Protein AF-A0A373LK43-F1 (afdb_monomer_lite)

Sequence (981 aa):
MGNIITKKIAKSIICLVLSLALVITAIPADYMAAAKSPLSETTSKESNGFQISSQILSLENEYTSVQMSGENGGFYISNVEGDKTIKSDNNKELLYHSDDYDTSFTSFKITRNGKTAVYIFGEDYSYEGIETSKVTVLKDKTGLSAKWTLGDLEFTQRLELANSGSNEHGMVCITYNVKNNGTDNVSIEARMLLDSAIGNQDFAYYELPDTSYSSNTIEKECVIKGEEIPATFYAYDDLKNPQATASTVISSKGMLKQIAFAHWNSIAATDFDFAPNESLDFTNEGNDQYGTADSAMAMYYDLGTVNAGKQGIVNTYYGVFSNEKVKPEINTVAFNITAPATLSLSINGKNYVSNCNKDTNGKYKEDGIFNIQTSLKNISDKENYDEVVVAAYASEGLTPLDEHQQKLSYETSYAKPYRCSYVDFKKGTNINIPFYFKADVDTSATYRKITFRVYKITSKTDSNLLYENMLYEGSTYVLCPGGNGKLPEITFNSASPKILYNDLSRHLYITGKNFSMLEDKSRYTLYAKGEDTEYKIPSSNITVYGEENKIDVLFNEKMKPGTYKLVFDWIEPPAGVDKKTTGDALSIVMSDDIKYRNDYYGLLAVVQEKNTKGDSAKYNIESFSDETEYEKNKSKYEEVLLLFKGDFIKDDTYDKGEDGENVKYVAKSLDGDKDKIVINGCIDALDGIITLTKKDGEINTDFDDVTLNASVENTRIYKGNAGFTSIVNGEEYSLVPYNTNGEELEDFEDQVITLVYPTALNGLMTIAGMAFNLSFARLGMMYDTDEENAADVKEDEAKGFVMSFSASLDLSFLIPVSKRNAVTNDDKAAGSDVFSDTGAKASDLRSEWNKTYSKKTGTSGAIAKNKKDKEKTKGTVQVKNVLYGMNQGFIGVNFDAEIEVPGYTDSMPNIVGKLEVNTINNWSFSVEGNASFLKSITLEVKLGFKSHNNVPIVDNLYFYIQGIKPGINLDSVGVSCFIPN

Secondary structure (DSSP, 8-state):
--HHHHHHHHHHHHHHHH-SS--------------------------------SS-EEEE-SSEEEEE-TTT--EEEEESS--TT-GGGSS-EEE--BTTB---EEEEEEEETTEEEEEETT---GGGT--BPPPEEEE-SSEEEEEEEETTEEEEEEEEEPPTTSTTTTEEEEEEEEEE-SSS-EEEEEEEEEEEEEETBS--EEEEEEETTEEEEE-B-EEEETTTS-SEEEEES-SSS-S-EEEEE-TTGGGEEEEEEE-HHHHHTSSS-----TT-BTT-TT-TTTSS--EEEEEEEEEEEE-TT-EEEEEEEEE----TT--TTT-SEEEEEE--SBPEEPTTSSSEEPSS-B-TTSPBPSS-EEEEEEEEEE--SS--EEEEEEEEEE-TTEEEE-TTSPBPSS---SSS-EEEEEEEE-TT-EEEEEEEEEEPPPSS-EEEEEEEEEEEE--TT-----GGGEEEEEEEEEEE--TTSPPP--EEEEEE-SEEESSS-EEEEEEEE-GGGGS-TTSEEEEEE-SS-EEEEPGGGEEEETTTTEEEEEE-S---SEEEEEEEEESSPPTTS-SEE--GGGEEEEE--GGG----EEEEEEEEETT--GGG--EEEEEESSHHHHHHHGGGEEEEEEEEEEEEEE-TTS---TTS--EEEEEEE-SGGGSPEEETTTEEEESEEEEEEEETTEEEEEEEEEEEEETTTTEEEEEEEEEEEEEETTS-EEPEEEETTSPBPBT--SEEPEEE--GGGPPPEEETTEEEEEEEEEEEEEE-----BGGG--GGGEEEEEEEEEEEEE-GGGS-GGGGGGS------TTTTTT--SS--HHHHHHHHHHHS-S---S-S-----S-------SEEEEEEEEEETTTEEEEEEEEEEEEEPPSSTTSPPEEEEEEEE-SSS-EEEEEEEEEEGGGEEEEEEEEEEEETTEEEEEEEEEEEE-PPTT---TTS----PPP-

Radius of gyration: 33.76 Å; chains: 1; bounding box: 105×74×97 Å

pLDDT: mean 76.13, std 18.29, range [22.08, 97.94]

Structure (mmCIF, N/CA/C/O backbone):
data_AF-A0A373LK43-F1
#
_entry.id   AF-A0A373LK43-F1
#
loop_
_atom_site.group_PDB
_atom_site.id
_atom_site.type_symbol
_atom_site.label_atom_id
_atom_site.label_alt_id
_atom_site.label_comp_id
_atom_site.label_asym_id
_atom_site.label_entity_id
_atom_site.label_seq_id
_atom_site.pdbx_PDB_ins_code
_atom_site.Cartn_x
_atom_site.Cartn_y
_atom_site.Cartn_z
_atom_site.occupancy
_atom_site.B_iso_or_equiv
_atom_site.auth_seq_id
_atom_site.auth_comp_id
_atom_site.auth_asym_id
_atom_site.auth_atom_id
_atom_site.pdbx_PDB_model_num
ATOM 1 N N . MET A 1 1 ? 38.730 -10.563 -11.281 1.00 30.64 1 MET A N 1
ATOM 2 C CA . MET A 1 1 ? 39.793 -9.758 -10.624 1.00 30.64 1 MET A CA 1
ATOM 3 C C . MET A 1 1 ? 40.286 -8.563 -11.454 1.00 30.64 1 MET A C 1
ATOM 5 O O . MET A 1 1 ? 40.860 -7.667 -10.853 1.00 30.64 1 MET A O 1
ATOM 9 N N . GLY A 1 2 ? 40.005 -8.471 -12.767 1.00 26.67 2 GLY A N 1
ATOM 10 C CA . GLY A 1 2 ? 40.291 -7.272 -13.583 1.00 26.67 2 GLY A CA 1
ATOM 11 C C . GLY A 1 2 ? 39.405 -6.053 -13.266 1.00 26.67 2 GLY A C 1
ATOM 12 O O . GLY A 1 2 ? 39.934 -4.972 -13.045 1.00 26.67 2 GLY A O 1
ATOM 13 N N . ASN A 1 3 ? 38.089 -6.238 -13.082 1.00 34.12 3 ASN A N 1
ATOM 14 C CA . ASN A 1 3 ? 37.125 -5.138 -12.850 1.00 34.12 3 ASN A CA 1
ATOM 15 C C . ASN A 1 3 ? 37.269 -4.374 -11.516 1.00 34.12 3 ASN A C 1
ATOM 17 O O . ASN A 1 3 ? 36.707 -3.293 -11.353 1.00 34.12 3 ASN A O 1
ATOM 21 N N . ILE A 1 4 ? 38.033 -4.898 -10.552 1.00 32.69 4 ILE A N 1
ATOM 22 C CA . ILE A 1 4 ? 38.292 -4.221 -9.265 1.00 32.69 4 ILE A CA 1
ATOM 23 C C . ILE A 1 4 ? 39.512 -3.285 -9.369 1.00 32.69 4 ILE A C 1
ATOM 25 O O . ILE A 1 4 ? 39.604 -2.296 -8.641 1.00 32.69 4 ILE A O 1
ATOM 29 N N . ILE A 1 5 ? 40.428 -3.558 -10.306 1.00 34.72 5 ILE A N 1
ATOM 30 C CA . ILE A 1 5 ? 41.621 -2.740 -10.560 1.00 34.72 5 ILE A CA 1
ATOM 31 C C . ILE A 1 5 ? 41.242 -1.526 -11.427 1.00 34.72 5 ILE A C 1
ATOM 33 O O . ILE A 1 5 ? 41.683 -0.417 -11.134 1.00 34.72 5 ILE A O 1
ATOM 37 N N . THR A 1 6 ? 40.318 -1.681 -12.383 1.00 37.56 6 THR A N 1
ATOM 38 C CA . THR A 1 6 ? 39.803 -0.591 -13.238 1.00 37.56 6 THR A CA 1
ATOM 39 C C . THR A 1 6 ? 39.033 0.473 -12.443 1.00 37.56 6 THR A C 1
ATOM 41 O O . THR A 1 6 ? 39.280 1.666 -12.615 1.00 37.56 6 THR A O 1
ATOM 44 N N . LYS A 1 7 ? 38.197 0.070 -11.466 1.00 36.78 7 LYS A N 1
ATOM 45 C CA . LYS A 1 7 ? 37.514 1.004 -10.541 1.00 36.78 7 LYS A CA 1
ATOM 46 C C . LYS A 1 7 ? 38.479 1.761 -9.618 1.00 36.78 7 LYS A C 1
ATOM 48 O O . LYS A 1 7 ? 38.183 2.887 -9.228 1.00 36.78 7 LYS A O 1
ATOM 53 N N . LYS A 1 8 ? 39.631 1.172 -9.266 1.00 34.84 8 LYS A N 1
ATOM 54 C CA . LYS A 1 8 ? 40.661 1.828 -8.439 1.00 34.84 8 LYS A CA 1
ATOM 55 C C . LYS A 1 8 ? 41.540 2.789 -9.238 1.00 34.84 8 LYS A C 1
ATOM 57 O O . LYS A 1 8 ? 41.879 3.833 -8.702 1.00 34.84 8 LYS A O 1
ATOM 62 N N . ILE A 1 9 ? 41.869 2.484 -10.494 1.00 37.03 9 ILE A N 1
ATOM 63 C CA . ILE A 1 9 ? 42.719 3.342 -11.338 1.00 37.03 9 ILE A CA 1
ATOM 64 C C . ILE A 1 9 ? 41.948 4.574 -11.841 1.00 37.03 9 ILE A C 1
ATOM 66 O O . ILE A 1 9 ? 42.489 5.674 -11.782 1.00 37.03 9 ILE A O 1
ATOM 70 N N . ALA A 1 10 ? 40.670 4.433 -12.217 1.00 36.41 10 ALA A N 1
ATOM 71 C CA . ALA A 1 10 ? 39.817 5.569 -12.593 1.00 36.41 10 ALA A CA 1
ATOM 72 C C . ALA A 1 10 ? 39.525 6.501 -11.399 1.00 36.41 10 ALA A C 1
ATOM 74 O O . ALA A 1 10 ? 39.671 7.718 -11.518 1.00 36.41 10 ALA A O 1
ATOM 75 N N . LYS A 1 11 ? 39.245 5.934 -10.208 1.00 35.31 11 LYS A N 1
ATOM 76 C CA . LYS A 1 11 ? 39.233 6.703 -8.950 1.00 35.31 11 LYS A CA 1
ATOM 77 C C . LYS A 1 11 ? 40.587 7.352 -8.680 1.00 35.31 11 LYS A C 1
ATOM 79 O O . LYS A 1 11 ? 40.616 8.511 -8.308 1.00 35.31 11 LYS A O 1
ATOM 84 N N . SER A 1 12 ? 41.704 6.655 -8.887 1.00 36.41 12 SER A N 1
ATOM 85 C CA . SER A 1 12 ? 43.036 7.208 -8.624 1.00 36.41 12 SER A CA 1
ATOM 86 C C . SER A 1 12 ? 43.441 8.331 -9.569 1.00 36.41 12 SER A C 1
ATOM 88 O O . SER A 1 12 ? 44.150 9.199 -9.094 1.00 36.41 12 SER A O 1
ATOM 90 N N . ILE A 1 13 ? 43.018 8.359 -10.838 1.00 39.03 13 ILE A N 1
ATOM 91 C CA . ILE A 1 13 ? 43.388 9.420 -11.799 1.00 39.03 13 ILE A CA 1
ATOM 92 C C . ILE A 1 13 ? 42.505 10.666 -11.626 1.00 39.03 13 ILE A C 1
ATOM 94 O O . ILE A 1 13 ? 43.030 11.777 -11.584 1.00 39.03 13 ILE A O 1
ATOM 98 N N . ILE A 1 14 ? 41.192 10.492 -11.424 1.00 38.25 14 ILE A N 1
ATOM 99 C CA . ILE A 1 14 ? 40.262 11.601 -11.136 1.00 38.25 14 ILE A CA 1
ATOM 100 C C . ILE A 1 14 ? 40.503 12.159 -9.724 1.00 38.25 14 ILE A C 1
ATOM 102 O O . ILE A 1 14 ? 40.485 13.374 -9.528 1.00 38.25 14 ILE A O 1
ATOM 106 N N . CYS A 1 15 ? 40.844 11.306 -8.750 1.00 33.16 15 CYS A N 1
ATOM 107 C CA . CYS A 1 15 ? 41.352 11.779 -7.466 1.00 33.16 15 CYS A CA 1
ATOM 108 C C . CYS A 1 15 ? 42.752 12.396 -7.590 1.00 33.16 15 CYS A C 1
ATOM 110 O O . CYS A 1 15 ? 42.956 13.414 -6.952 1.00 33.16 15 CYS A O 1
ATOM 112 N N . LEU A 1 16 ? 43.688 11.902 -8.421 1.00 33.38 16 LEU A N 1
ATOM 113 C CA . LEU A 1 16 ? 45.051 12.473 -8.524 1.00 33.38 16 LEU A CA 1
ATOM 114 C C . LEU A 1 16 ? 45.056 13.956 -8.916 1.00 33.38 16 LEU A C 1
ATOM 116 O O . LEU A 1 16 ? 45.936 14.699 -8.488 1.00 33.38 16 LEU A O 1
ATOM 120 N N . VAL A 1 17 ? 44.090 14.375 -9.736 1.00 37.91 17 VAL A N 1
ATOM 121 C CA . VAL A 1 17 ? 43.964 15.762 -10.206 1.00 37.91 17 VAL A CA 1
ATOM 122 C C . VAL A 1 17 ? 43.266 16.654 -9.167 1.00 37.91 17 VAL A C 1
ATOM 124 O O . VAL A 1 17 ? 43.547 17.847 -9.100 1.00 37.91 17 VAL A O 1
ATOM 127 N N . LEU A 1 18 ? 42.438 16.084 -8.286 1.00 32.12 18 LEU A N 1
ATOM 128 C CA . LEU A 1 18 ? 41.762 16.795 -7.188 1.00 32.12 18 LEU A CA 1
ATOM 129 C C . LEU A 1 18 ? 42.444 16.634 -5.815 1.00 32.12 18 LEU A C 1
ATOM 131 O O . LEU A 1 18 ? 42.070 17.311 -4.862 1.00 32.12 18 LEU A O 1
ATOM 135 N N . SER A 1 19 ? 43.476 15.795 -5.702 1.00 29.98 19 SER A N 1
ATOM 136 C CA . SER A 1 19 ? 44.163 15.471 -4.446 1.00 29.98 19 SER A CA 1
ATOM 137 C C . SER A 1 19 ? 45.669 15.756 -4.475 1.00 29.98 19 SER A C 1
ATOM 139 O O . SER A 1 19 ? 46.441 15.102 -3.773 1.00 29.98 19 SER A O 1
ATOM 141 N N . LEU A 1 20 ? 46.101 16.780 -5.221 1.00 29.14 20 LEU A N 1
ATOM 142 C CA . LEU A 1 20 ? 47.389 17.447 -4.970 1.00 29.14 20 LEU A CA 1
ATOM 143 C C . LEU A 1 20 ? 47.339 18.373 -3.729 1.00 29.14 20 LEU A C 1
ATOM 145 O O . LEU A 1 20 ? 48.300 19.081 -3.436 1.00 29.14 20 LEU A O 1
ATOM 149 N N . ALA A 1 21 ? 46.243 18.337 -2.964 1.00 28.39 21 ALA A N 1
ATOM 150 C CA . ALA A 1 21 ? 46.136 18.883 -1.619 1.00 28.39 21 ALA A CA 1
ATOM 151 C C . ALA A 1 21 ? 45.834 17.744 -0.619 1.00 28.39 21 ALA A C 1
ATOM 153 O O . ALA A 1 21 ? 44.747 17.178 -0.642 1.00 28.39 21 ALA A O 1
ATOM 154 N N . LEU A 1 22 ? 46.804 17.463 0.269 1.00 25.72 22 LEU A N 1
ATOM 155 C CA . LEU A 1 22 ? 46.718 16.670 1.521 1.00 25.72 22 LEU A CA 1
ATOM 156 C C . LEU A 1 22 ? 46.825 15.118 1.474 1.00 25.72 22 LEU A C 1
ATOM 158 O O . LEU A 1 22 ? 45.879 14.382 1.712 1.00 25.72 22 LEU A O 1
ATOM 162 N N . VAL A 1 23 ? 48.039 14.615 1.219 1.00 25.42 23 VAL A N 1
ATOM 163 C CA . VAL A 1 23 ? 48.964 13.917 2.163 1.00 25.42 23 VAL A CA 1
ATOM 164 C C . VAL A 1 23 ? 48.399 13.053 3.347 1.00 25.42 23 VAL A C 1
ATOM 166 O O . VAL A 1 23 ? 48.026 13.600 4.376 1.00 25.42 23 VAL A O 1
ATOM 169 N N . ILE A 1 24 ? 48.572 11.709 3.224 1.00 24.88 24 ILE A N 1
ATOM 170 C CA . ILE A 1 24 ? 49.184 10.688 4.157 1.00 24.88 24 ILE A CA 1
ATOM 171 C C . ILE A 1 24 ? 48.376 9.915 5.265 1.00 24.88 24 ILE A C 1
ATOM 173 O O . ILE A 1 24 ? 48.042 10.474 6.299 1.00 24.88 24 ILE A O 1
ATOM 177 N N . THR A 1 25 ? 48.253 8.577 5.024 1.00 25.70 25 THR A N 1
ATOM 178 C CA . THR A 1 25 ? 48.383 7.309 5.851 1.00 25.70 25 THR A CA 1
ATOM 179 C C . THR A 1 25 ? 47.530 7.072 7.133 1.00 25.70 25 THR A C 1
ATOM 181 O O . THR A 1 25 ? 47.154 8.018 7.797 1.00 25.70 25 THR A O 1
ATOM 184 N N . ALA A 1 26 ? 47.140 5.861 7.602 1.00 22.92 26 ALA A N 1
ATOM 185 C CA . ALA A 1 26 ? 47.587 4.456 7.469 1.00 22.92 26 ALA A CA 1
ATOM 186 C C . ALA A 1 26 ? 46.466 3.428 7.861 1.00 22.92 26 ALA A C 1
ATOM 188 O O . ALA A 1 26 ? 45.516 3.791 8.548 1.00 22.92 26 ALA A O 1
ATOM 189 N N . ILE A 1 27 ? 46.612 2.143 7.480 1.00 26.09 27 ILE A N 1
ATOM 190 C CA . ILE A 1 27 ? 45.810 0.950 7.899 1.00 26.09 27 ILE A CA 1
ATOM 191 C C . ILE A 1 27 ? 46.580 0.185 9.011 1.00 26.09 27 ILE A C 1
ATOM 193 O O . ILE A 1 27 ? 47.808 0.316 9.049 1.00 26.09 27 ILE A O 1
ATOM 197 N N . PRO A 1 28 ? 45.938 -0.625 9.887 1.00 25.64 28 PRO A N 1
ATOM 198 C CA . PRO A 1 28 ? 46.067 -2.096 9.753 1.00 25.64 28 PRO A CA 1
ATOM 199 C C . PRO A 1 28 ? 44.818 -2.938 10.144 1.00 25.64 28 PRO A C 1
ATOM 201 O O . PRO A 1 28 ? 43.922 -2.474 10.842 1.00 25.64 28 PRO A O 1
ATOM 204 N N . ALA A 1 29 ? 44.804 -4.193 9.667 1.00 24.25 29 ALA A N 1
ATOM 205 C CA . ALA A 1 29 ? 43.876 -5.305 9.961 1.00 24.25 29 ALA A CA 1
ATOM 206 C C . ALA A 1 29 ? 44.157 -5.952 11.353 1.00 24.25 29 ALA A C 1
ATOM 208 O O . ALA A 1 29 ? 45.211 -5.680 11.920 1.00 24.25 29 ALA A O 1
ATOM 209 N N . ASP A 1 30 ? 43.270 -6.721 12.017 1.00 23.75 30 ASP A N 1
ATOM 210 C CA . ASP A 1 30 ? 43.005 -8.158 11.773 1.00 23.75 30 ASP A CA 1
ATOM 211 C C . ASP A 1 30 ? 41.976 -8.790 12.775 1.00 23.75 30 ASP A C 1
ATOM 213 O O . ASP A 1 30 ? 41.969 -8.457 13.955 1.00 23.75 30 ASP A O 1
ATOM 217 N N . TYR A 1 31 ? 41.187 -9.755 12.260 1.00 24.03 31 TYR A N 1
ATOM 218 C CA . TYR A 1 31 ? 40.711 -11.079 12.768 1.00 24.03 31 TYR A CA 1
ATOM 219 C C . TYR A 1 31 ? 39.919 -11.393 14.085 1.00 24.03 31 TYR A C 1
ATOM 221 O O . TYR A 1 31 ? 40.359 -11.123 15.194 1.00 24.03 31 TYR A O 1
ATOM 229 N N . MET A 1 32 ? 38.889 -12.259 13.871 1.00 22.08 32 MET A N 1
ATOM 230 C CA . MET A 1 32 ? 38.241 -13.331 14.701 1.00 22.08 32 MET A CA 1
ATOM 231 C C . MET A 1 32 ? 37.382 -12.925 15.929 1.00 22.08 32 MET A C 1
ATOM 233 O O . MET A 1 32 ? 37.693 -11.963 16.603 1.00 22.08 32 MET A O 1
ATOM 237 N N . ALA A 1 33 ? 36.271 -13.579 16.320 1.00 23.69 33 ALA A N 1
ATOM 238 C CA . ALA A 1 33 ? 35.811 -14.968 16.194 1.00 23.69 33 ALA A CA 1
ATOM 239 C C . ALA A 1 33 ? 34.264 -15.088 16.303 1.00 23.69 33 ALA A C 1
ATOM 241 O O . ALA A 1 33 ? 33.602 -14.214 16.857 1.00 23.69 33 ALA A O 1
ATOM 242 N N . ALA A 1 34 ? 33.705 -16.207 15.825 1.00 26.39 34 ALA A N 1
ATOM 243 C CA . ALA A 1 34 ? 32.293 -16.588 15.943 1.00 26.39 34 ALA A CA 1
ATOM 244 C C . ALA A 1 34 ? 32.066 -17.615 17.073 1.00 26.39 34 ALA A C 1
ATOM 246 O O . ALA A 1 34 ? 32.897 -18.503 17.271 1.00 26.39 34 ALA A O 1
ATOM 247 N N . ALA A 1 35 ? 30.908 -17.556 17.742 1.00 22.78 35 ALA A N 1
ATOM 248 C CA . ALA A 1 35 ? 30.403 -18.603 18.636 1.00 22.78 35 ALA A CA 1
ATOM 249 C C . ALA A 1 35 ? 28.900 -18.855 18.397 1.00 22.78 35 ALA A C 1
ATOM 251 O O . ALA A 1 35 ? 28.135 -17.931 18.138 1.00 22.78 35 ALA A O 1
ATOM 252 N N . LYS A 1 36 ? 28.522 -20.139 18.433 1.00 23.33 36 LYS A N 1
ATOM 253 C CA . LYS A 1 36 ? 27.219 -20.736 18.080 1.00 23.33 36 LYS A CA 1
ATOM 254 C C . LYS A 1 36 ? 26.235 -20.802 19.259 1.00 23.33 36 LYS A C 1
ATOM 256 O O . LYS A 1 36 ? 26.673 -20.979 20.392 1.00 23.33 36 LYS A O 1
ATOM 261 N N . SER A 1 37 ? 24.942 -20.920 18.923 1.00 23.84 37 SER A N 1
ATOM 262 C CA . SER A 1 37 ? 23.964 -21.976 19.325 1.00 23.84 37 SER A CA 1
ATOM 263 C C . SER A 1 37 ? 22.562 -21.402 19.660 1.00 23.84 37 SER A C 1
ATOM 265 O O . SER A 1 37 ? 22.421 -20.186 19.685 1.00 23.84 37 SER A O 1
ATOM 267 N N . PRO A 1 38 ? 21.508 -22.227 19.828 1.00 27.56 38 PRO A N 1
ATOM 268 C CA . PRO A 1 38 ? 20.626 -22.736 18.769 1.00 27.56 38 PRO A CA 1
ATOM 269 C C . PRO A 1 38 ? 19.146 -22.319 18.971 1.00 27.56 38 PRO A C 1
ATOM 271 O O . PRO A 1 38 ? 18.746 -21.979 20.078 1.00 27.56 38 PRO A O 1
ATOM 274 N N . LEU A 1 39 ? 18.311 -22.401 17.927 1.00 23.02 39 LEU A N 1
ATOM 275 C CA . LEU A 1 39 ? 16.849 -22.254 18.034 1.00 23.02 39 LEU A CA 1
ATOM 276 C C . LEU A 1 39 ? 16.144 -23.554 17.625 1.00 23.02 39 LEU A C 1
ATOM 278 O O . LEU A 1 39 ? 16.518 -24.186 16.639 1.00 23.02 39 LEU A O 1
ATOM 282 N N . SER A 1 40 ? 15.158 -23.941 18.433 1.00 24.59 40 SER A N 1
ATOM 283 C CA . SER A 1 40 ? 14.261 -25.082 18.261 1.00 24.59 40 SER A CA 1
ATOM 284 C C . SER A 1 40 ? 13.007 -24.682 17.483 1.00 24.59 40 SER A C 1
ATOM 286 O O . SER A 1 40 ? 12.375 -23.684 17.820 1.00 24.59 40 SER A O 1
ATOM 288 N N . GLU A 1 41 ? 12.624 -25.496 16.503 1.00 25.94 41 GLU A N 1
ATOM 289 C CA . GLU A 1 41 ? 11.334 -25.435 15.809 1.00 25.94 41 GLU A CA 1
ATOM 290 C C . GLU A 1 41 ? 10.275 -26.263 16.546 1.00 25.94 41 GLU A C 1
ATOM 292 O O . GLU A 1 41 ? 10.552 -27.385 16.977 1.00 25.94 41 GLU A O 1
ATOM 297 N N . THR A 1 42 ? 9.036 -25.769 16.568 1.00 24.67 42 THR A N 1
ATOM 298 C CA . THR A 1 42 ? 7.851 -26.632 16.657 1.00 24.67 42 THR A CA 1
ATOM 299 C C . THR A 1 42 ? 6.694 -26.025 15.868 1.00 24.67 42 THR A C 1
ATOM 301 O O . THR A 1 42 ? 6.230 -24.931 16.158 1.00 24.67 42 THR A O 1
ATOM 304 N N . THR A 1 43 ? 6.245 -26.775 14.865 1.00 26.36 43 THR A N 1
ATOM 305 C CA . THR A 1 43 ? 5.032 -26.611 14.049 1.00 26.36 43 THR A CA 1
ATOM 306 C C . THR A 1 43 ? 3.745 -26.895 14.825 1.00 26.36 43 THR A C 1
ATOM 308 O O . THR A 1 43 ? 3.706 -27.873 15.574 1.00 26.36 43 THR A O 1
ATOM 311 N N . SER A 1 44 ? 2.641 -26.220 14.484 1.00 23.80 44 SER A N 1
ATOM 312 C CA . SER A 1 44 ? 1.305 -26.826 14.576 1.00 23.80 44 SER A CA 1
ATOM 313 C C . SER A 1 44 ? 0.364 -26.319 13.471 1.00 23.80 44 SER A C 1
ATOM 315 O O . SER A 1 44 ? 0.536 -25.226 12.948 1.00 23.80 44 SER A O 1
ATOM 317 N N . LYS A 1 45 ? -0.543 -27.202 13.035 1.00 25.80 45 LYS A N 1
ATOM 318 C CA . LYS A 1 45 ? -1.480 -27.053 11.911 1.00 25.80 45 LYS A CA 1
ATOM 319 C C . LYS A 1 45 ? -2.880 -26.759 12.446 1.00 25.80 45 LYS A C 1
ATOM 321 O O . LYS A 1 45 ? -3.341 -27.492 13.319 1.00 25.80 45 LYS A O 1
ATOM 326 N N . GLU A 1 46 ? -3.580 -25.809 11.838 1.00 24.17 46 GLU A N 1
ATOM 327 C CA . GLU A 1 46 ? -5.005 -25.557 12.069 1.00 24.17 46 GLU A CA 1
ATOM 328 C C . GLU A 1 46 ? -5.927 -26.432 11.198 1.00 24.17 46 GLU A C 1
ATOM 330 O O . GLU A 1 46 ? -5.599 -26.804 10.066 1.00 24.17 46 GLU A O 1
ATOM 335 N N . SER A 1 47 ? -7.130 -26.715 11.712 1.00 26.73 47 SER A N 1
ATOM 336 C CA . SER A 1 47 ? -8.258 -27.277 10.960 1.00 26.73 47 SER A CA 1
ATOM 337 C C . SER A 1 47 ? -9.558 -26.529 11.281 1.00 26.73 47 SER A C 1
ATOM 339 O O . SER A 1 47 ? -9.917 -26.384 12.447 1.00 26.73 47 SER A O 1
ATOM 341 N N . ASN A 1 48 ? -10.268 -26.108 10.230 1.00 28.70 48 ASN A N 1
ATOM 342 C CA . ASN A 1 48 ? -11.513 -25.333 10.240 1.00 28.70 48 ASN A CA 1
ATOM 343 C C . ASN A 1 48 ? -12.768 -26.150 10.616 1.00 28.70 48 ASN A C 1
ATOM 345 O O . ASN A 1 48 ? -13.016 -27.206 10.033 1.00 28.70 48 ASN A O 1
ATOM 349 N N . GLY A 1 49 ? -13.633 -25.584 11.466 1.00 30.48 49 GLY A N 1
ATOM 350 C CA . GLY A 1 49 ? -15.011 -26.041 11.691 1.00 30.48 49 GLY A CA 1
ATOM 351 C C . GLY A 1 49 ? -15.803 -25.087 12.598 1.00 30.48 49 GLY A C 1
ATOM 352 O O . GLY A 1 49 ? -15.458 -24.914 13.760 1.00 30.48 49 GLY A O 1
ATOM 353 N N . PHE A 1 50 ? -16.850 -24.458 12.057 1.00 33.31 50 PHE A N 1
ATOM 354 C CA . PHE A 1 50 ? -17.758 -23.524 12.745 1.00 33.31 50 PHE A CA 1
ATOM 355 C C . PHE A 1 50 ? -18.540 -24.259 13.853 1.00 33.31 50 PHE A C 1
ATOM 357 O O . PHE A 1 50 ? -19.257 -25.217 13.556 1.00 33.31 50 PHE A O 1
ATOM 364 N N . GLN A 1 51 ? -18.428 -23.817 15.109 1.00 32.75 51 GLN A N 1
ATOM 365 C CA . GLN A 1 51 ? -19.225 -24.303 16.244 1.00 32.75 51 GLN A CA 1
ATOM 366 C C . GLN A 1 51 ? -20.073 -23.172 16.836 1.00 32.75 51 GLN A C 1
ATOM 368 O O . GLN A 1 51 ? -19.662 -22.016 16.847 1.00 32.75 51 GLN A O 1
ATOM 373 N N . ILE A 1 52 ? -21.270 -23.522 17.309 1.00 37.56 52 ILE A N 1
ATOM 374 C CA . ILE A 1 52 ? -22.151 -22.657 18.100 1.00 37.56 52 ILE A CA 1
ATOM 375 C C . ILE A 1 52 ? -22.203 -23.284 19.494 1.00 37.56 52 ILE A C 1
ATOM 377 O O . ILE A 1 52 ? -22.609 -24.441 19.619 1.00 37.56 52 ILE A O 1
ATOM 381 N N . SER A 1 53 ? -21.789 -22.554 20.527 1.00 36.88 53 SER A N 1
ATOM 382 C CA . SER A 1 53 ? -21.691 -23.082 21.891 1.00 36.88 53 SER A CA 1
ATOM 383 C C . SER A 1 53 ? -21.813 -21.982 22.943 1.00 36.88 53 SER A C 1
ATOM 385 O O . SER A 1 53 ? -21.373 -20.861 22.721 1.00 36.88 53 SER A O 1
ATOM 387 N N . SER A 1 54 ? -22.318 -22.338 24.128 1.00 50.56 54 SER A N 1
ATOM 388 C CA . SER A 1 54 ? -22.174 -21.585 25.388 1.00 50.56 54 SER A CA 1
ATOM 389 C C . SER A 1 54 ? -20.732 -21.648 25.933 1.00 50.56 54 SER A C 1
ATOM 391 O O . SER A 1 54 ? -20.523 -21.834 27.125 1.00 50.56 54 SER A O 1
ATOM 393 N N . GLN A 1 55 ? -19.744 -21.648 25.039 1.00 70.75 55 GLN A N 1
ATOM 394 C CA . GLN A 1 55 ? -18.315 -21.785 25.323 1.00 70.75 55 GLN A CA 1
ATOM 395 C C . GLN A 1 55 ? -17.605 -20.562 24.749 1.00 70.75 55 GLN A C 1
ATOM 397 O O . GLN A 1 55 ? -18.099 -19.967 23.789 1.00 70.75 55 GLN A O 1
ATOM 402 N N . ILE A 1 56 ? -16.445 -20.228 25.310 1.00 78.81 56 ILE A N 1
ATOM 403 C CA . ILE A 1 56 ? -15.542 -19.219 24.756 1.00 78.81 56 ILE A CA 1
ATOM 404 C C . ILE A 1 56 ? -15.166 -19.635 23.328 1.00 78.81 56 ILE A C 1
ATOM 406 O O . ILE A 1 56 ? -14.678 -20.743 23.094 1.00 78.81 56 ILE A O 1
ATOM 410 N N . LEU A 1 57 ? -15.429 -18.755 22.363 1.00 87.75 57 LEU A N 1
ATOM 411 C CA . LEU A 1 57 ? -15.040 -18.931 20.967 1.00 87.75 57 LEU A CA 1
ATOM 412 C C . LEU A 1 57 ? -13.757 -18.145 20.719 1.00 87.75 57 LEU A C 1
ATOM 414 O O . LEU A 1 57 ? -13.698 -16.963 21.036 1.00 87.75 57 LEU A O 1
ATOM 418 N N . SER A 1 58 ? -12.755 -18.779 20.118 1.00 87.88 58 SER A N 1
ATOM 419 C CA . SER A 1 58 ? -11.489 -18.135 19.759 1.00 87.88 58 SER A CA 1
ATOM 420 C C . SER A 1 58 ? -11.297 -18.059 18.248 1.00 87.88 58 SER A C 1
ATOM 422 O O . SER A 1 58 ? -11.762 -18.928 17.502 1.00 87.88 58 SER A O 1
ATOM 424 N N . LEU A 1 59 ? -10.603 -17.030 17.781 1.00 88.19 59 LEU A N 1
ATOM 425 C CA . LEU A 1 59 ? -10.114 -16.882 16.417 1.00 88.19 59 LEU A CA 1
ATOM 426 C C . LEU A 1 59 ? -8.671 -16.385 16.484 1.00 88.19 59 LEU A C 1
ATOM 428 O O . LEU A 1 59 ? -8.389 -15.417 17.178 1.00 88.19 59 LEU A O 1
ATOM 432 N N . GLU A 1 60 ? -7.778 -17.039 15.754 1.00 89.06 60 GLU A N 1
ATOM 433 C CA . GLU A 1 60 ? -6.345 -16.764 15.790 1.00 89.06 60 GLU A CA 1
ATOM 434 C C . GLU A 1 60 ? -5.774 -16.799 14.370 1.00 89.06 60 GLU A C 1
ATOM 436 O O . GLU A 1 60 ? -6.313 -17.472 13.489 1.00 89.06 60 GLU A O 1
ATOM 441 N N . ASN A 1 61 ? -4.710 -16.035 14.139 1.00 83.75 61 ASN A N 1
ATOM 442 C CA . ASN A 1 61 ? -3.812 -16.189 13.000 1.00 83.75 61 ASN A CA 1
ATOM 443 C C . ASN A 1 61 ? -2.354 -16.165 13.498 1.00 83.75 61 ASN A C 1
ATOM 445 O O . ASN A 1 61 ? -2.101 -16.175 14.698 1.00 83.75 61 ASN A O 1
ATOM 449 N N . GLU A 1 62 ? -1.381 -16.099 12.587 1.00 85.75 62 GLU A N 1
ATOM 450 C CA . GLU A 1 62 ? 0.047 -16.084 12.947 1.00 85.75 62 GLU A CA 1
ATOM 451 C C . GLU A 1 62 ? 0.454 -14.905 13.863 1.00 85.75 62 GLU A C 1
ATOM 453 O O . GLU A 1 62 ? 1.473 -14.996 14.539 1.00 85.75 62 GLU A O 1
ATOM 458 N N . TYR A 1 63 ? -0.340 -13.829 13.941 1.00 87.06 63 TYR A N 1
ATOM 459 C CA . TYR A 1 63 ? 0.004 -12.578 14.631 1.00 87.06 63 TYR A CA 1
ATOM 460 C C . TYR A 1 63 ? -0.903 -12.233 15.818 1.00 87.06 63 TYR A C 1
ATOM 462 O O . TYR A 1 63 ? -0.448 -11.668 16.809 1.00 87.06 63 TYR A O 1
ATOM 470 N N . THR A 1 64 ? -2.193 -12.546 15.746 1.00 90.44 64 THR A N 1
ATOM 471 C CA . THR A 1 64 ? -3.207 -12.025 16.672 1.00 90.44 64 THR A CA 1
ATOM 472 C C . THR A 1 64 ? -4.198 -13.109 17.048 1.00 90.44 64 THR A C 1
ATOM 474 O O . THR A 1 64 ? -4.638 -13.880 16.195 1.00 90.44 64 THR A O 1
ATOM 477 N N . SER A 1 65 ? -4.601 -13.112 18.316 1.00 90.50 65 SER A N 1
ATOM 478 C CA . SER A 1 65 ? -5.621 -14.000 18.858 1.00 90.50 65 SER A CA 1
ATOM 479 C C . SER A 1 65 ? -6.725 -13.177 19.516 1.00 90.50 65 SER A C 1
ATOM 481 O O . SER A 1 65 ? -6.475 -12.177 20.190 1.00 90.50 65 SER A O 1
ATOM 483 N N . VAL A 1 66 ? -7.972 -13.579 19.293 1.00 92.19 66 VAL A N 1
ATOM 484 C CA . VAL A 1 66 ? -9.147 -12.967 19.911 1.00 92.19 66 VAL A CA 1
ATOM 485 C C . VAL A 1 66 ? -10.079 -14.042 20.436 1.00 92.19 66 VAL A C 1
ATOM 487 O O . VAL A 1 66 ? -10.332 -15.051 19.775 1.00 92.19 66 VAL A O 1
ATOM 490 N N . GLN A 1 67 ? -10.613 -13.816 21.629 1.00 90.12 67 GLN A N 1
ATOM 491 C CA . GLN A 1 67 ? -11.583 -14.689 22.273 1.00 90.12 67 GLN A CA 1
ATOM 492 C C . GLN A 1 67 ? -12.853 -13.906 22.592 1.00 90.12 67 GLN A C 1
ATOM 494 O O . GLN A 1 67 ? -12.786 -12.719 22.898 1.00 90.12 67 GLN A O 1
ATOM 499 N N . MET A 1 68 ? -14.008 -14.562 22.500 1.00 89.38 68 MET A N 1
ATOM 500 C CA . MET A 1 68 ? -15.312 -13.981 22.809 1.00 89.38 68 MET A CA 1
ATOM 501 C C . MET A 1 68 ? -16.133 -14.943 23.666 1.00 89.38 68 MET A C 1
ATOM 503 O O . MET A 1 68 ? -16.307 -16.116 23.317 1.00 89.38 68 MET A O 1
ATOM 507 N N . SER A 1 69 ? -16.671 -14.423 24.762 1.00 85.50 69 SER A N 1
ATOM 508 C CA . SER A 1 69 ? -17.550 -15.131 25.680 1.00 85.50 69 SER A CA 1
ATOM 509 C C . SER A 1 69 ? -18.925 -15.363 25.064 1.00 85.50 69 SER A C 1
ATOM 511 O O . SER A 1 69 ? -19.600 -14.444 24.594 1.00 85.50 69 SER A O 1
ATOM 513 N N . GLY A 1 70 ? -19.360 -16.623 25.091 1.00 79.12 70 GLY A N 1
ATOM 514 C CA . GLY A 1 70 ? -20.693 -17.031 24.654 1.00 79.12 70 GLY A CA 1
ATOM 515 C C . GLY A 1 70 ? -21.828 -16.564 25.572 1.00 79.12 70 GLY A C 1
ATOM 516 O O . GLY A 1 70 ? -22.988 -16.674 25.176 1.00 79.12 70 GLY A O 1
ATOM 517 N N . GLU A 1 71 ? -21.519 -16.087 26.784 1.00 79.56 71 GLU A N 1
ATOM 518 C CA . GLU A 1 71 ? -22.524 -15.729 27.793 1.00 79.56 71 GLU A CA 1
ATOM 519 C C . GLU A 1 71 ? -23.027 -14.291 27.640 1.00 79.56 71 GLU A C 1
ATOM 521 O O . GLU A 1 71 ? -24.236 -14.061 27.622 1.00 79.56 71 GLU A O 1
ATOM 526 N N . ASN A 1 72 ? -22.108 -13.340 27.478 1.00 79.88 72 ASN A N 1
ATOM 527 C CA . ASN A 1 72 ? -22.383 -11.899 27.497 1.00 79.88 72 ASN A CA 1
ATOM 528 C C . ASN A 1 72 ? -21.760 -11.146 26.294 1.00 79.88 72 ASN A C 1
ATOM 530 O O . ASN A 1 72 ? -22.061 -9.973 26.090 1.00 79.88 72 ASN A O 1
ATOM 534 N N . GLY A 1 73 ? -20.939 -11.802 25.459 1.00 82.06 73 GLY A N 1
ATOM 535 C CA . GLY A 1 73 ? -20.204 -11.151 24.366 1.00 82.06 73 GLY A CA 1
ATOM 536 C C . GLY A 1 73 ? -18.999 -10.316 24.819 1.00 82.06 73 GLY A C 1
ATOM 537 O O . GLY A 1 73 ? -18.506 -9.488 24.055 1.00 82.06 73 GLY A O 1
ATOM 538 N N . GLY A 1 74 ? -18.519 -10.499 26.048 1.00 87.25 74 GLY A N 1
ATOM 539 C CA . GLY A 1 74 ? -17.221 -9.997 26.479 1.00 87.25 74 GLY A CA 1
ATOM 540 C C . GLY A 1 74 ? -16.088 -10.636 25.676 1.00 87.25 74 GLY A C 1
ATOM 541 O O . GLY A 1 74 ? -16.280 -11.665 25.018 1.00 87.25 74 GLY A O 1
ATOM 542 N N . PHE A 1 75 ? -14.932 -9.980 25.630 1.00 90.50 75 PHE A N 1
ATOM 543 C CA . PHE A 1 75 ? -13.846 -10.406 24.755 1.00 90.50 75 PHE A CA 1
ATOM 544 C C . PHE A 1 75 ? -12.464 -10.085 25.304 1.00 90.50 75 PHE A C 1
ATOM 546 O O . PHE A 1 75 ? -12.283 -9.173 26.107 1.00 90.50 75 PHE A O 1
ATOM 553 N N . TYR A 1 76 ? -11.494 -10.832 24.791 1.00 89.88 76 TYR A N 1
ATOM 554 C CA . TYR A 1 76 ? -10.083 -10.758 25.138 1.00 89.88 76 TYR A CA 1
ATOM 555 C C . TYR A 1 76 ? -9.241 -10.743 23.862 1.00 89.88 76 TYR A C 1
ATOM 557 O O . TYR A 1 76 ? -9.563 -11.439 22.894 1.00 89.88 76 TYR A O 1
ATOM 565 N N . ILE A 1 77 ? -8.178 -9.939 23.856 1.00 93.25 77 ILE A N 1
ATOM 566 C CA . ILE A 1 77 ? -7.264 -9.787 22.720 1.00 93.25 77 ILE A CA 1
ATOM 567 C C . ILE A 1 77 ? -5.830 -9.994 23.211 1.00 93.25 77 ILE A C 1
ATOM 569 O O . ILE A 1 77 ? -5.399 -9.377 24.186 1.00 93.25 77 ILE A O 1
ATOM 573 N N . SER A 1 78 ? -5.084 -10.819 22.483 1.00 92.19 78 SER A N 1
ATOM 574 C CA . SER A 1 78 ? -3.650 -11.044 22.667 1.00 92.19 78 SER A CA 1
ATOM 575 C C . SER A 1 78 ? -2.942 -11.153 21.317 1.00 92.19 78 SER A C 1
ATOM 577 O O . SER A 1 78 ? -3.579 -11.214 20.259 1.00 92.19 78 SER A O 1
ATOM 579 N N . ASN A 1 79 ? -1.611 -11.155 21.328 1.00 90.12 79 ASN A N 1
ATOM 580 C CA . ASN A 1 79 ? -0.814 -11.410 20.131 1.00 90.12 79 ASN A CA 1
ATOM 581 C C . ASN A 1 79 ? -0.102 -12.775 20.184 1.00 90.12 79 ASN A C 1
ATOM 583 O O . ASN A 1 79 ? 0.084 -13.369 21.246 1.00 90.12 79 ASN A O 1
ATOM 587 N N . VAL A 1 80 ? 0.278 -13.271 19.006 1.00 87.38 80 VAL A N 1
ATOM 588 C CA . VAL A 1 80 ? 1.040 -14.510 18.797 1.00 87.38 80 VAL A CA 1
ATOM 589 C C . VAL A 1 80 ? 2.450 -14.117 18.353 1.00 87.38 80 VAL A C 1
ATOM 591 O O . VAL A 1 80 ? 3.370 -14.063 19.175 1.00 87.38 80 VAL A O 1
ATOM 594 N N . GLU A 1 81 ? 2.614 -13.729 17.086 1.00 85.75 81 GLU A N 1
ATOM 595 C CA . GLU A 1 81 ? 3.732 -12.903 16.628 1.00 85.75 81 GLU A CA 1
ATOM 596 C C . GLU A 1 81 ? 3.334 -11.420 16.723 1.00 85.75 81 GLU A C 1
ATOM 598 O O . GLU A 1 81 ? 2.430 -10.969 16.026 1.00 85.75 81 GLU A O 1
ATOM 603 N N . GLY A 1 82 ? 3.969 -10.663 17.623 1.00 83.31 82 GLY A N 1
ATOM 604 C CA . GLY A 1 82 ? 3.696 -9.236 17.821 1.00 83.31 82 GLY A CA 1
ATOM 605 C C . GLY A 1 82 ? 4.304 -8.371 16.713 1.00 83.31 82 GLY A C 1
ATOM 606 O O . GLY A 1 82 ? 4.320 -8.737 15.535 1.00 83.31 82 GLY A O 1
ATOM 607 N N . ASP A 1 83 ? 4.855 -7.213 17.072 1.00 86.75 83 ASP A N 1
ATOM 608 C CA . ASP A 1 83 ? 5.659 -6.423 16.138 1.00 86.75 83 ASP A CA 1
ATOM 609 C C . ASP A 1 83 ? 6.892 -7.244 15.718 1.00 86.75 83 ASP A C 1
ATOM 611 O O . ASP A 1 83 ? 7.798 -7.499 16.512 1.00 86.75 83 ASP A O 1
ATOM 615 N N . LYS A 1 84 ? 6.989 -7.613 14.435 1.00 86.19 84 LYS A N 1
ATOM 616 C CA . LYS A 1 84 ? 8.115 -8.386 13.877 1.00 86.19 84 LYS A CA 1
ATOM 617 C C . LYS A 1 84 ? 9.484 -7.724 14.090 1.00 86.19 84 LYS A C 1
ATOM 619 O O . LYS A 1 84 ? 10.526 -8.377 13.993 1.00 86.19 84 LYS A O 1
ATOM 624 N N . THR A 1 85 ? 9.502 -6.423 14.378 1.00 80.25 85 THR A N 1
ATOM 625 C CA . THR A 1 85 ? 10.704 -5.645 14.698 1.00 80.25 85 THR A CA 1
ATOM 626 C C . THR A 1 85 ? 11.083 -5.702 16.187 1.00 80.25 85 THR A C 1
ATOM 628 O O . THR A 1 85 ? 12.190 -5.299 16.543 1.00 80.25 85 THR A O 1
ATOM 631 N N . ILE A 1 86 ? 10.215 -6.240 17.054 1.00 79.06 86 ILE A N 1
ATOM 632 C CA . ILE A 1 86 ? 10.394 -6.385 18.506 1.00 79.06 86 ILE A CA 1
ATOM 633 C C . ILE A 1 86 ? 10.068 -7.827 18.927 1.00 79.06 86 ILE A C 1
ATOM 635 O O . ILE A 1 86 ? 8.950 -8.164 19.285 1.00 79.06 86 ILE A O 1
ATOM 639 N N . LYS A 1 87 ? 11.074 -8.708 18.977 1.00 78.19 87 LYS A N 1
ATOM 640 C CA . LYS A 1 87 ? 10.849 -10.122 19.352 1.00 78.19 87 LYS A CA 1
ATOM 641 C C . LYS A 1 87 ? 10.261 -10.329 20.751 1.00 78.19 87 LYS A C 1
ATOM 643 O O . LYS A 1 87 ? 9.659 -11.371 20.999 1.00 78.19 87 LYS A O 1
ATOM 648 N N . SER A 1 88 ? 10.510 -9.406 21.680 1.00 81.31 88 SER A N 1
ATOM 649 C CA . SER A 1 88 ? 9.968 -9.483 23.039 1.00 81.31 88 SER A CA 1
ATOM 650 C C . SER A 1 88 ? 8.463 -9.260 23.094 1.00 81.31 88 SER A C 1
ATOM 652 O O . SER A 1 88 ? 7.868 -9.662 24.087 1.00 81.31 88 SER A O 1
ATOM 654 N N . ASP A 1 89 ? 7.866 -8.718 22.033 1.00 83.75 89 ASP A N 1
ATOM 655 C CA . ASP A 1 89 ? 6.443 -8.415 21.935 1.00 83.75 89 ASP A CA 1
ATOM 656 C C . ASP A 1 89 ? 5.600 -9.643 21.554 1.00 83.75 89 ASP A C 1
ATOM 658 O O . ASP A 1 89 ? 4.388 -9.556 21.491 1.00 83.75 89 ASP A O 1
ATOM 662 N N . ASN A 1 90 ? 6.205 -10.813 21.324 1.00 87.00 90 ASN A N 1
ATOM 663 C CA . ASN A 1 90 ? 5.465 -12.038 21.008 1.00 87.00 90 ASN A CA 1
ATOM 664 C C . ASN A 1 90 ? 4.789 -12.648 22.248 1.00 87.00 90 ASN A C 1
ATOM 666 O O . ASN A 1 90 ? 5.390 -12.693 23.329 1.00 87.00 90 ASN A O 1
ATOM 670 N N . ASN A 1 91 ? 3.619 -13.262 22.045 1.00 88.50 91 ASN A N 1
ATOM 671 C CA . ASN A 1 91 ? 2.830 -13.964 23.066 1.00 88.50 91 ASN A CA 1
ATOM 672 C C . ASN A 1 91 ? 2.524 -13.082 24.288 1.00 88.50 91 ASN A C 1
ATOM 674 O O . ASN A 1 91 ? 2.843 -13.437 25.427 1.00 88.50 91 ASN A O 1
ATOM 678 N N . LYS A 1 92 ? 1.971 -11.899 24.031 1.00 90.25 92 LYS A N 1
ATOM 679 C CA . LYS A 1 92 ? 1.608 -10.883 25.015 1.00 90.25 92 LYS A CA 1
ATOM 680 C C . LYS A 1 92 ? 0.105 -10.707 25.077 1.00 90.25 92 LYS A C 1
ATOM 682 O O . LYS A 1 92 ? -0.580 -10.633 24.056 1.00 90.25 92 LYS A O 1
ATOM 687 N N . GLU A 1 93 ? -0.384 -10.617 26.305 1.00 91.12 93 GLU A N 1
ATOM 688 C CA . GLU A 1 93 ? -1.726 -10.129 26.586 1.00 91.12 93 GLU A CA 1
ATOM 689 C C . GLU A 1 93 ? -1.776 -8.641 26.226 1.00 91.12 93 GLU A C 1
ATOM 691 O O . GLU A 1 93 ? -0.778 -7.933 26.409 1.00 91.12 93 GLU A O 1
ATOM 696 N N . LEU A 1 94 ? -2.899 -8.208 25.644 1.00 93.81 94 LEU A N 1
ATOM 697 C CA . LEU A 1 94 ? -3.158 -6.801 25.313 1.00 93.81 94 LEU A CA 1
ATOM 698 C C . LEU A 1 94 ? -4.378 -6.268 26.081 1.00 93.81 94 LEU A C 1
ATOM 700 O O . LEU A 1 94 ? -4.423 -5.101 26.458 1.00 93.81 94 LEU A O 1
ATOM 704 N N . LEU A 1 95 ? -5.366 -7.126 26.338 1.00 93.88 95 LEU A N 1
ATOM 705 C CA . LEU A 1 95 ? -6.452 -6.861 27.280 1.00 93.88 95 LEU A CA 1
ATOM 706 C C . LEU A 1 95 ? -6.372 -7.845 28.437 1.00 93.88 95 LEU A C 1
ATOM 708 O O . LEU A 1 95 ? -5.934 -8.974 28.235 1.00 93.88 95 LEU A O 1
ATOM 712 N N . TYR A 1 96 ? -6.818 -7.441 29.621 1.00 90.19 96 TYR A N 1
ATOM 713 C CA . TYR A 1 96 ? -6.908 -8.354 30.752 1.00 90.19 96 TYR A CA 1
ATOM 714 C C . TYR A 1 96 ? -8.037 -9.370 30.543 1.00 90.19 96 TYR A C 1
ATOM 716 O O . TYR A 1 96 ? -9.035 -9.103 29.864 1.00 90.19 96 TYR A O 1
ATOM 724 N N . HIS A 1 97 ? -7.883 -10.555 31.129 1.00 81.94 97 HIS A N 1
ATOM 725 C CA . HIS A 1 97 ? -8.935 -11.559 31.196 1.00 81.94 97 HIS A CA 1
ATOM 726 C C . HIS A 1 97 ? -8.832 -12.357 32.491 1.00 81.94 97 HIS A C 1
ATOM 728 O O . HIS A 1 97 ? -7.749 -12.790 32.881 1.00 81.94 97 HIS A O 1
ATOM 734 N N . SER A 1 98 ? -9.977 -12.593 33.133 1.00 68.62 98 SER A N 1
ATOM 735 C CA . SER A 1 98 ? -10.087 -13.524 34.253 1.00 68.62 98 SER A CA 1
ATOM 736 C C . SER A 1 98 ? -10.855 -14.764 33.807 1.00 68.62 98 SER A C 1
ATOM 738 O O . SER A 1 98 ? -11.880 -14.633 33.139 1.00 68.62 98 SER A O 1
ATOM 740 N N . ASP A 1 99 ? -10.399 -15.953 34.215 1.00 59.19 99 ASP A N 1
ATOM 741 C CA . ASP A 1 99 ? -11.013 -17.242 33.845 1.00 59.19 99 ASP A CA 1
ATOM 742 C C . ASP A 1 99 ? -12.532 -17.312 34.134 1.00 59.19 99 ASP A C 1
ATOM 744 O O . ASP A 1 99 ? -13.242 -18.114 33.525 1.00 59.19 99 ASP A O 1
ATOM 748 N N . ASP A 1 100 ? -13.029 -16.482 35.060 1.00 53.91 100 ASP A N 1
ATOM 749 C CA . ASP A 1 100 ? -14.416 -16.481 35.527 1.00 53.91 100 ASP A CA 1
ATOM 750 C C . ASP A 1 100 ? -15.277 -15.329 34.960 1.00 53.91 100 ASP A C 1
ATOM 752 O O . ASP A 1 100 ? -16.505 -15.430 35.008 1.00 53.91 100 ASP A O 1
ATOM 756 N N . TYR A 1 101 ? -14.684 -14.237 34.447 1.00 61.66 101 TYR A N 1
ATOM 757 C CA . TYR A 1 101 ? -15.423 -13.036 34.016 1.00 61.66 101 TYR A CA 1
ATOM 758 C C . TYR A 1 101 ? -14.715 -12.238 32.917 1.00 61.66 101 TYR A C 1
ATOM 760 O O . TYR A 1 101 ? -13.505 -11.997 32.966 1.00 61.66 101 TYR A O 1
ATOM 768 N N . ASP A 1 102 ? -15.512 -11.720 31.983 1.00 71.19 102 ASP A N 1
ATOM 769 C CA . ASP A 1 102 ? -15.071 -10.717 31.018 1.00 71.19 102 ASP A CA 1
ATOM 770 C C . ASP A 1 102 ? -14.995 -9.333 31.672 1.00 71.19 102 ASP A C 1
ATOM 772 O O . ASP A 1 102 ? -15.978 -8.839 32.227 1.00 71.19 102 ASP A O 1
ATOM 776 N N . THR A 1 103 ? -13.838 -8.683 31.579 1.00 85.75 103 THR A N 1
ATOM 777 C CA . THR A 1 103 ? -13.599 -7.371 32.199 1.00 85.75 103 THR A CA 1
ATOM 778 C C . THR A 1 103 ? -13.671 -6.207 31.205 1.00 85.75 103 THR A C 1
ATOM 780 O O . THR A 1 103 ? -13.831 -5.051 31.606 1.00 85.75 103 THR A O 1
ATOM 783 N N . SER A 1 104 ? -13.653 -6.514 29.903 1.00 91.00 104 SER A N 1
ATOM 784 C CA . SER A 1 104 ? -13.954 -5.585 28.808 1.00 91.00 104 SER A CA 1
ATOM 785 C C . SER A 1 104 ? -15.406 -5.745 28.346 1.00 91.00 104 SER A C 1
ATOM 787 O O . SER A 1 104 ? -15.839 -6.840 27.982 1.00 91.00 104 SER A O 1
ATOM 789 N N . PHE A 1 105 ? -16.167 -4.649 28.318 1.00 89.19 105 PHE A N 1
ATOM 790 C CA . PHE A 1 105 ? -17.584 -4.656 27.936 1.00 89.19 105 PHE A CA 1
ATOM 791 C C . PHE A 1 105 ? -18.013 -3.343 27.272 1.00 89.19 105 PHE A C 1
ATOM 793 O O . PHE A 1 105 ? -17.238 -2.400 27.105 1.00 89.19 105 PHE A O 1
ATOM 800 N N . THR A 1 106 ? -19.261 -3.266 26.809 1.00 93.56 106 THR A N 1
ATOM 801 C CA . THR A 1 106 ? -19.790 -2.057 26.166 1.00 93.56 106 THR A CA 1
ATOM 802 C C . THR A 1 106 ? -21.182 -1.721 26.660 1.00 93.56 106 THR A C 1
ATOM 804 O O . THR A 1 106 ? -22.045 -2.589 26.765 1.00 93.56 106 THR A O 1
ATOM 807 N N . SER A 1 107 ? -21.399 -0.434 26.914 1.00 95.50 107 SER A N 1
ATOM 808 C CA . SER A 1 107 ? -22.679 0.114 27.352 1.00 95.50 107 SER A CA 1
ATOM 809 C C . SER A 1 107 ? -23.253 1.056 26.303 1.00 95.50 107 SER A C 1
ATOM 811 O O . SER A 1 107 ? -22.521 1.748 25.594 1.00 95.50 107 SER A O 1
ATOM 813 N N . PHE A 1 108 ? -24.577 1.140 26.239 1.00 97.12 108 PHE A N 1
ATOM 814 C CA . PHE A 1 108 ? -25.319 2.001 25.331 1.00 97.12 108 PHE A CA 1
ATOM 815 C C . PHE A 1 108 ? -26.217 2.953 26.111 1.00 97.12 108 PHE A C 1
ATOM 817 O O . PHE A 1 108 ? -27.090 2.528 26.865 1.00 97.12 108 PHE A O 1
ATOM 824 N N . LYS A 1 109 ? -26.044 4.256 25.886 1.00 97.69 109 LYS A N 1
ATOM 825 C CA . LYS A 1 109 ? -26.965 5.291 26.356 1.00 97.69 109 LYS A CA 1
ATOM 826 C C . LYS A 1 109 ? -27.978 5.566 25.252 1.00 97.69 109 LYS A C 1
ATOM 828 O O . LYS A 1 109 ? -27.637 6.057 24.178 1.00 97.69 109 LYS A O 1
ATOM 833 N N . ILE A 1 110 ? -29.234 5.240 25.522 1.00 96.44 110 ILE A N 1
ATOM 834 C CA . ILE A 1 110 ? -30.316 5.243 24.541 1.00 96.44 110 ILE A CA 1
ATOM 835 C C . ILE A 1 110 ? -31.324 6.315 24.921 1.00 96.44 110 ILE A C 1
ATOM 837 O O . ILE A 1 110 ? -31.866 6.305 26.025 1.00 96.44 110 ILE A O 1
ATOM 841 N N . THR A 1 111 ? -31.609 7.226 23.990 1.00 94.50 111 THR A N 1
ATOM 842 C CA . THR A 1 111 ? -32.645 8.250 24.150 1.00 94.50 111 THR A CA 1
ATOM 843 C C . THR A 1 111 ? -33.786 8.016 23.167 1.00 94.50 111 THR A C 1
ATOM 845 O O . THR A 1 111 ? -33.608 8.123 21.952 1.00 94.50 111 THR A O 1
ATOM 848 N N . ARG A 1 112 ? -34.982 7.731 23.693 1.00 91.00 112 ARG A N 1
ATOM 849 C CA . ARG A 1 112 ? -36.217 7.509 22.925 1.00 91.00 112 ARG A CA 1
ATOM 850 C C . ARG A 1 112 ? -37.320 8.412 23.470 1.00 91.00 112 ARG A C 1
ATOM 852 O O . ARG A 1 112 ? -37.590 8.415 24.669 1.00 91.00 112 ARG A O 1
ATOM 859 N N . ASN A 1 113 ? -37.956 9.196 22.597 1.00 87.31 113 ASN A N 1
ATOM 860 C CA . ASN A 1 113 ? -39.065 10.097 22.951 1.00 87.31 113 ASN A CA 1
ATOM 861 C C . ASN A 1 113 ? -38.765 11.017 24.160 1.00 87.31 113 ASN A C 1
ATOM 863 O O . ASN A 1 113 ? -39.625 11.258 25.006 1.00 87.31 113 ASN A O 1
ATOM 867 N N . GLY A 1 114 ? -37.523 11.507 24.261 1.00 85.44 114 GLY A N 1
ATOM 868 C CA . GLY A 1 114 ? -37.065 12.392 25.340 1.00 85.44 114 GLY A CA 1
ATOM 869 C C . GLY A 1 114 ? -36.728 11.705 26.671 1.00 85.44 114 GLY A C 1
ATOM 870 O O . GLY A 1 114 ? -36.383 12.400 27.622 1.00 85.44 114 GLY A O 1
ATOM 871 N N . LYS A 1 115 ? -36.809 10.371 26.760 1.00 92.44 115 LYS A N 1
ATOM 872 C CA . LYS A 1 115 ? -36.333 9.589 27.911 1.00 92.44 115 LYS A CA 1
ATOM 873 C C . LYS A 1 115 ? -34.996 8.939 27.584 1.00 92.44 115 LYS A C 1
ATOM 875 O O . LYS A 1 115 ? -34.874 8.338 26.520 1.00 92.44 115 LYS A O 1
ATOM 880 N N . THR A 1 116 ? -34.047 9.027 28.509 1.00 95.25 116 THR A N 1
ATOM 881 C CA . THR A 1 116 ? -32.703 8.453 28.379 1.00 95.25 116 THR A CA 1
ATOM 882 C C . THR A 1 116 ? -32.500 7.357 29.418 1.00 95.25 116 THR A C 1
ATOM 884 O O . THR A 1 116 ? -32.829 7.562 30.585 1.00 95.25 116 THR A O 1
ATOM 887 N N . ALA A 1 117 ? -31.960 6.218 28.995 1.00 95.44 117 ALA A N 1
ATOM 888 C CA . ALA A 1 117 ? -31.573 5.100 29.852 1.00 95.44 117 ALA A CA 1
ATOM 889 C C . ALA A 1 117 ? -30.252 4.491 29.359 1.00 95.44 117 ALA A C 1
ATOM 891 O O . ALA A 1 117 ? -29.856 4.714 28.212 1.00 95.44 117 ALA A O 1
ATOM 892 N N . VAL A 1 118 ? -29.562 3.768 30.236 1.00 96.81 118 VAL A N 1
ATOM 893 C CA . VAL A 1 118 ? -28.279 3.117 29.950 1.00 96.81 118 VAL A CA 1
ATOM 894 C C . VAL A 1 118 ? -28.463 1.613 30.059 1.00 96.81 118 VAL A C 1
ATOM 896 O O . VAL A 1 118 ? -29.113 1.146 30.988 1.00 96.81 118 VAL A O 1
ATOM 899 N N . TYR A 1 119 ? -27.881 0.882 29.115 1.00 95.62 119 TYR A N 1
ATOM 900 C CA . TYR A 1 119 ? -27.946 -0.571 29.060 1.00 95.62 119 TYR A CA 1
ATOM 901 C C . TYR A 1 119 ? -26.567 -1.147 28.752 1.00 95.62 119 TYR A C 1
ATOM 903 O O . TYR A 1 119 ? -25.889 -0.665 27.847 1.00 95.62 119 TYR A O 1
ATOM 911 N N . ILE A 1 120 ? -26.162 -2.177 29.481 1.00 93.44 120 ILE A N 1
ATOM 912 C CA . ILE A 1 120 ? -24.940 -2.941 29.239 1.00 93.44 120 ILE A CA 1
ATOM 913 C C . ILE A 1 120 ? -25.272 -4.026 28.214 1.00 93.44 120 ILE A C 1
ATOM 915 O O . ILE A 1 120 ? -26.321 -4.670 28.279 1.00 93.44 120 ILE A O 1
ATOM 919 N N . PHE A 1 121 ? -24.408 -4.189 27.217 1.00 92.88 121 PHE A N 1
ATOM 920 C CA . PHE A 1 121 ? -24.590 -5.197 26.182 1.00 92.88 121 PHE A CA 1
ATOM 921 C C . PHE A 1 121 ? -24.626 -6.603 26.790 1.00 92.88 121 PHE A C 1
ATOM 923 O O . PHE A 1 121 ? -23.749 -6.966 27.567 1.00 92.88 121 PHE A O 1
ATOM 930 N N . GLY A 1 122 ? -25.622 -7.397 26.397 1.00 89.88 122 GLY A N 1
ATOM 931 C CA . GLY A 1 122 ? -25.751 -8.796 26.804 1.00 89.88 122 GLY A CA 1
ATOM 932 C C . GLY A 1 122 ? -26.524 -9.039 28.101 1.00 89.88 122 GLY A C 1
ATOM 933 O O . GLY A 1 122 ? -26.891 -10.183 28.362 1.00 89.88 122 GLY A O 1
ATOM 934 N N . GLU A 1 123 ? -26.851 -7.988 28.856 1.00 90.44 123 GLU A N 1
ATOM 935 C CA . GLU A 1 123 ? -27.623 -8.088 30.099 1.00 90.44 123 GLU A CA 1
ATOM 936 C C . GLU A 1 123 ? -29.128 -8.328 29.870 1.00 90.44 123 GLU A C 1
ATOM 938 O O . GLU A 1 123 ? -29.693 -8.036 28.805 1.00 90.44 123 GLU A O 1
ATOM 943 N N . ASP A 1 124 ? -29.796 -8.865 30.898 1.00 90.81 124 ASP A N 1
ATOM 944 C CA . ASP A 1 124 ? -31.240 -9.122 30.896 1.00 90.81 124 ASP A CA 1
ATOM 945 C C . ASP A 1 124 ? -32.025 -7.998 31.592 1.00 90.81 124 ASP A C 1
ATOM 947 O O . ASP A 1 124 ? -32.004 -7.873 32.813 1.00 90.81 124 ASP A O 1
ATOM 951 N N . TYR A 1 125 ? -32.801 -7.237 30.817 1.00 93.19 125 TYR A N 1
ATOM 952 C CA . TYR A 1 125 ? -33.651 -6.133 31.284 1.00 93.19 125 TYR A CA 1
ATOM 953 C C . TYR A 1 125 ? -35.145 -6.490 31.338 1.00 93.19 125 TYR A C 1
ATOM 955 O O . TYR A 1 125 ? -36.008 -5.609 31.431 1.00 93.19 125 TYR A O 1
ATOM 963 N N . SER A 1 126 ? -35.481 -7.784 31.330 1.00 88.94 126 SER A N 1
ATOM 964 C CA . SER A 1 126 ? -36.866 -8.261 31.437 1.00 88.94 126 SER A CA 1
ATOM 965 C C . SER A 1 126 ? -37.568 -7.797 32.722 1.00 88.94 126 SER A C 1
ATOM 967 O O . SER A 1 126 ? -38.782 -7.572 32.723 1.00 88.94 126 SER A O 1
ATOM 969 N N . TYR A 1 127 ? -36.810 -7.554 33.798 1.00 88.31 127 TYR A N 1
ATOM 970 C CA . TYR A 1 127 ? -37.314 -6.998 35.058 1.00 88.31 127 TYR A CA 1
ATOM 971 C C . TYR A 1 127 ? -37.818 -5.546 34.931 1.00 88.31 127 TYR A C 1
ATOM 973 O O . TYR A 1 127 ? -38.649 -5.118 35.735 1.00 88.31 127 TYR A O 1
ATOM 981 N N . GLU A 1 128 ? -37.378 -4.803 33.909 1.00 87.94 128 GLU A N 1
ATOM 982 C CA . GLU A 1 128 ? -37.871 -3.457 33.565 1.00 87.94 128 GLU A CA 1
ATOM 983 C C . GLU A 1 128 ? -39.055 -3.495 32.584 1.00 87.94 128 GLU A C 1
ATOM 985 O O . GLU A 1 128 ? -39.584 -2.453 32.192 1.00 87.94 128 GLU A O 1
ATOM 990 N N . GLY A 1 129 ? -39.495 -4.695 32.186 1.00 88.44 129 GLY A N 1
ATOM 991 C CA . GLY A 1 129 ? -40.549 -4.898 31.193 1.00 88.44 129 GLY A CA 1
ATOM 992 C C . GLY A 1 129 ? -40.087 -4.704 29.746 1.00 88.44 129 GLY A C 1
ATOM 993 O O . GLY A 1 129 ? -40.931 -4.507 28.871 1.00 88.44 129 GLY A O 1
ATOM 994 N N . ILE A 1 130 ? -38.775 -4.742 29.490 1.00 90.62 130 ILE A N 1
ATOM 995 C CA . ILE A 1 130 ? -38.185 -4.666 28.149 1.00 90.62 130 ILE A CA 1
ATOM 996 C C . ILE A 1 130 ? -37.861 -6.087 27.682 1.00 90.62 130 ILE A C 1
ATOM 998 O O . ILE A 1 130 ? -37.243 -6.854 28.410 1.00 90.62 130 ILE A O 1
ATOM 1002 N N . GLU A 1 131 ? -38.283 -6.452 26.473 1.00 92.44 131 GLU A N 1
ATOM 1003 C CA . GLU A 1 131 ? -37.954 -7.761 25.904 1.00 92.44 131 GLU A CA 1
ATOM 1004 C C . GLU A 1 131 ? -36.468 -7.821 25.522 1.00 92.44 131 GLU A C 1
ATOM 1006 O O . GLU A 1 131 ? -35.987 -6.996 24.747 1.00 92.44 131 GLU A O 1
ATOM 1011 N N . THR A 1 132 ? -35.742 -8.794 26.062 1.00 92.50 132 THR A N 1
ATOM 1012 C CA . THR A 1 132 ? -34.301 -8.995 25.857 1.00 92.50 132 THR A CA 1
ATOM 1013 C C . THR A 1 132 ? -34.024 -10.401 25.342 1.00 92.50 132 THR A C 1
ATOM 1015 O O . THR A 1 132 ? -34.641 -11.373 25.785 1.00 92.50 132 THR A O 1
ATOM 1018 N N . SER A 1 133 ? -33.088 -10.540 24.399 1.00 91.31 133 SER A N 1
ATOM 1019 C CA . SER A 1 133 ? -32.594 -11.864 23.998 1.00 91.31 133 SER A CA 1
ATOM 1020 C C . SER A 1 133 ? -31.378 -12.258 24.825 1.00 91.31 133 SER A C 1
ATOM 1022 O O . SER A 1 133 ? -30.610 -11.408 25.264 1.00 91.31 133 SER A O 1
ATOM 1024 N N . LYS A 1 134 ? -31.119 -13.564 24.935 1.00 88.81 134 LYS A N 1
ATOM 1025 C CA . LYS A 1 134 ? -29.771 -14.031 25.283 1.00 88.81 134 LYS A CA 1
ATOM 1026 C C . LYS A 1 134 ? -28.785 -13.653 24.181 1.00 88.81 134 LYS A C 1
ATOM 1028 O O . LYS A 1 134 ? -29.173 -13.582 23.008 1.00 88.81 134 LYS A O 1
ATOM 1033 N N . VAL A 1 135 ? -27.521 -13.461 24.548 1.00 90.06 135 VAL A N 1
ATOM 1034 C CA . VAL A 1 135 ? -26.451 -13.277 23.568 1.00 90.06 135 VAL A CA 1
ATOM 1035 C C . VAL A 1 135 ? -26.294 -14.552 22.744 1.00 90.06 135 VAL A C 1
ATOM 1037 O O . VAL A 1 135 ? -26.319 -15.664 23.267 1.00 90.06 135 VAL A O 1
ATOM 1040 N N . THR A 1 136 ? -26.178 -14.397 21.428 1.00 89.94 136 THR A N 1
ATOM 1041 C CA . THR A 1 136 ? -25.820 -15.494 20.522 1.00 89.94 136 THR A CA 1
ATOM 1042 C C . THR A 1 136 ? -24.491 -15.180 19.865 1.00 89.94 136 THR A C 1
ATOM 1044 O O . THR A 1 136 ? -24.395 -14.177 19.154 1.00 89.94 136 THR A O 1
ATOM 1047 N N . VAL A 1 137 ? -23.499 -16.050 20.068 1.00 87.62 137 VAL A N 1
ATOM 1048 C CA . VAL A 1 137 ? -22.172 -15.905 19.464 1.00 87.62 137 VAL A CA 1
ATOM 1049 C C . VAL A 1 137 ? -21.982 -16.856 18.284 1.00 87.62 137 VAL A C 1
ATOM 1051 O O . VAL A 1 137 ? -22.416 -18.009 18.302 1.00 87.62 137 VAL A O 1
ATOM 1054 N N . LEU A 1 138 ? -21.357 -16.348 17.226 1.00 86.19 138 LEU A N 1
ATOM 1055 C CA . LEU A 1 138 ? -21.100 -17.034 15.965 1.00 86.19 138 LEU A CA 1
ATOM 1056 C C . LEU A 1 138 ? -19.637 -16.812 15.555 1.00 86.19 138 LEU A C 1
ATOM 1058 O O . LEU A 1 138 ? -19.172 -15.677 15.576 1.00 86.19 138 LEU A O 1
ATOM 1062 N N . LYS A 1 139 ? -18.931 -17.868 15.137 1.00 85.38 139 LYS A N 1
ATOM 1063 C CA . LYS A 1 139 ? -17.557 -17.791 14.605 1.00 85.38 139 LYS A CA 1
ATOM 1064 C C . LYS A 1 139 ? -17.537 -18.151 13.133 1.00 85.38 139 LYS A C 1
ATOM 1066 O O . LYS A 1 139 ? -17.648 -19.331 12.837 1.00 85.38 139 LYS A O 1
ATOM 1071 N N . ASP A 1 140 ? -17.318 -17.200 12.231 1.00 79.38 140 ASP A N 1
ATOM 1072 C CA . ASP A 1 140 ? -17.056 -17.505 10.817 1.00 79.38 140 ASP A CA 1
ATOM 1073 C C . ASP A 1 140 ? -15.552 -17.527 10.490 1.00 79.38 140 ASP A C 1
ATOM 1075 O O . ASP A 1 140 ? -14.709 -17.517 11.384 1.00 79.38 140 ASP A O 1
ATOM 1079 N N . LYS A 1 141 ? -15.205 -17.634 9.199 1.00 67.94 141 LYS A N 1
ATOM 1080 C CA . LYS A 1 141 ? -13.804 -17.674 8.748 1.00 67.94 141 LYS A CA 1
ATOM 1081 C C . LYS A 1 141 ? -13.038 -16.376 9.030 1.00 67.94 141 LYS A C 1
ATOM 1083 O O . LYS A 1 141 ? -11.815 -16.415 9.004 1.00 67.94 141 LYS A O 1
ATOM 1088 N N . THR A 1 142 ? -13.724 -15.245 9.195 1.00 67.06 142 THR A N 1
ATOM 1089 C CA . THR A 1 142 ? -13.097 -13.915 9.261 1.00 67.06 142 THR A CA 1
ATOM 1090 C C . THR A 1 142 ? -13.261 -13.235 10.616 1.00 67.06 142 THR A C 1
ATOM 1092 O O . THR A 1 142 ? -12.553 -12.269 10.882 1.00 67.06 142 THR A O 1
ATOM 1095 N N . GLY A 1 143 ? -14.155 -13.719 11.484 1.00 83.25 143 GLY A N 1
ATOM 1096 C CA . GLY A 1 143 ? -14.416 -13.072 12.766 1.00 83.25 143 GLY A CA 1
ATOM 1097 C C . GLY A 1 143 ? -15.374 -13.802 13.701 1.00 83.25 143 GLY A C 1
ATOM 1098 O O . GLY A 1 143 ? -15.996 -14.814 13.362 1.00 83.25 143 GLY A O 1
ATOM 1099 N N . LEU A 1 144 ? -15.515 -13.214 14.887 1.00 89.94 144 LEU A N 1
ATOM 1100 C CA . LEU A 1 144 ? -16.456 -13.590 15.938 1.00 89.94 144 LEU A CA 1
ATOM 1101 C C . LEU A 1 144 ? -17.573 -12.543 16.023 1.00 89.94 144 LEU A C 1
ATOM 1103 O O . LEU A 1 144 ? -17.319 -11.345 15.910 1.00 89.94 144 LEU A O 1
ATOM 1107 N N . SER A 1 145 ? -18.821 -12.968 16.206 1.00 91.06 145 SER A N 1
ATOM 1108 C CA . SER A 1 145 ? -19.977 -12.071 16.302 1.00 91.06 145 SER A CA 1
ATOM 1109 C C . SER A 1 145 ? -20.885 -12.415 17.459 1.00 91.06 145 SER A C 1
ATOM 1111 O O . SER A 1 145 ? -21.426 -13.516 17.462 1.00 91.06 145 SER A O 1
ATOM 1113 N N . ALA A 1 146 ? -21.157 -11.448 18.331 1.00 92.44 146 ALA A N 1
ATOM 1114 C CA . ALA A 1 146 ? -22.192 -11.532 19.353 1.00 92.44 146 ALA A CA 1
ATOM 1115 C C . ALA A 1 146 ? -23.418 -10.707 18.942 1.00 92.44 146 ALA A C 1
ATOM 1117 O O . ALA A 1 146 ? -23.299 -9.557 18.517 1.00 92.44 146 ALA A O 1
ATOM 1118 N N . LYS A 1 147 ? -24.611 -11.292 19.072 1.00 94.56 147 LYS A N 1
ATOM 1119 C CA . LYS A 1 147 ? -25.894 -10.626 18.810 1.00 94.56 147 LYS A CA 1
ATOM 1120 C C . LYS A 1 147 ? -26.758 -10.574 20.059 1.00 94.56 147 LYS A C 1
ATOM 1122 O O . LYS A 1 147 ? -26.918 -11.597 20.720 1.00 94.56 147 LYS A O 1
ATOM 1127 N N . TRP A 1 148 ? -27.354 -9.415 20.315 1.00 95.38 148 TRP A N 1
ATOM 1128 C CA . TRP A 1 148 ? -28.225 -9.147 21.459 1.00 95.38 148 TRP A CA 1
ATOM 1129 C C . TRP A 1 148 ? -29.364 -8.208 21.051 1.00 95.38 148 TRP A C 1
ATOM 1131 O O . TRP A 1 148 ? -29.143 -7.270 20.284 1.00 95.38 148 TRP A O 1
ATOM 1141 N N . THR A 1 149 ? -30.584 -8.442 21.535 1.00 95.94 149 THR A N 1
ATOM 1142 C CA . THR A 1 149 ? -31.731 -7.557 21.281 1.00 95.94 149 THR A CA 1
ATOM 1143 C C . THR A 1 149 ? -32.239 -6.919 22.564 1.00 95.94 149 THR A C 1
ATOM 1145 O O . THR A 1 149 ? -32.350 -7.596 23.583 1.00 95.94 149 THR A O 1
ATOM 1148 N N . LEU A 1 150 ? -32.625 -5.645 22.474 1.00 95.44 150 LEU A N 1
ATOM 1149 C CA . LEU A 1 150 ? -33.261 -4.867 23.537 1.00 95.44 150 LEU A CA 1
ATOM 1150 C C . LEU A 1 150 ? -34.498 -4.164 22.960 1.00 95.44 150 LEU A C 1
ATOM 1152 O O . LEU A 1 150 ? -34.397 -3.148 22.262 1.00 95.44 150 LEU A O 1
ATOM 1156 N N . GLY A 1 151 ? -35.675 -4.727 23.220 1.00 94.00 151 GLY A N 1
ATOM 1157 C CA . GLY A 1 151 ? -36.923 -4.357 22.560 1.00 94.00 151 GLY A CA 1
ATOM 1158 C C . GLY A 1 151 ? -36.785 -4.457 21.040 1.00 94.00 151 GLY A C 1
ATOM 1159 O O . GLY A 1 151 ? -36.385 -5.486 20.504 1.00 94.00 151 GLY A O 1
ATOM 1160 N N . ASP A 1 152 ? -37.062 -3.356 20.338 1.00 94.38 152 ASP A N 1
ATOM 1161 C CA . ASP A 1 152 ? -36.972 -3.301 18.871 1.00 94.38 152 ASP A CA 1
ATOM 1162 C C . ASP A 1 152 ? -35.550 -3.043 18.334 1.00 94.38 152 ASP A C 1
ATOM 1164 O O . ASP A 1 152 ? -35.368 -2.862 17.127 1.00 94.38 152 ASP A O 1
ATOM 1168 N N . LEU A 1 153 ? -34.542 -2.939 19.204 1.00 96.12 153 LEU A N 1
ATOM 1169 C CA . LEU A 1 153 ? -33.158 -2.700 18.800 1.00 96.12 153 LEU A CA 1
ATOM 1170 C C . LEU A 1 153 ? -32.388 -4.020 18.742 1.00 96.12 153 LEU A C 1
ATOM 1172 O O . LEU A 1 153 ? -32.438 -4.816 19.676 1.00 96.12 153 LEU A O 1
ATOM 1176 N N . GLU A 1 154 ? -31.648 -4.229 17.658 1.00 96.25 154 GLU A N 1
ATOM 1177 C CA . GLU A 1 154 ? -30.726 -5.354 17.490 1.00 96.25 154 GLU A CA 1
ATOM 1178 C C . GLU A 1 154 ? -29.290 -4.827 17.484 1.00 96.25 154 GLU A C 1
ATOM 1180 O O . GLU A 1 154 ? -28.922 -4.010 16.638 1.00 96.25 154 GLU A O 1
ATOM 1185 N N . PHE A 1 155 ? -28.482 -5.308 18.421 1.00 95.31 155 PHE A N 1
ATOM 1186 C CA . PHE A 1 155 ? -27.072 -4.984 18.564 1.00 95.31 155 PHE A CA 1
ATOM 1187 C C . PHE A 1 155 ? -26.237 -6.159 18.064 1.00 95.31 155 PHE A C 1
ATOM 1189 O O . PHE A 1 155 ? -26.476 -7.312 18.426 1.00 95.31 155 PHE A O 1
ATOM 1196 N N . THR A 1 156 ? -25.242 -5.869 17.233 1.00 92.81 156 THR A N 1
ATOM 1197 C CA . THR A 1 156 ? -24.243 -6.839 16.781 1.00 92.81 156 THR A CA 1
ATOM 1198 C C . THR A 1 156 ? -22.855 -6.308 17.101 1.00 92.81 156 THR A C 1
ATOM 1200 O O . THR A 1 156 ? -22.444 -5.297 16.533 1.00 92.81 156 THR A O 1
ATOM 1203 N N . GLN A 1 157 ? -22.136 -7.005 17.974 1.00 93.88 157 GLN A N 1
ATOM 1204 C CA . GLN A 1 157 ? -20.702 -6.839 18.173 1.00 93.88 157 GLN A CA 1
ATOM 1205 C C . GLN A 1 157 ? -19.967 -7.778 17.212 1.00 93.88 157 GLN A C 1
ATOM 1207 O O . GLN A 1 157 ? -20.361 -8.933 17.032 1.00 93.88 157 GLN A O 1
ATOM 1212 N N . ARG A 1 158 ? -18.906 -7.288 16.580 1.00 91.81 158 ARG A N 1
ATOM 1213 C CA . ARG A 1 158 ? -18.093 -8.038 15.625 1.00 91.81 158 ARG A CA 1
ATOM 1214 C C . ARG A 1 158 ? -16.614 -7.790 15.900 1.00 91.81 158 ARG A C 1
ATOM 1216 O O . ARG A 1 158 ? -16.198 -6.637 15.942 1.00 91.81 158 ARG A O 1
ATOM 1223 N N . LEU A 1 159 ? -15.853 -8.872 16.044 1.00 92.25 159 LEU A N 1
ATOM 1224 C CA . LEU A 1 159 ? -14.396 -8.872 16.163 1.00 92.25 159 LEU A CA 1
ATOM 1225 C C . LEU A 1 159 ? -13.813 -9.543 14.918 1.00 92.25 159 LEU A C 1
ATOM 1227 O O . LEU A 1 159 ? -14.087 -10.720 14.676 1.00 92.25 159 LEU A O 1
ATOM 1231 N N . GLU A 1 160 ? -13.052 -8.804 14.114 1.00 90.19 160 GLU A N 1
ATOM 1232 C CA . GLU A 1 160 ? -12.419 -9.310 12.885 1.00 90.19 160 GLU A CA 1
ATOM 1233 C C . GLU A 1 160 ? -10.914 -9.063 12.909 1.00 90.19 160 GLU A C 1
ATOM 1235 O O . GLU A 1 160 ? -10.469 -7.966 13.241 1.00 90.19 160 GLU A O 1
ATOM 1240 N N . LEU A 1 161 ? -10.129 -10.078 12.542 1.00 88.06 161 LEU A N 1
ATOM 1241 C CA . LEU A 1 161 ? -8.683 -9.923 12.386 1.00 88.06 161 LEU A CA 1
ATOM 1242 C C . LEU A 1 161 ? -8.403 -9.122 11.109 1.00 88.06 161 LEU A C 1
ATOM 1244 O O . LEU A 1 161 ? -8.992 -9.400 10.061 1.00 88.06 161 LEU A O 1
ATOM 1248 N N . ALA A 1 162 ? -7.507 -8.139 11.181 1.00 84.75 162 ALA A N 1
ATOM 1249 C CA . ALA A 1 162 ? -7.113 -7.365 10.009 1.00 84.75 162 ALA A CA 1
ATOM 1250 C C . ALA A 1 162 ? -6.487 -8.262 8.920 1.00 84.75 162 ALA A C 1
ATOM 1252 O O . ALA A 1 162 ? -5.713 -9.176 9.209 1.00 84.75 162 ALA A O 1
ATOM 1253 N N . ASN A 1 163 ? -6.811 -7.996 7.650 1.00 75.25 163 ASN A N 1
ATOM 1254 C CA . ASN A 1 163 ? -6.318 -8.788 6.520 1.00 75.25 163 ASN A CA 1
ATOM 1255 C C . ASN A 1 163 ? -4.809 -8.612 6.303 1.00 75.25 163 ASN A C 1
ATOM 1257 O O . ASN A 1 163 ? -4.285 -7.501 6.410 1.00 75.25 163 ASN A O 1
ATOM 1261 N N . SER A 1 164 ? -4.138 -9.688 5.875 1.00 72.19 164 SER A N 1
ATOM 1262 C CA . SER A 1 164 ? -2.767 -9.609 5.350 1.00 72.19 164 SER A CA 1
ATOM 1263 C C . SER A 1 164 ? -2.687 -8.548 4.255 1.00 72.19 164 SER A C 1
ATOM 1265 O O . SER A 1 164 ? -3.561 -8.430 3.387 1.00 72.19 164 SER A O 1
ATOM 1267 N N . GLY A 1 165 ? -1.643 -7.730 4.335 1.00 68.69 165 GLY A N 1
ATOM 1268 C CA . GLY A 1 165 ? -1.450 -6.593 3.450 1.00 68.69 165 GLY A CA 1
ATOM 1269 C C . GLY A 1 165 ? -2.107 -5.273 3.872 1.00 68.69 165 GLY A C 1
ATOM 1270 O O . GLY A 1 165 ? -1.701 -4.260 3.292 1.00 68.69 165 GLY A O 1
ATOM 1271 N N . SER A 1 166 ? -3.036 -5.266 4.841 1.00 74.00 166 SER A N 1
ATOM 1272 C CA . SER A 1 166 ? -3.613 -4.044 5.439 1.00 74.00 166 SER A CA 1
ATOM 1273 C C . SER A 1 166 ? -2.575 -3.273 6.255 1.00 74.00 166 SER A C 1
ATOM 1275 O O . SER A 1 166 ? -1.606 -3.862 6.737 1.00 74.00 166 SER A O 1
ATOM 1277 N N . ASN A 1 167 ? -2.786 -1.972 6.459 1.00 79.19 167 ASN A N 1
ATOM 1278 C CA . ASN A 1 167 ? -1.907 -1.177 7.320 1.00 79.19 167 ASN A CA 1
ATOM 1279 C C . ASN A 1 167 ? -2.057 -1.558 8.800 1.00 79.19 167 ASN A C 1
ATOM 1281 O O . ASN A 1 167 ? -1.073 -1.593 9.524 1.00 79.19 167 ASN A O 1
ATOM 1285 N N . GLU A 1 168 ? -3.265 -1.920 9.225 1.00 85.56 168 GLU A N 1
ATOM 1286 C CA . GLU A 1 168 ? -3.623 -2.360 10.580 1.00 85.56 168 GLU A CA 1
ATOM 1287 C C . GLU A 1 168 ? -3.393 -3.870 10.789 1.00 85.56 168 GLU A C 1
ATOM 1289 O O . GLU A 1 168 ? -3.958 -4.475 11.699 1.00 85.56 168 GLU A O 1
ATOM 1294 N N . HIS A 1 169 ? -2.604 -4.527 9.929 1.00 88.62 169 HIS A N 1
ATOM 1295 C CA . HIS A 1 169 ? -2.337 -5.960 10.060 1.00 88.62 169 HIS A CA 1
ATOM 1296 C C . HIS A 1 169 ? -1.660 -6.283 11.403 1.00 88.62 169 HIS A C 1
ATOM 1298 O O . HIS A 1 169 ? -0.655 -5.663 11.757 1.00 88.62 169 HIS A O 1
ATOM 1304 N N . GLY A 1 170 ? -2.177 -7.288 12.115 1.00 88.12 170 GLY A N 1
ATOM 1305 C CA . GLY A 1 170 ? -1.812 -7.603 13.506 1.00 88.12 170 GLY A CA 1
ATOM 1306 C C . GLY A 1 170 ? -2.772 -7.015 14.559 1.00 88.12 170 GLY A C 1
ATOM 1307 O O . GLY A 1 170 ? -2.581 -7.207 15.763 1.00 88.12 170 GLY A O 1
ATOM 1308 N N . MET A 1 171 ? -3.825 -6.315 14.119 1.00 92.62 171 MET A N 1
ATOM 1309 C CA . MET A 1 171 ? -4.852 -5.736 14.987 1.00 92.62 171 MET A CA 1
ATOM 1310 C C . MET A 1 171 ? -6.218 -6.412 14.810 1.00 92.62 171 MET A C 1
ATOM 1312 O O . MET A 1 171 ? -6.513 -7.024 13.778 1.00 92.62 171 MET A O 1
ATOM 1316 N N . VAL A 1 172 ? -7.082 -6.245 15.813 1.00 92.94 172 VAL A N 1
ATOM 1317 C CA . VAL A 1 172 ? -8.491 -6.652 15.785 1.00 92.94 172 VAL A CA 1
ATOM 1318 C C . VAL A 1 172 ? -9.363 -5.426 15.534 1.00 92.94 172 VAL A C 1
ATOM 1320 O O . VAL A 1 172 ? -9.279 -4.434 16.258 1.00 92.94 172 VAL A O 1
ATOM 1323 N N . CYS A 1 173 ? -10.234 -5.494 14.529 1.00 91.25 173 CYS A N 1
ATOM 1324 C CA . CYS A 1 173 ? -11.302 -4.524 14.329 1.00 91.25 173 CYS A CA 1
ATOM 1325 C C . CYS A 1 173 ? -12.476 -4.855 15.257 1.00 91.25 173 CYS A C 1
ATOM 1327 O O . CYS A 1 173 ? -13.115 -5.898 15.105 1.00 91.25 173 CYS A O 1
ATOM 1329 N N . ILE A 1 174 ? -12.771 -3.957 16.196 1.00 93.31 174 ILE A N 1
ATOM 1330 C CA . ILE A 1 174 ? -13.904 -4.037 17.119 1.00 93.31 174 ILE A CA 1
ATOM 1331 C C . ILE A 1 174 ? -15.024 -3.169 16.552 1.00 93.31 174 ILE A C 1
ATOM 1333 O O . ILE A 1 174 ? -14.907 -1.945 16.501 1.00 93.31 174 ILE A O 1
ATOM 1337 N N . THR A 1 175 ? -16.116 -3.797 16.121 1.00 89.88 175 THR A N 1
ATOM 1338 C CA . THR A 1 175 ? -17.263 -3.118 15.507 1.00 89.88 175 THR A CA 1
ATOM 1339 C C . THR A 1 175 ? -18.536 -3.351 16.308 1.00 89.88 175 THR A C 1
ATOM 1341 O O . THR A 1 175 ? -18.844 -4.481 16.681 1.00 89.88 175 THR A O 1
ATOM 1344 N N . TYR A 1 176 ? -19.329 -2.295 16.486 1.00 90.12 176 TYR A N 1
ATOM 1345 C CA . TYR A 1 176 ? -20.709 -2.381 16.954 1.00 90.12 176 TYR A CA 1
ATOM 1346 C C . TYR A 1 176 ? -21.661 -1.828 15.901 1.00 90.12 176 TYR A C 1
ATOM 1348 O O . TYR A 1 176 ? -21.507 -0.701 15.434 1.00 90.12 176 TYR A O 1
ATOM 1356 N N . ASN A 1 177 ? -22.672 -2.620 15.554 1.00 86.25 177 ASN A N 1
ATOM 1357 C CA . ASN A 1 177 ? -23.783 -2.227 14.697 1.00 86.25 177 ASN A CA 1
ATOM 1358 C C . ASN A 1 177 ? -25.085 -2.269 15.501 1.00 86.25 177 ASN A C 1
ATOM 1360 O O . ASN A 1 177 ? -25.396 -3.289 16.115 1.00 86.25 177 ASN A O 1
ATOM 1364 N N . VAL A 1 178 ? -25.851 -1.181 15.470 1.00 90.06 178 VAL A N 1
ATOM 1365 C CA . VAL A 1 178 ? -27.161 -1.079 16.111 1.00 90.06 178 VAL A CA 1
ATOM 1366 C C . VAL A 1 178 ? -28.228 -0.841 15.062 1.00 90.06 178 VAL A C 1
ATOM 1368 O O . VAL A 1 178 ? -28.287 0.225 14.447 1.00 90.06 178 VAL A O 1
ATOM 1371 N N . LYS A 1 179 ? -29.105 -1.821 14.878 1.00 88.31 179 LYS A N 1
ATOM 1372 C CA . LYS A 1 179 ? -30.227 -1.759 13.948 1.00 88.31 179 LYS A CA 1
ATOM 1373 C C . LYS A 1 179 ? -31.515 -1.439 14.694 1.00 88.31 179 LYS A C 1
ATOM 1375 O O . LYS A 1 179 ? -31.875 -2.117 15.653 1.00 88.31 179 LYS A O 1
ATOM 1380 N N . ASN A 1 180 ? -32.237 -0.429 14.219 1.00 92.12 180 ASN A N 1
ATOM 1381 C CA . ASN A 1 180 ? -33.540 -0.060 14.755 1.00 92.12 180 ASN A CA 1
ATOM 1382 C C . ASN A 1 180 ? -34.654 -0.736 13.946 1.00 92.12 180 ASN A C 1
ATOM 1384 O O . ASN A 1 180 ? -34.994 -0.280 12.853 1.00 92.12 180 ASN A O 1
ATOM 1388 N N . ASN A 1 181 ? -35.222 -1.821 14.475 1.00 92.69 181 ASN A N 1
ATOM 1389 C CA . ASN A 1 181 ? -36.359 -2.518 13.866 1.00 92.69 181 ASN A CA 1
ATOM 1390 C C . ASN A 1 181 ? -37.717 -1.912 14.277 1.00 92.69 181 ASN A C 1
ATOM 1392 O O . ASN A 1 181 ? -38.756 -2.369 13.803 1.00 92.69 181 ASN A O 1
ATOM 1396 N N . GLY A 1 182 ? -37.713 -0.892 15.140 1.00 90.81 182 GLY A N 1
ATOM 1397 C CA . GLY A 1 182 ? -38.909 -0.204 15.611 1.00 90.81 182 GLY A CA 1
ATOM 1398 C C . GLY A 1 182 ? -39.402 0.882 14.654 1.00 90.81 182 GLY A C 1
ATOM 1399 O O . GLY A 1 182 ? -38.869 1.091 13.563 1.00 90.81 182 GLY A O 1
ATOM 1400 N N . THR A 1 183 ? -40.441 1.600 15.086 1.00 90.25 183 THR A N 1
ATOM 1401 C CA . THR A 1 183 ? -41.061 2.700 14.324 1.00 90.25 183 THR A CA 1
ATOM 1402 C C . THR A 1 183 ? -40.574 4.088 14.731 1.00 90.25 183 THR A C 1
ATOM 1404 O O . THR A 1 183 ? -40.701 5.026 13.946 1.00 90.25 183 THR A O 1
ATOM 1407 N N . ASP A 1 184 ? -40.030 4.226 15.940 1.00 90.69 184 ASP A N 1
ATOM 1408 C CA . ASP A 1 184 ? -39.580 5.504 16.493 1.00 90.69 184 ASP A CA 1
ATOM 1409 C C . ASP A 1 184 ? -38.092 5.730 16.216 1.00 90.69 184 ASP A C 1
ATOM 1411 O O . ASP A 1 184 ? -37.293 4.793 16.212 1.00 90.69 184 ASP A O 1
ATOM 1415 N N . ASN A 1 185 ? -37.699 6.991 16.041 1.00 88.56 185 ASN A N 1
ATOM 1416 C CA . ASN A 1 185 ? -36.292 7.372 15.956 1.00 88.56 185 ASN A CA 1
ATOM 1417 C C . ASN A 1 185 ? -35.633 7.285 17.339 1.00 88.56 185 ASN A C 1
ATOM 1419 O O . ASN A 1 185 ? -36.218 7.705 18.341 1.00 88.56 185 ASN A O 1
ATOM 1423 N N . VAL A 1 186 ? -34.402 6.779 17.391 1.00 91.75 186 VAL A N 1
ATOM 1424 C CA . VAL A 1 186 ? -33.682 6.554 18.650 1.00 91.75 186 VAL A CA 1
ATOM 1425 C C . VAL A 1 186 ? -32.290 7.162 18.567 1.00 91.75 186 VAL A C 1
ATOM 1427 O O . VAL A 1 186 ? -31.566 6.886 17.617 1.00 91.75 186 VAL A O 1
ATOM 1430 N N . SER A 1 187 ? -31.908 7.981 19.547 1.00 92.12 187 SER A N 1
ATOM 1431 C CA . SER A 1 187 ? -30.530 8.474 19.661 1.00 92.12 187 SER A CA 1
ATOM 1432 C C . SER A 1 187 ? -29.705 7.506 20.493 1.00 92.12 187 SER A C 1
ATOM 1434 O O . SER A 1 187 ? -30.179 7.071 21.545 1.00 92.12 187 SER A O 1
ATOM 1436 N N . ILE A 1 188 ? -28.500 7.174 20.038 1.00 93.75 188 ILE A N 1
ATOM 1437 C CA . ILE A 1 188 ? -27.666 6.147 20.670 1.00 93.75 188 ILE A CA 1
ATOM 1438 C C . ILE A 1 188 ? -26.246 6.677 20.849 1.00 93.75 188 ILE A C 1
ATOM 1440 O O . ILE A 1 188 ? -25.626 7.135 19.895 1.00 93.75 188 ILE A O 1
ATOM 1444 N N . GLU A 1 189 ? -25.722 6.568 22.064 1.00 95.56 189 GLU A N 1
ATOM 1445 C CA . GLU A 1 189 ? -24.297 6.716 22.354 1.00 95.56 189 GLU A CA 1
ATOM 1446 C C . GLU A 1 189 ? -23.754 5.379 22.867 1.00 95.56 189 GLU A C 1
ATOM 1448 O O . GLU A 1 189 ? -24.457 4.655 23.574 1.00 95.56 189 GLU A O 1
ATOM 1453 N N . ALA A 1 190 ? -22.512 5.051 22.524 1.00 95.81 190 ALA A N 1
ATOM 1454 C CA . ALA A 1 190 ? -21.838 3.829 22.952 1.00 95.81 190 ALA A CA 1
ATOM 1455 C C . ALA A 1 190 ? -20.610 4.167 23.802 1.00 95.81 190 ALA A C 1
ATOM 1457 O O . ALA A 1 190 ? -19.880 5.104 23.487 1.00 95.81 190 ALA A O 1
ATOM 1458 N N . ARG A 1 191 ? -20.362 3.385 24.850 1.00 96.75 191 ARG A N 1
ATOM 1459 C CA . ARG A 1 191 ? -19.137 3.414 25.650 1.00 96.75 191 ARG A CA 1
ATOM 1460 C C . ARG A 1 191 ? -18.471 2.050 25.547 1.00 96.75 191 ARG A C 1
ATOM 1462 O O . ARG A 1 191 ? -18.989 1.091 26.109 1.00 96.75 191 ARG A O 1
ATOM 1469 N N . MET A 1 192 ? -17.337 1.978 24.860 1.00 95.50 192 MET A N 1
ATOM 1470 C CA . MET A 1 192 ? -16.513 0.770 24.768 1.00 95.50 192 MET A CA 1
ATOM 1471 C C . MET A 1 192 ? -15.451 0.808 25.863 1.00 95.50 192 MET A C 1
ATOM 1473 O O . MET A 1 192 ? -14.567 1.660 25.793 1.00 95.50 192 MET A O 1
ATOM 1477 N N . LEU A 1 193 ? -15.557 -0.059 26.871 1.00 95.38 193 LEU A N 1
ATOM 1478 C CA . LEU A 1 193 ? -14.581 -0.192 27.951 1.00 95.38 193 LEU A CA 1
ATOM 1479 C C . LEU A 1 193 ? -13.615 -1.337 27.635 1.00 95.38 193 LEU A C 1
ATOM 1481 O O . LEU A 1 193 ? -14.052 -2.468 27.430 1.00 95.38 193 LEU A O 1
ATOM 1485 N N . LEU A 1 194 ? -12.324 -1.019 27.613 1.00 95.69 194 LEU A N 1
ATOM 1486 C CA . LEU A 1 194 ? -11.230 -1.957 27.407 1.00 95.69 194 LEU A CA 1
ATOM 1487 C C . LEU A 1 194 ? -10.380 -2.012 28.672 1.00 95.69 194 LEU A C 1
ATOM 1489 O O . LEU A 1 194 ? -9.787 -1.004 29.069 1.00 95.69 194 LEU A O 1
ATOM 1493 N N . ASP A 1 195 ? -10.345 -3.186 29.283 1.00 94.50 195 ASP A N 1
ATOM 1494 C CA . ASP A 1 195 ? -9.509 -3.483 30.436 1.00 94.50 195 ASP A CA 1
ATOM 1495 C C . ASP A 1 195 ? -8.097 -3.838 29.971 1.00 94.50 195 ASP A C 1
ATOM 1497 O O . ASP A 1 195 ? -7.923 -4.774 29.190 1.00 94.50 195 ASP A O 1
ATOM 1501 N N . SER A 1 196 ? -7.109 -3.025 30.329 1.00 94.06 196 SER A N 1
ATOM 1502 C CA . SER A 1 196 ? -5.817 -3.039 29.643 1.00 94.06 196 SER A CA 1
ATOM 1503 C C . SER A 1 196 ? -4.803 -3.887 30.385 1.00 94.06 196 SER A C 1
ATOM 1505 O O . SER A 1 196 ? -4.423 -3.546 31.496 1.00 94.06 196 SER A O 1
ATOM 1507 N N . ALA A 1 197 ? -4.261 -4.897 29.706 1.00 89.19 197 ALA A N 1
ATOM 1508 C CA . ALA A 1 197 ? -3.120 -5.659 30.196 1.00 89.19 197 ALA A CA 1
ATOM 1509 C C . ALA A 1 197 ? -2.024 -5.640 29.140 1.00 89.19 197 ALA A C 1
ATOM 1511 O O . ALA A 1 197 ? -2.247 -6.117 28.039 1.00 89.19 197 ALA A O 1
ATOM 1512 N N . ILE A 1 198 ? -0.845 -5.093 29.434 1.00 89.81 198 ILE A N 1
ATOM 1513 C CA . ILE A 1 198 ? 0.257 -5.063 28.463 1.00 89.81 198 ILE A CA 1
ATOM 1514 C C . ILE A 1 198 ? 1.333 -6.052 28.908 1.00 89.81 198 ILE A C 1
ATOM 1516 O O . ILE A 1 198 ? 2.131 -5.810 29.819 1.00 89.81 198 ILE A O 1
ATOM 1520 N N . GLY A 1 199 ? 1.349 -7.212 28.253 1.00 85.81 199 GLY A N 1
ATOM 1521 C CA . GLY A 1 199 ? 2.245 -8.312 28.579 1.00 85.81 199 GLY A CA 1
ATOM 1522 C C . GLY A 1 199 ? 1.828 -9.048 29.848 1.00 85.81 199 GLY A C 1
ATOM 1523 O O . GLY A 1 199 ? 0.887 -9.821 29.808 1.00 85.81 199 GLY A O 1
ATOM 1524 N N . ASN A 1 200 ? 2.570 -8.864 30.943 1.00 82.81 200 ASN A N 1
ATOM 1525 C CA . ASN A 1 200 ? 2.269 -9.500 32.239 1.00 82.81 200 ASN A CA 1
ATOM 1526 C C . ASN A 1 200 ? 1.752 -8.484 33.276 1.00 82.81 200 ASN A C 1
ATOM 1528 O O . ASN A 1 200 ? 1.708 -8.798 34.466 1.00 82.81 200 ASN A O 1
ATOM 1532 N N . GLN A 1 201 ? 1.498 -7.244 32.853 1.00 88.19 201 GLN A N 1
ATOM 1533 C CA . GLN A 1 201 ? 1.071 -6.146 33.715 1.00 88.19 201 GLN A CA 1
ATOM 1534 C C . GLN A 1 201 ? -0.405 -5.863 33.461 1.00 88.19 201 GLN A C 1
ATOM 1536 O O . GLN A 1 201 ? -0.811 -5.800 32.306 1.00 88.19 201 GLN A O 1
ATOM 1541 N N . ASP A 1 202 ? -1.165 -5.647 34.532 1.00 90.12 202 ASP A N 1
ATOM 1542 C CA . ASP A 1 202 ? -2.607 -5.341 34.509 1.00 90.12 202 ASP A CA 1
ATOM 1543 C C . ASP A 1 202 ? -2.892 -3.839 34.302 1.00 90.12 202 ASP A C 1
ATOM 1545 O O . ASP A 1 202 ? -3.952 -3.303 34.598 1.00 90.12 202 ASP A O 1
ATOM 1549 N N . PHE A 1 203 ? -1.878 -3.097 33.865 1.00 92.81 203 PHE A N 1
ATOM 1550 C CA . PHE A 1 203 ? -1.986 -1.679 33.580 1.00 92.81 203 PHE A CA 1
ATOM 1551 C C . PHE A 1 203 ? -1.113 -1.308 32.385 1.00 92.81 203 PHE A C 1
ATOM 1553 O O . PHE A 1 203 ? -0.248 -2.073 31.949 1.00 92.81 203 PHE A O 1
ATOM 1560 N N . ALA A 1 204 ? -1.327 -0.100 31.872 1.00 94.00 204 ALA A N 1
ATOM 1561 C CA . ALA A 1 204 ? -0.562 0.452 30.771 1.00 94.00 204 ALA A CA 1
ATOM 1562 C C . ALA A 1 204 ? -0.169 1.908 31.016 1.00 94.00 204 ALA A C 1
ATOM 1564 O O . ALA A 1 204 ? -0.916 2.689 31.608 1.00 94.00 204 ALA A O 1
ATOM 1565 N N . TYR A 1 205 ? 0.968 2.297 30.447 1.00 93.06 205 TYR A N 1
ATOM 1566 C CA . TYR A 1 205 ? 1.288 3.696 30.204 1.00 93.06 205 TYR A CA 1
ATOM 1567 C C . TYR A 1 205 ? 0.726 4.108 28.846 1.00 93.06 205 TYR A C 1
ATOM 1569 O O . TYR A 1 205 ? 1.219 3.653 27.811 1.00 93.06 205 TYR A O 1
ATOM 1577 N N . TYR A 1 206 ? -0.289 4.973 28.826 1.00 94.44 206 TYR A N 1
ATOM 1578 C CA . TYR A 1 206 ? -0.846 5.463 27.564 1.00 94.44 206 TYR A CA 1
ATOM 1579 C C . TYR A 1 206 ? -0.041 6.653 27.056 1.00 94.44 206 TYR A C 1
ATOM 1581 O O . TYR A 1 206 ? 0.192 7.615 27.784 1.00 94.44 206 TYR A O 1
ATOM 1589 N N . GLU A 1 207 ? 0.347 6.613 25.789 1.00 89.81 207 GLU A N 1
ATOM 1590 C CA . GLU A 1 207 ? 1.078 7.678 25.120 1.00 89.81 207 GLU A CA 1
ATOM 1591 C C . GLU A 1 207 ? 0.253 8.232 23.961 1.00 89.81 207 GLU A C 1
ATOM 1593 O O . GLU A 1 207 ? -0.013 7.538 22.976 1.00 89.81 207 GLU A O 1
ATOM 1598 N N . LEU A 1 208 ? -0.123 9.506 24.068 1.00 87.75 208 LEU A N 1
ATOM 1599 C CA . LEU A 1 208 ? -0.844 10.246 23.040 1.00 87.75 208 LEU A CA 1
ATOM 1600 C C . LEU A 1 208 ? 0.142 11.160 22.299 1.00 87.75 208 LEU A C 1
ATOM 1602 O O . LEU A 1 208 ? 0.623 12.132 22.889 1.00 87.75 208 LEU A O 1
ATOM 1606 N N . PRO A 1 209 ? 0.445 10.891 21.016 1.00 76.75 209 PRO A N 1
ATOM 1607 C CA . PRO A 1 209 ? 1.277 11.780 20.212 1.00 76.75 209 PRO A CA 1
ATOM 1608 C C . PRO A 1 209 ? 0.655 13.176 20.065 1.00 76.75 209 PRO A C 1
ATOM 1610 O O . PRO A 1 209 ? -0.520 13.292 19.716 1.00 76.75 209 PRO A O 1
ATOM 1613 N N . ASP A 1 210 ? 1.457 14.218 20.290 1.00 67.06 210 ASP A N 1
ATOM 1614 C CA . ASP A 1 210 ? 1.075 15.630 20.127 1.00 67.06 210 ASP A CA 1
ATOM 1615 C C . ASP A 1 210 ? 1.761 16.234 18.887 1.00 67.06 210 ASP A C 1
ATOM 1617 O O . ASP A 1 210 ? 1.105 16.671 17.942 1.00 67.06 210 ASP A O 1
ATOM 1621 N N . THR A 1 211 ? 3.095 16.148 18.820 1.00 60.78 211 THR A N 1
ATOM 1622 C CA . THR A 1 211 ? 3.892 16.526 17.637 1.00 60.78 211 THR A CA 1
ATOM 1623 C C . THR A 1 211 ? 4.828 15.394 17.218 1.00 60.78 211 THR A C 1
ATOM 1625 O O . THR A 1 211 ? 4.888 14.350 17.865 1.00 60.78 211 THR A O 1
ATOM 1628 N N . SER A 1 212 ? 5.629 15.597 16.164 1.00 55.72 212 SER A N 1
ATOM 1629 C CA . SER A 1 212 ? 6.604 14.589 15.726 1.00 55.72 212 SER A CA 1
ATOM 1630 C C . SER A 1 212 ? 7.635 14.169 16.764 1.00 55.72 212 SER A C 1
ATOM 1632 O O . SER A 1 212 ? 8.156 13.062 16.666 1.00 55.72 212 SER A O 1
ATOM 1634 N N . TYR A 1 213 ? 7.899 15.007 17.766 1.00 56.84 213 TYR A N 1
ATOM 1635 C CA . TYR A 1 213 ? 8.877 14.716 18.816 1.00 56.84 213 TYR A CA 1
ATOM 1636 C C . TYR A 1 213 ? 8.317 14.872 20.235 1.00 56.84 213 TYR A C 1
ATOM 1638 O O . TYR A 1 213 ? 9.086 14.809 21.193 1.00 56.84 213 TYR A O 1
ATOM 1646 N N . SER A 1 214 ? 7.010 15.104 20.388 1.00 67.50 214 SER A N 1
ATOM 1647 C CA . SER A 1 214 ? 6.372 15.229 21.700 1.00 67.50 214 SER A CA 1
ATOM 1648 C C . SER A 1 214 ? 5.140 14.346 21.803 1.00 67.50 214 SER A C 1
ATOM 1650 O O . SER A 1 214 ? 4.315 14.276 20.892 1.00 67.50 214 SER A O 1
ATOM 1652 N N . SER A 1 215 ? 5.008 13.708 22.956 1.00 77.44 215 SER A N 1
ATOM 1653 C CA . SER A 1 215 ? 3.850 12.922 23.340 1.00 77.44 215 SER A CA 1
ATOM 1654 C C . SER A 1 215 ? 3.470 13.235 24.783 1.00 77.44 215 SER A C 1
ATOM 1656 O O . SER A 1 215 ? 4.307 13.638 25.595 1.00 77.44 215 SER A O 1
ATOM 1658 N N . ASN A 1 216 ? 2.183 13.089 25.082 1.00 85.94 216 ASN A N 1
ATOM 1659 C CA . ASN A 1 216 ? 1.653 13.177 26.431 1.00 85.94 216 ASN A CA 1
ATOM 1660 C C . ASN A 1 216 ? 1.480 11.766 26.981 1.00 85.94 216 ASN A C 1
ATOM 1662 O O . ASN A 1 216 ? 0.782 10.945 26.383 1.00 85.94 216 ASN A O 1
ATOM 1666 N N . THR A 1 217 ? 2.089 11.506 28.130 1.00 92.38 217 THR A N 1
ATOM 1667 C CA . THR A 1 217 ? 1.905 10.258 28.867 1.00 92.38 217 THR A CA 1
ATOM 1668 C C . THR A 1 217 ? 0.770 10.403 29.874 1.00 92.38 217 THR A C 1
ATOM 1670 O O . THR A 1 217 ? 0.704 11.400 30.596 1.00 92.38 217 THR A O 1
ATOM 1673 N N . ILE A 1 218 ? -0.117 9.411 29.927 1.00 95.31 218 ILE A N 1
ATOM 1674 C CA . ILE A 1 218 ? -1.249 9.356 30.851 1.00 95.31 218 ILE A CA 1
ATOM 1675 C C . ILE A 1 218 ? -1.052 8.191 31.821 1.00 95.31 218 ILE A C 1
ATOM 1677 O O . ILE A 1 218 ? -1.076 7.028 31.428 1.00 95.31 218 ILE A O 1
ATOM 1681 N N . GLU A 1 219 ? -0.886 8.544 33.093 1.00 94.88 219 GLU A N 1
ATOM 1682 C CA . GLU A 1 219 ? -0.733 7.626 34.238 1.00 94.88 219 GLU A CA 1
ATOM 1683 C C . GLU A 1 219 ? -1.848 7.822 35.281 1.00 94.88 219 GLU A C 1
ATOM 1685 O O . GLU A 1 219 ? -2.024 7.026 36.200 1.00 94.88 219 GLU A O 1
ATOM 1690 N N . LYS A 1 220 ? -2.603 8.919 35.159 1.00 95.62 220 LYS A N 1
ATOM 1691 C CA . LYS A 1 220 ? -3.622 9.344 36.120 1.00 95.62 220 LYS A CA 1
ATOM 1692 C C . LYS A 1 220 ? -4.985 9.404 35.488 1.00 95.62 220 LYS A C 1
ATOM 1694 O O . LYS A 1 220 ? -5.096 9.662 34.288 1.00 95.62 220 LYS A O 1
ATOM 1699 N N . GLU A 1 221 ? -6.013 9.235 36.315 1.00 97.31 221 GLU A N 1
ATOM 1700 C CA . GLU A 1 221 ? -7.375 9.277 35.807 1.00 97.31 221 GLU A CA 1
ATOM 1701 C C . GLU A 1 221 ? -7.669 10.616 35.139 1.00 97.31 221 GLU A C 1
ATOM 1703 O O . GLU A 1 221 ? -7.476 11.686 35.719 1.00 97.31 221 GLU A O 1
ATOM 1708 N N . CYS A 1 222 ? -8.163 10.563 33.910 1.00 96.94 222 CYS A N 1
ATOM 1709 C CA . CYS A 1 222 ? -8.536 11.755 33.174 1.00 96.94 222 CYS A CA 1
ATOM 1710 C C . CYS A 1 222 ? -9.591 11.440 32.117 1.00 96.94 222 CYS A C 1
ATOM 1712 O O . CYS A 1 222 ? -9.830 10.289 31.743 1.00 96.94 222 CYS A O 1
ATOM 1714 N N . VAL A 1 223 ? -10.234 12.496 31.627 1.00 97.56 223 VAL A N 1
ATOM 1715 C CA . VAL A 1 223 ? -11.126 12.438 30.471 1.00 97.56 223 VAL A CA 1
ATOM 1716 C C . VAL A 1 223 ? -10.629 13.454 29.462 1.00 97.56 223 VAL A C 1
ATOM 1718 O O . VAL A 1 223 ? -10.596 14.650 29.746 1.00 97.56 223 VAL A O 1
ATOM 1721 N N . ILE A 1 224 ? -10.267 12.978 28.278 1.00 94.50 224 ILE A N 1
ATOM 1722 C CA . ILE A 1 224 ? -9.785 13.813 27.181 1.00 94.50 224 ILE A CA 1
ATOM 1723 C C . ILE A 1 224 ? -10.860 13.848 26.101 1.00 94.50 224 ILE A C 1
ATOM 1725 O O . ILE A 1 224 ? -11.445 12.823 25.734 1.00 94.50 224 ILE A O 1
ATOM 1729 N N . LYS A 1 225 ? -11.149 15.040 25.580 1.00 89.81 225 LYS A N 1
ATOM 1730 C CA . LYS A 1 225 ? -12.155 15.209 24.528 1.00 89.81 225 LYS A CA 1
ATOM 1731 C C . LYS A 1 225 ? -11.690 14.550 23.235 1.00 89.81 225 LYS A C 1
ATOM 1733 O O . LYS A 1 225 ? -10.519 14.604 22.883 1.00 89.81 225 LYS A O 1
ATOM 1738 N N . GLY A 1 226 ? -12.622 13.990 22.469 1.00 81.31 226 GLY A N 1
ATOM 1739 C CA . GLY A 1 226 ? -12.309 13.222 21.258 1.00 81.31 226 GLY A CA 1
ATOM 1740 C C . GLY A 1 226 ? -11.552 14.017 20.187 1.00 81.31 226 GLY A C 1
ATOM 1741 O O . GLY A 1 226 ? -10.819 13.428 19.397 1.00 81.31 226 GLY A O 1
ATOM 1742 N N . GLU A 1 227 ? -11.691 15.344 20.197 1.00 71.81 227 GLU A N 1
ATOM 1743 C CA . GLU A 1 227 ? -10.980 16.298 19.335 1.00 71.81 227 GLU A CA 1
ATOM 1744 C C . GLU A 1 227 ? -9.507 16.520 19.705 1.00 71.81 227 GLU A C 1
ATOM 1746 O O . GLU A 1 227 ? -8.726 16.904 18.842 1.00 71.81 227 GLU A O 1
ATOM 1751 N N . GLU A 1 228 ? -9.126 16.239 20.950 1.00 81.12 228 GLU A N 1
ATOM 1752 C CA . GLU A 1 228 ? -7.743 16.308 21.444 1.00 81.12 228 GLU A CA 1
ATOM 1753 C C . GLU A 1 228 ? -7.040 14.943 21.357 1.00 81.12 228 GLU A C 1
ATOM 1755 O O . GLU A 1 228 ? -5.816 14.860 21.396 1.00 81.12 228 GLU A O 1
ATOM 1760 N N . ILE A 1 229 ? -7.803 13.856 21.204 1.00 83.50 229 ILE A N 1
ATOM 1761 C CA . ILE A 1 229 ? -7.243 12.523 20.972 1.00 83.50 229 ILE A CA 1
ATOM 1762 C C . ILE A 1 229 ? -6.662 12.478 19.539 1.00 83.50 229 ILE A C 1
ATOM 1764 O O . ILE A 1 229 ? -7.342 12.896 18.598 1.00 83.50 229 ILE A O 1
ATOM 1768 N N . PRO A 1 230 ? -5.473 11.905 19.310 1.00 78.06 230 PRO A N 1
ATOM 1769 C CA . PRO A 1 230 ? -4.993 11.574 17.965 1.00 78.06 230 PRO A CA 1
ATOM 1770 C C . PRO A 1 230 ? -5.842 10.467 17.291 1.00 78.06 230 PRO A C 1
ATOM 1772 O O . PRO A 1 230 ? -6.768 9.906 17.882 1.00 78.06 230 PRO A O 1
ATOM 1775 N N . ALA A 1 231 ? -5.608 10.175 16.009 1.00 78.62 231 ALA A N 1
ATOM 1776 C CA . ALA A 1 231 ? -6.267 9.046 15.336 1.00 78.62 231 ALA A CA 1
ATOM 1777 C C . ALA A 1 231 ? -5.669 7.691 15.762 1.00 78.62 231 ALA A C 1
ATOM 1779 O O . ALA A 1 231 ? -6.357 6.682 15.711 1.00 78.62 231 ALA A O 1
ATOM 1780 N N . THR A 1 232 ? -4.414 7.684 16.202 1.00 85.62 232 THR A N 1
ATOM 1781 C CA . THR A 1 232 ? -3.649 6.545 16.702 1.00 85.62 232 THR A CA 1
ATOM 1782 C C . THR A 1 232 ? -2.921 6.958 17.973 1.00 85.62 232 THR A C 1
ATOM 1784 O O . THR A 1 232 ? -2.340 8.044 18.027 1.00 85.62 232 THR A O 1
ATOM 1787 N N . PHE A 1 233 ? -2.934 6.100 18.982 1.00 88.88 233 PHE A N 1
ATOM 1788 C CA . PHE A 1 233 ? -2.125 6.248 20.191 1.00 88.88 233 PHE A CA 1
ATOM 1789 C C . PHE A 1 233 ? -1.696 4.874 20.703 1.00 88.88 233 PHE A C 1
ATOM 1791 O O . PHE A 1 233 ? -2.192 3.846 20.230 1.00 88.88 233 PHE A O 1
ATOM 1798 N N . TYR A 1 234 ? -0.764 4.870 21.650 1.00 90.44 234 TYR A N 1
ATOM 1799 C CA . TYR A 1 234 ? -0.053 3.667 22.066 1.00 90.44 234 TYR A CA 1
ATOM 1800 C C . TYR A 1 234 ? -0.202 3.424 23.565 1.00 90.44 234 TYR A C 1
ATOM 1802 O O . TYR A 1 234 ? -0.460 4.348 24.335 1.00 90.44 234 TYR A O 1
ATOM 1810 N N . ALA A 1 235 ? -0.038 2.172 23.960 1.00 92.44 235 ALA A N 1
ATOM 1811 C CA . ALA A 1 235 ? -0.005 1.706 25.333 1.00 92.44 235 ALA A CA 1
ATOM 1812 C C . ALA A 1 235 ? 1.242 0.835 25.509 1.00 92.44 235 ALA A C 1
ATOM 1814 O O . ALA A 1 235 ? 1.474 -0.073 24.709 1.00 92.44 235 ALA A O 1
ATOM 1815 N N . TYR A 1 236 ? 2.040 1.125 26.533 1.00 89.44 236 TYR A N 1
ATOM 1816 C CA . TYR A 1 236 ? 3.315 0.457 26.795 1.00 89.44 236 TYR A CA 1
ATOM 1817 C C . TYR A 1 236 ? 3.339 -0.179 28.180 1.00 89.44 236 TYR A C 1
ATOM 1819 O O . TYR A 1 236 ? 2.721 0.332 29.115 1.00 89.44 236 TYR A O 1
ATOM 1827 N N . ASP A 1 237 ? 4.120 -1.249 28.312 1.00 88.94 237 ASP A N 1
ATOM 1828 C CA . ASP A 1 237 ? 4.451 -1.866 29.597 1.00 88.94 237 ASP A CA 1
ATOM 1829 C C . ASP A 1 237 ? 5.527 -1.078 30.371 1.00 88.94 237 ASP A C 1
ATOM 1831 O O . ASP A 1 237 ? 5.541 -1.085 31.599 1.00 88.94 237 ASP A O 1
ATOM 1835 N N . ASP A 1 238 ? 6.424 -0.381 29.666 1.00 85.00 238 ASP A N 1
ATOM 1836 C CA . ASP A 1 238 ? 7.437 0.513 30.238 1.00 85.00 238 ASP A CA 1
ATOM 1837 C C . ASP A 1 238 ? 7.738 1.674 29.273 1.00 85.00 238 ASP A C 1
ATOM 1839 O O . ASP A 1 238 ? 8.010 1.470 28.091 1.00 85.00 238 ASP A O 1
ATOM 1843 N N . LEU A 1 239 ? 7.733 2.912 29.777 1.00 78.94 239 LEU A N 1
ATOM 1844 C CA . LEU A 1 239 ? 7.951 4.123 28.968 1.00 78.94 239 LEU A CA 1
ATOM 1845 C C . LEU A 1 239 ? 9.374 4.280 28.413 1.00 78.94 239 LEU A C 1
ATOM 1847 O O . LEU A 1 239 ? 9.599 5.029 27.465 1.00 78.94 239 LEU A O 1
ATOM 1851 N N . LYS A 1 240 ? 10.370 3.662 29.049 1.00 77.25 240 LYS A N 1
ATOM 1852 C CA . LYS A 1 240 ? 11.792 3.831 28.713 1.00 77.25 240 LYS A CA 1
ATOM 1853 C C . LYS A 1 240 ? 12.339 2.654 27.926 1.00 77.25 240 LYS A C 1
ATOM 1855 O O . LYS A 1 240 ? 13.264 2.838 27.136 1.00 77.25 240 LYS A O 1
ATOM 1860 N N . ASN A 1 241 ? 11.828 1.457 28.181 1.00 76.88 241 ASN A N 1
ATOM 1861 C CA . ASN A 1 241 ? 12.283 0.228 27.552 1.00 76.88 241 ASN A CA 1
ATOM 1862 C C . ASN A 1 241 ? 11.113 -0.741 27.301 1.00 76.88 241 ASN A C 1
ATOM 1864 O O . ASN A 1 241 ? 11.108 -1.840 27.872 1.00 76.88 241 ASN A O 1
ATOM 1868 N N . PRO A 1 242 ? 10.153 -0.359 26.441 1.00 80.81 242 PRO A N 1
ATOM 1869 C CA . PRO A 1 242 ? 8.963 -1.161 26.197 1.00 80.81 242 PRO A CA 1
ATOM 1870 C C . PRO A 1 242 ? 9.340 -2.550 25.671 1.00 80.81 242 PRO A C 1
ATOM 1872 O O . PRO A 1 242 ? 10.147 -2.679 24.744 1.00 80.81 242 PRO A O 1
ATOM 1875 N N . GLN A 1 243 ? 8.792 -3.594 26.292 1.00 79.75 243 GLN A N 1
ATOM 1876 C CA . GLN A 1 243 ? 8.887 -4.980 25.822 1.00 79.75 243 GLN A CA 1
ATOM 1877 C C . GLN A 1 243 ? 7.588 -5.461 25.187 1.00 79.75 243 GLN A C 1
ATOM 1879 O O . GLN A 1 243 ? 7.629 -6.432 24.435 1.00 79.75 243 GLN A O 1
ATOM 1884 N N . ALA A 1 244 ? 6.474 -4.798 25.487 1.00 86.00 244 ALA A N 1
ATOM 1885 C CA . ALA A 1 244 ? 5.177 -5.062 24.895 1.00 86.00 244 ALA A CA 1
ATOM 1886 C C . ALA A 1 244 ? 4.482 -3.742 24.547 1.00 86.00 244 ALA A C 1
ATOM 1888 O O . ALA A 1 244 ? 4.664 -2.720 25.216 1.00 86.00 244 ALA A O 1
ATOM 1889 N N . THR A 1 245 ? 3.722 -3.724 23.457 1.00 88.50 245 THR A N 1
ATOM 1890 C CA . THR A 1 245 ? 3.013 -2.515 23.020 1.00 88.50 245 THR A CA 1
ATOM 1891 C C . THR A 1 245 ? 1.646 -2.871 22.470 1.00 88.50 245 THR A C 1
ATOM 1893 O O . THR A 1 245 ? 1.529 -3.763 21.643 1.00 88.50 245 THR A O 1
ATOM 1896 N N . ALA A 1 246 ? 0.621 -2.113 22.851 1.00 92.12 246 ALA A N 1
ATOM 1897 C CA . ALA A 1 246 ? -0.653 -2.096 22.144 1.00 92.12 246 ALA A CA 1
ATOM 1898 C C . ALA A 1 246 ? -0.851 -0.746 21.451 1.00 92.12 246 ALA A C 1
ATOM 1900 O O . ALA A 1 246 ? -0.404 0.303 21.911 1.00 92.12 246 ALA A O 1
ATOM 1901 N N . SER A 1 247 ? -1.532 -0.771 20.318 1.00 92.50 247 SER A N 1
ATOM 1902 C CA . SER A 1 247 ? -1.917 0.393 19.531 1.00 92.50 247 SER A CA 1
ATOM 1903 C C . SER A 1 247 ? -3.435 0.455 19.451 1.00 92.50 247 SER A C 1
ATOM 1905 O O . SER A 1 247 ? -4.105 -0.563 19.269 1.00 92.50 247 SER A O 1
ATOM 1907 N N . THR A 1 248 ? -3.981 1.663 19.546 1.00 93.75 248 THR A N 1
ATOM 1908 C CA . THR A 1 248 ? -5.399 1.931 19.293 1.00 93.75 248 THR A CA 1
ATOM 1909 C C . THR A 1 248 ? -5.516 2.833 18.079 1.00 93.75 248 THR A C 1
ATOM 1911 O O . THR A 1 248 ? -4.934 3.914 18.071 1.00 93.75 248 THR A O 1
ATOM 1914 N N . VAL A 1 249 ? -6.283 2.412 17.073 1.00 90.12 249 VAL A N 1
ATOM 1915 C CA . VAL A 1 249 ? -6.562 3.185 15.854 1.00 90.12 249 VAL A CA 1
ATOM 1916 C C . VAL A 1 249 ? -8.057 3.510 15.790 1.00 90.12 249 VAL A C 1
ATOM 1918 O O . VAL A 1 249 ? -8.907 2.633 15.627 1.00 90.12 249 VAL A O 1
ATOM 1921 N N . ILE A 1 250 ? -8.376 4.798 15.907 1.00 84.81 250 ILE A N 1
ATOM 1922 C CA . ILE A 1 250 ? -9.732 5.349 15.918 1.00 84.81 250 ILE A CA 1
ATOM 1923 C C . ILE A 1 250 ? -10.203 5.589 14.478 1.00 84.81 250 ILE A C 1
ATOM 1925 O O . ILE A 1 250 ? -10.091 6.691 13.933 1.00 84.81 250 ILE A O 1
ATOM 1929 N N . SER A 1 251 ? -10.784 4.562 13.864 1.00 73.50 251 SER A N 1
ATOM 1930 C CA . SER A 1 251 ? -11.367 4.641 12.518 1.00 73.50 251 SER A CA 1
ATOM 1931 C C . SER A 1 251 ? -12.632 5.511 12.470 1.00 73.50 251 SER A C 1
ATOM 1933 O O . SER A 1 251 ? -12.828 6.270 11.521 1.00 73.50 251 SER A O 1
ATOM 1935 N N . SER A 1 252 ? -13.455 5.496 13.525 1.00 69.31 252 SER A N 1
ATOM 1936 C CA . SER A 1 252 ? -14.692 6.295 13.633 1.00 69.31 252 SER A CA 1
ATOM 1937 C C . SER A 1 252 ? -14.481 7.672 14.288 1.00 69.31 252 SER A C 1
ATOM 1939 O O . SER A 1 252 ? -15.260 8.105 15.139 1.00 69.31 252 SER A O 1
ATOM 1941 N N . LYS A 1 253 ? -13.416 8.392 13.905 1.00 73.44 253 LYS A N 1
ATOM 1942 C CA . LYS A 1 253 ? -12.967 9.607 14.612 1.00 73.44 253 LYS A CA 1
ATOM 1943 C C . LYS A 1 253 ? -14.027 10.701 14.742 1.00 73.44 253 LYS A C 1
ATOM 1945 O O . LYS A 1 253 ? -14.147 11.306 15.802 1.00 73.44 253 LYS A O 1
ATOM 1950 N N . GLY A 1 254 ? -14.820 10.921 13.693 1.00 65.12 254 GLY A N 1
ATOM 1951 C CA . GLY A 1 254 ? -15.881 11.935 13.689 1.00 65.12 254 GLY A CA 1
ATOM 1952 C C . GLY A 1 254 ? -17.025 11.665 14.676 1.00 65.12 254 GLY A C 1
ATOM 1953 O O . GLY A 1 254 ? -17.803 12.572 14.957 1.00 65.12 254 GLY A O 1
ATOM 1954 N N . MET A 1 255 ? -17.124 10.442 15.204 1.00 78.31 255 MET A N 1
ATOM 1955 C CA . MET A 1 255 ? -18.138 10.026 16.178 1.00 78.31 255 MET A CA 1
ATOM 1956 C C . MET A 1 255 ? -17.600 10.022 17.615 1.00 78.31 255 MET A C 1
ATOM 1958 O O . MET A 1 255 ? -18.382 9.915 18.555 1.00 78.31 255 MET A O 1
ATOM 1962 N N . LEU A 1 256 ? -16.280 10.115 17.812 1.00 86.62 256 LEU A N 1
ATOM 1963 C CA . LEU A 1 256 ? -15.655 10.035 19.131 1.00 86.62 256 LEU A CA 1
ATOM 1964 C C . LEU A 1 256 ? -15.928 11.316 19.938 1.00 86.62 256 LEU A C 1
ATOM 1966 O O . LEU A 1 256 ? -15.468 12.403 19.585 1.00 86.62 256 LEU A O 1
ATOM 1970 N N . LYS A 1 257 ? -16.629 11.183 21.067 1.00 91.38 257 LYS A N 1
ATOM 1971 C CA . LYS A 1 257 ? -16.904 12.282 22.004 1.00 91.38 257 LYS A CA 1
ATOM 1972 C C . LYS A 1 257 ? -15.736 12.531 22.948 1.00 91.38 257 LYS A C 1
ATOM 1974 O O . LYS A 1 257 ? -15.338 13.678 23.137 1.00 91.38 257 LYS A O 1
ATOM 1979 N N . GLN A 1 258 ? -15.208 11.469 23.551 1.00 95.12 258 GLN A N 1
ATOM 1980 C CA . GLN A 1 258 ? -14.144 11.520 24.556 1.00 95.12 258 GLN A CA 1
ATOM 1981 C C . GLN A 1 258 ? -13.537 10.130 24.776 1.00 95.12 258 GLN A C 1
ATOM 1983 O O . GLN A 1 258 ? -14.155 9.121 24.426 1.00 95.12 258 GLN A O 1
ATOM 1988 N N . ILE A 1 259 ? -12.355 10.091 25.387 1.00 97.62 259 ILE A N 1
ATOM 1989 C CA . ILE A 1 259 ? -11.773 8.881 25.973 1.00 97.62 259 ILE A CA 1
ATOM 1990 C C . ILE A 1 259 ? -11.494 9.160 27.447 1.00 97.62 259 ILE A C 1
ATOM 1992 O O . ILE A 1 259 ? -10.964 10.216 27.792 1.00 97.62 259 ILE A O 1
ATOM 1996 N N . ALA A 1 260 ? -11.889 8.228 28.307 1.00 97.94 260 ALA A N 1
ATOM 1997 C CA . ALA A 1 260 ? -11.505 8.218 29.709 1.00 97.94 260 ALA A CA 1
ATOM 1998 C C . ALA A 1 260 ? -10.386 7.199 29.916 1.00 97.94 260 ALA A C 1
ATOM 2000 O O . ALA A 1 260 ? -10.514 6.073 29.442 1.00 97.94 260 ALA A O 1
ATOM 2001 N N . PHE A 1 261 ? -9.341 7.587 30.636 1.00 97.94 261 PHE A N 1
ATOM 2002 C CA . PHE A 1 261 ? -8.295 6.695 31.133 1.00 97.94 261 PHE A CA 1
ATOM 2003 C C . PHE A 1 261 ? -8.425 6.668 32.646 1.00 97.94 261 PHE A C 1
ATOM 2005 O O . PHE A 1 261 ? -8.558 7.733 33.252 1.00 97.94 261 PHE A O 1
ATOM 2012 N N . ALA A 1 262 ? -8.462 5.489 33.254 1.00 97.19 262 ALA A N 1
ATOM 2013 C CA . ALA A 1 262 ? -8.723 5.375 34.681 1.00 97.19 262 ALA A CA 1
ATOM 2014 C C . ALA A 1 262 ? -8.227 4.055 35.264 1.00 97.19 262 ALA A C 1
ATOM 2016 O O . ALA A 1 262 ? -7.860 3.149 34.521 1.00 97.19 262 ALA A O 1
ATOM 2017 N N . HIS A 1 263 ? -8.290 3.929 36.590 1.00 96.75 263 HIS A N 1
ATOM 2018 C CA . HIS A 1 263 ? -8.191 2.615 37.215 1.00 96.75 263 HIS A CA 1
ATOM 2019 C C . HIS A 1 263 ? -9.435 1.787 36.861 1.00 96.75 263 HIS A C 1
ATOM 2021 O O . HIS A 1 263 ? -10.547 2.328 36.923 1.00 96.75 263 HIS A O 1
ATOM 2027 N N . TRP A 1 264 ? -9.290 0.496 36.521 1.00 95.06 264 TRP A N 1
ATOM 2028 C CA . TRP A 1 264 ? -10.429 -0.330 36.085 1.00 95.06 264 TRP A CA 1
ATOM 2029 C C . TRP A 1 264 ? -11.587 -0.314 37.090 1.00 95.06 264 TRP A C 1
ATOM 2031 O O . TRP A 1 264 ? -12.705 0.041 36.719 1.00 95.06 264 TRP A O 1
ATOM 2041 N N . ASN A 1 265 ? -11.318 -0.537 38.382 1.00 93.44 265 ASN A N 1
ATOM 2042 C CA . ASN A 1 265 ? -12.330 -0.444 39.446 1.00 93.44 265 ASN A CA 1
ATOM 2043 C C . ASN A 1 265 ? -13.109 0.886 39.467 1.00 93.44 265 ASN A C 1
ATOM 2045 O O . ASN A 1 265 ? -14.313 0.881 39.729 1.00 93.44 265 ASN A O 1
ATOM 2049 N N . SER A 1 266 ? -12.465 2.027 39.193 1.00 94.69 266 SER A N 1
ATOM 2050 C CA . SER A 1 266 ? -13.157 3.324 39.155 1.00 94.69 266 SER A CA 1
ATOM 2051 C C . SER A 1 266 ? -14.137 3.409 37.996 1.00 94.69 266 SER A C 1
ATOM 2053 O O . SER A 1 266 ? -15.258 3.893 38.152 1.00 94.69 266 SER A O 1
ATOM 2055 N N . ILE A 1 267 ? -13.699 2.990 36.810 1.00 95.31 267 ILE A N 1
ATOM 2056 C CA . ILE A 1 267 ? -14.456 3.193 35.580 1.00 95.31 267 ILE A CA 1
ATOM 2057 C C . ILE A 1 267 ? -15.493 2.090 35.363 1.00 95.31 267 ILE A C 1
ATOM 2059 O O . ILE A 1 267 ? -16.603 2.384 34.923 1.00 95.31 267 ILE A O 1
ATOM 2063 N N . ALA A 1 268 ? -15.194 0.845 35.731 1.00 92.19 268 ALA A N 1
ATOM 2064 C CA . ALA A 1 268 ? -16.126 -0.280 35.678 1.00 92.19 268 ALA A CA 1
ATOM 2065 C C . ALA A 1 268 ? -17.295 -0.123 36.669 1.00 92.19 268 ALA A C 1
ATOM 2067 O O . ALA A 1 268 ? -18.374 -0.656 36.428 1.00 92.19 268 ALA A O 1
ATOM 2068 N N . ALA A 1 269 ? -17.129 0.668 37.738 1.00 92.00 269 ALA A N 1
ATOM 2069 C CA . ALA A 1 269 ? -18.187 0.962 38.707 1.00 92.00 269 ALA A CA 1
ATOM 2070 C C . ALA A 1 269 ? -19.295 1.904 38.189 1.00 92.00 269 ALA A C 1
ATOM 2072 O O . ALA A 1 269 ? -20.239 2.192 38.929 1.00 92.00 269 ALA A O 1
ATOM 2073 N N . THR A 1 270 ? -19.196 2.417 36.956 1.00 93.19 270 THR A N 1
ATOM 2074 C CA . THR A 1 270 ? -20.238 3.257 36.350 1.00 93.19 270 THR A CA 1
ATOM 2075 C C . THR A 1 270 ? -20.805 2.637 35.079 1.00 93.19 270 THR A C 1
ATOM 2077 O O . THR A 1 270 ? -20.063 2.152 34.226 1.00 93.19 270 THR A O 1
ATOM 2080 N N . ASP A 1 271 ? -22.123 2.743 34.899 1.00 87.31 271 ASP A N 1
ATOM 2081 C CA . ASP A 1 271 ? -22.807 2.159 33.737 1.00 87.31 271 ASP A CA 1
ATOM 2082 C C . ASP A 1 271 ? -22.497 2.915 32.430 1.00 87.31 271 ASP A C 1
ATOM 2084 O O . ASP A 1 271 ? -22.514 2.332 31.345 1.00 87.31 271 ASP A O 1
ATOM 2088 N N . PHE A 1 272 ? -22.237 4.232 32.511 1.00 94.88 272 PHE A N 1
ATOM 2089 C CA . PHE A 1 272 ? -21.872 5.059 31.354 1.00 94.88 272 PHE A CA 1
ATOM 2090 C C . PHE A 1 272 ? -20.992 6.253 31.729 1.00 94.88 272 PHE A C 1
ATOM 2092 O O . PHE A 1 272 ? -19.809 6.236 31.417 1.00 94.88 272 PHE A O 1
ATOM 2099 N N . ASP A 1 273 ? -21.539 7.285 32.381 1.00 92.94 273 ASP A N 1
ATOM 2100 C CA . ASP A 1 273 ? -20.804 8.525 32.655 1.00 92.94 273 ASP A CA 1
ATOM 2101 C C . ASP A 1 273 ? -19.694 8.299 33.694 1.00 92.94 273 ASP A C 1
ATOM 2103 O O . ASP A 1 273 ? -19.908 7.649 34.718 1.00 92.94 273 ASP A O 1
ATOM 2107 N N . PHE A 1 274 ? -18.509 8.847 33.433 1.00 95.94 274 PHE A N 1
ATOM 2108 C CA . PHE A 1 274 ? -17.340 8.715 34.299 1.00 95.94 274 PHE A CA 1
ATOM 2109 C C . PHE A 1 274 ? -16.815 10.089 34.718 1.00 95.94 274 PHE A C 1
ATOM 2111 O O . PHE A 1 274 ? -16.716 11.002 33.895 1.00 95.94 274 PHE A O 1
ATOM 2118 N N . ALA A 1 275 ? -16.475 10.221 35.999 1.00 95.25 275 ALA A N 1
ATOM 2119 C CA . ALA A 1 275 ? -15.859 11.409 36.571 1.00 95.25 275 ALA A CA 1
ATOM 2120 C C . ALA A 1 275 ? -14.492 11.015 37.161 1.00 95.25 275 ALA A C 1
ATOM 2122 O O . ALA A 1 275 ? -14.475 10.244 38.121 1.00 95.25 275 ALA A O 1
ATOM 2123 N N . PRO A 1 276 ? -13.371 11.510 36.606 1.00 95.19 276 PRO A N 1
ATOM 2124 C CA . PRO A 1 276 ? -12.038 11.081 37.015 1.00 95.19 276 PRO A CA 1
ATOM 2125 C C . PRO A 1 276 ? -11.634 11.666 38.371 1.00 95.19 276 PRO A C 1
ATOM 2127 O O . PRO A 1 276 ? -11.912 12.831 38.672 1.00 95.19 276 PRO A O 1
ATOM 2130 N N . ASN A 1 277 ? -10.895 10.888 39.159 1.00 94.44 277 ASN A N 1
ATOM 2131 C CA . ASN A 1 277 ? -10.077 11.390 40.251 1.00 94.44 277 ASN A CA 1
ATOM 2132 C C . ASN A 1 277 ? -8.671 11.708 39.722 1.00 94.44 277 ASN A C 1
ATOM 2134 O O . ASN A 1 277 ? -7.778 10.869 39.764 1.00 94.44 277 ASN A O 1
ATOM 2138 N N . GLU A 1 278 ? -8.446 12.947 39.278 1.00 93.06 278 GLU A N 1
ATOM 2139 C CA . GLU A 1 278 ? -7.178 13.389 38.658 1.00 93.06 278 GLU A CA 1
ATOM 2140 C C . GLU A 1 278 ? -5.929 13.252 39.558 1.00 93.06 278 GLU A C 1
ATOM 2142 O O . GLU A 1 278 ? -4.799 13.455 39.111 1.00 93.06 278 GLU A O 1
ATOM 2147 N N . SER A 1 279 ? -6.104 12.935 40.847 1.00 92.00 279 SER A N 1
ATOM 2148 C CA . SER A 1 279 ? -4.996 12.642 41.766 1.00 92.00 279 SER A CA 1
ATOM 2149 C C . SER A 1 279 ? -4.627 11.159 41.825 1.00 92.00 279 SER A C 1
ATOM 2151 O O . SER A 1 279 ? -3.529 10.848 42.286 1.00 92.00 279 SER A O 1
ATOM 2153 N N . LEU A 1 280 ? -5.514 10.263 41.384 1.00 95.12 280 LEU A N 1
ATOM 2154 C CA . LEU A 1 280 ? -5.286 8.825 41.386 1.00 95.12 280 LEU A CA 1
ATOM 2155 C C . LEU A 1 280 ? -4.403 8.434 40.199 1.00 95.12 280 LEU A C 1
ATOM 2157 O O . LEU A 1 280 ? -4.733 8.705 39.047 1.00 95.12 280 LEU A O 1
ATOM 2161 N N . ASP A 1 281 ? -3.287 7.787 40.517 1.00 94.38 281 ASP A N 1
ATOM 2162 C CA . ASP A 1 281 ? -2.357 7.182 39.569 1.00 94.38 281 ASP A CA 1
ATOM 2163 C C . ASP A 1 281 ? -2.677 5.690 39.454 1.00 94.38 281 ASP A C 1
ATOM 2165 O O . ASP A 1 281 ? -2.541 4.949 40.430 1.00 94.38 281 ASP A O 1
ATOM 2169 N N . PHE A 1 282 ? -3.153 5.275 38.282 1.00 95.06 282 PHE A N 1
ATOM 2170 C CA . PHE A 1 282 ? -3.582 3.901 38.026 1.00 95.06 282 PHE A CA 1
ATOM 2171 C C . PHE A 1 282 ? -2.409 2.967 37.692 1.00 95.06 282 PHE A C 1
ATOM 2173 O O . PHE A 1 282 ? -2.590 1.757 37.630 1.00 95.06 282 PHE A O 1
ATOM 2180 N N . THR A 1 283 ? -1.197 3.505 37.522 1.00 92.25 283 THR A N 1
ATOM 2181 C CA . THR A 1 283 ? 0.027 2.726 37.253 1.00 92.25 283 THR A CA 1
ATOM 2182 C C . THR A 1 283 ? 0.818 2.398 38.522 1.00 92.25 283 THR A C 1
ATOM 2184 O O . THR A 1 283 ? 1.855 1.737 38.476 1.00 92.25 283 THR A O 1
ATOM 2187 N N . ASN A 1 284 ? 0.347 2.861 39.683 1.00 89.31 284 ASN A N 1
ATOM 2188 C CA . ASN A 1 284 ? 1.061 2.757 40.949 1.00 89.31 284 ASN A CA 1
ATOM 2189 C C . ASN A 1 284 ? 0.307 1.885 41.961 1.00 89.31 284 ASN A C 1
ATOM 2191 O O . ASN A 1 284 ? -0.761 2.261 42.443 1.00 89.31 284 ASN A O 1
ATOM 2195 N N . GLU A 1 285 ? 0.917 0.771 42.373 1.00 84.69 285 GLU A N 1
ATOM 2196 C CA . GLU A 1 285 ? 0.377 -0.142 43.395 1.00 84.69 285 GLU A CA 1
ATOM 2197 C C . GLU A 1 285 ? 0.187 0.530 44.770 1.00 84.69 285 GLU A C 1
ATOM 2199 O O . GLU A 1 285 ? -0.581 0.061 45.604 1.00 84.69 285 GLU A O 1
ATOM 2204 N N . GLY A 1 286 ? 0.867 1.651 45.025 1.00 80.81 286 GLY A N 1
ATOM 2205 C CA . GLY A 1 286 ? 0.756 2.431 46.257 1.00 80.81 286 GLY A CA 1
ATOM 2206 C C . GLY A 1 286 ? -0.373 3.465 46.277 1.00 80.81 286 GLY A C 1
ATOM 2207 O O . GLY A 1 286 ? -0.335 4.347 47.134 1.00 80.81 286 GLY A O 1
ATOM 2208 N N . ASN A 1 287 ? -1.328 3.431 45.340 1.00 86.19 287 ASN A N 1
ATOM 2209 C CA . ASN A 1 287 ? -2.428 4.396 45.327 1.00 86.19 287 ASN A CA 1
ATOM 2210 C C . ASN A 1 287 ? -3.361 4.226 46.543 1.00 86.19 287 ASN A C 1
ATOM 2212 O O . ASN A 1 287 ? -3.727 3.115 46.923 1.00 86.19 287 ASN A O 1
ATOM 2216 N N . ASP A 1 288 ? -3.772 5.347 47.144 1.00 78.38 288 ASP A N 1
ATOM 2217 C CA . ASP A 1 288 ? -4.498 5.365 48.425 1.00 78.38 288 ASP A CA 1
ATOM 2218 C C . ASP A 1 288 ? -5.934 4.799 48.348 1.00 78.38 288 ASP A C 1
ATOM 2220 O O . ASP A 1 288 ? -6.564 4.588 49.387 1.00 78.38 288 ASP A O 1
ATOM 2224 N N . GLN A 1 289 ? -6.480 4.594 47.143 1.00 87.94 289 GLN A N 1
ATOM 2225 C CA . GLN A 1 289 ? -7.887 4.228 46.940 1.00 87.94 289 GLN A CA 1
ATOM 2226 C C . GLN A 1 289 ? -8.098 2.721 46.753 1.00 87.94 289 GLN A C 1
ATOM 2228 O O . GLN A 1 289 ? -9.012 2.168 47.364 1.00 87.94 289 GLN A O 1
ATOM 2233 N N . TYR A 1 290 ? -7.268 2.065 45.938 1.00 90.00 290 TYR A N 1
ATOM 2234 C CA . TYR A 1 290 ? -7.420 0.650 45.582 1.00 90.00 290 TYR A CA 1
ATOM 2235 C C . TYR A 1 290 ? -6.212 -0.204 45.980 1.00 90.00 290 TYR A C 1
ATOM 2237 O O . TYR A 1 290 ? -6.381 -1.389 46.256 1.00 90.00 290 TYR A O 1
ATOM 2245 N N . GLY A 1 291 ? -5.016 0.389 46.087 1.00 88.81 291 GLY A N 1
ATOM 2246 C CA . GLY A 1 291 ? -3.799 -0.331 46.477 1.00 88.81 291 GLY A CA 1
ATOM 2247 C C . GLY A 1 291 ? -3.318 -1.354 45.440 1.00 88.81 291 GLY A C 1
ATOM 2248 O O . GLY A 1 291 ? -2.685 -2.343 45.806 1.00 88.81 291 GLY A O 1
ATOM 2249 N N . THR A 1 292 ? -3.661 -1.140 44.168 1.00 91.19 292 THR A N 1
ATOM 2250 C CA . THR A 1 292 ? -3.327 -1.988 43.013 1.00 91.19 292 THR A CA 1
ATOM 2251 C C . THR A 1 292 ? -3.026 -1.114 41.800 1.00 91.19 292 THR A C 1
ATOM 2253 O O . THR A 1 292 ? -3.708 -0.113 41.601 1.00 91.19 292 THR A O 1
ATOM 2256 N N . ALA A 1 293 ? -2.017 -1.463 41.002 1.00 92.44 293 ALA A N 1
ATOM 2257 C CA . ALA A 1 293 ? -1.824 -0.857 39.688 1.00 92.44 293 ALA A CA 1
ATOM 2258 C C . ALA A 1 293 ? -2.669 -1.639 38.685 1.00 92.44 293 ALA A C 1
ATOM 2260 O O . ALA A 1 293 ? -2.449 -2.834 38.506 1.00 92.44 293 ALA A O 1
ATOM 2261 N N . ASP A 1 294 ? -3.656 -0.972 38.111 1.00 93.62 294 ASP A N 1
ATOM 2262 C CA . ASP A 1 294 ? -4.658 -1.574 37.244 1.00 93.62 294 ASP A CA 1
ATOM 2263 C C . ASP A 1 294 ? -5.278 -0.445 36.411 1.00 93.62 294 ASP A C 1
ATOM 2265 O O . ASP A 1 294 ? -5.645 0.595 36.967 1.00 93.62 294 ASP A O 1
ATOM 2269 N N . SER A 1 295 ? -5.348 -0.602 35.085 1.00 95.88 295 SER A N 1
ATOM 2270 C CA . SER A 1 295 ? -5.807 0.459 34.187 1.00 95.88 295 SER A CA 1
ATOM 2271 C C . SER A 1 295 ? -6.805 -0.005 33.137 1.00 95.88 295 SER A C 1
ATOM 2273 O O . SER A 1 295 ? -6.644 -1.043 32.507 1.00 95.88 295 SER A O 1
ATOM 2275 N N . ALA A 1 296 ? -7.736 0.879 32.801 1.00 96.50 296 ALA A N 1
ATOM 2276 C CA . ALA A 1 296 ? -8.651 0.689 31.692 1.00 96.50 296 ALA A CA 1
ATOM 2277 C C . ALA A 1 296 ? -8.877 1.989 30.921 1.00 96.50 296 ALA A C 1
ATOM 2279 O O . ALA A 1 296 ? -8.735 3.100 31.450 1.00 96.50 296 ALA A O 1
ATOM 2280 N N . MET A 1 297 ? -9.305 1.846 29.667 1.00 97.12 297 MET A N 1
ATOM 2281 C CA . MET A 1 297 ? -9.753 2.968 28.850 1.00 97.12 297 MET A CA 1
ATOM 2282 C C . MET A 1 297 ? -11.202 2.787 28.406 1.00 97.12 297 MET A C 1
ATOM 2284 O O . MET A 1 297 ? -11.615 1.698 28.013 1.00 97.12 297 MET A O 1
ATOM 2288 N N . ALA A 1 298 ? -11.980 3.869 28.406 1.00 97.44 298 ALA A N 1
ATOM 2289 C CA . ALA A 1 298 ? -13.326 3.877 27.845 1.00 97.44 298 ALA A CA 1
ATOM 2290 C C . ALA A 1 298 ? -13.454 4.889 26.707 1.00 97.44 298 ALA A C 1
ATOM 2292 O O . ALA A 1 298 ? -13.287 6.092 26.915 1.00 97.44 298 ALA A O 1
ATOM 2293 N N . MET A 1 299 ? -13.808 4.412 25.515 1.00 97.69 299 MET A N 1
ATOM 2294 C CA . MET A 1 299 ? -14.071 5.239 24.337 1.00 97.69 299 MET A CA 1
ATOM 2295 C C . MET A 1 299 ? -15.567 5.514 24.199 1.00 97.69 299 MET A C 1
ATOM 2297 O O . MET A 1 299 ? -16.372 4.584 24.138 1.00 97.69 299 MET A O 1
ATOM 2301 N N . TYR A 1 300 ? -15.939 6.790 24.116 1.00 97.06 300 TYR A N 1
ATOM 2302 C CA . TYR A 1 300 ? -17.331 7.231 24.039 1.00 97.06 300 TYR A CA 1
ATOM 2303 C C . TYR A 1 300 ? -17.650 7.720 22.631 1.00 97.06 300 TYR A C 1
ATOM 2305 O O . TYR A 1 300 ? -17.041 8.680 22.159 1.00 97.06 300 TYR A O 1
ATOM 2313 N N . TYR A 1 301 ? -18.637 7.110 21.987 1.00 92.56 301 TYR A N 1
ATOM 2314 C CA . TYR A 1 301 ? -19.047 7.412 20.621 1.00 92.56 301 TYR A CA 1
ATOM 2315 C C . TYR A 1 301 ? -20.498 7.885 20.553 1.00 92.56 301 TYR A C 1
ATOM 2317 O O . TYR A 1 301 ? -21.375 7.318 21.203 1.00 92.56 301 TYR A O 1
ATOM 2325 N N . ASP A 1 302 ? -20.757 8.893 19.724 1.00 89.31 302 ASP A N 1
ATOM 2326 C CA . ASP A 1 302 ? -22.099 9.334 19.344 1.00 89.31 302 ASP A CA 1
ATOM 2327 C C . ASP A 1 302 ? -22.499 8.682 18.015 1.00 89.31 302 ASP A C 1
ATOM 2329 O O . ASP A 1 302 ? -21.959 9.021 16.960 1.00 89.31 302 ASP A O 1
ATOM 2333 N N . LEU A 1 303 ? -23.445 7.739 18.052 1.00 83.38 303 LEU A N 1
ATOM 2334 C CA . LEU A 1 303 ? -24.002 7.125 16.841 1.00 83.38 303 LEU A CA 1
ATOM 2335 C C . LEU A 1 303 ? -25.106 7.996 16.217 1.00 83.38 303 LEU A C 1
ATOM 2337 O O . LEU A 1 303 ? -25.639 7.663 15.155 1.00 83.38 303 LEU A O 1
ATOM 2341 N N . GLY A 1 304 ? -25.448 9.118 16.852 1.00 80.94 304 GLY A N 1
ATOM 2342 C CA . GLY A 1 304 ? -26.503 10.017 16.432 1.00 80.94 304 GLY A CA 1
ATOM 2343 C C . GLY A 1 304 ? -27.884 9.373 16.520 1.00 80.94 304 GLY A C 1
ATOM 2344 O O . GLY A 1 304 ? -28.151 8.472 17.318 1.00 80.94 304 GLY A O 1
ATOM 2345 N N . THR A 1 305 ? -28.803 9.866 15.687 1.00 83.19 305 THR A N 1
ATOM 2346 C CA . THR A 1 305 ? -30.173 9.349 15.603 1.00 83.19 305 THR A CA 1
ATOM 2347 C C . THR A 1 305 ? -30.275 8.215 14.584 1.00 83.19 305 THR A C 1
ATOM 2349 O O . THR A 1 305 ? -30.192 8.437 13.375 1.00 83.19 305 THR A O 1
ATOM 2352 N N . VAL A 1 306 ? -30.545 7.004 15.069 1.00 81.44 306 VAL A N 1
ATOM 2353 C CA . VAL A 1 306 ? -30.856 5.828 14.256 1.00 81.44 306 VAL A CA 1
ATOM 2354 C C . VAL A 1 306 ? -32.356 5.811 13.953 1.00 81.44 306 VAL A C 1
ATOM 2356 O O . VAL A 1 306 ? -33.196 5.488 14.799 1.00 81.44 306 VAL A O 1
ATOM 2359 N N . ASN A 1 307 ? -32.703 6.192 12.724 1.00 79.69 307 ASN A N 1
ATOM 2360 C CA . ASN A 1 307 ? -34.088 6.210 12.250 1.00 79.69 307 ASN A CA 1
ATOM 2361 C C . ASN A 1 307 ? -34.675 4.792 12.124 1.00 79.69 307 ASN A C 1
ATOM 2363 O O . ASN A 1 307 ? -33.939 3.815 11.975 1.00 79.69 307 ASN A O 1
ATOM 2367 N N . ALA A 1 308 ? -36.004 4.690 12.117 1.00 83.38 308 ALA A N 1
ATOM 2368 C CA . ALA A 1 308 ? -36.716 3.431 11.896 1.00 83.38 308 ALA A CA 1
ATOM 2369 C C . ALA A 1 308 ? -36.229 2.687 10.634 1.00 83.38 308 ALA A C 1
ATOM 2371 O O . ALA A 1 308 ? -36.111 3.268 9.549 1.00 83.38 308 ALA A O 1
ATOM 2372 N N . GLY A 1 309 ? -35.923 1.396 10.779 1.00 78.44 309 GLY A N 1
ATOM 2373 C CA . GLY A 1 309 ? -35.393 0.535 9.719 1.00 78.44 309 GLY A CA 1
ATOM 2374 C C . GLY A 1 309 ? -33.958 0.852 9.279 1.00 78.44 309 GLY A C 1
ATOM 2375 O O . GLY A 1 309 ? -33.498 0.303 8.276 1.00 78.44 309 GLY A O 1
ATOM 2376 N N . LYS A 1 310 ? -33.253 1.754 9.973 1.00 78.69 310 LYS A N 1
ATOM 2377 C CA . LYS A 1 310 ? -31.847 2.100 9.716 1.00 78.69 310 LYS A CA 1
ATOM 2378 C C . LYS A 1 310 ? -30.931 1.497 10.776 1.00 78.69 310 LYS A C 1
ATOM 2380 O O . LYS A 1 310 ? -31.385 0.900 11.751 1.00 78.69 310 LYS A O 1
ATOM 2385 N N . GLN A 1 311 ? -29.633 1.646 10.547 1.00 76.75 311 GLN A N 1
ATOM 2386 C CA . GLN A 1 311 ? -28.593 1.140 11.427 1.00 76.75 311 GLN A CA 1
ATOM 2387 C C . GLN A 1 311 ? -27.516 2.204 11.668 1.00 76.75 311 GLN A C 1
ATOM 2389 O O . GLN A 1 311 ? -27.252 3.009 10.772 1.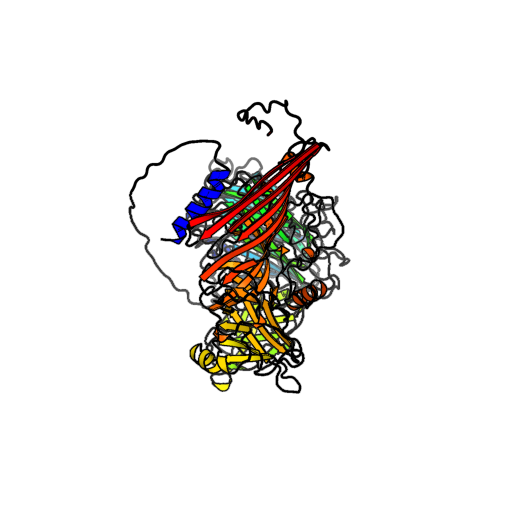00 76.75 311 GLN A O 1
ATOM 2394 N N . GLY A 1 312 ? -26.928 2.206 12.862 1.00 71.00 312 GLY A N 1
ATOM 2395 C CA . GLY A 1 312 ? -25.749 2.995 13.221 1.00 71.00 312 GLY A CA 1
ATOM 2396 C C . GLY A 1 312 ? -24.570 2.064 13.484 1.00 71.00 312 GLY A C 1
ATOM 2397 O O . GLY A 1 312 ? -24.743 1.044 14.144 1.00 71.00 312 GLY A O 1
ATOM 2398 N N . ILE A 1 313 ? -23.392 2.389 12.953 1.00 77.75 313 ILE A N 1
ATOM 2399 C CA . ILE A 1 313 ? -22.191 1.551 13.057 1.00 77.75 313 ILE A CA 1
ATOM 2400 C C . ILE A 1 313 ? -21.055 2.392 13.623 1.00 77.75 313 ILE A C 1
ATOM 2402 O O . ILE A 1 313 ? -20.899 3.547 13.237 1.00 77.75 313 ILE A O 1
ATOM 2406 N N . VAL A 1 314 ? -20.265 1.800 14.510 1.00 81.06 314 VAL A N 1
ATOM 2407 C CA . VAL A 1 314 ? -19.018 2.367 15.017 1.00 81.06 314 VAL A CA 1
ATOM 2408 C C . VAL A 1 314 ? -17.955 1.278 15.067 1.00 81.06 314 VAL A C 1
ATOM 2410 O O . VAL A 1 314 ? -18.260 0.126 15.383 1.00 81.06 314 VAL A O 1
ATOM 2413 N N . ASN A 1 315 ? -16.713 1.638 14.763 1.00 84.88 315 ASN A N 1
ATOM 2414 C CA . ASN A 1 315 ? -15.577 0.732 14.842 1.00 84.88 315 ASN A CA 1
ATOM 2415 C C . ASN A 1 315 ? -14.298 1.415 15.339 1.00 84.88 315 ASN A C 1
ATOM 2417 O O . ASN A 1 315 ? -14.139 2.636 15.242 1.00 84.88 315 ASN A O 1
ATOM 2421 N N . THR A 1 316 ? -13.398 0.593 15.868 1.00 89.94 316 THR A N 1
ATOM 2422 C CA . THR A 1 316 ? -12.034 0.951 16.262 1.00 89.94 316 THR A CA 1
ATOM 2423 C C . THR A 1 316 ? -11.139 -0.274 16.105 1.00 89.94 316 THR A C 1
ATOM 2425 O O . THR A 1 316 ? -11.613 -1.401 16.240 1.00 89.94 316 THR A O 1
ATOM 2428 N N . TYR A 1 317 ? -9.853 -0.077 15.841 1.00 92.38 317 TYR A N 1
ATOM 2429 C CA . TYR A 1 317 ? -8.876 -1.164 15.849 1.00 92.38 317 TYR A CA 1
ATOM 2430 C C . TYR A 1 317 ? -8.067 -1.130 17.141 1.00 92.38 317 TYR A C 1
ATOM 2432 O O . TYR A 1 317 ? -7.689 -0.054 17.613 1.00 92.38 317 TYR A O 1
ATOM 2440 N N . TYR A 1 318 ? -7.792 -2.309 17.687 1.00 95.50 318 TYR A N 1
ATOM 2441 C CA . TYR A 1 318 ? -6.960 -2.499 18.868 1.00 95.50 318 TYR A CA 1
ATOM 2442 C C . TYR A 1 318 ? -6.042 -3.706 18.660 1.00 95.50 318 TYR A C 1
ATOM 2444 O O . TYR A 1 318 ? -6.495 -4.754 18.197 1.00 95.50 318 TYR A O 1
ATOM 2452 N N . GLY A 1 319 ? -4.750 -3.562 18.947 1.00 94.19 319 GLY A N 1
ATOM 2453 C CA . GLY A 1 319 ? -3.775 -4.643 18.788 1.00 94.19 319 GLY A CA 1
ATOM 2454 C C . GLY A 1 319 ? -2.374 -4.130 18.480 1.00 94.19 319 GLY A C 1
ATOM 2455 O O . GLY A 1 319 ? -2.033 -3.014 18.858 1.00 94.19 319 GLY A O 1
ATOM 2456 N N . VAL A 1 320 ? -1.569 -4.913 17.765 1.00 91.44 320 VAL A N 1
ATOM 2457 C CA . VAL A 1 320 ? -0.185 -4.547 17.427 1.00 91.44 320 VAL A CA 1
ATOM 2458 C C . VAL A 1 320 ? -0.020 -4.399 15.920 1.00 91.44 320 VAL A C 1
ATOM 2460 O O . VAL A 1 320 ? -0.517 -5.215 15.152 1.00 91.44 320 VAL A O 1
ATOM 2463 N N . PHE A 1 321 ? 0.727 -3.391 15.470 1.00 89.25 321 PHE A N 1
ATOM 2464 C CA . PHE A 1 321 ? 1.205 -3.373 14.088 1.00 89.25 321 PHE A CA 1
ATOM 2465 C C . PHE A 1 321 ? 2.234 -4.492 13.886 1.00 89.25 321 PHE A C 1
ATOM 2467 O O . PHE A 1 321 ? 3.389 -4.370 14.287 1.00 89.25 321 PHE A O 1
ATOM 2474 N N . SER A 1 322 ? 1.826 -5.575 13.224 1.00 86.25 322 SER A N 1
ATOM 2475 C CA . SER A 1 322 ? 2.673 -6.755 12.976 1.00 86.25 322 SER A CA 1
ATOM 2476 C C . SER A 1 322 ? 3.957 -6.449 12.202 1.00 86.25 322 SER A C 1
ATOM 2478 O O . SER A 1 322 ? 4.935 -7.189 12.300 1.00 86.25 322 SER A O 1
ATOM 2480 N N . ASN A 1 323 ? 3.953 -5.397 11.373 1.00 86.44 323 ASN A N 1
ATOM 2481 C CA . ASN A 1 323 ? 5.007 -5.126 10.396 1.00 86.44 323 ASN A CA 1
ATOM 2482 C C . ASN A 1 323 ? 5.323 -6.355 9.508 1.00 86.44 323 ASN A C 1
ATOM 2484 O O . ASN A 1 323 ? 6.472 -6.559 9.121 1.00 86.44 323 ASN A O 1
ATOM 2488 N N . GLU A 1 324 ? 4.312 -7.163 9.152 1.00 84.19 324 GLU A N 1
ATOM 2489 C CA . GLU A 1 324 ? 4.427 -8.420 8.376 1.00 84.19 324 GLU A CA 1
ATOM 2490 C C . GLU A 1 324 ? 5.376 -8.304 7.163 1.00 84.19 324 GLU A C 1
ATOM 2492 O O . GLU A 1 324 ? 6.245 -9.158 6.943 1.00 84.19 324 GLU A O 1
ATOM 2497 N N . LYS A 1 325 ? 5.251 -7.202 6.408 1.00 79.00 325 LYS A N 1
ATOM 2498 C CA . LYS A 1 325 ? 6.023 -6.920 5.184 1.00 79.00 325 LYS A CA 1
ATOM 2499 C C . LYS A 1 325 ? 7.483 -6.538 5.440 1.00 79.00 325 LYS A C 1
ATOM 2501 O O . LYS A 1 325 ? 8.291 -6.591 4.513 1.00 79.00 325 LYS A O 1
ATOM 2506 N N . VAL A 1 326 ? 7.831 -6.146 6.664 1.00 82.12 326 VAL A N 1
ATOM 2507 C CA . VAL A 1 326 ? 9.199 -5.786 7.036 1.00 82.12 326 VAL A CA 1
ATOM 2508 C C . VAL A 1 326 ? 10.041 -7.058 7.138 1.00 82.12 326 VAL A C 1
ATOM 2510 O O . VAL A 1 326 ? 9.652 -8.065 7.734 1.00 82.12 326 VAL A O 1
ATOM 2513 N N . LYS A 1 327 ? 11.222 -7.011 6.532 1.00 81.25 327 LYS A N 1
ATOM 2514 C CA . LYS A 1 327 ? 12.271 -8.028 6.588 1.00 81.25 327 LYS A CA 1
ATOM 2515 C C . LYS A 1 327 ? 13.450 -7.435 7.361 1.00 81.25 327 LYS A C 1
ATOM 2517 O O . LYS A 1 327 ? 14.242 -6.723 6.745 1.00 81.25 327 LYS A O 1
ATOM 2522 N N . PRO A 1 328 ? 13.563 -7.647 8.687 1.00 73.56 328 PRO A N 1
ATOM 2523 C CA . PRO A 1 328 ? 14.577 -6.995 9.531 1.00 73.56 328 PRO A CA 1
ATOM 2524 C C . PRO A 1 328 ? 16.030 -7.191 9.063 1.00 73.56 328 PRO A C 1
ATOM 2526 O O . PRO A 1 328 ? 16.910 -6.400 9.382 1.00 73.56 328 PRO A O 1
ATOM 2529 N N . GLU A 1 329 ? 16.294 -8.243 8.290 1.00 75.25 329 GLU A N 1
ATOM 2530 C CA . GLU A 1 329 ? 17.586 -8.533 7.672 1.00 75.25 329 GLU A CA 1
ATOM 2531 C C . GLU A 1 329 ? 17.943 -7.630 6.475 1.00 75.25 329 GLU A C 1
ATOM 2533 O O . GLU A 1 329 ? 19.115 -7.550 6.103 1.00 75.25 329 GLU A O 1
ATOM 2538 N N . ILE A 1 330 ? 16.956 -6.965 5.867 1.00 77.00 330 ILE A N 1
ATOM 2539 C CA . ILE A 1 330 ? 17.105 -6.120 4.668 1.00 77.00 330 ILE A CA 1
ATOM 2540 C C . ILE A 1 330 ? 16.652 -4.682 4.945 1.00 77.00 330 ILE A C 1
ATOM 2542 O O . ILE A 1 330 ? 17.318 -3.731 4.538 1.00 77.00 330 ILE A O 1
ATOM 2546 N N . ASN A 1 331 ? 15.509 -4.511 5.607 1.00 85.31 331 ASN A N 1
ATOM 2547 C CA . ASN A 1 331 ? 14.920 -3.211 5.880 1.00 85.31 331 ASN A CA 1
ATOM 2548 C C . ASN A 1 331 ? 15.581 -2.550 7.087 1.00 85.31 331 ASN A C 1
ATOM 2550 O O . ASN A 1 331 ? 15.829 -3.178 8.111 1.00 85.31 331 ASN A O 1
ATOM 2554 N N . THR A 1 332 ? 15.809 -1.247 6.976 1.00 88.06 332 THR A N 1
ATOM 2555 C CA . THR A 1 332 ? 16.414 -0.441 8.041 1.00 88.06 332 THR A CA 1
ATOM 2556 C C . THR A 1 332 ? 15.427 0.509 8.712 1.00 88.06 332 THR A C 1
ATOM 2558 O O . THR A 1 332 ? 15.737 1.080 9.757 1.00 88.06 332 THR A O 1
ATOM 2561 N N . VAL A 1 333 ? 14.230 0.662 8.143 1.00 91.19 333 VAL A N 1
ATOM 2562 C CA . VAL A 1 333 ? 13.123 1.427 8.724 1.00 91.19 333 VAL A CA 1
ATOM 2563 C C . VAL A 1 333 ? 11.828 0.620 8.656 1.00 91.19 333 VAL A C 1
ATOM 2565 O O . VAL A 1 333 ? 11.646 -0.192 7.747 1.00 91.19 333 VAL A O 1
ATOM 2568 N N . ALA A 1 334 ? 10.931 0.870 9.604 1.00 90.00 334 ALA A N 1
ATOM 2569 C CA . ALA A 1 334 ? 9.528 0.478 9.535 1.00 90.00 334 ALA A CA 1
ATOM 2570 C C . ALA A 1 334 ? 8.670 1.746 9.463 1.00 90.00 334 ALA A C 1
ATOM 2572 O O . ALA A 1 334 ? 8.991 2.746 10.110 1.00 90.00 334 ALA A O 1
ATOM 2573 N N . PHE A 1 335 ? 7.612 1.717 8.654 1.00 89.94 335 PHE A N 1
ATOM 2574 C CA . PHE A 1 335 ? 6.718 2.853 8.466 1.00 89.94 335 PHE A CA 1
ATOM 2575 C C . PHE A 1 335 ? 5.265 2.381 8.465 1.00 89.94 335 PHE A C 1
ATOM 2577 O O . PHE A 1 335 ? 4.878 1.581 7.613 1.00 89.94 335 PHE A O 1
ATOM 2584 N N . ASN A 1 336 ? 4.484 2.877 9.422 1.00 87.81 336 ASN A N 1
ATOM 2585 C CA . ASN A 1 336 ? 3.070 2.551 9.600 1.00 87.81 336 ASN A CA 1
ATOM 2586 C C . ASN A 1 336 ? 2.209 3.737 9.174 1.00 87.81 336 ASN A C 1
ATOM 2588 O O . ASN A 1 336 ? 2.570 4.883 9.446 1.00 87.81 336 ASN A O 1
ATOM 2592 N N . ILE A 1 337 ? 1.087 3.471 8.503 1.00 87.00 337 ILE A N 1
ATOM 2593 C CA . ILE A 1 337 ? 0.198 4.493 7.940 1.00 87.00 337 ILE A CA 1
ATOM 2594 C C . ILE A 1 337 ? -1.227 4.237 8.420 1.00 87.00 337 ILE A C 1
ATOM 2596 O O . ILE A 1 337 ? -1.824 3.234 8.055 1.00 87.00 337 ILE A O 1
ATOM 2600 N N . THR A 1 338 ? -1.800 5.185 9.146 1.00 83.06 338 THR A N 1
ATOM 2601 C CA . THR A 1 338 ? -3.198 5.168 9.576 1.00 83.06 338 THR A CA 1
ATOM 2602 C C . THR A 1 338 ? -3.961 6.280 8.867 1.00 83.06 338 THR A C 1
ATOM 2604 O O . THR A 1 338 ? -3.699 7.468 9.083 1.00 83.06 338 THR A O 1
ATOM 2607 N N . ALA A 1 339 ? -4.935 5.911 8.039 1.00 80.75 339 ALA A N 1
ATOM 2608 C CA . ALA A 1 339 ? -5.767 6.848 7.288 1.00 80.75 339 ALA A CA 1
ATOM 2609 C C . ALA A 1 339 ? -7.263 6.585 7.529 1.00 80.75 339 ALA A C 1
ATOM 2611 O O . ALA A 1 339 ? -7.650 5.455 7.830 1.00 80.75 339 ALA A O 1
ATOM 2612 N N . PRO A 1 340 ? -8.139 7.596 7.377 1.00 74.00 340 PRO A N 1
ATOM 2613 C CA . PRO A 1 340 ? -9.577 7.364 7.410 1.00 74.00 340 PRO A CA 1
ATOM 2614 C C . PRO A 1 340 ? -10.000 6.477 6.232 1.00 74.00 340 PRO A C 1
ATOM 2616 O O . PRO A 1 340 ? -9.735 6.804 5.078 1.00 74.00 340 PRO A O 1
ATOM 2619 N N . ALA A 1 341 ? -10.727 5.393 6.510 1.00 69.19 341 ALA A N 1
ATOM 2620 C CA . ALA A 1 341 ? -11.206 4.482 5.468 1.00 69.19 341 ALA A CA 1
ATOM 2621 C C . ALA A 1 341 ? -12.192 5.157 4.492 1.00 69.19 341 ALA A C 1
ATOM 2623 O O . ALA A 1 341 ? -12.245 4.810 3.312 1.00 69.19 341 ALA A O 1
ATOM 2624 N N . THR A 1 342 ? -12.978 6.128 4.973 1.00 75.00 342 THR A N 1
ATOM 2625 C CA . THR A 1 342 ? -13.927 6.909 4.168 1.00 75.00 342 THR A CA 1
ATOM 2626 C C . THR A 1 342 ? -14.064 8.333 4.679 1.00 75.00 342 THR A C 1
ATOM 2628 O O . THR A 1 342 ? -14.093 8.579 5.885 1.00 75.00 342 THR A O 1
ATOM 2631 N N . LEU A 1 343 ? -14.220 9.278 3.755 1.00 81.62 343 LEU A N 1
ATOM 2632 C CA . LEU A 1 343 ? -14.639 10.637 4.075 1.00 81.62 343 LEU A CA 1
ATOM 2633 C C . LEU A 1 343 ? -16.161 10.712 4.212 1.00 81.62 343 LEU A C 1
ATOM 2635 O O . LEU A 1 343 ? -16.897 9.911 3.634 1.00 81.62 343 LEU A O 1
ATOM 2639 N N . SER A 1 344 ? -16.633 11.698 4.973 1.00 79.50 344 SER A N 1
ATOM 2640 C CA . SER A 1 344 ? -18.061 11.989 5.128 1.00 79.50 344 SER A CA 1
ATOM 2641 C C . SER A 1 344 ? -18.458 13.158 4.235 1.00 79.50 344 SER A C 1
ATOM 2643 O O . SER A 1 344 ? -17.791 14.187 4.233 1.00 79.50 344 SER A O 1
ATOM 2645 N N . LEU A 1 345 ? -19.543 13.022 3.478 1.00 80.44 345 LEU A N 1
ATOM 2646 C CA . LEU A 1 345 ? -20.056 14.085 2.613 1.00 80.44 345 LEU A CA 1
ATOM 2647 C C . LEU A 1 345 ? -20.915 15.069 3.424 1.00 80.44 345 LEU A C 1
ATOM 2649 O O . LEU A 1 345 ? -21.672 14.658 4.306 1.00 80.44 345 LEU A O 1
ATOM 2653 N N . SER A 1 346 ? -20.840 16.364 3.123 1.00 81.69 346 SER A N 1
ATOM 2654 C CA . SER A 1 346 ? -21.758 17.342 3.709 1.00 81.69 346 SER A CA 1
ATOM 2655 C C . SER A 1 346 ? -23.195 17.146 3.208 1.00 81.69 346 SER A C 1
ATOM 2657 O O . SER A 1 346 ? -23.439 16.555 2.156 1.00 81.69 346 SER A O 1
ATOM 2659 N N . ILE A 1 347 ? -24.174 17.717 3.922 1.00 77.94 347 ILE A N 1
ATOM 2660 C CA . ILE A 1 347 ? -25.607 17.619 3.569 1.00 77.94 347 ILE A CA 1
ATOM 2661 C C . ILE A 1 347 ? -25.886 18.162 2.155 1.00 77.94 347 ILE A C 1
ATOM 2663 O O . ILE A 1 347 ? -26.782 17.680 1.467 1.00 77.94 347 ILE A O 1
ATOM 2667 N N . ASN A 1 348 ? -25.132 19.175 1.716 1.00 79.56 348 ASN A N 1
ATOM 2668 C CA . ASN A 1 348 ? -25.286 19.780 0.390 1.00 79.56 348 ASN A CA 1
ATOM 2669 C C . ASN A 1 348 ? -24.552 19.014 -0.727 1.00 79.56 348 ASN A C 1
ATOM 2671 O O . ASN A 1 348 ? -24.727 19.361 -1.896 1.00 79.56 348 ASN A O 1
ATOM 2675 N N . GLY A 1 349 ? -23.737 18.018 -0.374 1.00 80.44 349 GLY A N 1
ATOM 2676 C CA . GLY A 1 349 ? -22.987 17.182 -1.303 1.00 80.44 349 GLY A CA 1
ATOM 2677 C C . GLY A 1 349 ? -21.853 17.875 -2.058 1.00 80.44 349 GLY A C 1
ATOM 2678 O O . GLY A 1 349 ? -21.391 17.336 -3.057 1.00 80.44 349 GLY A O 1
ATOM 2679 N N . LYS A 1 350 ? -21.423 19.072 -1.634 1.00 85.25 350 LYS A N 1
ATOM 2680 C CA . LYS A 1 350 ? -20.402 19.873 -2.336 1.00 85.25 350 LYS A CA 1
ATOM 2681 C C . LYS A 1 350 ? -19.017 19.820 -1.707 1.00 85.25 350 LYS A C 1
ATOM 2683 O O . LYS A 1 350 ? -18.050 20.116 -2.394 1.00 85.25 350 LYS A O 1
ATOM 2688 N N . ASN A 1 351 ? -18.932 19.490 -0.421 1.00 87.31 351 ASN A N 1
ATOM 2689 C CA . ASN A 1 351 ? -17.674 19.389 0.314 1.00 87.31 351 ASN A CA 1
ATOM 2690 C C . ASN A 1 351 ? -17.688 18.125 1.174 1.00 87.31 351 ASN A C 1
ATOM 2692 O O . ASN A 1 351 ? -18.756 17.654 1.576 1.00 87.31 351 ASN A O 1
ATOM 2696 N N . TYR A 1 352 ? -16.507 17.622 1.519 1.00 86.88 352 TYR A N 1
ATOM 2697 C CA . TYR A 1 352 ? -16.390 16.664 2.610 1.00 86.88 352 TYR A CA 1
ATOM 2698 C C . TYR A 1 352 ? -16.384 17.383 3.963 1.00 86.88 352 TYR A C 1
ATOM 2700 O O . TYR A 1 352 ? -15.964 18.535 4.093 1.00 86.88 352 TYR A O 1
ATOM 2708 N N . VAL A 1 353 ? -16.879 16.686 4.975 1.00 79.75 353 VAL A N 1
ATOM 2709 C CA . VAL A 1 353 ? -16.790 17.073 6.378 1.00 79.75 353 VAL A CA 1
ATOM 2710 C C . VAL A 1 353 ? -15.403 16.691 6.879 1.00 79.75 353 VAL A C 1
ATOM 2712 O O . VAL A 1 353 ? -14.948 15.568 6.663 1.00 79.75 353 VAL A O 1
ATOM 2715 N N . SER A 1 354 ? -14.733 17.632 7.533 1.00 79.38 354 SER A N 1
ATOM 2716 C CA . SER A 1 354 ? -13.413 17.417 8.110 1.00 79.38 354 SER A CA 1
ATOM 2717 C C . SER A 1 354 ? -13.435 16.349 9.199 1.00 79.38 354 SER A C 1
ATOM 2719 O O . SER A 1 354 ? -14.408 16.254 9.946 1.00 79.38 354 SER A O 1
ATOM 2721 N N . ASN A 1 355 ? -12.343 15.594 9.340 1.00 70.62 355 ASN A N 1
ATOM 2722 C CA . ASN A 1 355 ? -12.134 14.710 10.493 1.00 70.62 355 ASN A CA 1
ATOM 2723 C C . ASN A 1 355 ? -11.272 15.353 11.599 1.00 70.62 355 ASN A C 1
ATOM 2725 O O . ASN A 1 355 ? -11.197 14.811 12.701 1.00 70.62 355 ASN A O 1
ATOM 2729 N N . CYS A 1 356 ? -10.647 16.501 11.319 1.00 65.25 356 CYS A N 1
ATOM 2730 C CA . CYS A 1 356 ? -9.669 17.142 12.197 1.00 65.25 356 CYS A CA 1
ATOM 2731 C C . CYS A 1 356 ? -10.005 18.603 12.538 1.00 65.25 356 CYS A C 1
ATOM 2733 O O . CYS A 1 356 ? -9.438 19.143 13.482 1.00 65.25 356 CYS A O 1
ATOM 2735 N N . ASN A 1 357 ? -10.947 19.239 11.828 1.00 65.88 357 ASN A N 1
ATOM 2736 C CA . ASN A 1 357 ? -11.273 20.656 12.002 1.00 65.88 357 ASN A CA 1
ATOM 2737 C C . ASN A 1 357 ? -12.718 20.887 12.413 1.00 65.88 357 ASN A C 1
ATOM 2739 O O . ASN A 1 357 ? -13.643 20.433 11.742 1.00 65.88 357 ASN A O 1
ATOM 2743 N N . LYS A 1 358 ? -12.917 21.715 13.441 1.00 57.53 358 LYS A N 1
ATOM 2744 C CA . LYS A 1 358 ? -14.237 22.144 13.915 1.00 57.53 358 LYS A CA 1
ATOM 2745 C C . LYS A 1 358 ? -14.410 23.659 13.892 1.00 57.53 358 LYS A C 1
ATOM 2747 O O . LYS A 1 358 ? -13.442 24.416 13.961 1.00 57.53 358 LYS A O 1
ATOM 2752 N N . ASP A 1 359 ? -15.651 24.101 13.728 1.00 68.69 359 ASP A N 1
ATOM 2753 C CA . ASP A 1 359 ? -16.061 25.494 13.855 1.00 68.69 359 ASP A CA 1
ATOM 2754 C C . ASP A 1 359 ? -16.152 25.930 15.330 1.00 68.69 359 ASP A C 1
ATOM 2756 O O . ASP A 1 359 ? -15.948 25.143 16.255 1.00 68.69 359 ASP A O 1
ATOM 2760 N N . THR A 1 360 ? -16.467 27.205 15.569 1.00 65.00 360 THR A N 1
ATOM 2761 C CA . THR A 1 360 ? -16.585 27.769 16.926 1.00 65.00 360 THR A CA 1
ATOM 2762 C C . THR A 1 360 ? -17.705 27.148 17.764 1.00 65.00 360 THR A C 1
ATOM 2764 O O . THR A 1 360 ? -17.749 27.376 18.968 1.00 65.00 360 THR A O 1
ATOM 2767 N N . ASN A 1 361 ? -18.613 26.389 17.145 1.00 58.31 361 ASN A N 1
ATOM 2768 C CA . ASN A 1 361 ? -19.710 25.693 17.812 1.00 58.31 361 ASN A CA 1
ATOM 2769 C C . ASN A 1 361 ? -19.376 24.211 18.067 1.00 58.31 361 ASN A C 1
ATOM 2771 O O . ASN A 1 361 ? -20.248 23.459 18.497 1.00 58.31 361 ASN A O 1
ATOM 2775 N N . GLY A 1 362 ? -18.139 23.782 17.788 1.00 45.81 362 GLY A N 1
ATOM 2776 C CA . GLY A 1 362 ? -17.681 22.406 17.976 1.00 45.81 362 GLY A CA 1
ATOM 2777 C C . GLY A 1 362 ? -18.148 21.430 16.891 1.00 45.81 362 GLY A C 1
ATOM 2778 O O . GLY A 1 362 ? -17.937 20.224 17.034 1.00 45.81 362 GLY A O 1
ATOM 2779 N N . LYS A 1 363 ? -18.763 21.913 15.800 1.00 59.88 363 LYS A N 1
ATOM 2780 C CA . LYS A 1 363 ? -19.172 21.075 14.664 1.00 59.88 363 LYS A CA 1
ATOM 2781 C C . LYS A 1 363 ? -18.025 20.960 13.666 1.00 59.88 363 LYS A C 1
ATOM 2783 O O . LYS A 1 363 ? -17.366 21.953 13.374 1.00 59.88 363 LYS A O 1
ATOM 2788 N N . TYR A 1 364 ? -17.806 19.777 13.097 1.00 66.88 364 TYR A N 1
ATOM 2789 C CA . TYR A 1 364 ? -16.799 19.605 12.050 1.00 66.88 364 TYR A CA 1
ATOM 2790 C C . TYR A 1 364 ? -17.058 20.523 10.848 1.00 66.88 364 TYR A C 1
ATOM 2792 O O . TYR A 1 364 ? -18.194 20.654 10.378 1.00 66.88 364 TYR A O 1
ATOM 2800 N N . LYS A 1 365 ? -15.996 21.178 10.370 1.00 77.56 365 LYS A N 1
ATOM 2801 C CA . LYS A 1 365 ? -16.041 22.086 9.221 1.00 77.56 365 LYS A CA 1
ATOM 2802 C C . LYS A 1 365 ? -16.328 21.307 7.942 1.00 77.56 365 LYS A C 1
ATOM 2804 O O . LYS A 1 365 ? -15.891 20.175 7.776 1.00 77.56 365 LYS A O 1
ATOM 2809 N N . GLU A 1 366 ? -17.006 21.946 6.997 1.00 87.31 366 GLU A N 1
ATOM 2810 C CA . GLU A 1 366 ? -17.200 21.430 5.634 1.00 87.31 366 GLU A CA 1
ATOM 2811 C C . GLU A 1 366 ? -16.081 21.934 4.699 1.00 87.31 366 GLU A C 1
ATOM 2813 O O . GLU A 1 366 ? -16.357 22.490 3.637 1.00 87.31 366 GLU A O 1
ATOM 2818 N N . ASP A 1 367 ? -14.817 21.833 5.132 1.00 84.69 367 ASP A N 1
ATOM 2819 C CA . ASP A 1 367 ? -13.635 22.298 4.383 1.00 84.69 367 ASP A CA 1
ATOM 2820 C C . ASP A 1 367 ? -12.922 21.179 3.598 1.00 84.69 367 ASP A C 1
ATOM 2822 O O . ASP A 1 367 ? -12.035 21.466 2.790 1.00 84.69 367 ASP A O 1
ATOM 2826 N N . GLY A 1 368 ? -13.337 19.926 3.800 1.00 85.69 368 GLY A N 1
ATOM 2827 C CA . GLY A 1 368 ? -12.775 18.736 3.171 1.00 85.69 368 GLY A CA 1
ATOM 2828 C C . GLY A 1 368 ? -11.365 18.362 3.624 1.00 85.69 368 GLY A C 1
ATOM 2829 O O . GLY A 1 368 ? -10.713 17.578 2.935 1.00 85.69 368 GLY A O 1
ATOM 2830 N N . ILE A 1 369 ? -10.882 18.916 4.740 1.00 87.56 369 ILE A N 1
ATOM 2831 C CA . ILE A 1 369 ? -9.548 18.624 5.271 1.00 87.56 369 ILE A CA 1
ATOM 2832 C C . ILE A 1 369 ? -9.601 17.375 6.146 1.00 87.56 369 ILE A C 1
ATOM 2834 O O . ILE A 1 369 ? -10.422 17.285 7.060 1.00 87.56 369 ILE A O 1
ATOM 2838 N N . PHE A 1 370 ? -8.704 16.430 5.892 1.00 84.56 370 PHE A N 1
ATOM 2839 C CA . PHE A 1 370 ? -8.522 15.244 6.713 1.00 84.56 370 PHE A CA 1
ATOM 2840 C C . PHE A 1 370 ? -7.048 15.008 7.041 1.00 84.56 370 PHE A C 1
ATOM 2842 O O . PHE A 1 370 ? -6.157 15.463 6.319 1.00 84.56 370 PHE A O 1
ATOM 2849 N N . ASN A 1 371 ? -6.791 14.294 8.134 1.00 83.88 371 ASN A N 1
ATOM 2850 C CA . ASN A 1 371 ? -5.445 13.893 8.524 1.00 83.88 371 ASN A CA 1
ATOM 2851 C C . ASN A 1 371 ? -5.165 12.405 8.262 1.00 83.88 371 ASN A C 1
ATOM 2853 O O . ASN A 1 371 ? -6.058 11.560 8.304 1.00 83.88 371 ASN A O 1
ATOM 2857 N N . ILE A 1 372 ? -3.893 12.104 8.022 1.00 86.31 372 ILE A N 1
ATOM 2858 C CA . ILE A 1 372 ? -3.298 10.769 8.023 1.00 86.31 372 ILE A CA 1
ATOM 2859 C C . ILE A 1 372 ? -2.200 10.787 9.070 1.00 86.31 372 ILE A C 1
ATOM 2861 O O . ILE A 1 372 ? -1.373 11.698 9.091 1.00 86.31 372 ILE A O 1
ATOM 2865 N N . GLN A 1 373 ? -2.190 9.794 9.945 1.00 83.31 373 GLN A N 1
ATOM 2866 C CA . GLN A 1 373 ? -1.142 9.647 10.941 1.00 83.31 373 GLN A CA 1
ATOM 2867 C C . GLN A 1 373 ? -0.187 8.555 10.511 1.00 83.31 373 GLN A C 1
ATOM 2869 O O . GLN A 1 373 ? -0.607 7.510 10.030 1.00 83.31 373 GLN A O 1
ATOM 2874 N N . THR A 1 374 ? 1.105 8.803 10.664 1.00 87.56 374 THR A N 1
ATOM 2875 C CA . THR A 1 374 ? 2.130 7.825 10.316 1.00 87.56 374 THR A CA 1
ATOM 2876 C C . THR A 1 374 ? 3.124 7.674 11.456 1.00 87.56 374 THR A C 1
ATOM 2878 O O . THR A 1 374 ? 3.302 8.603 12.239 1.00 87.56 374 THR A O 1
ATOM 2881 N N . SER A 1 375 ? 3.766 6.515 11.561 1.00 86.44 375 SER A N 1
ATOM 2882 C CA . SER A 1 375 ? 4.868 6.266 12.495 1.00 86.44 375 SER A CA 1
ATOM 2883 C C . SER A 1 375 ? 6.077 5.787 11.705 1.00 86.44 375 SER A C 1
ATOM 2885 O O . SER A 1 375 ? 5.965 4.850 10.919 1.00 86.44 375 SER A O 1
ATOM 2887 N N . LEU A 1 376 ? 7.221 6.445 11.891 1.00 90.56 376 LEU A N 1
ATOM 2888 C CA . LEU A 1 376 ? 8.499 6.112 11.275 1.00 90.56 376 LEU A CA 1
ATOM 2889 C C . LEU A 1 376 ? 9.485 5.654 12.350 1.00 90.56 376 LEU A C 1
ATOM 2891 O O . LEU A 1 376 ? 9.911 6.451 13.185 1.00 90.56 376 LEU A O 1
ATOM 2895 N N . LYS A 1 377 ? 9.905 4.390 12.280 1.00 89.25 377 LYS A N 1
ATOM 2896 C CA . LYS A 1 377 ? 10.826 3.768 13.237 1.00 89.25 377 LYS A CA 1
ATOM 2897 C C . LYS A 1 377 ? 12.144 3.382 12.574 1.00 89.25 377 LYS A C 1
ATOM 2899 O O . LYS A 1 377 ? 12.148 2.703 11.546 1.00 89.25 377 LYS A O 1
ATOM 2904 N N . ASN A 1 378 ? 13.269 3.769 13.176 1.00 90.12 378 ASN A N 1
ATOM 2905 C CA . ASN A 1 378 ? 14.587 3.273 12.785 1.00 90.12 378 ASN A CA 1
ATOM 2906 C C . ASN A 1 378 ? 14.805 1.899 13.425 1.00 90.12 378 ASN A C 1
ATOM 2908 O O . ASN A 1 378 ? 15.108 1.798 14.616 1.00 90.12 378 ASN A O 1
ATOM 2912 N N . ILE A 1 379 ? 14.663 0.850 12.621 1.00 89.62 379 ILE A N 1
ATOM 2913 C CA . ILE A 1 379 ? 14.842 -0.542 13.051 1.00 89.62 379 ILE A CA 1
ATOM 2914 C C . ILE A 1 379 ? 16.253 -1.061 12.755 1.00 89.62 379 ILE A C 1
ATOM 2916 O O . ILE A 1 379 ? 16.544 -2.228 13.003 1.00 89.62 379 ILE A O 1
ATOM 2920 N N . SER A 1 380 ? 17.136 -0.218 12.213 1.00 84.62 380 SER A N 1
ATOM 2921 C CA . SER A 1 380 ? 18.504 -0.611 11.910 1.00 84.62 380 SER A CA 1
ATOM 2922 C C . SER A 1 380 ? 19.289 -0.897 13.179 1.00 84.62 380 SER A C 1
ATOM 2924 O O . SER A 1 380 ? 19.365 -0.082 14.099 1.00 84.62 380 SER A O 1
ATOM 2926 N N . ASP A 1 381 ? 19.981 -2.032 13.192 1.00 76.75 381 ASP A N 1
ATOM 2927 C CA . ASP A 1 381 ? 20.857 -2.372 14.303 1.00 76.75 381 ASP A CA 1
ATOM 2928 C C . ASP A 1 381 ? 22.189 -1.618 14.306 1.00 76.75 381 ASP A C 1
ATOM 2930 O O . ASP A 1 381 ? 22.878 -1.621 15.333 1.00 76.75 381 ASP A O 1
ATOM 2934 N N . LYS A 1 382 ? 22.551 -1.001 13.175 1.00 80.81 382 LYS A N 1
ATOM 2935 C CA . LYS A 1 382 ? 23.896 -0.467 12.906 1.00 80.81 382 LYS A CA 1
ATOM 2936 C C . LYS A 1 382 ? 23.901 0.974 12.405 1.00 80.81 382 LYS A C 1
ATOM 2938 O O . LYS A 1 382 ? 24.876 1.681 12.641 1.00 80.81 382 LYS A O 1
ATOM 2943 N N . GLU A 1 383 ? 22.847 1.395 11.716 1.00 84.25 383 GLU A N 1
ATOM 2944 C CA . GLU A 1 383 ? 22.821 2.657 10.977 1.00 84.25 383 GLU A CA 1
ATOM 2945 C C . GLU A 1 383 ? 22.094 3.747 11.768 1.00 84.25 383 GLU A C 1
ATOM 2947 O O . GLU A 1 383 ? 20.947 3.584 12.189 1.00 84.25 383 GLU A O 1
ATOM 2952 N N . ASN A 1 384 ? 22.759 4.890 11.916 1.00 88.06 384 ASN A N 1
ATOM 2953 C CA . ASN A 1 384 ? 22.118 6.149 12.274 1.00 88.06 384 ASN A CA 1
ATOM 2954 C C . ASN A 1 384 ? 22.053 7.007 11.012 1.00 88.06 384 ASN A C 1
ATOM 2956 O O . ASN A 1 384 ? 23.019 7.040 10.249 1.00 88.06 384 ASN A O 1
ATOM 2960 N N . TYR A 1 385 ? 20.944 7.709 10.810 1.00 88.81 385 TYR A N 1
ATOM 2961 C CA . TYR A 1 385 ? 20.776 8.589 9.661 1.00 88.81 385 TYR A CA 1
ATOM 2962 C C . TYR A 1 385 ? 20.897 10.045 10.094 1.00 88.81 385 TYR A C 1
ATOM 2964 O O . TYR A 1 385 ? 20.182 10.485 10.992 1.00 88.81 385 TYR A O 1
ATOM 2972 N N . ASP A 1 386 ? 21.780 10.797 9.439 1.00 85.25 386 ASP A N 1
ATOM 2973 C CA . ASP A 1 386 ? 21.925 12.235 9.688 1.00 85.25 386 ASP A CA 1
ATOM 2974 C C . ASP A 1 386 ? 20.642 12.992 9.322 1.00 85.25 386 ASP A C 1
ATOM 2976 O O . ASP A 1 386 ? 20.233 13.905 10.035 1.00 85.25 386 ASP A O 1
ATOM 2980 N N . GLU A 1 387 ? 19.999 12.593 8.223 1.00 87.81 387 GLU A N 1
ATOM 2981 C CA . GLU A 1 387 ? 18.699 13.094 7.795 1.00 87.81 387 GLU A CA 1
ATOM 2982 C C . GLU A 1 387 ? 17.928 12.003 7.038 1.00 87.81 387 GLU A C 1
ATOM 2984 O O . GLU A 1 387 ? 18.484 11.272 6.211 1.00 87.81 387 GLU A O 1
ATOM 2989 N N . VAL A 1 388 ? 16.629 11.910 7.317 1.00 91.25 388 VAL A N 1
ATOM 2990 C CA . VAL A 1 388 ? 15.659 11.147 6.534 1.00 91.25 388 VAL A CA 1
ATOM 2991 C C . VAL A 1 388 ? 14.542 12.060 6.051 1.00 91.25 388 VAL A C 1
ATOM 2993 O O . VAL A 1 388 ? 14.105 12.957 6.767 1.00 91.25 388 VAL A O 1
ATOM 2996 N N . VAL A 1 389 ? 14.060 11.821 4.836 1.00 89.62 389 VAL A N 1
ATOM 2997 C CA . VAL A 1 389 ? 12.941 12.560 4.247 1.00 89.62 389 VAL A CA 1
ATOM 2998 C C . VAL A 1 389 ? 11.783 11.613 4.006 1.00 89.62 389 VAL A C 1
ATOM 3000 O O . VAL A 1 389 ? 11.942 10.601 3.325 1.00 89.62 389 VAL A O 1
ATOM 3003 N N . VAL A 1 390 ? 10.609 11.968 4.518 1.00 92.19 390 VAL A N 1
ATOM 3004 C CA . VAL A 1 390 ? 9.343 11.327 4.164 1.00 92.19 390 VAL A CA 1
ATOM 3005 C C . VAL A 1 390 ? 8.684 12.156 3.070 1.00 92.19 390 VAL A C 1
ATOM 3007 O O . VAL A 1 390 ? 8.398 13.336 3.265 1.00 92.19 390 VAL A O 1
ATOM 3010 N N . ALA A 1 391 ? 8.468 11.546 1.909 1.00 86.62 391 ALA A N 1
ATOM 3011 C CA . ALA A 1 391 ? 7.811 12.155 0.765 1.00 86.62 391 ALA A CA 1
ATOM 3012 C C . ALA A 1 391 ? 6.415 11.553 0.568 1.00 86.62 391 ALA A C 1
ATOM 3014 O O . ALA A 1 391 ? 6.284 10.337 0.416 1.00 86.62 391 ALA A O 1
ATOM 3015 N N . ALA A 1 392 ? 5.392 12.406 0.548 1.00 87.00 392 ALA A N 1
ATOM 3016 C CA . ALA A 1 392 ? 4.004 12.044 0.301 1.00 87.00 392 ALA A CA 1
ATOM 3017 C C . ALA A 1 392 ? 3.592 12.420 -1.130 1.00 87.00 392 ALA A C 1
ATOM 3019 O O . ALA A 1 392 ? 3.737 13.570 -1.560 1.00 87.00 392 ALA A O 1
ATOM 3020 N N . TYR A 1 393 ? 3.053 11.439 -1.846 1.00 79.44 393 TYR A N 1
ATOM 3021 C CA . TYR A 1 393 ? 2.569 11.537 -3.216 1.00 79.44 393 TYR A CA 1
ATOM 3022 C C . TYR A 1 393 ? 1.066 11.266 -3.206 1.00 79.44 393 TYR A C 1
ATOM 3024 O O . TYR A 1 393 ? 0.642 10.176 -2.824 1.00 79.44 393 TYR A O 1
ATOM 3032 N N . ALA A 1 394 ? 0.262 12.254 -3.581 1.00 78.69 394 ALA A N 1
ATOM 3033 C CA . ALA A 1 394 ? -1.192 12.165 -3.526 1.00 78.69 394 ALA A CA 1
ATOM 3034 C C . ALA A 1 394 ? -1.781 12.077 -4.940 1.00 78.69 394 ALA A C 1
ATOM 3036 O O . ALA A 1 394 ? -1.326 12.790 -5.835 1.00 78.69 394 ALA A O 1
ATOM 3037 N N . SER A 1 395 ? -2.783 11.213 -5.132 1.00 69.88 395 SER A N 1
ATOM 3038 C CA . SER A 1 395 ? -3.564 11.146 -6.374 1.00 69.88 395 SER A CA 1
ATOM 3039 C C . SER A 1 395 ? -4.345 12.437 -6.645 1.00 69.88 395 SER A C 1
ATOM 3041 O O . SER A 1 395 ? -4.552 13.262 -5.751 1.00 69.88 395 SER A O 1
ATOM 3043 N N . GLU A 1 396 ? -4.831 12.588 -7.880 1.00 71.62 396 GLU A N 1
ATOM 3044 C CA . GLU A 1 396 ? -5.680 13.713 -8.276 1.00 71.62 396 GLU A CA 1
ATOM 3045 C C . GLU A 1 396 ? -6.881 13.902 -7.326 1.00 71.62 396 GLU A C 1
ATOM 3047 O O . GLU A 1 396 ? -7.446 12.951 -6.778 1.00 71.62 396 GLU A O 1
ATOM 3052 N N . GLY A 1 397 ? -7.247 15.163 -7.084 1.00 72.94 397 GLY A N 1
ATOM 3053 C CA . GLY A 1 397 ? -8.307 15.545 -6.150 1.00 72.94 397 GLY A CA 1
ATOM 3054 C C . GLY A 1 397 ? -7.894 15.525 -4.673 1.00 72.94 397 GLY A C 1
ATOM 3055 O O . GLY A 1 397 ? -8.726 15.823 -3.813 1.00 72.94 397 GLY A O 1
ATOM 3056 N N . LEU A 1 398 ? -6.639 15.193 -4.349 1.00 84.25 398 LEU A N 1
ATOM 3057 C CA . LEU A 1 398 ? -6.063 15.332 -3.011 1.00 84.25 398 LEU A CA 1
ATOM 3058 C C . LEU A 1 398 ? -4.953 16.388 -3.009 1.00 84.25 398 LEU A C 1
ATOM 3060 O O . LEU A 1 398 ? -3.921 16.234 -3.652 1.00 84.25 398 LEU A O 1
ATOM 3064 N N . THR A 1 399 ? -5.145 17.458 -2.240 1.00 89.56 399 THR A N 1
ATOM 3065 C CA . THR A 1 399 ? -4.155 18.532 -2.080 1.00 89.56 399 THR A CA 1
ATOM 3066 C C . THR A 1 399 ? -3.444 18.403 -0.730 1.00 89.56 399 THR A C 1
ATOM 3068 O O . THR A 1 399 ? -4.112 18.550 0.296 1.00 89.56 399 THR A O 1
ATOM 3071 N N . PRO A 1 400 ? -2.119 18.177 -0.684 1.00 90.19 400 PRO A N 1
ATOM 3072 C CA . PRO A 1 400 ? -1.348 18.189 0.557 1.00 90.19 400 PRO A CA 1
ATOM 3073 C C . PRO A 1 400 ? -1.322 19.584 1.193 1.00 90.19 400 PRO A C 1
ATOM 3075 O O . PRO A 1 400 ? -1.260 20.600 0.495 1.00 90.19 400 PRO A O 1
ATOM 3078 N N . LEU A 1 401 ? -1.339 19.628 2.520 1.00 87.75 401 LEU A N 1
ATOM 3079 C CA . LEU A 1 401 ? -1.253 20.842 3.329 1.00 87.75 401 LEU A CA 1
ATOM 3080 C C . LEU A 1 401 ? -0.064 20.744 4.292 1.00 87.75 401 LEU A C 1
ATOM 3082 O O . LEU A 1 401 ? 0.408 19.646 4.588 1.00 87.75 401 LEU A O 1
ATOM 3086 N N . ASP A 1 402 ? 0.420 21.888 4.777 1.00 82.25 402 ASP A N 1
ATOM 3087 C CA . ASP A 1 402 ? 1.458 21.909 5.813 1.00 82.25 402 ASP A CA 1
ATOM 3088 C C . ASP A 1 402 ? 0.925 21.485 7.198 1.00 82.25 402 ASP A C 1
ATOM 3090 O O . ASP A 1 402 ? -0.260 21.202 7.385 1.00 82.25 402 ASP A O 1
ATOM 3094 N N . GLU A 1 403 ? 1.812 21.454 8.194 1.00 76.31 403 GLU A N 1
ATOM 3095 C CA . GLU A 1 403 ? 1.487 21.106 9.586 1.00 76.31 403 GLU A CA 1
ATOM 3096 C C . GLU A 1 403 ? 0.474 22.060 10.247 1.00 76.31 403 GLU A C 1
ATOM 3098 O O . GLU A 1 403 ? -0.190 21.694 11.217 1.00 76.31 403 GLU A O 1
ATOM 3103 N N . HIS A 1 404 ? 0.311 23.268 9.702 1.00 76.56 404 HIS A N 1
ATOM 3104 C CA . HIS A 1 404 ? -0.683 24.260 10.111 1.00 76.56 404 HIS A CA 1
ATOM 3105 C C . HIS A 1 404 ? -1.933 24.241 9.215 1.00 76.56 404 HIS A C 1
ATOM 3107 O O . HIS A 1 404 ? -2.770 25.153 9.280 1.00 76.56 404 HIS A O 1
ATOM 3113 N N . GLN A 1 405 ? -2.063 23.203 8.382 1.00 79.25 405 GLN A N 1
ATOM 3114 C CA . GLN A 1 405 ? -3.153 22.973 7.440 1.00 79.25 405 GLN A CA 1
ATOM 3115 C C . GLN A 1 405 ? -3.337 24.106 6.422 1.00 79.25 405 GLN A C 1
ATOM 3117 O O . GLN A 1 405 ? -4.439 24.353 5.922 1.00 79.25 405 GLN A O 1
ATOM 3122 N N . GLN A 1 406 ? -2.264 24.829 6.119 1.00 83.69 406 GLN A N 1
ATOM 3123 C CA . GLN A 1 406 ? -2.246 25.846 5.083 1.00 83.69 406 GLN A CA 1
ATOM 3124 C C . GLN A 1 406 ? -1.775 25.247 3.761 1.00 83.69 406 GLN A C 1
ATOM 3126 O O . GLN A 1 406 ? -1.126 24.200 3.698 1.00 83.69 406 GLN A O 1
ATOM 3131 N N . LYS A 1 407 ? -2.126 25.928 2.666 1.00 86.44 407 LYS A N 1
ATOM 3132 C CA . LYS A 1 407 ? -1.603 25.571 1.349 1.00 86.44 407 LYS A CA 1
ATOM 3133 C C . LYS A 1 407 ? -0.088 25.724 1.352 1.00 86.44 407 LYS A C 1
ATOM 3135 O O . LYS A 1 407 ? 0.431 26.759 1.769 1.00 86.44 407 LYS A O 1
ATOM 3140 N N . LEU A 1 408 ? 0.589 24.722 0.806 1.00 84.75 408 LEU A N 1
ATOM 3141 C CA . LEU A 1 408 ? 2.025 24.768 0.583 1.00 84.75 408 LEU A CA 1
ATOM 3142 C C . LEU A 1 408 ? 2.395 25.968 -0.303 1.00 84.75 408 LEU A C 1
ATOM 3144 O O . LEU A 1 408 ? 1.630 26.396 -1.169 1.00 84.75 408 LEU A O 1
ATOM 3148 N N . SER A 1 409 ? 3.604 26.497 -0.111 1.00 79.38 409 SER A N 1
ATOM 3149 C CA . SER A 1 409 ? 4.144 27.608 -0.911 1.00 79.38 409 SER A CA 1
ATOM 3150 C C . SER A 1 409 ? 4.455 27.228 -2.366 1.00 79.38 409 SER A C 1
ATOM 3152 O O . SER A 1 409 ? 4.874 28.074 -3.156 1.00 79.38 409 SER A O 1
ATOM 3154 N N . TYR A 1 410 ? 4.267 25.958 -2.719 1.00 75.44 410 TYR A N 1
ATOM 3155 C CA . TYR A 1 410 ? 4.472 25.393 -4.041 1.00 75.44 410 TYR A CA 1
ATOM 3156 C C . TYR A 1 410 ? 3.373 24.378 -4.356 1.00 75.44 410 TYR A C 1
ATOM 3158 O O . TYR A 1 410 ? 2.827 23.746 -3.455 1.00 75.44 410 TYR A O 1
ATOM 3166 N N . GLU A 1 411 ? 3.083 24.196 -5.642 1.00 70.12 411 GLU A N 1
ATOM 3167 C CA . GLU A 1 411 ? 2.215 23.111 -6.095 1.00 70.12 411 GLU A CA 1
ATOM 3168 C C . GLU A 1 411 ? 2.963 21.782 -6.016 1.00 70.12 411 GLU A C 1
ATOM 3170 O O . GLU A 1 411 ? 4.108 21.663 -6.467 1.00 70.12 411 GLU A O 1
ATOM 3175 N N . THR A 1 412 ? 2.318 20.797 -5.401 1.00 68.69 412 THR A N 1
ATOM 3176 C CA . THR A 1 412 ? 2.836 19.437 -5.314 1.00 68.69 412 THR A CA 1
ATOM 3177 C C . THR A 1 412 ? 2.506 18.677 -6.581 1.00 68.69 412 THR A C 1
ATOM 3179 O O . THR A 1 412 ? 1.383 18.727 -7.074 1.00 68.69 412 THR A O 1
ATOM 3182 N N . SER A 1 413 ? 3.475 17.916 -7.056 1.00 55.19 413 SER A N 1
ATOM 3183 C CA . SER A 1 413 ? 3.306 16.923 -8.109 1.00 55.19 413 SER A CA 1
ATOM 3184 C C . SER A 1 413 ? 4.128 15.700 -7.737 1.00 55.19 413 SER A C 1
ATOM 3186 O O . SER A 1 413 ? 4.843 15.706 -6.735 1.00 55.19 413 SER A O 1
ATOM 3188 N N . TYR A 1 414 ? 4.103 14.652 -8.546 1.00 51.44 414 TYR A N 1
ATOM 3189 C CA . TYR A 1 414 ? 4.993 13.527 -8.289 1.00 51.44 414 TYR A CA 1
ATOM 3190 C C . TYR A 1 414 ? 6.475 13.860 -8.507 1.00 51.44 414 TYR A C 1
ATOM 3192 O O . TYR A 1 414 ? 7.320 13.323 -7.798 1.00 51.44 414 TYR A O 1
ATOM 3200 N N . ALA A 1 415 ? 6.801 14.808 -9.394 1.00 49.25 415 ALA A N 1
ATOM 3201 C CA . ALA A 1 415 ? 8.162 15.345 -9.514 1.00 49.25 415 ALA A CA 1
ATOM 3202 C C . ALA A 1 415 ? 8.580 16.142 -8.261 1.00 49.25 415 ALA A C 1
ATOM 3204 O O . ALA A 1 415 ? 9.756 16.217 -7.893 1.00 49.25 415 ALA A O 1
ATOM 3205 N N . LYS A 1 416 ? 7.601 16.764 -7.594 1.00 63.75 416 LYS A N 1
ATOM 3206 C CA . LYS A 1 416 ? 7.798 17.616 -6.422 1.00 63.75 416 LYS A CA 1
ATOM 3207 C C . LYS A 1 416 ? 6.803 17.241 -5.314 1.00 63.75 416 LYS A C 1
ATOM 3209 O O . LYS A 1 416 ? 5.855 17.995 -5.074 1.00 63.75 416 LYS A O 1
ATOM 3214 N N . PRO A 1 417 ? 6.998 16.082 -4.654 1.00 75.06 417 PRO A N 1
ATOM 3215 C CA . PRO A 1 417 ? 6.083 15.613 -3.618 1.00 75.06 417 PRO A CA 1
ATOM 3216 C C . PRO A 1 417 ? 6.120 16.537 -2.401 1.00 75.06 417 PRO A C 1
ATOM 3218 O O . PRO A 1 417 ? 7.069 17.310 -2.231 1.00 75.06 417 PRO A O 1
ATOM 3221 N N . TYR A 1 418 ? 5.125 16.418 -1.523 1.00 85.62 418 TYR A N 1
ATOM 3222 C CA . TYR A 1 418 ? 5.213 17.030 -0.199 1.00 85.62 418 TYR A CA 1
ATOM 3223 C C . TYR A 1 418 ? 6.282 16.295 0.618 1.00 85.62 418 TYR A C 1
ATOM 3225 O O . TYR A 1 418 ? 6.301 15.067 0.631 1.00 85.62 418 TYR A O 1
ATOM 3233 N N . ARG A 1 419 ? 7.202 17.027 1.253 1.00 86.75 419 ARG A N 1
ATOM 3234 C CA . ARG A 1 419 ? 8.370 16.461 1.945 1.00 86.75 419 ARG A CA 1
ATOM 3235 C C . ARG A 1 419 ? 8.438 16.950 3.385 1.00 86.75 419 ARG A C 1
ATOM 3237 O O . ARG A 1 419 ? 8.343 18.153 3.619 1.00 86.75 419 ARG A O 1
ATOM 3244 N N . CYS A 1 420 ? 8.720 16.028 4.297 1.00 85.62 420 CYS A N 1
ATOM 3245 C CA . CYS A 1 420 ? 9.061 16.311 5.687 1.00 85.62 420 CYS A CA 1
ATOM 3246 C C . CYS A 1 420 ? 10.447 15.729 5.994 1.00 85.62 420 CYS A C 1
ATOM 3248 O O . CYS A 1 420 ? 10.667 14.534 5.790 1.00 85.62 420 CYS A O 1
ATOM 3250 N N . SER A 1 421 ? 11.373 16.570 6.459 1.00 87.38 421 SER A N 1
ATOM 3251 C CA . SER A 1 421 ? 12.739 16.175 6.832 1.00 87.38 421 SER A CA 1
ATOM 3252 C C . SER A 1 421 ? 12.859 15.952 8.338 1.00 87.38 421 SER A C 1
ATOM 3254 O O . SER A 1 421 ? 12.393 16.771 9.130 1.00 87.38 421 SER A O 1
ATOM 3256 N N . TYR A 1 422 ? 13.568 14.896 8.727 1.00 87.31 422 TYR A N 1
ATOM 3257 C CA . TYR A 1 422 ? 13.882 14.557 10.113 1.00 87.31 422 TYR A CA 1
ATOM 3258 C C . TYR A 1 422 ? 15.383 14.333 10.237 1.00 87.31 422 TYR A C 1
ATOM 3260 O O . TYR A 1 422 ? 15.946 13.495 9.538 1.00 87.31 422 TYR A O 1
ATOM 3268 N N . VAL A 1 423 ? 16.033 15.095 11.113 1.00 85.31 423 VAL A N 1
ATOM 3269 C CA . VAL A 1 423 ? 17.485 15.039 11.330 1.00 85.31 423 VAL A CA 1
ATOM 3270 C C . VAL A 1 423 ? 17.827 14.212 12.565 1.00 85.31 423 VAL A C 1
ATOM 3272 O O . VAL A 1 423 ? 16.984 14.027 13.440 1.00 85.31 423 VAL A O 1
ATOM 3275 N N . ASP A 1 424 ? 19.067 13.733 12.647 1.00 82.56 424 ASP A N 1
ATOM 3276 C CA . ASP A 1 424 ? 19.581 12.932 13.766 1.00 82.56 424 ASP A CA 1
ATOM 3277 C C . ASP A 1 424 ? 18.707 11.696 14.073 1.00 82.56 424 ASP A C 1
ATOM 3279 O O . ASP A 1 424 ? 18.434 11.356 15.231 1.00 82.56 424 ASP A O 1
ATOM 3283 N N . PHE A 1 425 ? 18.272 10.994 13.023 1.00 88.56 425 PHE A N 1
ATOM 3284 C CA . PHE A 1 425 ? 17.403 9.824 13.110 1.00 88.56 425 PHE A CA 1
ATOM 3285 C C . PHE A 1 425 ? 18.192 8.569 13.516 1.00 88.56 425 PHE A C 1
ATOM 3287 O O . PHE A 1 425 ? 18.620 7.737 12.707 1.00 88.56 425 PHE A O 1
ATOM 3294 N N . LYS A 1 426 ? 18.430 8.474 14.824 1.00 88.56 426 LYS A N 1
ATOM 3295 C CA . LYS A 1 426 ? 19.219 7.423 15.479 1.00 88.56 426 LYS A CA 1
ATOM 3296 C C . LYS A 1 426 ? 18.496 6.077 15.536 1.00 88.56 426 LYS A C 1
ATOM 3298 O O . LYS A 1 426 ? 17.278 5.995 15.399 1.00 88.56 426 LYS A O 1
ATOM 3303 N N . LYS A 1 427 ? 19.268 5.014 15.767 1.00 85.44 427 LYS A N 1
ATOM 3304 C CA . LYS A 1 427 ? 18.767 3.665 16.047 1.00 85.44 427 LYS A CA 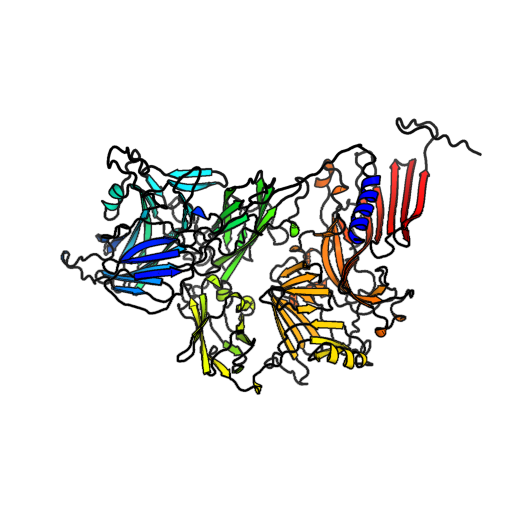1
ATOM 3305 C C . LYS A 1 427 ? 17.712 3.695 17.154 1.00 85.44 427 LYS A C 1
ATOM 3307 O O . LYS A 1 427 ? 17.945 4.279 18.211 1.00 85.44 427 LYS A O 1
ATOM 3312 N N . GLY A 1 428 ? 16.595 3.007 16.923 1.00 78.06 428 GLY A N 1
ATOM 3313 C CA . GLY A 1 428 ? 15.500 2.881 17.882 1.00 78.06 428 GLY A CA 1
ATOM 3314 C C . GLY A 1 428 ? 14.586 4.104 17.965 1.00 78.06 428 GLY A C 1
ATOM 3315 O O . GLY A 1 428 ? 13.558 4.024 18.629 1.00 78.06 428 GLY A O 1
ATOM 3316 N N . THR A 1 429 ? 14.906 5.213 17.285 1.00 83.94 429 THR A N 1
ATOM 3317 C CA . THR A 1 429 ? 14.020 6.379 17.236 1.00 83.94 429 THR A CA 1
ATOM 3318 C C . THR A 1 429 ? 12.710 6.014 16.539 1.00 83.94 429 THR A C 1
ATOM 3320 O O . THR A 1 429 ? 12.726 5.432 15.453 1.00 83.94 429 THR A O 1
ATOM 3323 N N . ASN A 1 430 ? 11.588 6.399 17.147 1.00 83.25 430 ASN A N 1
ATOM 3324 C CA . ASN A 1 430 ? 10.249 6.346 16.569 1.00 83.25 430 ASN A CA 1
ATOM 3325 C C . ASN A 1 430 ? 9.684 7.774 16.493 1.00 83.25 430 ASN A C 1
ATOM 3327 O O . ASN A 1 430 ? 9.772 8.514 17.470 1.00 83.25 430 ASN A O 1
ATOM 3331 N N . ILE A 1 431 ? 9.152 8.169 15.338 1.00 83.75 431 ILE A N 1
ATOM 3332 C CA . ILE A 1 431 ? 8.608 9.508 15.071 1.00 83.75 431 ILE A CA 1
ATOM 3333 C C . ILE A 1 431 ? 7.170 9.353 14.588 1.00 83.75 431 ILE A C 1
ATOM 3335 O O . ILE A 1 431 ? 6.925 8.633 13.624 1.00 83.75 431 ILE A O 1
ATOM 3339 N N . ASN A 1 432 ? 6.231 10.072 15.202 1.00 79.94 432 ASN A N 1
ATOM 3340 C CA . ASN A 1 432 ? 4.837 10.108 14.758 1.00 79.94 432 ASN A CA 1
ATOM 3341 C C . ASN A 1 432 ? 4.586 11.344 13.882 1.00 79.94 432 ASN A C 1
ATOM 3343 O O . ASN A 1 432 ? 4.742 12.475 14.325 1.00 79.94 432 ASN A O 1
ATOM 3347 N N . ILE A 1 433 ? 4.203 11.173 12.623 1.00 83.62 433 ILE A N 1
ATOM 3348 C CA . ILE A 1 433 ? 4.110 12.274 11.661 1.00 83.62 433 ILE A CA 1
ATOM 3349 C C . ILE A 1 433 ? 2.657 12.448 11.210 1.00 83.62 433 ILE A C 1
ATOM 3351 O O . ILE A 1 433 ? 2.121 11.552 10.544 1.00 83.62 433 ILE A O 1
ATOM 3355 N N . PRO A 1 434 ? 2.011 13.586 11.534 1.00 80.56 434 PRO A N 1
ATOM 3356 C CA . PRO A 1 434 ? 0.720 13.935 10.967 1.00 80.56 434 PRO A CA 1
ATOM 3357 C C . PRO A 1 434 ? 0.891 14.541 9.568 1.00 80.56 434 PRO A C 1
ATOM 3359 O O . PRO A 1 434 ? 1.649 15.486 9.367 1.00 80.56 434 PRO A O 1
ATOM 3362 N N . PHE A 1 435 ? 0.132 14.025 8.607 1.00 88.25 435 PHE A N 1
ATOM 3363 C CA . PHE A 1 435 ? -0.022 14.595 7.274 1.00 88.25 435 PHE A CA 1
ATOM 3364 C C . PHE A 1 435 ? -1.450 15.101 7.096 1.00 88.25 435 PHE A C 1
ATOM 3366 O O . PHE A 1 435 ? -2.400 14.412 7.463 1.00 88.25 435 PHE A O 1
ATOM 3373 N N . TYR A 1 436 ? -1.611 16.280 6.500 1.00 88.19 436 TYR A N 1
ATOM 3374 C CA . TYR A 1 436 ? -2.919 16.874 6.235 1.00 88.19 436 TYR A CA 1
ATOM 3375 C C . TYR A 1 436 ? -3.168 16.962 4.735 1.00 88.19 436 TYR A C 1
ATOM 3377 O O . TYR A 1 436 ? -2.300 17.380 3.969 1.00 88.19 436 TYR A O 1
ATOM 3385 N N . PHE A 1 437 ? -4.375 16.595 4.319 1.00 92.56 437 PHE A N 1
ATOM 3386 C CA . PHE A 1 437 ? -4.801 16.649 2.929 1.00 92.56 437 PHE A CA 1
ATOM 3387 C C . PHE A 1 437 ? -6.189 17.266 2.834 1.00 92.56 437 PHE A C 1
ATOM 3389 O O . PHE A 1 437 ? -7.040 17.060 3.696 1.00 92.56 437 PHE A O 1
ATOM 3396 N N . LYS A 1 438 ? -6.441 17.999 1.754 1.00 92.56 438 LYS A N 1
ATOM 3397 C CA . LYS A 1 438 ? -7.774 18.451 1.370 1.00 92.56 438 LYS A CA 1
ATOM 3398 C C . LYS A 1 438 ? -8.276 17.617 0.197 1.00 92.56 438 LYS A C 1
ATOM 3400 O O . LYS A 1 438 ? -7.584 17.532 -0.813 1.00 92.56 438 LYS A O 1
ATOM 3405 N N . ALA A 1 439 ? -9.473 17.051 0.316 1.00 90.06 439 ALA A N 1
ATOM 3406 C CA . ALA A 1 439 ? -10.120 16.309 -0.762 1.00 90.06 439 ALA A CA 1
ATOM 3407 C C . ALA A 1 439 ? -11.190 17.137 -1.486 1.00 90.06 439 ALA A C 1
ATOM 3409 O O . ALA A 1 439 ? -12.048 17.753 -0.848 1.00 90.06 439 ALA A O 1
ATOM 3410 N N . ASP A 1 440 ? -11.189 17.073 -2.817 1.00 88.50 440 ASP A N 1
ATOM 3411 C CA . ASP A 1 440 ? -12.236 17.652 -3.665 1.00 88.50 440 ASP A CA 1
ATOM 3412 C C . ASP A 1 440 ? -13.359 16.640 -3.949 1.00 88.50 440 ASP A C 1
ATOM 3414 O O . ASP A 1 440 ? -13.100 15.444 -4.083 1.00 88.50 440 ASP A O 1
ATOM 3418 N N . VAL A 1 441 ? -14.615 17.088 -4.032 1.00 86.38 441 VAL A N 1
ATOM 3419 C CA . VAL A 1 441 ? -15.769 16.200 -4.267 1.00 86.38 441 VAL A CA 1
ATOM 3420 C C . VAL A 1 441 ? -15.971 15.949 -5.761 1.00 86.38 441 VAL A C 1
ATOM 3422 O O . VAL A 1 441 ? -16.244 16.882 -6.515 1.00 86.38 441 VAL A O 1
ATOM 3425 N N . ASP A 1 442 ? -15.925 14.676 -6.160 1.00 80.75 442 ASP A N 1
ATOM 3426 C CA . ASP A 1 442 ? -16.239 14.238 -7.523 1.00 80.75 442 ASP A CA 1
ATOM 3427 C C . ASP A 1 442 ? -17.713 13.867 -7.695 1.00 80.75 442 ASP A C 1
ATOM 3429 O O . ASP A 1 442 ? -18.486 13.730 -6.744 1.00 80.75 442 ASP A O 1
ATOM 3433 N N . THR A 1 443 ? -18.128 13.669 -8.948 1.00 78.69 443 THR A N 1
ATOM 3434 C CA . THR A 1 443 ? -19.493 13.220 -9.259 1.00 78.69 443 THR A CA 1
ATOM 3435 C C . THR A 1 443 ? -19.778 11.798 -8.780 1.00 78.69 443 THR A C 1
ATOM 3437 O O . THR A 1 443 ? -20.904 11.530 -8.366 1.00 78.69 443 THR A O 1
ATOM 3440 N N . SER A 1 444 ? -18.794 10.899 -8.833 1.00 74.56 444 SER A N 1
ATOM 3441 C CA . SER A 1 444 ? -18.922 9.480 -8.471 1.00 74.56 444 SER A CA 1
ATOM 3442 C C . SER A 1 444 ? -17.985 9.140 -7.317 1.00 74.56 444 SER A C 1
ATOM 3444 O O . SER A 1 444 ? -16.989 9.826 -7.117 1.00 74.56 444 SER A O 1
ATOM 3446 N N . ALA A 1 445 ? -18.312 8.095 -6.555 1.00 77.56 445 ALA A N 1
ATOM 3447 C CA . ALA A 1 445 ? -17.456 7.642 -5.465 1.00 77.56 445 ALA A CA 1
ATOM 3448 C C . ALA A 1 445 ? -16.190 6.960 -6.005 1.00 77.56 445 ALA A C 1
ATOM 3450 O O . ALA A 1 445 ? -16.281 6.133 -6.914 1.00 77.56 445 ALA A O 1
ATOM 3451 N N . THR A 1 446 ? -15.033 7.282 -5.429 1.00 76.44 446 THR A N 1
ATOM 3452 C CA . THR A 1 446 ? -13.722 6.752 -5.836 1.00 76.44 446 THR A CA 1
ATOM 3453 C C . THR A 1 446 ? -12.847 6.473 -4.615 1.00 76.44 446 THR A C 1
ATOM 3455 O O . THR A 1 446 ? -12.985 7.141 -3.591 1.00 76.44 446 THR A O 1
ATOM 3458 N N . TYR A 1 447 ? -11.946 5.490 -4.695 1.00 74.50 447 TYR A N 1
ATOM 3459 C CA . TYR A 1 447 ? -10.796 5.460 -3.788 1.00 74.50 447 TYR A CA 1
ATOM 3460 C C . TYR A 1 447 ? -9.709 6.354 -4.359 1.00 74.50 447 TYR A C 1
ATOM 3462 O O . TYR A 1 447 ? -9.445 6.324 -5.557 1.00 74.50 447 TYR A O 1
ATOM 3470 N N . ARG A 1 448 ? -9.073 7.141 -3.496 1.00 74.00 448 ARG A N 1
ATOM 3471 C CA . ARG A 1 448 ? -7.894 7.927 -3.858 1.00 74.00 448 ARG A CA 1
ATOM 3472 C C . ARG A 1 448 ? -6.691 7.419 -3.086 1.00 74.00 448 ARG A C 1
ATOM 3474 O O . ARG A 1 448 ? -6.780 7.194 -1.876 1.00 74.00 448 ARG A O 1
ATOM 3481 N N . LYS A 1 449 ? -5.586 7.213 -3.800 1.00 79.56 449 LYS A N 1
ATOM 3482 C CA . LYS A 1 449 ? -4.348 6.654 -3.261 1.00 79.56 449 LYS A CA 1
ATOM 3483 C C . LYS A 1 449 ? -3.434 7.768 -2.761 1.00 79.56 449 LYS A C 1
ATOM 3485 O O . LYS A 1 449 ? -3.329 8.838 -3.358 1.00 79.56 449 LYS A O 1
ATOM 3490 N N . ILE A 1 450 ? -2.736 7.492 -1.668 1.00 83.06 450 ILE A N 1
ATOM 3491 C CA . ILE A 1 450 ? -1.612 8.298 -1.198 1.00 83.06 450 ILE A CA 1
ATOM 3492 C C . ILE A 1 450 ? -0.441 7.350 -0.971 1.00 83.06 450 ILE A C 1
ATOM 3494 O O . ILE A 1 450 ? -0.558 6.383 -0.219 1.00 83.06 450 ILE A O 1
ATOM 3498 N N . THR A 1 451 ? 0.682 7.621 -1.628 1.00 81.31 451 THR A N 1
ATOM 3499 C CA . THR A 1 451 ? 1.925 6.858 -1.498 1.00 81.31 451 THR A CA 1
ATOM 3500 C C . THR A 1 451 ? 2.904 7.633 -0.625 1.00 81.31 451 THR A C 1
ATOM 3502 O O . THR A 1 451 ? 3.136 8.818 -0.847 1.00 81.31 451 THR A O 1
ATOM 3505 N N . PHE A 1 452 ? 3.523 6.957 0.335 1.00 87.75 452 PHE A N 1
ATOM 3506 C CA . PHE A 1 452 ? 4.606 7.487 1.152 1.00 87.75 452 PHE A CA 1
ATOM 3507 C C . PHE A 1 452 ? 5.907 6.772 0.809 1.00 87.75 452 PHE A C 1
ATOM 3509 O O . PHE A 1 452 ? 5.944 5.545 0.709 1.00 87.75 452 PHE A O 1
ATOM 3516 N N . ARG A 1 453 ? 6.986 7.539 0.654 1.00 86.31 453 ARG A N 1
ATOM 3517 C CA . ARG A 1 453 ? 8.344 7.016 0.473 1.00 86.31 453 ARG A CA 1
ATOM 3518 C C . ARG A 1 453 ? 9.285 7.649 1.480 1.00 86.31 453 ARG A C 1
ATOM 3520 O O . ARG A 1 453 ? 9.227 8.856 1.700 1.00 86.31 453 ARG A O 1
ATOM 3527 N N . VAL A 1 454 ? 10.163 6.845 2.064 1.00 90.56 454 VAL A N 1
ATOM 3528 C CA . VAL A 1 454 ? 11.165 7.300 3.035 1.00 90.56 454 VAL A CA 1
ATOM 3529 C C . VAL A 1 454 ? 12.535 7.219 2.384 1.00 90.56 454 VAL A C 1
ATOM 3531 O O . VAL A 1 454 ? 12.867 6.186 1.811 1.00 90.56 454 VAL A O 1
ATOM 3534 N N . TYR A 1 455 ? 13.337 8.273 2.488 1.00 85.81 455 TYR A N 1
ATOM 3535 C CA . TYR A 1 455 ? 14.674 8.362 1.900 1.00 85.81 455 TYR A CA 1
ATOM 3536 C C . TYR A 1 455 ? 15.712 8.720 2.959 1.00 85.81 455 TYR A C 1
ATOM 3538 O O . TYR A 1 455 ? 15.432 9.551 3.817 1.00 85.81 455 TYR A O 1
ATOM 3546 N N . LYS A 1 456 ? 16.923 8.161 2.874 1.00 87.44 456 LYS A N 1
ATOM 3547 C CA . LYS A 1 456 ? 18.097 8.705 3.579 1.00 87.44 456 LYS A CA 1
ATOM 3548 C C . LYS A 1 456 ? 18.710 9.852 2.779 1.00 87.44 456 LYS A C 1
ATOM 3550 O O . LYS A 1 456 ? 18.792 9.778 1.556 1.00 87.44 456 LYS A O 1
ATOM 3555 N N . ILE A 1 457 ? 19.215 10.872 3.457 1.00 81.88 457 ILE A N 1
ATOM 3556 C CA . ILE A 1 457 ? 19.982 11.948 2.826 1.00 81.88 457 ILE A CA 1
ATOM 3557 C C . ILE A 1 457 ? 21.434 11.827 3.284 1.00 81.88 457 ILE A C 1
ATOM 3559 O O . ILE A 1 457 ? 21.746 11.910 4.468 1.00 81.88 457 ILE A O 1
ATOM 3563 N N . THR A 1 458 ? 22.336 11.564 2.337 1.00 63.38 458 THR A N 1
ATOM 3564 C CA . THR A 1 458 ? 23.753 11.258 2.608 1.00 63.38 458 THR A CA 1
ATOM 3565 C C . THR A 1 458 ? 24.660 12.490 2.600 1.00 63.38 458 THR A C 1
ATOM 3567 O O . THR A 1 458 ? 25.816 12.396 3.008 1.00 63.38 458 THR A O 1
ATOM 3570 N N . SER A 1 459 ? 24.175 13.655 2.155 1.00 58.16 459 SER A N 1
ATOM 3571 C CA . SER A 1 459 ? 24.901 14.921 2.291 1.00 58.16 459 SER A CA 1
ATOM 3572 C C . SER A 1 459 ? 23.941 16.095 2.468 1.00 58.16 459 SER A C 1
ATOM 3574 O O . SER A 1 459 ? 22.958 16.202 1.743 1.00 58.16 459 SER A O 1
ATOM 3576 N N . LYS A 1 460 ? 24.278 17.049 3.349 1.00 50.75 460 LYS A N 1
ATOM 3577 C CA . LYS A 1 460 ? 23.525 18.314 3.533 1.00 50.75 460 LYS A CA 1
ATOM 3578 C C . LYS A 1 460 ? 23.489 19.206 2.278 1.00 50.75 460 LYS A C 1
ATOM 3580 O O . LYS A 1 460 ? 22.932 20.300 2.302 1.00 50.75 460 LYS A O 1
ATOM 3585 N N . THR A 1 461 ? 24.163 18.786 1.210 1.00 42.19 461 THR A N 1
ATOM 3586 C CA . THR A 1 461 ? 24.302 19.496 -0.062 1.00 42.19 461 THR A CA 1
ATOM 3587 C C . THR A 1 461 ? 23.488 18.894 -1.200 1.00 42.19 461 THR A C 1
ATOM 3589 O O . THR A 1 461 ? 23.356 19.571 -2.217 1.00 42.19 461 THR A O 1
ATOM 3592 N N . ASP A 1 462 ? 22.973 17.671 -1.045 1.00 48.78 462 ASP A N 1
ATOM 3593 C CA . ASP A 1 462 ? 22.219 16.945 -2.069 1.00 48.78 462 ASP A CA 1
ATOM 3594 C C . ASP A 1 462 ? 20.757 16.835 -1.619 1.00 48.78 462 ASP A C 1
ATOM 3596 O O . ASP A 1 462 ? 20.416 16.059 -0.731 1.00 48.78 462 ASP A O 1
ATOM 3600 N N . SER A 1 463 ? 19.901 17.697 -2.170 1.00 50.50 463 SER A N 1
ATOM 3601 C CA . SER A 1 463 ? 18.473 17.785 -1.828 1.00 50.50 463 SER A CA 1
ATOM 3602 C C . SER A 1 463 ? 17.592 16.847 -2.664 1.00 50.50 463 SER A C 1
ATOM 3604 O O . SER A 1 463 ? 16.355 16.917 -2.601 1.00 50.50 463 SER A O 1
ATOM 3606 N N . ASN A 1 464 ? 18.209 15.987 -3.478 1.00 56.31 464 ASN A N 1
ATOM 3607 C CA . ASN A 1 464 ? 17.505 15.100 -4.389 1.00 56.31 464 ASN A CA 1
ATOM 3608 C C . ASN A 1 464 ? 17.099 13.794 -3.691 1.00 56.31 464 ASN A C 1
ATOM 3610 O O . ASN A 1 464 ? 17.879 13.165 -2.978 1.00 56.31 464 ASN A O 1
ATOM 3614 N N . LEU A 1 465 ? 15.855 13.362 -3.917 1.00 65.88 465 LEU A N 1
ATOM 3615 C CA . LEU A 1 465 ? 15.340 12.092 -3.402 1.00 65.88 465 LEU A CA 1
ATOM 3616 C C . LEU A 1 465 ? 15.789 10.960 -4.329 1.00 65.88 465 LEU A C 1
ATOM 3618 O O . LEU A 1 465 ? 15.124 10.644 -5.315 1.00 65.88 465 LEU A O 1
ATOM 3622 N N . LEU A 1 466 ? 16.960 10.394 -4.042 1.00 60.06 466 LEU A N 1
ATOM 3623 C CA . LEU A 1 466 ? 17.548 9.337 -4.862 1.00 60.06 466 LEU A CA 1
ATOM 3624 C C . LEU A 1 466 ? 16.891 7.993 -4.577 1.00 60.06 466 LEU A C 1
ATOM 3626 O O . LEU A 1 466 ? 16.685 7.627 -3.421 1.00 60.06 466 LEU A O 1
ATOM 3630 N N . TYR A 1 467 ? 16.629 7.213 -5.622 1.00 59.34 467 TYR A N 1
ATOM 3631 C CA . TYR A 1 467 ? 16.013 5.900 -5.457 1.00 59.34 467 TYR A CA 1
ATOM 3632 C C . TYR A 1 467 ? 16.904 4.935 -4.661 1.00 59.34 467 TYR A C 1
ATOM 3634 O O . TYR A 1 467 ? 16.423 4.231 -3.780 1.00 59.34 467 TYR A O 1
ATOM 3642 N N . GLU A 1 468 ? 18.219 4.962 -4.902 1.00 59.75 468 GLU A N 1
ATOM 3643 C CA . GLU A 1 468 ? 19.218 4.185 -4.145 1.00 59.75 468 GLU A CA 1
ATOM 3644 C C . GLU A 1 468 ? 19.242 4.516 -2.642 1.00 59.75 468 GLU A C 1
ATOM 3646 O O . GLU A 1 468 ? 19.751 3.746 -1.824 1.00 59.75 468 GLU A O 1
ATOM 3651 N N . ASN A 1 469 ? 18.656 5.655 -2.276 1.00 74.19 469 ASN A N 1
ATOM 3652 C CA . ASN A 1 469 ? 18.512 6.105 -0.906 1.00 74.19 469 ASN A CA 1
ATOM 3653 C C . ASN A 1 469 ? 17.118 5.839 -0.322 1.00 74.19 469 ASN A C 1
ATOM 3655 O O . ASN A 1 469 ? 16.896 6.149 0.849 1.00 74.19 469 ASN A O 1
ATOM 3659 N N . MET A 1 470 ? 16.186 5.270 -1.089 1.00 81.44 470 MET A N 1
ATOM 3660 C CA . MET A 1 470 ? 14.858 4.927 -0.594 1.00 81.44 470 MET A CA 1
ATOM 3661 C C . MET A 1 470 ? 14.951 3.762 0.395 1.00 81.44 470 MET A C 1
ATOM 3663 O O . MET A 1 470 ? 15.441 2.681 0.078 1.00 81.44 470 MET A O 1
ATOM 3667 N N . LEU A 1 471 ? 14.475 3.997 1.610 1.00 85.50 471 LEU A N 1
ATOM 3668 C CA . LEU A 1 471 ? 14.446 3.035 2.705 1.00 85.50 471 LEU A CA 1
ATOM 3669 C C . LEU A 1 471 ? 13.110 2.282 2.769 1.00 85.50 471 LEU A C 1
ATOM 3671 O O . LEU A 1 471 ? 13.069 1.155 3.260 1.00 85.50 471 LEU A O 1
ATOM 3675 N N . TYR A 1 472 ? 12.024 2.902 2.293 1.00 85.94 472 TYR A N 1
ATOM 3676 C CA . TYR A 1 472 ? 10.669 2.353 2.366 1.00 85.94 472 TYR A CA 1
ATOM 3677 C C . TYR A 1 472 ? 9.738 2.969 1.310 1.00 85.94 472 TYR A C 1
ATOM 3679 O O . TYR A 1 472 ? 9.879 4.145 0.972 1.00 85.94 472 TYR A O 1
ATOM 3687 N N . GLU A 1 473 ? 8.753 2.190 0.855 1.00 80.94 473 GLU A N 1
ATOM 3688 C CA . GLU A 1 473 ? 7.588 2.637 0.086 1.00 80.94 473 GLU A CA 1
ATOM 3689 C C . GLU A 1 473 ? 6.324 1.947 0.623 1.00 80.94 473 GLU A C 1
ATOM 3691 O O . GLU A 1 473 ? 6.313 0.734 0.831 1.00 80.94 473 GLU A O 1
ATOM 3696 N N . GLY A 1 474 ? 5.257 2.719 0.826 1.00 75.06 474 GLY A N 1
ATOM 3697 C CA . GLY A 1 474 ? 3.951 2.222 1.253 1.00 75.06 474 GLY A CA 1
ATOM 3698 C C . GLY A 1 474 ? 2.830 3.099 0.713 1.00 75.06 474 GLY A C 1
ATOM 3699 O O . GLY A 1 474 ? 3.064 4.204 0.225 1.00 75.06 474 GLY A O 1
ATOM 3700 N N . SER A 1 475 ? 1.594 2.612 0.742 1.00 79.88 475 SER A N 1
ATOM 3701 C CA . SER A 1 475 ? 0.445 3.376 0.254 1.00 79.88 475 SER A CA 1
ATOM 3702 C C . SER A 1 475 ? -0.794 3.112 1.087 1.00 79.88 475 SER A C 1
ATOM 3704 O O . SER A 1 475 ? -0.945 2.040 1.662 1.00 79.88 475 SER A O 1
ATOM 3706 N N . THR A 1 476 ? -1.699 4.080 1.094 1.00 82.56 476 THR A N 1
ATOM 3707 C CA . THR A 1 476 ? -3.023 3.966 1.699 1.00 82.56 476 THR A CA 1
ATOM 3708 C C . THR A 1 476 ? -4.082 4.483 0.737 1.00 82.56 476 THR A C 1
ATOM 3710 O O . THR A 1 476 ? -3.790 5.319 -0.122 1.00 82.56 476 THR A O 1
ATOM 3713 N N . TYR A 1 477 ? -5.309 3.998 0.894 1.00 80.56 477 TYR A N 1
ATOM 3714 C CA . TYR A 1 477 ? -6.457 4.408 0.096 1.00 80.56 477 TYR A CA 1
ATOM 3715 C C . TYR A 1 477 ? -7.510 5.045 0.999 1.00 80.56 477 TYR A C 1
ATOM 3717 O O . TYR A 1 477 ? -7.748 4.583 2.111 1.00 80.56 477 TYR A O 1
ATOM 3725 N N . VAL A 1 478 ? -8.140 6.112 0.516 1.00 79.00 478 VAL A N 1
ATOM 3726 C CA . VAL A 1 478 ? -9.241 6.796 1.206 1.00 79.00 478 VAL A CA 1
ATOM 3727 C C . VAL A 1 478 ? -10.457 6.780 0.292 1.00 79.00 478 VAL A C 1
ATOM 3729 O O . VAL A 1 478 ? -10.363 7.212 -0.859 1.00 79.00 478 VAL A O 1
ATOM 3732 N N . LEU A 1 479 ? -11.599 6.282 0.776 1.00 80.69 479 LEU A N 1
ATOM 3733 C CA . LEU A 1 479 ? -12.852 6.364 0.026 1.00 80.69 479 LEU A CA 1
ATOM 3734 C C . LEU A 1 479 ? -13.373 7.804 0.041 1.00 80.69 479 LEU A C 1
ATOM 3736 O O . LEU A 1 479 ? -13.623 8.385 1.098 1.00 80.69 479 LEU A O 1
ATOM 3740 N N . CYS A 1 480 ? -13.601 8.349 -1.146 1.00 82.19 480 CYS A N 1
ATOM 3741 C CA . CYS A 1 480 ? -14.152 9.672 -1.396 1.00 82.19 480 CYS A CA 1
ATOM 3742 C C . CYS A 1 480 ? -15.561 9.526 -2.013 1.00 82.19 480 CYS A C 1
ATOM 3744 O O . CYS A 1 480 ? -15.673 9.252 -3.209 1.00 82.19 480 CYS A O 1
ATOM 3746 N N . PRO A 1 481 ? -16.653 9.647 -1.226 1.00 81.06 481 PRO A N 1
ATOM 3747 C CA . PRO A 1 481 ? -18.019 9.533 -1.748 1.00 81.06 481 PRO A CA 1
ATOM 3748 C C . PRO A 1 481 ? -18.387 10.607 -2.783 1.00 81.06 481 PRO A C 1
ATOM 3750 O O . PRO A 1 481 ? -18.063 11.777 -2.622 1.00 81.06 481 PRO A O 1
ATOM 3753 N N . GLY A 1 482 ? -19.153 10.232 -3.811 1.00 80.94 482 GLY A N 1
ATOM 3754 C CA . GLY A 1 482 ? -19.584 11.166 -4.856 1.00 80.94 482 GLY A CA 1
ATOM 3755 C C . GLY A 1 482 ? -20.681 12.144 -4.411 1.00 80.94 482 GLY A C 1
ATOM 3756 O O . GLY A 1 482 ? -21.588 11.795 -3.654 1.00 80.94 482 GLY A O 1
ATOM 3757 N N . GLY A 1 483 ? -20.657 13.359 -4.961 1.00 81.19 483 GLY A N 1
ATOM 3758 C CA . GLY A 1 483 ? -21.626 14.428 -4.685 1.00 81.19 483 GLY A CA 1
ATOM 3759 C C . GLY A 1 483 ? -23.019 14.243 -5.304 1.00 81.19 483 GLY A C 1
ATOM 3760 O O . GLY A 1 483 ? -23.917 15.051 -5.068 1.00 81.19 483 GLY A O 1
ATOM 3761 N N . ASN A 1 484 ? -23.233 13.201 -6.117 1.00 75.69 484 ASN A N 1
ATOM 3762 C CA . ASN A 1 484 ? -24.471 13.006 -6.885 1.00 75.69 484 ASN A CA 1
ATOM 3763 C C . ASN A 1 484 ? -25.633 12.361 -6.093 1.00 75.69 484 ASN A C 1
ATOM 3765 O O . ASN A 1 484 ? -26.714 12.166 -6.654 1.00 75.69 484 ASN A O 1
ATOM 3769 N N . GLY A 1 485 ? -25.417 12.008 -4.821 1.00 64.88 485 GLY A N 1
ATOM 3770 C CA . GLY A 1 485 ? -26.425 11.410 -3.937 1.00 64.88 485 GLY A CA 1
ATOM 3771 C C . GLY A 1 485 ? -26.795 9.956 -4.252 1.00 64.88 485 GLY A C 1
ATOM 3772 O O . GLY A 1 485 ? -27.701 9.413 -3.618 1.00 64.88 485 GLY A O 1
ATOM 3773 N N . LYS A 1 486 ? -26.128 9.310 -5.216 1.00 66.25 486 LYS A N 1
ATOM 3774 C CA . LYS A 1 486 ? -26.288 7.878 -5.482 1.00 66.25 486 LYS A CA 1
ATOM 3775 C C . LYS A 1 486 ? -25.327 7.088 -4.610 1.00 66.25 486 LYS A C 1
ATOM 3777 O O . LYS A 1 486 ? -24.173 7.471 -4.439 1.00 66.25 486 LYS A O 1
ATOM 3782 N N . LEU A 1 487 ? -25.811 5.965 -4.090 1.00 67.94 487 LEU A N 1
ATOM 3783 C CA . LEU A 1 487 ? -24.939 5.018 -3.418 1.00 67.94 487 LEU A CA 1
ATOM 3784 C C . LEU A 1 487 ? -23.940 4.423 -4.432 1.00 67.94 487 LEU A C 1
ATOM 3786 O O . LEU A 1 487 ? -24.323 4.187 -5.582 1.00 67.94 487 LEU A O 1
ATOM 3790 N N . PRO A 1 488 ? -22.679 4.207 -4.028 1.00 72.62 488 PRO A N 1
ATOM 3791 C CA . PRO A 1 488 ? -21.714 3.451 -4.809 1.00 72.62 488 PRO A CA 1
ATOM 3792 C C . PRO A 1 488 ? -22.274 2.084 -5.231 1.00 72.62 488 PRO A C 1
ATOM 3794 O O . PRO A 1 488 ? -22.848 1.370 -4.413 1.00 72.62 488 PRO A O 1
ATOM 3797 N N . GLU A 1 489 ? -22.085 1.713 -6.497 1.00 79.69 489 GLU A N 1
ATOM 3798 C CA . GLU A 1 489 ? -22.514 0.424 -7.051 1.00 79.69 489 GLU A CA 1
ATOM 3799 C C . GLU A 1 489 ? -21.423 -0.114 -7.983 1.00 79.69 489 GLU A C 1
ATOM 3801 O O . GLU A 1 489 ? -20.968 0.599 -8.883 1.00 79.69 489 GLU A O 1
ATOM 3806 N N . ILE A 1 490 ? -21.019 -1.370 -7.783 1.00 87.06 490 ILE A N 1
ATOM 3807 C CA . ILE A 1 490 ? -20.063 -2.079 -8.641 1.00 87.06 490 ILE A CA 1
ATOM 3808 C C . ILE A 1 490 ? -20.859 -3.030 -9.528 1.00 87.06 490 ILE A C 1
ATOM 3810 O O . ILE A 1 490 ? -21.594 -3.879 -9.029 1.00 87.06 490 ILE A O 1
ATOM 3814 N N . THR A 1 491 ? -20.699 -2.913 -10.846 1.00 86.25 491 THR A N 1
ATOM 3815 C CA . THR A 1 491 ? -21.398 -3.787 -11.803 1.00 86.25 491 THR A CA 1
ATOM 3816 C C . THR A 1 491 ? -20.403 -4.529 -12.678 1.00 86.25 491 THR A C 1
ATOM 3818 O O . THR A 1 491 ? -19.388 -3.968 -13.086 1.00 86.25 491 THR A O 1
ATOM 3821 N N . PHE A 1 492 ? -20.699 -5.796 -12.972 1.00 91.06 492 PHE A N 1
ATOM 3822 C CA . PHE A 1 492 ? -19.874 -6.658 -13.817 1.00 91.06 492 PHE A CA 1
ATOM 3823 C C . PHE A 1 492 ? -20.607 -6.939 -15.125 1.00 91.06 492 PHE A C 1
ATOM 3825 O O . PHE A 1 492 ? -21.688 -7.528 -15.123 1.00 91.06 492 PHE A O 1
ATOM 3832 N N . ASN A 1 493 ? -20.007 -6.538 -16.241 1.00 86.12 493 ASN A N 1
ATOM 3833 C CA . ASN A 1 493 ? -20.593 -6.670 -17.570 1.00 86.12 493 ASN A CA 1
ATOM 3834 C C . ASN A 1 493 ? -20.149 -7.970 -18.249 1.00 86.12 493 ASN A C 1
ATOM 3836 O O . ASN A 1 493 ? -20.959 -8.634 -18.893 1.00 86.12 493 ASN A O 1
ATOM 3840 N N . SER A 1 494 ? -18.874 -8.351 -18.113 1.00 81.69 494 SER A N 1
ATOM 3841 C CA . SER A 1 494 ? -18.343 -9.578 -18.719 1.00 81.69 494 SER A CA 1
ATOM 3842 C C . SER A 1 494 ? -17.160 -10.155 -17.939 1.00 81.69 494 SER A C 1
ATOM 3844 O O . SER A 1 494 ? -16.489 -9.429 -17.209 1.00 81.69 494 SER A O 1
ATOM 3846 N N . ALA A 1 495 ? -16.922 -11.458 -18.106 1.00 83.75 495 ALA A N 1
ATOM 3847 C CA . ALA A 1 495 ? -15.679 -12.129 -17.733 1.00 83.75 495 ALA A CA 1
ATOM 3848 C C . ALA A 1 495 ? -15.269 -13.057 -18.883 1.00 83.75 495 ALA A C 1
ATOM 3850 O O . ALA A 1 495 ? -16.104 -13.830 -19.372 1.00 83.75 495 ALA A O 1
ATOM 3851 N N . SER A 1 496 ? -14.022 -12.942 -19.329 1.00 69.56 496 SER A N 1
ATOM 3852 C CA . SER A 1 496 ? -13.493 -13.566 -20.537 1.00 69.56 496 SER A CA 1
ATOM 3853 C C . SER A 1 496 ? -12.060 -14.065 -20.308 1.00 69.56 496 SER A C 1
ATOM 3855 O O . SER A 1 496 ? -11.261 -13.320 -19.745 1.00 69.56 496 SER A O 1
ATOM 3857 N N . PRO A 1 497 ? -11.706 -15.286 -20.739 1.00 74.38 497 PRO A N 1
ATOM 3858 C CA . PRO A 1 497 ? -12.569 -16.268 -21.395 1.00 74.38 497 PRO A CA 1
ATOM 3859 C C . PRO A 1 497 ? -13.542 -16.943 -20.409 1.00 74.38 497 PRO A C 1
ATOM 3861 O O . PRO A 1 497 ? -13.317 -17.000 -19.203 1.00 74.38 497 PRO A O 1
ATOM 3864 N N . LYS A 1 498 ? -14.656 -17.480 -20.928 1.00 82.69 498 LYS A N 1
ATOM 3865 C CA . LYS A 1 498 ? -15.664 -18.188 -20.112 1.00 82.69 498 LYS A CA 1
ATOM 3866 C C . LYS A 1 498 ? -15.252 -19.596 -19.695 1.00 82.69 498 LYS A C 1
ATOM 3868 O O . LYS A 1 498 ? -15.791 -20.110 -18.716 1.00 82.69 498 LYS A O 1
ATOM 3873 N N . ILE A 1 499 ? -14.341 -20.214 -20.439 1.00 82.31 499 ILE A N 1
ATOM 3874 C CA . ILE A 1 499 ? -13.796 -21.540 -20.159 1.00 82.31 499 ILE A CA 1
ATOM 3875 C C . ILE A 1 499 ? -12.282 -21.388 -20.049 1.00 82.31 499 ILE A C 1
ATOM 3877 O O . ILE A 1 499 ? -11.657 -20.836 -20.950 1.00 82.31 499 ILE A O 1
ATOM 3881 N N . LEU A 1 500 ? -11.720 -21.871 -18.949 1.00 83.38 500 LEU A N 1
ATOM 3882 C CA . LEU A 1 500 ? -10.297 -21.867 -18.642 1.00 83.38 500 LEU A CA 1
ATOM 3883 C C . LEU A 1 500 ? -9.819 -23.304 -18.458 1.00 83.38 500 LEU A C 1
ATOM 3885 O O . LEU A 1 500 ? -10.552 -24.142 -17.932 1.00 83.38 500 LEU A O 1
ATOM 3889 N N . TYR A 1 501 ? -8.583 -23.597 -18.856 1.00 83.94 501 TYR A N 1
ATOM 3890 C CA . TYR A 1 501 ? -7.961 -24.872 -18.513 1.00 83.94 501 TYR A CA 1
ATOM 3891 C C . TYR A 1 501 ? -7.735 -24.983 -17.002 1.00 83.94 501 TYR A C 1
ATOM 3893 O O . TYR A 1 501 ? -7.416 -24.003 -16.334 1.00 83.94 501 TYR A O 1
ATOM 3901 N N . ASN A 1 502 ? -7.895 -26.174 -16.437 1.00 85.25 502 ASN A N 1
ATOM 3902 C CA . ASN A 1 502 ? -7.957 -26.362 -14.992 1.00 85.25 502 ASN A CA 1
ATOM 3903 C C . ASN A 1 502 ? -6.579 -26.446 -14.308 1.00 85.25 502 ASN A C 1
ATOM 3905 O O . ASN A 1 502 ? -6.517 -26.451 -13.084 1.00 85.25 502 ASN A O 1
ATOM 3909 N N . ASP A 1 503 ? -5.468 -26.439 -15.050 1.00 74.50 503 ASP A N 1
ATOM 3910 C CA . ASP A 1 503 ? -4.085 -26.546 -14.531 1.00 74.50 503 ASP A CA 1
ATOM 3911 C C . ASP A 1 503 ? -3.142 -25.493 -15.174 1.00 74.50 503 ASP A C 1
ATOM 3913 O O . ASP A 1 503 ? -3.460 -25.043 -16.266 1.00 74.50 503 ASP A O 1
ATOM 3917 N N . LEU A 1 504 ? -2.007 -25.117 -14.556 1.00 69.88 504 LEU A N 1
ATOM 3918 C CA . LEU A 1 504 ? -1.021 -24.068 -14.986 1.00 69.88 504 LEU A CA 1
ATOM 3919 C C . LEU A 1 504 ? -1.328 -22.610 -14.564 1.00 69.88 504 LEU A C 1
ATOM 3921 O O . LEU A 1 504 ? -1.873 -22.442 -13.483 1.00 69.88 504 LEU A O 1
ATOM 3925 N N . SER A 1 505 ? -0.939 -21.565 -15.320 1.00 69.81 505 SER A N 1
ATOM 3926 C CA . SER A 1 505 ? -1.295 -20.144 -15.079 1.00 69.81 505 SER A CA 1
ATOM 3927 C C . SER A 1 505 ? -2.227 -19.602 -16.170 1.00 69.81 505 SER A C 1
ATOM 3929 O O . SER A 1 505 ? -2.079 -19.920 -17.346 1.00 69.81 505 SER A O 1
ATOM 3931 N N . ARG A 1 506 ? -3.291 -18.902 -15.767 1.00 80.06 506 ARG A N 1
ATOM 3932 C CA . ARG A 1 506 ? -4.467 -18.597 -16.592 1.00 80.06 506 ARG A CA 1
ATOM 3933 C C . ARG A 1 506 ? -5.001 -17.214 -16.243 1.00 80.06 506 ARG A C 1
ATOM 3935 O O . ARG A 1 506 ? -5.237 -16.949 -15.070 1.00 80.06 506 ARG A O 1
ATOM 3942 N N . HIS A 1 507 ? -5.236 -16.372 -17.240 1.00 77.00 507 HIS A N 1
ATOM 3943 C CA . HIS A 1 507 ? -5.807 -15.040 -17.040 1.00 77.00 507 HIS A CA 1
ATOM 3944 C C . HIS A 1 507 ? -7.316 -15.030 -17.267 1.00 77.00 507 HIS A C 1
ATOM 3946 O O . HIS A 1 507 ? -7.825 -15.680 -18.182 1.00 77.00 507 HIS A O 1
ATOM 3952 N N . LEU A 1 508 ? -8.018 -14.254 -16.450 1.00 82.12 508 LEU A N 1
ATOM 3953 C CA . LEU A 1 508 ? -9.416 -13.909 -16.639 1.00 82.12 508 LEU A CA 1
ATOM 3954 C C . LEU A 1 508 ? -9.565 -12.394 -16.610 1.00 82.12 508 LEU A C 1
ATOM 3956 O O . LEU A 1 508 ? -9.343 -11.752 -15.585 1.00 82.12 508 LEU A O 1
ATOM 3960 N N . TYR A 1 509 ? -10.045 -11.849 -17.716 1.00 79.75 509 TYR A N 1
ATOM 3961 C CA . TYR A 1 509 ? -10.350 -10.439 -17.857 1.00 79.75 509 TYR A CA 1
ATOM 3962 C C . TYR A 1 509 ? -11.815 -10.187 -17.531 1.00 79.75 509 TYR A C 1
ATOM 3964 O O . TYR A 1 509 ? -12.712 -10.800 -18.107 1.00 79.75 509 TYR A O 1
ATOM 3972 N N . ILE A 1 510 ? -12.069 -9.262 -16.619 1.00 87.31 510 ILE A N 1
ATOM 3973 C CA . ILE A 1 510 ? -13.404 -8.850 -16.198 1.00 87.31 510 ILE A CA 1
ATOM 3974 C C . ILE A 1 510 ? -13.591 -7.395 -16.612 1.00 87.31 510 ILE A C 1
ATOM 3976 O O . ILE A 1 510 ? -12.699 -6.576 -16.411 1.00 87.31 510 ILE A O 1
ATOM 3980 N N . THR A 1 511 ? -14.757 -7.053 -17.156 1.00 82.69 511 THR A N 1
ATOM 3981 C CA . THR A 1 511 ? -15.127 -5.663 -17.458 1.00 82.69 511 THR A CA 1
ATOM 3982 C C . THR A 1 511 ? -16.416 -5.280 -16.753 1.00 82.69 511 THR A C 1
ATOM 3984 O O . THR A 1 511 ? -17.274 -6.132 -16.499 1.00 82.69 511 THR A O 1
ATOM 3987 N N . GLY A 1 512 ? -16.576 -4.002 -16.425 1.00 85.81 512 GLY A N 1
ATOM 3988 C CA . GLY A 1 512 ? -17.711 -3.551 -15.626 1.00 85.81 512 GLY A CA 1
ATOM 3989 C C . GLY A 1 512 ? -17.815 -2.040 -15.495 1.00 85.81 512 GLY A C 1
ATOM 3990 O O . GLY A 1 512 ? -17.530 -1.311 -16.444 1.00 85.81 512 GLY A O 1
ATOM 3991 N N . LYS A 1 513 ? -18.262 -1.576 -14.327 1.00 82.75 513 LYS A N 1
ATOM 3992 C CA . LYS A 1 513 ? -18.269 -0.159 -13.936 1.00 82.75 513 LYS A CA 1
ATOM 3993 C C . LYS A 1 513 ? -17.876 0.006 -12.469 1.00 82.75 513 LYS A C 1
ATOM 3995 O O . LYS A 1 513 ? -18.187 -0.860 -11.650 1.00 82.75 513 LYS A O 1
ATOM 4000 N N . ASN A 1 514 ? -17.282 1.160 -12.168 1.00 79.56 514 ASN A N 1
ATOM 4001 C CA . ASN A 1 514 ? -16.773 1.590 -10.867 1.00 79.56 514 ASN A CA 1
ATOM 4002 C C . ASN A 1 514 ? -15.722 0.644 -10.269 1.00 79.56 514 ASN A C 1
ATOM 4004 O O . ASN A 1 514 ? -15.725 0.384 -9.069 1.00 79.56 514 ASN A O 1
ATOM 4008 N N . PHE A 1 515 ? -14.805 0.120 -11.087 1.00 85.81 515 PHE A N 1
ATOM 4009 C CA . PHE A 1 515 ? -13.749 -0.760 -10.569 1.00 85.81 515 PHE A CA 1
ATOM 4010 C C . PHE A 1 515 ? -12.648 -0.026 -9.812 1.00 85.81 515 PHE A C 1
ATOM 4012 O O . PHE A 1 515 ? -11.912 -0.685 -9.090 1.00 85.81 515 PHE A O 1
ATOM 4019 N N . SER A 1 516 ? -12.579 1.307 -9.867 1.00 76.19 516 SER A N 1
ATOM 4020 C CA . SER A 1 516 ? -11.755 2.083 -8.926 1.00 76.19 516 SER A CA 1
ATOM 4021 C C . SER A 1 516 ? -12.091 1.755 -7.465 1.00 76.19 516 SER A C 1
ATOM 4023 O O . SER A 1 516 ? -11.238 1.830 -6.589 1.00 76.19 516 SER A O 1
ATOM 4025 N N . MET A 1 517 ? -13.316 1.287 -7.191 1.00 80.38 517 MET A N 1
ATOM 4026 C CA . MET A 1 517 ? -13.702 0.783 -5.874 1.00 80.38 517 MET A CA 1
ATOM 4027 C C . MET A 1 517 ? -12.943 -0.482 -5.446 1.00 80.38 517 MET A C 1
ATOM 4029 O O . MET A 1 517 ? -12.870 -0.765 -4.260 1.00 80.38 517 MET A O 1
ATOM 4033 N N . LEU A 1 518 ? -12.391 -1.248 -6.383 1.00 85.62 518 LEU A N 1
ATOM 4034 C CA . LEU A 1 518 ? -11.700 -2.514 -6.137 1.00 85.62 518 LEU A CA 1
ATOM 4035 C C . LEU A 1 518 ? -10.169 -2.360 -6.100 1.00 85.62 518 LEU A C 1
ATOM 4037 O O . LEU A 1 518 ? -9.464 -3.362 -5.989 1.00 85.62 518 LEU A O 1
ATOM 4041 N N . GLU A 1 519 ? -9.635 -1.139 -6.190 1.00 80.88 519 GLU A N 1
ATOM 4042 C CA . GLU A 1 519 ? -8.185 -0.891 -6.180 1.00 80.88 519 GLU A CA 1
ATOM 4043 C C . GLU A 1 519 ? -7.533 -1.219 -4.834 1.00 80.88 519 GLU A C 1
ATOM 4045 O O . GLU A 1 519 ? -6.424 -1.760 -4.800 1.00 80.88 519 GLU A O 1
ATOM 4050 N N . ASP A 1 520 ? -8.240 -0.970 -3.728 1.00 79.69 520 ASP A N 1
ATOM 4051 C CA . ASP A 1 520 ? -7.785 -1.369 -2.400 1.00 79.69 520 ASP A CA 1
ATOM 4052 C C . ASP A 1 520 ? -8.093 -2.849 -2.130 1.00 79.69 520 ASP A C 1
ATOM 4054 O O . ASP A 1 520 ? -9.102 -3.230 -1.529 1.00 79.69 520 ASP A O 1
ATOM 4058 N N . LYS A 1 521 ? -7.173 -3.698 -2.588 1.00 84.00 521 LYS A N 1
ATOM 4059 C CA . LYS A 1 521 ? -7.237 -5.160 -2.454 1.00 84.00 521 LYS A CA 1
ATOM 4060 C C . LYS A 1 521 ? -7.130 -5.641 -1.003 1.00 84.00 521 LYS A C 1
ATOM 4062 O O . LYS A 1 521 ? -7.326 -6.827 -0.765 1.00 84.00 521 LYS A O 1
ATOM 4067 N N . SER A 1 522 ? -6.804 -4.770 -0.041 1.00 74.38 522 SER A N 1
ATOM 4068 C CA . SER A 1 522 ? -6.770 -5.142 1.381 1.00 74.38 522 SER A CA 1
ATOM 4069 C C . SER A 1 522 ? -8.178 -5.304 1.967 1.00 74.38 522 SER A C 1
ATOM 4071 O O . SER A 1 522 ?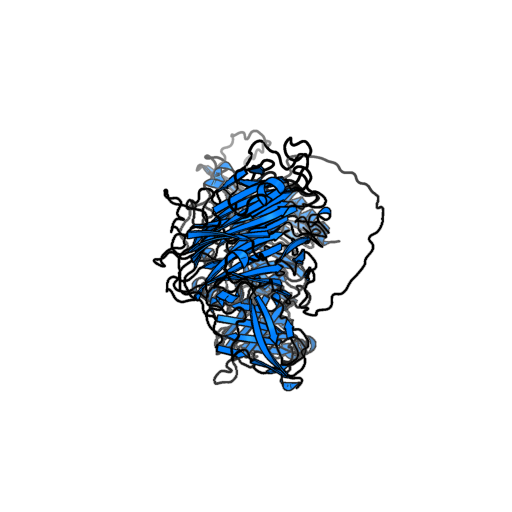 -8.385 -6.103 2.883 1.00 74.38 522 SER A O 1
ATOM 4073 N N . ARG A 1 523 ? -9.179 -4.616 1.394 1.00 78.00 523 ARG A N 1
ATOM 4074 C CA . ARG A 1 523 ? -10.552 -4.571 1.927 1.00 78.00 523 ARG A CA 1
ATOM 4075 C C . ARG A 1 523 ? -11.436 -5.739 1.513 1.00 78.00 523 ARG A C 1
ATOM 4077 O O . ARG A 1 523 ? -12.544 -5.873 2.038 1.00 78.00 523 ARG A O 1
ATOM 4084 N N . TYR A 1 524 ? -10.980 -6.582 0.591 1.00 86.50 524 TYR A N 1
ATOM 4085 C CA . TYR A 1 524 ? -11.732 -7.740 0.126 1.00 86.50 524 TYR A CA 1
ATOM 4086 C C . TYR A 1 524 ? -10.833 -8.943 -0.137 1.00 86.50 524 TYR A C 1
ATOM 4088 O O . TYR A 1 524 ? -9.649 -8.824 -0.430 1.00 86.50 524 TYR A O 1
ATOM 4096 N N . THR A 1 525 ? -11.426 -10.131 -0.092 1.00 89.56 525 THR A N 1
ATOM 4097 C CA . THR A 1 525 ? -10.822 -11.349 -0.633 1.00 89.56 525 THR A CA 1
ATOM 4098 C C . THR A 1 525 ? -11.629 -11.822 -1.834 1.00 89.56 525 THR A C 1
ATOM 4100 O O . THR A 1 525 ? -12.853 -11.938 -1.762 1.00 89.56 525 THR A O 1
ATOM 4103 N N . LEU A 1 526 ? -10.954 -12.109 -2.947 1.00 93.94 526 LEU A N 1
ATOM 4104 C CA . LEU A 1 526 ? -11.589 -12.700 -4.121 1.00 93.94 526 LEU A CA 1
ATOM 4105 C C . LEU A 1 526 ? -11.571 -14.225 -4.009 1.00 93.94 526 LEU A C 1
ATOM 4107 O O . LEU A 1 526 ? -10.514 -14.837 -3.858 1.00 93.94 526 LEU A O 1
ATOM 4111 N N . TYR A 1 527 ? -12.742 -14.838 -4.134 1.00 94.88 527 TYR A N 1
ATOM 4112 C CA . TYR A 1 527 ? -12.895 -16.289 -4.155 1.00 94.88 527 TYR A CA 1
ATOM 4113 C C . TYR A 1 527 ? -13.467 -16.767 -5.482 1.00 94.88 527 TYR A C 1
ATOM 4115 O O . TYR A 1 527 ? -14.388 -16.152 -6.019 1.00 94.88 527 TYR A O 1
ATOM 4123 N N . ALA A 1 528 ? -12.998 -17.922 -5.949 1.00 95.25 528 ALA A N 1
ATOM 4124 C CA . ALA A 1 528 ? -13.686 -18.729 -6.946 1.00 95.25 528 ALA A CA 1
ATOM 4125 C C . ALA A 1 528 ? -14.469 -19.844 -6.242 1.00 95.25 528 ALA A C 1
ATOM 4127 O O . ALA A 1 528 ? -13.874 -20.788 -5.717 1.00 95.25 528 ALA A O 1
ATOM 4128 N N . LYS A 1 529 ? -15.803 -19.728 -6.212 1.00 94.75 529 LYS A N 1
ATOM 4129 C CA . LYS A 1 529 ? -16.694 -20.662 -5.504 1.00 94.75 529 LYS A CA 1
ATOM 4130 C C . LYS A 1 529 ? -17.392 -21.605 -6.483 1.00 94.75 529 LYS A C 1
ATOM 4132 O O . LYS A 1 529 ? -18.152 -21.148 -7.335 1.00 94.75 529 LYS A O 1
ATOM 4137 N N . GLY A 1 530 ? -17.107 -22.896 -6.371 1.00 89.94 530 GLY A N 1
ATOM 4138 C CA . GLY A 1 530 ? -17.838 -23.987 -7.011 1.00 89.94 530 GLY A CA 1
ATOM 4139 C C . GLY A 1 530 ? -18.922 -24.547 -6.085 1.00 89.94 530 GLY A C 1
ATOM 4140 O O . GLY A 1 530 ? -19.199 -23.977 -5.033 1.00 89.94 530 GLY A O 1
ATOM 4141 N N . GLU A 1 531 ? -19.533 -25.666 -6.474 1.00 82.88 531 GLU A N 1
ATOM 4142 C CA . GLU A 1 531 ? -20.617 -26.304 -5.705 1.00 82.88 531 GLU A CA 1
ATOM 4143 C C . GLU A 1 531 ? -20.134 -26.816 -4.332 1.00 82.88 531 GLU A C 1
ATOM 4145 O O . GLU A 1 531 ? -20.762 -26.521 -3.321 1.00 82.88 531 GLU A O 1
ATOM 4150 N N . ASP A 1 532 ? -18.961 -27.466 -4.295 1.00 85.50 532 ASP A N 1
ATOM 4151 C CA . ASP A 1 532 ? -18.349 -28.036 -3.077 1.00 85.50 532 ASP A CA 1
ATOM 4152 C C . ASP A 1 532 ? -16.899 -27.564 -2.830 1.00 85.50 532 ASP A C 1
ATOM 4154 O O . ASP A 1 532 ? -16.207 -28.072 -1.946 1.00 85.50 532 ASP A O 1
ATOM 4158 N N . THR A 1 533 ? -16.383 -26.642 -3.646 1.00 89.12 533 THR A N 1
ATOM 4159 C CA . THR A 1 533 ? -14.975 -26.213 -3.619 1.00 89.12 533 THR A CA 1
ATOM 4160 C C . THR A 1 533 ? -14.857 -24.694 -3.637 1.00 89.12 533 THR A C 1
ATOM 4162 O O . THR A 1 533 ? -15.597 -24.007 -4.334 1.00 89.12 533 THR A O 1
ATOM 4165 N N . GLU A 1 534 ? -13.905 -24.151 -2.884 1.00 91.94 534 GLU A N 1
ATOM 4166 C CA . GLU A 1 534 ? -13.622 -22.717 -2.828 1.00 91.94 534 GLU A CA 1
ATOM 4167 C C . GLU A 1 534 ? -12.114 -22.504 -2.929 1.00 91.94 534 GLU A C 1
ATOM 4169 O O . GLU A 1 534 ? -11.356 -23.096 -2.163 1.00 91.94 534 GLU A O 1
ATOM 4174 N N . TYR A 1 535 ? -11.697 -21.650 -3.861 1.00 92.62 535 TYR A N 1
ATOM 4175 C CA . TYR A 1 535 ? -10.299 -21.271 -4.050 1.00 92.62 535 TYR A CA 1
ATOM 4176 C C . TYR A 1 535 ? -10.140 -19.781 -3.759 1.00 92.62 535 TYR A C 1
ATOM 4178 O O . TYR A 1 535 ? -10.872 -18.956 -4.314 1.00 92.62 535 TYR A O 1
ATOM 4186 N N . LYS A 1 536 ? -9.200 -19.435 -2.876 1.00 91.12 536 LYS A N 1
ATOM 4187 C CA . LYS A 1 536 ? -8.834 -18.045 -2.583 1.00 91.12 536 LYS A CA 1
ATOM 4188 C C . LYS A 1 536 ? -7.877 -17.557 -3.664 1.00 91.12 536 LYS A C 1
ATOM 4190 O O . LYS A 1 536 ? -6.838 -18.171 -3.876 1.00 91.12 536 LYS A O 1
ATOM 4195 N N . ILE A 1 537 ? -8.202 -16.444 -4.312 1.00 90.50 537 ILE A N 1
ATOM 4196 C CA . ILE A 1 537 ? -7.304 -15.806 -5.272 1.00 90.50 537 ILE A CA 1
ATOM 4197 C C . ILE A 1 537 ? -6.406 -14.816 -4.518 1.00 90.50 537 ILE A C 1
ATOM 4199 O O . ILE A 1 537 ? -6.934 -13.916 -3.856 1.00 90.50 537 ILE A O 1
ATOM 4203 N N . PRO A 1 538 ? -5.069 -14.963 -4.580 1.00 81.94 538 PRO A N 1
ATOM 4204 C CA . PRO A 1 538 ? -4.146 -14.024 -3.948 1.00 81.94 538 PRO A CA 1
ATOM 4205 C C . PRO A 1 538 ? -4.347 -12.594 -4.458 1.00 81.94 538 PRO A C 1
ATOM 4207 O O . PRO A 1 538 ? -4.587 -12.382 -5.645 1.00 81.94 538 PRO A O 1
ATOM 4210 N N . SER A 1 539 ? -4.195 -11.593 -3.590 1.00 78.88 539 SER A N 1
ATOM 4211 C CA . SER A 1 539 ? -4.331 -10.180 -3.979 1.00 78.88 539 SER A CA 1
ATOM 4212 C C . SER A 1 539 ? -3.291 -9.748 -5.024 1.00 78.88 539 SER A C 1
ATOM 4214 O O . SER A 1 539 ? -3.601 -8.933 -5.891 1.00 78.88 539 SER A O 1
ATOM 4216 N N . SER A 1 540 ? -2.090 -10.339 -5.014 1.00 72.94 540 SER A N 1
ATOM 4217 C CA . SER A 1 540 ? -1.056 -10.162 -6.050 1.00 72.94 540 SER A CA 1
ATOM 4218 C C . SER A 1 540 ? -1.504 -10.648 -7.436 1.00 72.94 540 SER A C 1
ATOM 4220 O O . SER A 1 540 ? -1.113 -10.099 -8.469 1.00 72.94 540 SER A O 1
ATOM 4222 N N . ASN A 1 541 ? -2.396 -11.636 -7.483 1.00 77.81 541 ASN A N 1
ATOM 4223 C CA . ASN A 1 541 ? -2.910 -12.180 -8.732 1.00 77.81 541 ASN A CA 1
ATOM 4224 C C . ASN A 1 541 ? -4.003 -11.308 -9.358 1.00 77.81 541 ASN A C 1
ATOM 4226 O O . ASN A 1 541 ? -4.342 -11.522 -10.519 1.00 77.81 541 ASN A O 1
ATOM 4230 N N . ILE A 1 542 ? -4.521 -10.316 -8.636 1.00 83.81 542 ILE A N 1
ATOM 4231 C CA . ILE A 1 542 ? -5.591 -9.430 -9.092 1.00 83.81 542 ILE A CA 1
ATOM 4232 C C . ILE A 1 542 ? -4.963 -8.108 -9.519 1.00 83.81 542 ILE A C 1
ATOM 4234 O O . ILE A 1 542 ? -4.267 -7.477 -8.730 1.00 83.81 542 ILE A O 1
ATOM 4238 N N . THR A 1 543 ? -5.227 -7.653 -10.735 1.00 76.38 543 THR A N 1
ATOM 4239 C CA . THR A 1 543 ? -4.858 -6.314 -11.207 1.00 76.38 543 THR A CA 1
ATOM 4240 C C . THR A 1 543 ? -6.129 -5.556 -11.545 1.00 76.38 543 THR A C 1
ATOM 4242 O O . THR A 1 543 ? -6.968 -6.066 -12.278 1.00 76.38 543 THR A O 1
ATOM 4245 N N . VAL A 1 544 ? -6.294 -4.356 -10.991 1.00 78.81 544 VAL A N 1
ATOM 4246 C CA . VAL A 1 544 ? -7.494 -3.535 -11.177 1.00 78.81 544 VAL A CA 1
ATOM 4247 C C . VAL A 1 544 ? -7.110 -2.275 -11.933 1.00 78.81 544 VAL A C 1
ATOM 4249 O O . VAL A 1 544 ? -6.286 -1.500 -11.464 1.00 78.81 544 VAL A O 1
ATOM 4252 N N . TYR A 1 545 ? -7.730 -2.083 -13.091 1.00 70.31 545 TYR A N 1
ATOM 4253 C CA . TYR A 1 545 ? -7.620 -0.886 -13.913 1.00 70.31 545 TYR A CA 1
ATOM 4254 C C . TYR A 1 545 ? -8.889 -0.057 -13.693 1.00 70.31 545 TYR A C 1
ATOM 4256 O O . TYR A 1 545 ? -9.860 -0.171 -14.451 1.00 70.31 545 TYR A O 1
ATOM 4264 N N . GLY A 1 546 ? -8.919 0.716 -12.601 1.00 66.94 546 GLY A N 1
ATOM 4265 C CA . GLY A 1 546 ? -10.135 1.364 -12.107 1.00 66.94 546 GLY A CA 1
ATOM 4266 C C . GLY A 1 546 ? -10.788 2.305 -13.116 1.00 66.94 546 GLY A C 1
ATOM 4267 O O . GLY A 1 546 ? -11.994 2.213 -13.348 1.00 66.94 546 GLY A O 1
ATOM 4268 N N . GLU A 1 547 ? -9.992 3.136 -13.786 1.00 63.06 547 GLU A N 1
ATOM 4269 C CA . GLU A 1 547 ? -10.467 4.068 -14.819 1.00 63.06 547 GLU A CA 1
ATOM 4270 C C . GLU A 1 547 ? -11.027 3.364 -16.061 1.00 63.06 547 GLU A C 1
ATOM 4272 O O . GLU A 1 547 ? -12.011 3.803 -16.655 1.00 63.06 547 GLU A O 1
ATOM 4277 N N . GLU A 1 548 ? -10.426 2.237 -16.453 1.00 63.78 548 GLU A N 1
ATOM 4278 C CA . GLU A 1 548 ? -10.880 1.451 -17.609 1.00 63.78 548 GLU A CA 1
ATOM 4279 C C . GLU A 1 548 ? -12.060 0.552 -17.286 1.00 63.78 548 GLU A C 1
ATOM 4281 O O . GLU A 1 548 ? -12.669 -0.028 -18.187 1.00 63.78 548 GLU A O 1
ATOM 4286 N N . ASN A 1 549 ? -12.363 0.407 -15.999 1.00 76.50 549 ASN A N 1
ATOM 4287 C CA . ASN A 1 549 ? -13.281 -0.590 -15.495 1.00 76.50 549 ASN A CA 1
ATOM 4288 C C . ASN A 1 549 ? -12.946 -1.996 -16.008 1.00 76.50 549 ASN A C 1
ATOM 4290 O O . ASN A 1 549 ? -13.829 -2.735 -16.461 1.00 76.50 549 ASN A O 1
ATOM 4294 N N . LYS A 1 550 ? -11.659 -2.358 -15.912 1.00 77.69 550 LYS A N 1
ATOM 4295 C CA . LYS A 1 550 ? -11.154 -3.707 -16.194 1.00 77.69 550 LYS A CA 1
ATOM 4296 C C . LYS A 1 550 ? -10.454 -4.309 -14.980 1.00 77.69 550 LYS A C 1
ATOM 4298 O O . LYS A 1 550 ? -9.836 -3.596 -14.197 1.00 77.69 550 LYS A O 1
ATOM 4303 N N . ILE A 1 551 ? -10.540 -5.624 -14.831 1.00 84.19 551 ILE A N 1
ATOM 4304 C CA . ILE A 1 551 ? -9.763 -6.400 -13.859 1.00 84.19 551 ILE A CA 1
ATOM 4305 C C . ILE A 1 551 ? -9.123 -7.553 -14.613 1.00 84.19 551 ILE A C 1
ATOM 4307 O O . ILE A 1 551 ? -9.782 -8.185 -15.435 1.00 84.19 551 ILE A O 1
ATOM 4311 N N . ASP A 1 552 ? -7.867 -7.838 -14.312 1.00 80.00 552 ASP A N 1
ATOM 4312 C CA . ASP A 1 552 ? -7.186 -9.058 -14.719 1.00 80.00 552 ASP A CA 1
ATOM 4313 C C . ASP A 1 552 ? -6.953 -9.939 -13.488 1.00 80.00 552 ASP A C 1
ATOM 4315 O O . ASP A 1 552 ? -6.390 -9.495 -12.485 1.00 80.00 552 ASP A O 1
ATOM 4319 N N . VAL A 1 553 ? -7.426 -11.179 -13.544 1.00 85.88 553 VAL A N 1
ATOM 4320 C CA . VAL A 1 553 ? -7.300 -12.162 -12.472 1.00 85.88 553 VAL A CA 1
ATOM 4321 C C . VAL A 1 553 ? -6.446 -13.325 -12.956 1.00 85.88 553 VAL A C 1
ATOM 4323 O O . VAL A 1 553 ? -6.851 -14.060 -13.856 1.00 85.88 553 VAL A O 1
ATOM 4326 N N . LEU A 1 554 ? -5.301 -13.542 -12.305 1.00 80.62 554 LEU A N 1
ATOM 4327 C CA . LEU A 1 554 ? -4.462 -14.706 -12.556 1.00 80.62 554 LEU A CA 1
ATOM 4328 C C . LEU A 1 554 ? -4.858 -15.895 -11.668 1.00 80.62 554 LEU A C 1
ATOM 4330 O O . LEU A 1 554 ? -4.762 -15.862 -10.441 1.00 80.62 554 LEU A O 1
ATOM 4334 N N . PHE A 1 555 ? -5.205 -17.003 -12.301 1.00 84.38 555 PHE A N 1
ATOM 4335 C CA . PHE A 1 555 ? -5.306 -18.316 -11.680 1.00 84.38 555 PHE A CA 1
ATOM 4336 C C . PHE A 1 555 ? -3.996 -19.053 -11.922 1.00 84.38 555 PHE A C 1
ATOM 4338 O O . PHE A 1 555 ? -3.655 -19.305 -13.070 1.00 84.38 555 PHE A O 1
ATOM 4345 N N . ASN A 1 556 ? -3.264 -19.409 -10.873 1.00 77.12 556 ASN A N 1
ATOM 4346 C CA . ASN A 1 556 ? -2.008 -20.171 -10.948 1.00 77.12 556 ASN A CA 1
ATOM 4347 C C . ASN A 1 556 ? -2.076 -21.507 -10.186 1.00 77.12 556 ASN A C 1
ATOM 4349 O O . ASN A 1 556 ? -1.189 -22.347 -10.313 1.00 77.12 556 ASN A O 1
ATOM 4353 N N . GLU A 1 557 ? -3.139 -21.726 -9.411 1.00 82.19 557 GLU A N 1
ATOM 4354 C CA . GLU A 1 557 ? -3.403 -23.001 -8.755 1.00 82.19 557 GLU A CA 1
ATOM 4355 C C . GLU A 1 557 ? -4.113 -23.970 -9.715 1.00 82.19 557 GLU A C 1
ATOM 4357 O O . GLU A 1 557 ? -4.892 -23.578 -10.596 1.00 82.19 557 GLU A O 1
ATOM 4362 N N . LYS A 1 558 ? -3.859 -25.267 -9.534 1.00 85.69 558 LYS A N 1
ATOM 4363 C CA . LYS A 1 558 ? -4.640 -26.324 -10.171 1.00 85.69 558 LYS A CA 1
ATOM 4364 C C . LYS A 1 558 ? -6.016 -26.419 -9.516 1.00 85.69 558 LYS A C 1
ATOM 4366 O O . LYS A 1 558 ? -6.131 -26.716 -8.331 1.00 85.69 558 LYS A O 1
ATOM 4371 N N . MET A 1 559 ? -7.067 -26.258 -10.310 1.00 91.12 559 MET A N 1
ATOM 4372 C CA . MET A 1 559 ? -8.451 -26.310 -9.847 1.00 91.12 559 MET A CA 1
ATOM 4373 C C . MET A 1 559 ? -9.144 -27.593 -10.313 1.00 91.12 559 MET A C 1
ATOM 4375 O O . MET A 1 559 ? -8.831 -28.169 -11.360 1.00 91.12 559 MET A O 1
ATOM 4379 N N . LYS A 1 560 ? -10.122 -28.064 -9.536 1.00 93.00 560 LYS A N 1
ATOM 4380 C CA . LYS A 1 560 ? -10.990 -29.170 -9.956 1.00 93.00 560 LYS A CA 1
ATOM 4381 C C . LYS A 1 560 ? -11.860 -28.703 -11.137 1.00 93.00 560 LYS A C 1
ATOM 4383 O O . LYS A 1 560 ? -12.445 -27.625 -11.027 1.00 93.00 560 LYS A O 1
ATOM 4388 N N . PRO A 1 561 ? -11.994 -29.474 -12.232 1.00 93.19 561 PRO A N 1
ATOM 4389 C CA . PRO A 1 561 ? -12.911 -29.121 -13.313 1.00 93.19 561 PRO A CA 1
ATOM 4390 C C . PRO A 1 561 ? -14.342 -28.916 -12.799 1.00 93.19 561 PRO A C 1
ATOM 4392 O O . PRO A 1 561 ? -14.809 -29.669 -11.941 1.00 93.19 561 PRO A O 1
ATOM 4395 N N . GLY A 1 562 ? -15.028 -27.886 -13.290 1.00 92.81 562 GLY A N 1
ATOM 4396 C CA . GLY A 1 562 ? -16.344 -27.483 -12.792 1.00 92.81 562 GLY A CA 1
ATOM 4397 C C . GLY A 1 562 ? -16.686 -26.025 -13.096 1.00 92.81 562 GLY A C 1
ATOM 4398 O O . GLY A 1 562 ? -15.882 -25.294 -13.669 1.00 92.81 562 GLY A O 1
ATOM 4399 N N . THR A 1 563 ? -17.891 -25.598 -12.715 1.00 94.25 563 THR A N 1
ATOM 4400 C CA . THR A 1 563 ? -18.316 -24.192 -12.833 1.00 94.25 563 THR A CA 1
ATOM 4401 C C . THR A 1 563 ? -18.039 -23.460 -11.528 1.00 94.25 563 THR A C 1
ATOM 4403 O O . THR A 1 563 ? -18.369 -23.963 -10.456 1.00 94.25 563 THR A O 1
ATOM 4406 N N . TYR A 1 564 ? -17.464 -22.267 -11.632 1.00 96.00 564 TYR A N 1
ATOM 4407 C CA . TYR A 1 564 ? -17.113 -21.412 -10.508 1.00 96.00 564 TYR A CA 1
ATOM 4408 C C . TYR A 1 564 ? -17.724 -20.027 -10.696 1.00 96.00 564 TYR A C 1
ATOM 4410 O O . TYR A 1 564 ? -17.732 -19.488 -11.803 1.00 96.00 564 TYR A O 1
ATOM 4418 N N . LYS A 1 565 ? -18.208 -19.431 -9.607 1.00 96.06 565 LYS A N 1
ATOM 4419 C CA . LYS A 1 565 ? -18.631 -18.029 -9.560 1.00 96.06 565 LYS A CA 1
ATOM 4420 C C . LYS A 1 565 ? -17.610 -17.228 -8.765 1.00 96.06 565 LYS A C 1
ATOM 4422 O O . LYS A 1 565 ? -17.273 -17.611 -7.642 1.00 96.06 565 LYS A O 1
ATOM 4427 N N . LEU A 1 566 ? -17.116 -16.129 -9.337 1.00 96.31 566 LEU A N 1
ATOM 4428 C CA . LEU A 1 566 ? -16.227 -15.231 -8.604 1.00 96.31 566 LEU A CA 1
ATOM 4429 C C . LEU A 1 566 ? -17.018 -14.336 -7.654 1.00 96.31 566 LEU A C 1
ATOM 4431 O O . LEU A 1 566 ? -18.045 -13.762 -8.028 1.00 96.31 566 LEU A O 1
ATOM 4435 N N . VAL A 1 567 ? -16.539 -14.232 -6.419 1.00 95.19 567 VAL A N 1
ATOM 4436 C CA . VAL A 1 567 ? -17.175 -13.465 -5.347 1.00 95.19 567 VAL A CA 1
ATOM 4437 C C . VAL A 1 567 ? -16.116 -12.622 -4.650 1.00 95.19 567 VAL A C 1
ATOM 4439 O O . VAL A 1 567 ? -15.173 -13.169 -4.080 1.00 95.19 567 VAL A O 1
ATOM 4442 N N . PHE A 1 568 ? -16.297 -11.303 -4.686 1.00 93.12 568 PHE A N 1
ATOM 4443 C CA . PHE A 1 568 ? -15.547 -10.354 -3.869 1.00 93.12 568 PHE A CA 1
ATOM 4444 C C . PHE A 1 568 ? -16.195 -10.319 -2.480 1.00 93.12 568 PHE A C 1
ATOM 4446 O O . PHE A 1 568 ? -17.339 -9.883 -2.348 1.00 93.12 568 PHE A O 1
ATOM 4453 N N . ASP A 1 569 ? -15.504 -10.844 -1.470 1.00 88.81 569 ASP A N 1
ATOM 4454 C CA . ASP A 1 569 ? -15.965 -10.893 -0.077 1.00 88.81 569 ASP A CA 1
ATOM 4455 C C . ASP A 1 569 ? -15.273 -9.775 0.714 1.00 88.81 569 ASP A C 1
ATOM 4457 O O . ASP A 1 569 ? -14.065 -9.833 0.953 1.00 88.81 569 ASP A O 1
ATOM 4461 N N . TRP A 1 570 ? -16.017 -8.723 1.042 1.00 82.06 570 TRP A N 1
ATOM 4462 C CA . TRP A 1 570 ? -15.524 -7.522 1.714 1.00 82.06 570 TRP A CA 1
ATOM 4463 C C . TRP A 1 570 ? -15.451 -7.720 3.227 1.00 82.06 570 TRP A C 1
ATOM 4465 O O . TRP A 1 570 ? -16.350 -8.321 3.817 1.00 82.06 570 TRP A O 1
ATOM 4475 N N . ILE A 1 571 ? -14.438 -7.138 3.874 1.00 70.25 571 ILE A N 1
ATOM 4476 C CA . ILE A 1 571 ? -14.445 -6.993 5.338 1.00 70.25 571 ILE A CA 1
ATOM 4477 C C . ILE A 1 571 ? -15.523 -5.972 5.717 1.00 70.25 571 ILE A C 1
ATOM 4479 O O . ILE A 1 571 ? -16.518 -6.298 6.364 1.00 70.25 571 ILE A O 1
ATOM 4483 N N . GLU A 1 572 ? -15.357 -4.748 5.213 1.00 67.88 572 GLU A N 1
ATOM 4484 C CA . GLU A 1 572 ? -16.228 -3.604 5.459 1.00 67.88 572 GLU A CA 1
ATOM 4485 C C . GLU A 1 572 ? -16.553 -2.936 4.113 1.00 67.88 572 GLU A C 1
ATOM 4487 O O . GLU A 1 572 ? -15.754 -2.147 3.595 1.00 67.88 572 GLU A O 1
ATOM 4492 N N . PRO A 1 573 ? -17.685 -3.288 3.482 1.00 71.12 573 PRO A N 1
ATOM 4493 C CA . PRO A 1 573 ? -18.044 -2.714 2.199 1.00 71.12 573 PRO A CA 1
ATOM 4494 C C . PRO A 1 573 ? -18.472 -1.245 2.366 1.00 71.12 573 PRO A C 1
ATOM 4496 O O . PRO A 1 573 ? -19.116 -0.889 3.360 1.00 71.12 573 PRO A O 1
ATOM 4499 N N . PRO A 1 574 ? -18.192 -0.383 1.376 1.00 67.44 574 PRO A N 1
ATOM 4500 C CA . PRO A 1 574 ? -18.783 0.947 1.304 1.00 67.44 574 PRO A CA 1
ATOM 4501 C C . PRO A 1 574 ? -20.312 0.897 1.379 1.00 67.44 574 PRO A C 1
ATOM 4503 O O . PRO A 1 574 ? -20.938 -0.030 0.865 1.00 67.44 574 PRO A O 1
ATOM 4506 N N . ALA A 1 575 ? -20.932 1.923 1.965 1.00 65.50 575 ALA A N 1
ATOM 4507 C CA . ALA A 1 575 ? -22.389 2.021 2.009 1.00 65.50 575 ALA A CA 1
ATOM 4508 C C . ALA A 1 575 ? -22.981 1.903 0.592 1.00 65.50 575 ALA A C 1
ATOM 4510 O O . ALA A 1 575 ? -22.633 2.690 -0.282 1.00 65.50 575 ALA A O 1
ATOM 4511 N N . GLY A 1 576 ? -23.874 0.933 0.370 1.00 65.50 576 GLY A N 1
ATOM 4512 C CA . GLY A 1 576 ? -24.452 0.638 -0.950 1.00 65.50 576 GLY A CA 1
ATOM 4513 C C . GLY A 1 576 ? -23.824 -0.535 -1.699 1.00 65.50 576 GLY A C 1
ATOM 4514 O O . GLY A 1 576 ? -24.424 -1.017 -2.654 1.00 65.50 576 GLY A O 1
ATOM 4515 N N . VAL A 1 577 ? -22.676 -1.031 -1.238 1.00 77.81 577 VAL A N 1
ATOM 4516 C CA . VAL A 1 577 ? -22.039 -2.242 -1.756 1.00 77.81 577 VAL A CA 1
ATOM 4517 C C . VAL A 1 577 ? -22.357 -3.410 -0.825 1.00 77.81 577 VAL A C 1
ATOM 4519 O O . VAL A 1 577 ? -22.235 -3.309 0.396 1.00 77.81 577 VAL A O 1
ATOM 4522 N N . ASP A 1 578 ? -22.771 -4.538 -1.396 1.00 76.81 578 ASP A N 1
ATOM 4523 C CA . ASP A 1 578 ? -23.023 -5.752 -0.624 1.00 76.81 578 ASP A CA 1
ATOM 4524 C C . ASP A 1 578 ? -21.710 -6.374 -0.133 1.00 76.81 578 ASP A C 1
ATOM 4526 O O . ASP A 1 578 ? -20.740 -6.463 -0.892 1.00 76.81 578 ASP A O 1
ATOM 4530 N N . LYS A 1 579 ? -21.712 -6.921 1.097 1.00 81.88 579 LYS A N 1
ATOM 4531 C CA . LYS A 1 579 ? -20.561 -7.648 1.680 1.00 81.88 579 LYS A CA 1
ATOM 4532 C C . LYS A 1 579 ? -20.009 -8.718 0.735 1.00 81.88 579 LYS A C 1
ATOM 4534 O O . LYS A 1 579 ? -18.808 -8.936 0.689 1.00 81.88 579 LYS A O 1
ATOM 4539 N N . LYS A 1 580 ? -20.877 -9.353 -0.054 1.00 88.75 580 LYS A N 1
ATOM 4540 C CA . LYS A 1 580 ? -20.482 -10.245 -1.146 1.00 88.75 580 LYS A CA 1
ATOM 4541 C C . LYS A 1 580 ? -20.896 -9.629 -2.466 1.00 88.75 580 LYS A C 1
ATOM 4543 O O . LYS A 1 580 ? -22.055 -9.731 -2.857 1.00 88.75 580 LYS A O 1
ATOM 4548 N N . THR A 1 581 ? -19.947 -9.023 -3.167 1.00 90.31 581 THR A N 1
ATOM 4549 C CA . THR A 1 581 ? -20.195 -8.479 -4.501 1.00 90.31 581 THR A CA 1
ATOM 4550 C C . THR A 1 581 ? -19.888 -9.548 -5.546 1.00 90.31 581 THR A C 1
ATOM 4552 O O . THR A 1 581 ? -18.801 -10.126 -5.593 1.00 90.31 581 THR A O 1
ATOM 4555 N N . THR A 1 582 ? -20.867 -9.849 -6.392 1.00 91.88 582 THR A N 1
ATOM 4556 C CA . THR A 1 582 ? -20.734 -10.799 -7.500 1.00 91.88 582 THR A CA 1
ATOM 4557 C C . THR A 1 582 ? -21.678 -10.398 -8.634 1.00 91.88 582 THR A C 1
ATOM 4559 O O . THR A 1 582 ? -22.487 -9.487 -8.483 1.00 91.88 582 THR A O 1
ATOM 4562 N N . GLY A 1 583 ? -21.598 -11.072 -9.778 1.00 86.81 583 GLY A N 1
ATOM 4563 C CA . GLY A 1 583 ? -22.501 -10.858 -10.905 1.00 86.81 583 GLY A CA 1
ATOM 4564 C C . GLY A 1 583 ? -22.612 -12.104 -11.773 1.00 86.81 583 GLY A C 1
ATOM 4565 O O . GLY A 1 583 ? -21.759 -12.990 -11.717 1.00 86.81 583 GLY A O 1
ATOM 4566 N N . ASP A 1 584 ? -23.652 -12.189 -12.598 1.00 83.94 584 ASP A N 1
ATOM 4567 C CA . ASP A 1 584 ? -23.848 -13.337 -13.499 1.00 83.94 584 ASP A CA 1
ATOM 4568 C C . ASP A 1 584 ? -22.709 -13.461 -14.521 1.00 83.94 584 ASP A C 1
ATOM 4570 O O . ASP A 1 584 ? -22.268 -14.565 -14.859 1.00 83.94 584 ASP A O 1
ATOM 4574 N N . ALA A 1 585 ? -22.142 -12.317 -14.917 1.00 85.94 585 ALA A N 1
ATOM 4575 C CA . ALA A 1 585 ? -20.946 -12.224 -15.742 1.00 85.94 585 ALA A CA 1
ATOM 4576 C C . ALA A 1 585 ? -19.722 -12.936 -15.138 1.00 85.94 585 ALA A C 1
ATOM 4578 O O . ALA A 1 585 ? -18.872 -13.387 -15.901 1.00 85.94 585 ALA A O 1
ATOM 4579 N N . LEU A 1 586 ? -19.654 -13.110 -13.815 1.00 92.62 586 LEU A N 1
ATOM 4580 C CA . LEU A 1 586 ? -18.516 -13.699 -13.100 1.00 92.62 586 LEU A CA 1
ATOM 4581 C C . LEU A 1 586 ? -18.564 -15.231 -12.976 1.00 92.62 586 LEU A C 1
ATOM 4583 O O . LEU A 1 586 ? -17.812 -15.813 -12.196 1.00 92.62 586 LEU A O 1
ATOM 4587 N N . SER A 1 587 ? -19.448 -15.889 -13.726 1.00 93.19 587 SER A N 1
ATOM 4588 C CA . SER A 1 587 ? -19.467 -17.351 -13.828 1.00 93.19 587 SER A CA 1
ATOM 4589 C C . SER A 1 587 ? -18.505 -17.822 -14.923 1.00 93.19 587 SER A C 1
ATOM 4591 O O . SER A 1 587 ? -18.631 -17.384 -16.076 1.00 93.19 587 SER A O 1
ATOM 4593 N N . ILE A 1 588 ? -17.574 -18.705 -14.555 1.00 92.94 588 ILE A N 1
ATOM 4594 C CA . ILE A 1 588 ? -16.512 -19.279 -15.399 1.00 92.94 588 ILE A CA 1
ATOM 4595 C C . ILE A 1 588 ? -16.472 -20.806 -15.252 1.00 92.94 588 ILE A C 1
ATOM 4597 O O . ILE A 1 588 ? -16.908 -21.353 -14.240 1.00 92.94 588 ILE A O 1
ATOM 4601 N N . VAL A 1 589 ? -15.939 -21.508 -16.249 1.00 92.69 589 VAL A N 1
ATOM 4602 C CA . VAL A 1 589 ? -15.804 -22.972 -16.254 1.00 92.69 589 VAL A CA 1
ATOM 4603 C C . VAL A 1 589 ? -14.329 -23.353 -16.268 1.00 92.69 589 VAL A C 1
ATOM 4605 O O . VAL A 1 589 ? -13.590 -22.905 -17.135 1.00 92.69 589 VAL A O 1
ATOM 4608 N N . MET A 1 590 ? -13.914 -24.213 -15.343 1.00 92.06 590 MET A N 1
ATOM 4609 C CA . MET A 1 590 ? -12.604 -24.864 -15.353 1.00 92.06 590 MET A CA 1
ATOM 4610 C C . MET A 1 590 ? -12.726 -26.209 -16.076 1.00 92.06 590 MET A C 1
ATOM 4612 O O . MET A 1 590 ? -13.534 -27.050 -15.679 1.00 92.06 590 MET A O 1
ATOM 4616 N N . SER A 1 591 ? -11.937 -26.417 -17.127 1.00 86.94 591 SER A N 1
ATOM 4617 C CA . SER A 1 591 ? -11.965 -27.593 -18.002 1.00 86.94 591 SER A CA 1
ATOM 4618 C C . SER A 1 591 ? -10.620 -28.315 -18.000 1.00 86.94 591 SER A C 1
ATOM 4620 O O . SER A 1 591 ? -9.580 -27.675 -18.044 1.00 86.94 591 SER A O 1
ATOM 4622 N N . ASP A 1 592 ? -10.625 -29.643 -18.000 1.00 85.25 592 ASP A N 1
ATOM 4623 C CA . ASP A 1 592 ? -9.434 -30.489 -18.189 1.00 85.25 592 ASP A CA 1
ATOM 4624 C C . ASP A 1 592 ? -9.149 -30.823 -19.664 1.00 85.25 592 ASP A C 1
ATOM 4626 O O . ASP A 1 592 ? -8.138 -31.445 -19.987 1.00 85.25 592 ASP A O 1
ATOM 4630 N N . ASP A 1 593 ? -10.023 -30.395 -20.578 1.00 74.25 593 ASP A N 1
ATOM 4631 C CA . ASP A 1 593 ? -9.790 -30.502 -22.016 1.00 74.25 593 ASP A CA 1
ATOM 4632 C C . ASP A 1 593 ? -8.602 -29.624 -22.445 1.00 74.25 593 ASP A C 1
ATOM 4634 O O . ASP A 1 593 ? -8.634 -28.392 -22.340 1.00 74.25 593 ASP A O 1
ATOM 4638 N N . ILE A 1 594 ? -7.571 -30.289 -22.972 1.00 63.97 594 ILE A N 1
ATOM 4639 C CA . ILE A 1 594 ? -6.317 -29.687 -23.425 1.00 63.97 594 ILE A CA 1
ATOM 4640 C C . ILE A 1 594 ? -6.520 -28.616 -24.500 1.00 63.97 594 ILE A C 1
ATOM 4642 O O . ILE A 1 594 ? -5.665 -27.756 -24.649 1.00 63.97 594 ILE A O 1
ATOM 4646 N N . LYS A 1 595 ? -7.645 -28.598 -25.226 1.00 60.78 595 LYS A N 1
ATOM 4647 C CA . LYS A 1 595 ? -7.909 -27.544 -26.221 1.00 60.78 595 LYS A CA 1
ATOM 4648 C C . LYS A 1 595 ? -8.118 -26.155 -25.606 1.00 60.78 595 LYS A C 1
ATOM 4650 O O . LYS A 1 595 ? -8.049 -25.169 -26.327 1.00 60.78 595 LYS A O 1
ATOM 4655 N N . TYR A 1 596 ? -8.434 -26.083 -24.309 1.00 64.56 596 TYR A N 1
ATOM 4656 C CA . TYR A 1 596 ? -8.509 -24.823 -23.560 1.00 64.56 596 TYR A CA 1
ATOM 4657 C C . TYR A 1 596 ? -7.187 -24.487 -22.867 1.00 64.56 596 TYR A C 1
ATOM 4659 O O . TYR A 1 596 ? -7.101 -23.479 -22.164 1.00 64.56 596 TYR A O 1
ATOM 4667 N N . ARG A 1 597 ? -6.169 -25.351 -23.010 1.00 61.09 597 ARG A N 1
ATOM 4668 C CA . ARG A 1 597 ? -4.812 -25.064 -22.567 1.00 61.09 597 ARG A CA 1
ATOM 4669 C C . ARG A 1 597 ? -4.263 -24.001 -23.506 1.00 61.09 597 ARG A C 1
ATOM 4671 O O . ARG A 1 597 ? -3.993 -24.286 -24.667 1.00 61.09 597 ARG A O 1
ATOM 4678 N N . ASN A 1 598 ? -4.107 -22.788 -22.993 1.00 55.19 598 ASN A N 1
ATOM 4679 C CA . ASN A 1 598 ? -3.360 -21.768 -23.705 1.00 55.19 598 ASN A CA 1
ATOM 4680 C C . ASN A 1 598 ? -1.900 -22.228 -23.711 1.00 55.19 598 ASN A C 1
ATOM 4682 O O . ASN A 1 598 ? -1.265 -22.296 -22.657 1.00 55.19 598 ASN A O 1
ATOM 4686 N N . ASP A 1 599 ? -1.412 -22.661 -24.870 1.00 51.38 599 ASP A N 1
ATOM 4687 C CA . ASP A 1 599 ? -0.020 -23.058 -25.027 1.00 51.38 599 ASP A CA 1
ATOM 4688 C C . ASP A 1 599 ? 0.874 -21.846 -24.738 1.00 51.38 599 ASP A C 1
ATOM 4690 O O . ASP A 1 599 ? 0.679 -20.754 -25.274 1.00 51.38 599 ASP A O 1
ATOM 4694 N N . TYR A 1 600 ? 1.813 -22.050 -23.818 1.00 53.81 600 TYR A N 1
ATOM 4695 C CA . TYR A 1 600 ? 2.809 -21.069 -23.416 1.00 53.81 600 TYR A CA 1
ATOM 4696 C C . TYR A 1 600 ? 3.789 -20.854 -24.565 1.00 53.81 600 TYR A C 1
ATOM 4698 O O . TYR A 1 600 ? 4.377 -21.818 -25.061 1.00 53.81 600 TYR A O 1
ATOM 4706 N N . TYR A 1 601 ? 4.010 -19.600 -24.949 1.00 56.50 601 TYR A N 1
ATOM 4707 C CA . TYR A 1 601 ? 5.140 -19.252 -25.802 1.00 56.50 601 TYR A CA 1
ATOM 4708 C C . TYR A 1 601 ? 6.286 -18.845 -24.894 1.00 56.50 601 TYR A C 1
ATOM 4710 O O . TYR A 1 601 ? 6.188 -17.824 -24.221 1.00 56.50 601 TYR A O 1
ATOM 4718 N N . GLY A 1 602 ? 7.350 -19.650 -24.862 1.00 63.59 602 GLY A N 1
ATOM 4719 C CA . GLY A 1 602 ? 8.554 -19.318 -24.096 1.00 63.59 602 GLY A CA 1
ATOM 4720 C C . GLY A 1 602 ? 9.334 -18.146 -24.700 1.00 63.59 602 GLY A C 1
ATOM 4721 O O . GLY A 1 602 ? 10.198 -17.574 -24.031 1.00 63.59 602 GLY A O 1
ATOM 4722 N N . LEU A 1 603 ? 9.046 -17.799 -25.964 1.00 84.75 603 LEU A N 1
ATOM 4723 C CA . LEU A 1 603 ? 9.711 -16.729 -26.692 1.00 84.75 603 LEU A CA 1
ATOM 4724 C C . LEU A 1 603 ? 8.780 -16.093 -27.744 1.00 84.75 603 LEU A C 1
ATOM 4726 O O . LEU A 1 603 ? 8.223 -16.785 -28.598 1.00 84.75 603 LEU A O 1
ATOM 4730 N N . LEU A 1 604 ? 8.628 -14.768 -27.691 1.00 92.06 604 LEU A N 1
ATOM 4731 C CA . LEU A 1 604 ? 7.961 -13.952 -28.714 1.00 92.06 604 LEU A CA 1
ATOM 4732 C C . LEU A 1 604 ? 8.980 -13.030 -29.382 1.00 92.06 604 LEU A C 1
ATOM 4734 O O . LEU A 1 604 ? 9.831 -12.464 -28.698 1.00 92.06 604 LEU A O 1
ATOM 4738 N N . ALA A 1 605 ? 8.869 -12.832 -30.693 1.00 92.88 605 ALA A N 1
ATOM 4739 C CA . ALA A 1 605 ? 9.695 -11.879 -31.422 1.00 92.88 605 ALA A CA 1
ATOM 4740 C C . ALA A 1 605 ? 8.848 -10.930 -32.277 1.00 92.88 605 ALA A C 1
ATOM 4742 O O . ALA A 1 605 ? 7.911 -11.358 -32.950 1.00 92.88 605 ALA A O 1
ATOM 4743 N N . VAL A 1 606 ? 9.207 -9.647 -32.277 1.00 95.38 606 VAL A N 1
ATOM 4744 C CA . VAL A 1 606 ? 8.712 -8.672 -33.255 1.00 95.38 606 VAL A CA 1
ATOM 4745 C C . VAL A 1 606 ? 9.716 -8.616 -34.396 1.00 95.38 606 VAL A C 1
ATOM 4747 O O . VAL A 1 606 ? 10.882 -8.279 -34.182 1.00 95.38 606 VAL A O 1
ATOM 4750 N N . VAL A 1 607 ? 9.262 -8.978 -35.592 1.00 94.19 607 VAL A N 1
ATOM 4751 C CA . VAL A 1 607 ? 10.117 -9.195 -36.765 1.00 94.19 607 VAL A CA 1
ATOM 4752 C C . VAL A 1 607 ? 9.636 -8.379 -37.958 1.00 94.19 607 VAL A C 1
ATOM 4754 O O . VAL A 1 607 ? 8.431 -8.180 -38.133 1.00 94.19 607 VAL A O 1
ATOM 4757 N N . GLN A 1 608 ? 10.576 -7.945 -38.793 1.00 93.62 608 GLN A N 1
ATOM 4758 C CA . GLN A 1 608 ? 10.294 -7.365 -40.104 1.00 93.62 608 GLN A CA 1
ATOM 4759 C C . GLN A 1 608 ? 10.203 -8.467 -41.163 1.00 93.62 608 GLN A C 1
ATOM 4761 O O . GLN A 1 608 ? 11.062 -9.354 -41.252 1.00 93.62 608 GLN A O 1
ATOM 4766 N N . GLU A 1 609 ? 9.163 -8.420 -41.994 1.00 91.69 609 GLU A N 1
ATOM 4767 C CA . GLU A 1 609 ? 8.999 -9.359 -43.099 1.00 91.69 609 GLU A CA 1
ATOM 4768 C C . GLU A 1 609 ? 10.131 -9.207 -44.122 1.00 91.69 609 GLU A C 1
ATOM 4770 O O . GLU A 1 609 ? 10.492 -8.106 -44.544 1.00 91.69 609 GLU A O 1
ATOM 4775 N N . LYS A 1 610 ? 10.673 -10.339 -44.573 1.00 89.00 610 LYS A N 1
ATOM 4776 C CA . LYS A 1 610 ? 11.805 -10.366 -45.501 1.00 89.00 610 LYS A CA 1
ATOM 4777 C C . LYS A 1 610 ? 11.490 -9.680 -46.826 1.00 89.00 610 LYS A C 1
ATOM 4779 O O . LYS A 1 610 ? 10.471 -9.975 -47.453 1.00 89.00 610 LYS A O 1
ATOM 4784 N N . ASN A 1 611 ? 12.431 -8.875 -47.321 1.00 87.50 611 ASN A N 1
ATOM 4785 C CA . ASN A 1 611 ? 12.282 -8.061 -48.535 1.00 87.50 611 ASN A CA 1
ATOM 4786 C C . ASN A 1 611 ? 11.195 -6.967 -48.452 1.00 87.50 611 ASN A C 1
ATOM 4788 O O . ASN A 1 611 ? 10.722 -6.511 -49.495 1.00 87.50 611 ASN A O 1
ATOM 4792 N N . THR A 1 612 ? 10.792 -6.543 -47.253 1.00 87.38 612 THR A N 1
ATOM 4793 C CA . THR A 1 612 ? 9.952 -5.351 -47.059 1.00 87.38 612 THR A CA 1
ATOM 4794 C C . THR A 1 612 ? 10.820 -4.237 -46.483 1.00 87.38 612 THR A C 1
ATOM 4796 O O . THR A 1 612 ? 11.502 -4.482 -45.498 1.00 87.38 612 THR A O 1
ATOM 4799 N N . LYS A 1 613 ? 10.867 -3.056 -47.119 1.00 85.06 613 LYS A N 1
ATOM 4800 C CA . LYS A 1 613 ? 11.677 -1.900 -46.670 1.00 85.06 613 LYS A CA 1
ATOM 4801 C C . LYS A 1 613 ? 11.012 -0.561 -46.988 1.00 85.06 613 LYS A C 1
ATOM 4803 O O . LYS A 1 613 ? 10.199 -0.480 -47.919 1.00 85.06 613 LYS A O 1
ATOM 4808 N N . GLY A 1 614 ? 11.406 0.492 -46.283 1.00 84.06 614 GLY A N 1
ATOM 4809 C CA . GLY A 1 614 ? 10.915 1.856 -46.448 1.00 84.06 614 GLY A CA 1
ATOM 4810 C C . GLY A 1 614 ? 9.395 1.920 -46.320 1.00 84.06 614 GLY A C 1
ATOM 4811 O O . GLY A 1 614 ? 8.791 1.267 -45.474 1.00 84.06 614 GLY A O 1
ATOM 4812 N N . ASP A 1 615 ? 8.753 2.610 -47.260 1.00 86.75 615 ASP A N 1
ATOM 4813 C CA . ASP A 1 615 ? 7.290 2.754 -47.318 1.00 86.75 615 ASP A CA 1
ATOM 4814 C C . ASP A 1 615 ? 6.525 1.418 -47.498 1.00 86.75 615 ASP A C 1
ATOM 4816 O O . ASP A 1 615 ? 5.295 1.388 -47.463 1.00 86.75 615 ASP A O 1
ATOM 4820 N N . SER A 1 616 ? 7.231 0.305 -47.743 1.00 89.31 616 SER A N 1
ATOM 4821 C CA . SER A 1 616 ? 6.651 -1.037 -47.891 1.00 89.31 616 SER A CA 1
ATOM 4822 C C . SER A 1 616 ? 6.904 -1.968 -46.704 1.00 89.31 616 SER A C 1
ATOM 4824 O O . SER A 1 616 ? 6.471 -3.119 -46.765 1.00 89.31 616 SER A O 1
ATOM 4826 N N . ALA A 1 617 ? 7.595 -1.496 -45.660 1.00 91.25 617 ALA A N 1
ATOM 4827 C CA . ALA A 1 617 ? 7.953 -2.281 -44.483 1.00 91.25 617 ALA A CA 1
ATOM 4828 C C . ALA A 1 617 ? 6.722 -2.884 -43.793 1.00 91.25 617 ALA A C 1
ATOM 4830 O O . ALA A 1 617 ? 5.693 -2.219 -43.621 1.00 91.25 617 ALA A O 1
ATOM 4831 N N . LYS A 1 618 ? 6.826 -4.156 -43.399 1.00 93.31 618 LYS A N 1
ATOM 4832 C CA . LYS A 1 618 ? 5.769 -4.876 -42.684 1.00 93.31 618 LYS A CA 1
ATOM 4833 C C . LYS A 1 618 ? 6.320 -5.604 -41.475 1.00 93.31 618 LYS A C 1
ATOM 4835 O O . LYS A 1 618 ? 7.365 -6.246 -41.558 1.00 93.31 618 LYS A O 1
ATOM 4840 N N . TYR A 1 619 ? 5.556 -5.567 -40.390 1.00 94.56 619 TYR A N 1
ATOM 4841 C CA . TYR A 1 619 ? 5.943 -6.132 -39.107 1.00 94.56 619 TYR A CA 1
ATOM 4842 C C . TYR A 1 619 ? 4.925 -7.155 -38.602 1.00 94.56 619 TYR A C 1
ATOM 4844 O O . TYR A 1 619 ? 3.705 -7.025 -38.789 1.00 94.56 619 TYR A O 1
ATOM 4852 N N . ASN A 1 620 ? 5.433 -8.184 -37.925 1.00 93.75 620 ASN A N 1
ATOM 4853 C CA . ASN A 1 620 ? 4.606 -9.210 -37.304 1.00 93.75 620 ASN A CA 1
ATOM 4854 C C . ASN A 1 620 ? 5.122 -9.626 -35.923 1.00 93.75 620 ASN A C 1
ATOM 4856 O O . ASN A 1 620 ? 6.285 -9.405 -35.585 1.00 93.75 620 ASN A O 1
ATOM 4860 N N . ILE A 1 621 ? 4.232 -10.235 -35.134 1.00 93.56 621 ILE A N 1
ATOM 4861 C CA . ILE A 1 621 ? 4.577 -10.882 -33.864 1.00 93.56 621 ILE A CA 1
ATOM 4862 C C . ILE A 1 621 ? 4.612 -12.389 -34.107 1.00 93.56 621 ILE A C 1
ATOM 4864 O O . ILE A 1 621 ? 3.567 -13.009 -34.312 1.00 93.56 621 ILE A O 1
ATOM 4868 N N . GLU A 1 622 ? 5.808 -12.964 -34.061 1.00 91.25 622 GLU A N 1
ATOM 4869 C CA . GLU A 1 622 ? 6.041 -14.397 -34.221 1.00 91.25 622 GLU A CA 1
ATOM 4870 C C . GLU A 1 622 ? 6.302 -15.046 -32.865 1.00 91.25 622 GLU A C 1
ATOM 4872 O O . GLU A 1 622 ? 6.914 -14.451 -31.974 1.00 91.25 622 GLU A O 1
ATOM 4877 N N . SER A 1 623 ? 5.833 -16.277 -32.703 1.00 88.44 623 SER A N 1
ATOM 4878 C CA . SER A 1 6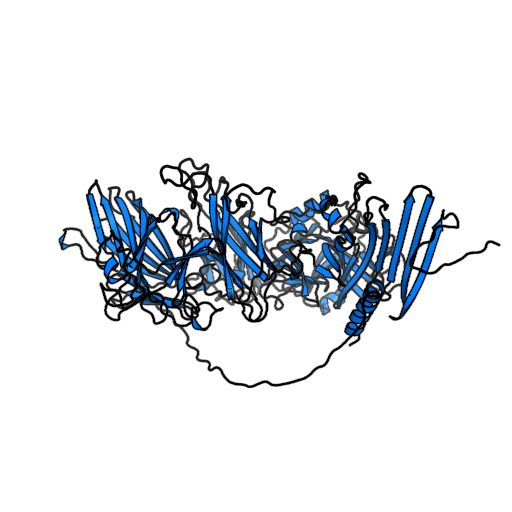23 ? 5.980 -17.024 -31.462 1.00 88.44 623 SER A CA 1
ATOM 4879 C C . SER A 1 623 ? 6.744 -18.324 -31.682 1.00 88.44 623 SER A C 1
ATOM 4881 O O . SER A 1 623 ? 6.597 -18.988 -32.707 1.00 88.44 623 SER A O 1
ATOM 4883 N N . PHE A 1 624 ? 7.581 -18.679 -30.710 1.00 84.44 624 PHE A N 1
ATOM 4884 C CA . PHE A 1 624 ? 8.469 -19.837 -30.780 1.00 84.44 624 PHE A CA 1
ATOM 4885 C C . PHE A 1 624 ? 8.394 -20.637 -29.480 1.00 84.44 624 PHE A C 1
ATOM 4887 O O . PHE A 1 624 ? 8.160 -20.081 -28.400 1.00 84.44 624 PHE A O 1
ATOM 4894 N N . SER A 1 625 ? 8.606 -21.951 -29.568 1.00 72.50 625 SER A N 1
ATOM 4895 C CA . SER A 1 625 ? 8.608 -22.814 -28.386 1.00 72.50 625 SER A CA 1
ATOM 4896 C C . SER A 1 625 ? 9.848 -22.606 -27.518 1.00 72.50 625 SER A C 1
ATOM 4898 O O . SER A 1 625 ? 9.761 -22.689 -26.295 1.00 72.50 625 SER A O 1
ATOM 4900 N N . ASP A 1 626 ? 11.001 -22.348 -28.142 1.00 73.56 626 ASP A N 1
ATOM 4901 C CA . ASP A 1 626 ? 12.293 -22.175 -27.478 1.00 73.56 626 ASP A CA 1
ATOM 4902 C C . ASP A 1 626 ? 13.309 -21.402 -28.348 1.00 73.56 626 ASP A C 1
ATOM 4904 O O . ASP A 1 626 ? 13.080 -21.117 -29.526 1.00 73.56 626 ASP A O 1
ATOM 4908 N N . GLU A 1 627 ? 14.469 -21.083 -27.763 1.00 81.00 627 GLU A N 1
ATOM 4909 C CA . GLU A 1 627 ? 15.575 -20.401 -28.453 1.00 81.00 627 GLU A CA 1
ATOM 4910 C C . GLU A 1 627 ? 16.127 -21.204 -29.642 1.00 81.00 627 GLU A C 1
ATOM 4912 O O . GLU A 1 627 ? 16.555 -20.625 -30.635 1.00 81.00 627 GLU A O 1
ATOM 4917 N N . THR A 1 628 ? 16.091 -22.540 -29.595 1.00 82.19 628 THR A N 1
ATOM 4918 C CA . THR A 1 628 ? 16.603 -23.371 -30.698 1.00 82.19 628 THR A CA 1
ATOM 4919 C C . THR A 1 628 ? 15.708 -23.263 -31.931 1.00 82.19 628 THR A C 1
ATOM 4921 O O . THR A 1 628 ? 16.200 -23.305 -33.063 1.00 82.19 628 THR A O 1
ATOM 4924 N N . GLU A 1 629 ? 14.394 -23.158 -31.743 1.00 83.38 629 GLU A N 1
ATOM 4925 C CA . GLU A 1 629 ? 13.449 -22.896 -32.824 1.00 83.38 629 GLU A CA 1
ATOM 4926 C C . GLU A 1 629 ? 13.599 -21.474 -33.372 1.00 83.38 629 GLU A C 1
ATOM 4928 O O . GLU A 1 629 ? 13.640 -21.299 -34.593 1.00 83.38 629 GLU A O 1
ATOM 4933 N N . TYR A 1 630 ? 13.747 -20.482 -32.494 1.00 87.06 630 TYR A N 1
ATOM 4934 C CA . TYR A 1 630 ? 14.005 -19.099 -32.888 1.00 87.06 630 TYR A CA 1
ATOM 4935 C C . TYR A 1 630 ? 15.258 -18.979 -33.776 1.00 87.06 630 TYR A C 1
ATOM 4937 O O . TYR A 1 630 ? 15.161 -18.500 -34.908 1.00 87.06 630 TYR A O 1
ATOM 4945 N N . GLU A 1 631 ? 16.403 -19.520 -33.346 1.00 85.50 631 GLU A N 1
ATOM 4946 C CA . GLU A 1 631 ? 17.670 -19.440 -34.095 1.00 85.50 631 GLU A CA 1
ATOM 4947 C C . GLU A 1 631 ? 17.583 -20.078 -35.494 1.00 85.50 631 GLU A C 1
ATOM 4949 O O . GLU A 1 631 ? 18.146 -19.573 -36.467 1.00 85.50 631 GLU A O 1
ATOM 4954 N N . LYS A 1 632 ? 16.813 -21.164 -35.650 1.00 86.75 632 LYS A N 1
ATOM 4955 C CA . LYS A 1 632 ? 16.581 -21.790 -36.967 1.00 86.75 632 LYS A CA 1
ATOM 4956 C C . LYS A 1 632 ? 15.774 -20.903 -37.913 1.00 86.75 632 LYS A C 1
ATOM 4958 O O . LYS A 1 632 ? 15.906 -21.035 -39.132 1.00 86.75 632 LYS A O 1
ATOM 4963 N N . ASN A 1 633 ? 14.900 -20.061 -37.371 1.00 85.69 633 ASN A N 1
ATOM 4964 C CA . ASN A 1 633 ? 13.981 -19.236 -38.144 1.00 85.69 633 ASN A CA 1
ATOM 4965 C C . ASN A 1 633 ? 14.470 -17.796 -38.325 1.00 85.69 633 ASN A C 1
ATOM 4967 O O . ASN A 1 633 ? 13.995 -17.151 -39.253 1.00 85.69 633 ASN A O 1
ATOM 4971 N N . LYS A 1 634 ? 15.442 -17.321 -37.534 1.00 84.44 634 LYS A N 1
ATOM 4972 C CA . LYS A 1 634 ? 15.956 -15.941 -37.577 1.00 84.44 634 LYS A CA 1
ATOM 4973 C C . LYS A 1 634 ? 16.274 -15.454 -38.999 1.00 84.44 634 LYS A C 1
ATOM 4975 O O . LYS A 1 634 ? 15.806 -14.405 -39.416 1.00 84.44 634 LYS A O 1
ATOM 4980 N N . SER A 1 635 ? 16.960 -16.276 -39.799 1.00 85.12 635 SER A N 1
ATOM 4981 C CA . SER A 1 635 ? 17.336 -15.957 -41.196 1.00 85.12 635 SER A CA 1
ATOM 4982 C C . SER A 1 635 ? 16.166 -15.760 -42.184 1.00 85.12 635 SER A C 1
ATOM 4984 O O . SER A 1 635 ? 16.379 -15.409 -43.355 1.00 85.12 635 SER A O 1
ATOM 4986 N N . LYS A 1 636 ? 14.925 -16.035 -41.762 1.00 89.56 636 LYS A N 1
ATOM 4987 C CA . LYS A 1 636 ? 13.709 -15.842 -42.564 1.00 89.56 636 LYS A CA 1
ATOM 4988 C C . LYS A 1 636 ? 13.166 -14.419 -42.504 1.00 89.56 636 LYS A C 1
ATOM 4990 O O . LYS A 1 636 ? 12.294 -14.126 -43.315 1.00 89.56 636 LYS A O 1
ATOM 4995 N N . TYR A 1 637 ? 13.659 -13.586 -41.599 1.00 90.12 637 TYR A N 1
ATOM 4996 C CA . TYR A 1 637 ? 13.213 -12.209 -41.406 1.00 90.12 637 TYR A CA 1
ATOM 4997 C C . TYR A 1 637 ? 14.241 -11.229 -41.980 1.00 90.12 637 TYR A C 1
ATOM 4999 O O . TYR A 1 637 ? 15.363 -11.639 -42.289 1.00 90.12 637 TYR A O 1
ATOM 5007 N N . GLU A 1 638 ? 13.827 -9.982 -42.214 1.00 89.31 638 GLU A N 1
ATOM 5008 C CA . GLU A 1 638 ? 14.762 -8.914 -42.603 1.00 89.31 638 GLU A CA 1
ATOM 5009 C C . GLU A 1 638 ? 15.568 -8.437 -41.391 1.00 89.31 638 GLU A C 1
ATOM 5011 O O . GLU A 1 638 ? 16.784 -8.343 -41.486 1.00 89.31 638 GLU A O 1
ATOM 5016 N N . GLU A 1 639 ? 14.881 -8.199 -40.269 1.00 88.62 639 GLU A N 1
ATOM 5017 C CA . GLU A 1 639 ? 15.467 -7.819 -38.983 1.00 88.62 639 GLU A CA 1
ATOM 5018 C C . GLU A 1 639 ? 14.580 -8.323 -37.827 1.00 88.62 639 GLU A C 1
ATOM 5020 O O . GLU A 1 639 ? 13.347 -8.390 -37.949 1.00 88.62 639 GLU A O 1
ATOM 5025 N N . VAL A 1 640 ? 15.194 -8.681 -36.691 1.00 90.88 640 VAL A N 1
ATOM 5026 C CA . VAL A 1 640 ? 14.491 -8.942 -35.422 1.00 90.88 640 VAL A CA 1
ATOM 5027 C C . VAL A 1 640 ? 14.650 -7.748 -34.480 1.00 90.88 640 VAL A C 1
ATOM 5029 O O . VAL A 1 640 ? 15.731 -7.497 -33.952 1.00 90.88 640 VAL A O 1
ATOM 5032 N N . LEU A 1 641 ? 13.547 -7.051 -34.214 1.00 92.56 641 LEU A N 1
ATOM 5033 C CA . LEU A 1 641 ? 13.537 -5.784 -33.480 1.00 92.56 641 LEU A CA 1
ATOM 5034 C C . LEU A 1 641 ? 13.401 -5.970 -31.961 1.00 92.56 641 LEU A C 1
ATOM 5036 O O . LEU A 1 641 ? 14.085 -5.325 -31.162 1.00 92.56 641 LEU A O 1
ATOM 5040 N N . LEU A 1 642 ? 12.498 -6.862 -31.548 1.00 94.06 642 LEU A N 1
ATOM 5041 C CA . LEU A 1 642 ? 12.232 -7.171 -30.143 1.00 94.06 642 LEU A CA 1
ATOM 5042 C C . LEU A 1 642 ? 12.164 -8.679 -29.939 1.00 94.06 642 LEU A C 1
ATOM 5044 O O . LEU A 1 642 ? 11.576 -9.393 -30.744 1.00 94.06 642 LEU A O 1
ATOM 5048 N N . LEU A 1 643 ? 12.703 -9.136 -28.820 1.00 92.19 643 LEU A N 1
ATOM 5049 C CA . LEU A 1 643 ? 12.753 -10.516 -28.383 1.00 92.19 643 LEU A CA 1
ATOM 5050 C C . LEU A 1 643 ? 12.342 -10.565 -26.914 1.00 92.19 643 LEU A C 1
ATOM 5052 O O . LEU A 1 643 ? 13.057 -10.069 -26.045 1.00 92.19 643 LEU A O 1
ATOM 5056 N N . PHE A 1 644 ? 11.197 -11.170 -26.634 1.00 92.75 644 PHE A N 1
ATOM 5057 C CA . PHE A 1 644 ? 10.674 -11.351 -25.289 1.00 92.75 644 PHE A CA 1
ATOM 5058 C C . PHE A 1 644 ? 10.812 -12.813 -24.895 1.00 92.75 644 PHE A C 1
ATOM 5060 O O . PHE A 1 644 ? 10.245 -13.689 -25.544 1.00 92.75 644 PHE A O 1
ATOM 5067 N N . LYS A 1 645 ? 11.543 -13.074 -23.816 1.00 88.94 645 LYS A N 1
ATOM 5068 C CA . LYS A 1 645 ? 11.706 -14.402 -23.233 1.00 88.94 645 LYS A CA 1
ATOM 5069 C C . LYS A 1 645 ? 10.971 -14.469 -21.907 1.00 88.94 645 LYS A C 1
ATOM 5071 O O . LYS A 1 645 ? 11.298 -13.728 -20.983 1.00 88.94 645 LYS A O 1
ATOM 5076 N N . GLY A 1 646 ? 10.017 -15.380 -21.816 1.00 81.94 646 GLY A N 1
ATOM 5077 C CA . GLY A 1 646 ? 9.209 -15.602 -20.627 1.00 81.94 646 GLY A CA 1
ATOM 5078 C C . GLY A 1 646 ? 7.818 -16.100 -20.989 1.00 81.94 646 GLY A C 1
ATOM 5079 O O . GLY A 1 646 ? 7.543 -16.382 -22.151 1.00 81.94 646 GLY A O 1
ATOM 5080 N N . ASP A 1 647 ? 6.953 -16.227 -19.991 1.00 76.69 647 ASP A N 1
ATOM 5081 C CA . ASP A 1 647 ? 5.688 -16.942 -20.131 1.00 76.69 647 ASP A CA 1
ATOM 5082 C C . ASP A 1 647 ? 4.572 -16.039 -20.685 1.00 76.69 647 ASP A C 1
ATOM 5084 O O . ASP A 1 647 ? 3.841 -15.392 -19.931 1.00 76.69 647 ASP A O 1
ATOM 5088 N N . PHE A 1 648 ? 4.424 -16.006 -22.015 1.00 81.31 648 PHE A N 1
ATOM 5089 C CA . PHE A 1 648 ? 3.345 -15.271 -22.683 1.00 81.31 648 PHE A CA 1
ATOM 5090 C C . PHE A 1 648 ? 2.139 -16.148 -23.012 1.00 81.31 648 PHE A C 1
ATOM 5092 O O . PHE A 1 648 ? 2.260 -17.276 -23.496 1.00 81.31 648 PHE A O 1
ATOM 5099 N N . ILE A 1 649 ? 0.959 -15.553 -22.847 1.00 75.44 649 ILE A N 1
ATOM 5100 C CA . ILE A 1 649 ? -0.335 -16.128 -23.197 1.00 75.44 649 ILE A CA 1
ATOM 5101 C C . ILE A 1 649 ? -0.978 -15.291 -24.300 1.00 75.44 649 ILE A C 1
ATOM 5103 O O . ILE A 1 649 ? -1.072 -14.071 -24.189 1.00 75.44 649 ILE A O 1
ATOM 5107 N N . LYS A 1 650 ? -1.459 -15.945 -25.362 1.00 80.25 650 LYS A N 1
ATOM 5108 C CA . LYS A 1 650 ? -2.249 -15.290 -26.411 1.00 80.25 650 LYS A CA 1
ATOM 5109 C C . LYS A 1 650 ? -3.679 -15.024 -25.928 1.00 80.25 650 LYS A C 1
ATOM 5111 O O . LYS A 1 650 ? -4.353 -15.929 -25.442 1.00 80.25 650 LYS A O 1
ATOM 5116 N N . ASP A 1 651 ? -4.149 -13.791 -26.083 1.00 73.94 651 ASP A N 1
ATOM 5117 C CA . ASP A 1 651 ? -5.532 -13.389 -25.820 1.00 73.94 651 ASP A CA 1
ATOM 5118 C C . ASP A 1 651 ? -6.400 -13.734 -27.039 1.00 73.94 651 ASP A C 1
ATOM 5120 O O . ASP A 1 651 ? -6.593 -12.929 -27.951 1.00 73.94 651 ASP A O 1
ATOM 5124 N N . ASP A 1 652 ? -6.931 -14.958 -27.064 1.00 67.44 652 ASP A N 1
ATOM 5125 C CA . ASP A 1 652 ? -7.806 -15.441 -28.143 1.00 67.44 652 ASP A CA 1
ATOM 5126 C C . ASP A 1 652 ? -9.161 -14.713 -28.222 1.00 67.44 652 ASP A C 1
ATOM 5128 O O . ASP A 1 652 ? -9.935 -14.944 -29.157 1.00 67.44 652 ASP A O 1
ATOM 5132 N N . THR A 1 653 ? -9.463 -13.846 -27.249 1.00 62.31 653 THR A N 1
ATOM 5133 C CA . THR A 1 653 ? -10.696 -13.047 -27.208 1.00 62.31 653 THR A CA 1
ATOM 5134 C C . THR A 1 653 ? -10.518 -11.646 -27.777 1.00 62.31 653 THR A C 1
ATOM 5136 O O . THR A 1 653 ? -11.498 -10.913 -27.927 1.00 62.31 653 THR A O 1
ATOM 5139 N N . TYR A 1 654 ? -9.285 -11.292 -28.139 1.00 73.94 654 TYR A N 1
ATOM 5140 C CA . TYR A 1 654 ? -8.980 -10.066 -28.852 1.00 73.94 654 TYR A CA 1
ATOM 5141 C C . TYR A 1 654 ? -9.642 -10.055 -30.236 1.00 73.94 654 TYR A C 1
ATOM 5143 O O . TYR A 1 654 ? -9.746 -11.087 -30.905 1.00 73.94 654 TYR A O 1
ATOM 5151 N N . ASP A 1 655 ? -10.108 -8.879 -30.660 1.00 76.88 655 ASP A N 1
ATOM 5152 C CA . ASP A 1 655 ? -10.696 -8.706 -31.985 1.00 76.88 655 ASP A CA 1
ATOM 5153 C C . ASP A 1 655 ? -9.648 -9.034 -33.049 1.00 76.88 655 ASP A C 1
ATOM 5155 O O . ASP A 1 655 ? -8.611 -8.378 -33.115 1.00 76.88 655 ASP A O 1
ATOM 5159 N N . LYS A 1 656 ? -9.926 -10.049 -33.872 1.00 78.75 656 LYS A N 1
ATOM 5160 C CA . LYS A 1 656 ? -9.021 -10.516 -34.929 1.00 78.75 656 LYS A CA 1
ATOM 5161 C C . LYS A 1 656 ? -8.966 -9.555 -36.123 1.00 78.75 656 LYS A C 1
ATOM 5163 O O . LYS A 1 656 ? -8.093 -9.716 -36.972 1.00 78.75 656 LYS A O 1
ATOM 5168 N N . GLY A 1 657 ? -9.839 -8.543 -36.166 1.00 80.12 657 GLY A N 1
ATOM 5169 C CA . GLY A 1 657 ? -9.963 -7.630 -37.299 1.00 80.12 657 GLY A CA 1
ATOM 5170 C C . GLY A 1 657 ? -10.539 -8.324 -38.537 1.00 80.12 657 GLY A C 1
ATOM 5171 O O . GLY A 1 657 ? -10.769 -9.536 -38.541 1.00 80.12 657 GLY A O 1
ATOM 5172 N N . GLU A 1 658 ? -10.784 -7.559 -39.603 1.00 75.75 658 GLU A N 1
ATOM 5173 C CA . GLU A 1 658 ? -11.367 -8.093 -40.847 1.00 75.75 658 GLU A CA 1
ATOM 5174 C C . GLU A 1 658 ? -10.439 -9.107 -41.544 1.00 75.75 658 GLU A C 1
ATOM 5176 O O . GLU A 1 658 ? -10.919 -10.107 -42.081 1.00 75.75 658 GLU A O 1
ATOM 5181 N N . ASP A 1 659 ? -9.122 -8.901 -41.449 1.00 73.69 659 ASP A N 1
ATOM 5182 C CA . ASP A 1 659 ? -8.098 -9.724 -42.109 1.00 73.69 659 ASP A CA 1
ATOM 5183 C C . ASP A 1 659 ? -7.528 -10.846 -41.217 1.00 73.69 659 ASP A C 1
ATOM 5185 O O . ASP A 1 659 ? -6.725 -11.665 -41.663 1.00 73.69 659 ASP A O 1
ATOM 5189 N N . GLY A 1 660 ? -7.949 -10.924 -39.949 1.00 77.44 660 GLY A N 1
ATOM 5190 C CA . GLY A 1 660 ? -7.498 -11.955 -39.008 1.00 77.44 660 GLY A CA 1
ATOM 5191 C C . GLY A 1 660 ? -6.087 -11.756 -38.438 1.00 77.44 660 GLY A C 1
ATOM 5192 O O . GLY A 1 660 ? -5.598 -12.638 -37.730 1.00 77.44 660 GLY A O 1
ATOM 5193 N N . GLU A 1 661 ? -5.429 -10.635 -38.744 1.00 81.62 661 GLU A N 1
ATOM 5194 C CA . GLU A 1 661 ? -4.046 -10.345 -38.343 1.00 81.62 661 GLU A CA 1
ATOM 5195 C C . GLU A 1 661 ? -3.907 -9.727 -36.946 1.00 81.62 661 GLU A C 1
ATOM 5197 O O . GLU A 1 661 ? -2.801 -9.696 -36.397 1.00 81.62 661 GLU A O 1
ATOM 5202 N N . ASN A 1 662 ? -5.000 -9.231 -36.361 1.00 88.88 662 ASN A N 1
ATOM 5203 C CA . ASN A 1 662 ? -4.943 -8.590 -35.054 1.00 88.88 662 ASN A CA 1
ATOM 5204 C C . ASN A 1 662 ? -4.737 -9.650 -33.963 1.00 88.88 662 ASN A C 1
ATOM 5206 O O . ASN A 1 662 ? -5.468 -10.641 -33.875 1.00 88.88 662 ASN A O 1
ATOM 5210 N N . VAL A 1 663 ? -3.727 -9.445 -33.120 1.00 89.56 663 VAL A N 1
ATOM 5211 C CA . VAL A 1 663 ? -3.335 -10.387 -32.066 1.00 89.56 663 VAL A CA 1
ATOM 5212 C C . VAL A 1 663 ? -2.877 -9.645 -30.821 1.00 89.56 663 VAL A C 1
ATOM 5214 O O . VAL A 1 663 ? -2.317 -8.554 -30.900 1.00 89.56 663 VAL A O 1
ATOM 5217 N N . LYS A 1 664 ? -3.079 -10.262 -29.658 1.00 87.94 664 LYS A N 1
ATOM 5218 C CA . LYS A 1 664 ? -2.619 -9.739 -28.376 1.00 87.94 664 LYS A CA 1
ATOM 5219 C C . LYS A 1 664 ? -2.014 -10.858 -27.535 1.00 87.94 664 LYS A C 1
ATOM 5221 O O . LYS A 1 664 ? -2.569 -11.953 -27.478 1.00 87.94 664 LYS A O 1
ATOM 5226 N N . TYR A 1 665 ? -0.893 -10.574 -26.889 1.00 88.06 665 TYR A N 1
ATOM 5227 C CA . TYR A 1 665 ? -0.180 -11.456 -25.974 1.00 88.06 665 TYR A CA 1
ATOM 5228 C C . TYR A 1 665 ? 0.012 -10.752 -24.635 1.00 88.06 665 TYR A C 1
ATOM 5230 O O . TYR A 1 665 ? 0.267 -9.550 -24.603 1.00 88.06 665 TYR A O 1
ATOM 5238 N N . VAL A 1 666 ? -0.106 -11.491 -23.536 1.00 84.19 666 VAL A N 1
ATOM 5239 C CA . VAL A 1 666 ? 0.028 -10.964 -22.174 1.00 84.19 666 VAL A CA 1
ATOM 5240 C C . VAL A 1 666 ? 0.938 -11.876 -21.361 1.00 84.19 666 VAL A C 1
ATOM 5242 O O . VAL A 1 666 ? 0.789 -13.096 -21.406 1.00 84.19 666 VAL A O 1
ATOM 5245 N N . ALA A 1 667 ? 1.866 -11.281 -20.619 1.00 82.88 667 ALA A N 1
ATOM 5246 C CA . ALA A 1 667 ? 2.696 -11.950 -19.625 1.00 82.88 667 ALA A CA 1
ATOM 5247 C C . ALA A 1 667 ? 2.577 -11.232 -18.278 1.00 82.88 667 ALA A C 1
ATOM 5249 O O . ALA A 1 667 ? 2.405 -10.012 -18.231 1.00 82.88 667 ALA A O 1
ATOM 5250 N N . LYS A 1 668 ? 2.689 -11.981 -17.179 1.00 76.50 668 LYS A N 1
ATOM 5251 C CA . LYS A 1 668 ? 2.662 -11.436 -15.818 1.00 76.50 668 LYS A CA 1
ATOM 5252 C C . LYS A 1 668 ? 3.800 -12.027 -14.997 1.00 76.50 668 LYS A C 1
ATOM 5254 O O . LYS A 1 668 ? 3.870 -13.243 -14.858 1.00 76.50 668 LYS A O 1
ATOM 5259 N N . SER A 1 669 ? 4.636 -11.158 -14.436 1.00 76.81 669 SER A N 1
ATOM 5260 C CA . SER A 1 669 ? 5.634 -11.528 -13.429 1.00 76.81 669 SER A CA 1
ATOM 5261 C C . SER A 1 669 ? 5.067 -11.243 -12.037 1.00 76.81 669 SER A C 1
ATOM 5263 O O . SER A 1 669 ? 4.565 -10.148 -11.773 1.00 76.81 669 SER A O 1
ATOM 5265 N N . LEU A 1 670 ? 5.089 -12.248 -11.166 1.00 63.50 670 LEU A N 1
ATOM 5266 C CA . LEU A 1 670 ? 4.522 -12.258 -9.819 1.00 63.50 670 LEU A CA 1
ATOM 5267 C C . LEU A 1 670 ? 5.546 -12.555 -8.722 1.00 63.50 670 LEU A C 1
ATOM 5269 O O . LEU A 1 670 ? 5.301 -12.188 -7.574 1.00 63.50 670 LEU A O 1
ATOM 5273 N N . ASP A 1 671 ? 6.623 -13.274 -9.038 1.00 61.12 671 ASP A N 1
ATOM 5274 C CA . ASP A 1 671 ? 7.583 -13.803 -8.063 1.00 61.12 671 ASP A CA 1
ATOM 5275 C C . ASP A 1 671 ? 9.016 -13.440 -8.465 1.00 61.12 671 ASP A C 1
ATOM 5277 O O . ASP A 1 671 ? 9.879 -14.305 -8.658 1.00 61.12 671 ASP A O 1
ATOM 5281 N N . GLY A 1 672 ? 9.257 -12.132 -8.623 1.00 65.06 672 GLY A N 1
ATOM 5282 C CA . GLY A 1 672 ? 10.565 -11.568 -8.935 1.00 65.06 672 GLY A CA 1
ATOM 5283 C C . GLY A 1 672 ? 11.299 -12.339 -10.037 1.00 65.06 672 GLY A C 1
ATOM 5284 O O . GLY A 1 672 ? 10.814 -12.486 -11.154 1.00 65.06 672 GLY A O 1
ATOM 5285 N N . ASP A 1 673 ? 12.492 -12.849 -9.722 1.00 66.06 673 ASP A N 1
ATOM 5286 C CA . ASP A 1 673 ? 13.368 -13.522 -10.690 1.00 66.06 673 ASP A CA 1
ATOM 5287 C C . ASP A 1 673 ? 12.801 -14.825 -11.285 1.00 66.06 673 ASP A C 1
ATOM 5289 O O . ASP A 1 673 ? 13.312 -15.293 -12.305 1.00 66.06 673 ASP A O 1
ATOM 5293 N N . LYS A 1 674 ? 11.792 -15.446 -10.661 1.00 65.00 674 LYS A N 1
ATOM 5294 C CA . LYS A 1 674 ? 11.300 -16.772 -11.064 1.00 65.00 674 LYS A CA 1
ATOM 5295 C C . LYS A 1 674 ? 10.513 -16.741 -12.371 1.00 65.00 674 LYS A C 1
ATOM 5297 O O . LYS A 1 674 ? 10.609 -17.683 -13.152 1.00 65.00 674 LYS A O 1
ATOM 5302 N N . ASP A 1 675 ? 9.730 -15.691 -12.578 1.00 71.75 675 ASP A N 1
ATOM 5303 C CA . ASP A 1 675 ? 8.821 -15.516 -13.715 1.00 71.75 675 ASP A CA 1
ATOM 5304 C C . ASP A 1 675 ? 9.077 -14.201 -14.461 1.00 71.75 675 ASP A C 1
ATOM 5306 O O . ASP A 1 675 ? 8.198 -13.653 -15.130 1.00 71.75 675 ASP A O 1
ATOM 5310 N N . LYS A 1 676 ? 10.309 -13.698 -14.353 1.00 82.25 676 LYS A N 1
ATOM 5311 C CA . LYS A 1 676 ? 10.735 -12.489 -15.041 1.00 82.25 676 LYS A CA 1
ATOM 5312 C C . LYS A 1 676 ? 10.664 -12.637 -16.552 1.00 82.25 676 LYS A C 1
ATOM 5314 O O . LYS A 1 676 ? 10.986 -13.690 -17.107 1.00 82.25 676 LYS A O 1
ATOM 5319 N N . ILE A 1 677 ? 10.340 -11.535 -17.216 1.00 88.88 677 ILE A N 1
ATOM 5320 C CA . ILE A 1 677 ? 10.379 -11.451 -18.671 1.00 88.88 677 ILE A CA 1
ATOM 5321 C C . ILE A 1 677 ? 11.651 -10.723 -19.084 1.00 88.88 677 ILE A C 1
ATOM 5323 O O . ILE A 1 677 ? 11.871 -9.575 -18.701 1.00 88.88 677 ILE A O 1
ATOM 5327 N N . VAL A 1 678 ? 12.488 -11.389 -19.872 1.00 89.75 678 VAL A N 1
ATOM 5328 C CA . VAL A 1 678 ? 13.739 -10.822 -20.378 1.00 89.75 678 VAL A CA 1
ATOM 5329 C C . VAL A 1 678 ? 13.509 -10.279 -21.783 1.00 89.75 678 VAL A C 1
ATOM 5331 O O . VAL A 1 678 ? 13.078 -11.011 -22.672 1.00 89.75 678 VAL A O 1
ATOM 5334 N N . ILE A 1 679 ? 13.813 -9.003 -21.994 1.00 92.12 679 ILE A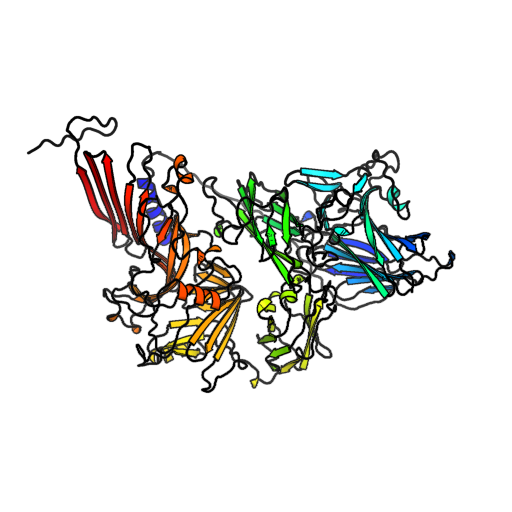 N 1
ATOM 5335 C CA . ILE A 1 679 ? 13.566 -8.279 -23.244 1.00 92.12 679 ILE A CA 1
ATOM 5336 C C . ILE A 1 679 ? 14.910 -7.929 -23.871 1.00 92.12 679 ILE A C 1
ATOM 5338 O O . ILE A 1 679 ? 15.719 -7.224 -23.261 1.00 92.12 679 ILE A O 1
ATOM 5342 N N . ASN A 1 680 ? 15.174 -8.459 -25.066 1.00 89.94 680 ASN A N 1
ATOM 5343 C CA . ASN A 1 680 ? 16.435 -8.321 -25.805 1.00 89.94 680 ASN A CA 1
ATOM 5344 C C . ASN A 1 680 ? 17.697 -8.688 -24.985 1.00 89.94 680 ASN A C 1
ATOM 5346 O O . ASN A 1 680 ? 18.803 -8.289 -25.334 1.00 89.94 680 ASN A O 1
ATOM 5350 N N . GLY A 1 681 ? 17.567 -9.400 -23.857 1.00 85.56 681 GLY A N 1
ATOM 5351 C CA . GLY A 1 681 ? 18.683 -9.631 -22.922 1.00 85.56 681 GLY A CA 1
ATOM 5352 C C . GLY A 1 681 ? 19.211 -8.362 -22.233 1.00 85.56 681 GLY A C 1
ATOM 5353 O O . GLY A 1 681 ? 20.296 -8.383 -21.652 1.00 85.56 681 GLY A O 1
ATOM 5354 N N . CYS A 1 682 ? 18.476 -7.251 -22.335 1.00 86.25 682 CYS A N 1
ATOM 5355 C CA . CYS A 1 682 ? 18.858 -5.939 -21.815 1.00 86.25 682 CYS A CA 1
ATOM 5356 C C . CYS A 1 682 ? 17.970 -5.481 -20.654 1.00 86.25 682 CYS A C 1
ATOM 5358 O O . CYS A 1 682 ? 18.457 -4.778 -19.767 1.00 86.25 682 CYS A O 1
ATOM 5360 N N . ILE A 1 683 ? 16.689 -5.865 -20.658 1.00 90.12 683 ILE A N 1
ATOM 5361 C CA . ILE A 1 683 ? 15.730 -5.523 -19.604 1.00 90.12 683 ILE A CA 1
ATOM 5362 C C . ILE A 1 683 ? 15.174 -6.793 -18.975 1.00 90.12 683 ILE A C 1
ATOM 5364 O O . ILE A 1 683 ? 14.672 -7.663 -19.682 1.00 90.12 683 ILE A O 1
ATOM 5368 N N . ASP A 1 684 ? 15.181 -6.837 -17.651 1.00 90.25 684 ASP A N 1
ATOM 5369 C CA . ASP A 1 684 ? 14.409 -7.769 -16.845 1.00 90.25 684 ASP A CA 1
ATOM 5370 C C . ASP A 1 684 ? 13.152 -7.036 -16.354 1.00 90.25 684 ASP A C 1
ATOM 5372 O O . ASP A 1 684 ? 13.236 -6.076 -15.585 1.00 90.25 684 ASP A O 1
ATOM 5376 N N . ALA A 1 685 ? 11.986 -7.472 -16.819 1.00 89.81 685 ALA A N 1
ATOM 5377 C CA . ALA A 1 685 ? 10.692 -6.978 -16.375 1.00 89.81 685 ALA A CA 1
ATOM 5378 C C . ALA A 1 685 ? 10.117 -7.916 -15.301 1.00 89.81 685 ALA A C 1
ATOM 5380 O O . ALA A 1 685 ? 9.939 -9.115 -15.535 1.00 89.81 685 ALA A O 1
ATOM 5381 N N . LEU A 1 686 ? 9.864 -7.353 -14.119 1.00 84.06 686 LEU A N 1
ATOM 5382 C CA . LEU A 1 686 ? 9.525 -8.047 -12.875 1.00 84.06 686 LEU A CA 1
ATOM 5383 C C . LEU A 1 686 ? 8.262 -7.434 -12.254 1.00 84.06 686 LEU A C 1
ATOM 5385 O O . LEU A 1 686 ? 7.997 -6.249 -12.441 1.00 84.06 686 LEU A O 1
ATOM 5389 N N . ASP A 1 687 ? 7.529 -8.193 -11.445 1.00 77.38 687 ASP A N 1
ATOM 5390 C CA . ASP A 1 687 ? 6.449 -7.692 -10.577 1.00 77.38 687 ASP A CA 1
ATOM 5391 C C . ASP A 1 687 ? 5.421 -6.790 -11.300 1.00 77.38 687 ASP A C 1
ATOM 5393 O O . ASP A 1 687 ? 5.173 -5.663 -10.866 1.00 77.38 687 ASP A O 1
ATOM 5397 N N . GLY A 1 688 ? 4.859 -7.245 -12.422 1.00 77.06 688 GLY A N 1
ATOM 5398 C CA . GLY A 1 688 ? 3.920 -6.466 -13.237 1.00 77.06 688 GLY A CA 1
ATOM 5399 C C . GLY A 1 688 ? 3.415 -7.211 -14.470 1.00 77.06 688 GLY A C 1
ATOM 5400 O O . GLY A 1 688 ? 3.639 -8.416 -14.613 1.00 77.06 688 GLY A O 1
ATOM 5401 N N . ILE A 1 689 ? 2.705 -6.499 -15.350 1.00 81.50 689 ILE A N 1
ATOM 5402 C CA . ILE A 1 689 ? 2.102 -7.060 -16.570 1.00 81.50 689 ILE A CA 1
ATOM 5403 C C . ILE A 1 689 ? 2.745 -6.447 -17.813 1.00 81.50 689 ILE A C 1
ATOM 5405 O O . ILE A 1 689 ? 3.047 -5.257 -17.854 1.00 81.50 689 ILE A O 1
ATOM 5409 N N . ILE A 1 690 ? 2.928 -7.276 -18.838 1.00 90.00 690 ILE A N 1
ATOM 5410 C CA . ILE A 1 690 ? 3.458 -6.892 -20.144 1.00 90.00 690 ILE A CA 1
ATOM 5411 C C . ILE A 1 690 ? 2.452 -7.314 -21.202 1.00 90.00 690 ILE A C 1
ATOM 5413 O O . ILE A 1 690 ? 2.085 -8.488 -21.273 1.00 90.00 690 ILE A O 1
ATOM 5417 N N . THR A 1 691 ? 2.027 -6.372 -22.036 1.00 90.25 691 THR A N 1
ATOM 5418 C CA . THR A 1 691 ? 1.065 -6.617 -23.111 1.00 90.25 691 THR A CA 1
ATOM 5419 C C . THR A 1 691 ? 1.683 -6.278 -24.462 1.00 90.25 691 THR A C 1
ATOM 5421 O O . THR A 1 691 ? 2.104 -5.148 -24.692 1.00 90.25 691 THR A O 1
ATOM 5424 N N . LEU A 1 692 ? 1.690 -7.245 -25.378 1.00 93.75 692 LEU A N 1
ATOM 5425 C CA . LEU A 1 692 ? 2.100 -7.085 -26.772 1.00 93.75 692 LEU A CA 1
ATOM 5426 C C . LEU A 1 692 ? 0.865 -7.137 -27.666 1.00 93.75 692 LEU A C 1
ATOM 5428 O O . LEU A 1 692 ? 0.167 -8.147 -27.678 1.00 93.75 692 LEU A O 1
ATOM 5432 N N . THR A 1 693 ? 0.582 -6.082 -28.423 1.00 94.31 693 THR A N 1
ATOM 5433 C CA . THR A 1 693 ? -0.620 -6.005 -29.267 1.00 94.31 693 THR A CA 1
ATOM 5434 C C . THR A 1 693 ? -0.249 -5.635 -30.693 1.00 94.31 693 THR A C 1
ATOM 5436 O O . THR A 1 693 ? 0.393 -4.612 -30.885 1.00 94.31 693 THR A O 1
ATOM 5439 N N . LYS A 1 694 ? -0.701 -6.413 -31.683 1.00 94.19 694 LYS A N 1
ATOM 5440 C CA . LYS A 1 694 ? -0.761 -6.024 -33.098 1.00 94.19 694 LYS A CA 1
ATOM 5441 C C . LYS A 1 694 ? -2.212 -5.709 -33.447 1.00 94.19 694 LYS A C 1
ATOM 5443 O O . LYS A 1 694 ? -3.074 -6.581 -33.319 1.00 94.19 694 LYS A O 1
ATOM 5448 N N . LYS A 1 695 ? -2.483 -4.484 -33.887 1.00 92.56 695 LYS A N 1
ATOM 5449 C CA . LYS A 1 695 ? -3.806 -4.048 -34.328 1.00 92.56 695 LYS A CA 1
ATOM 5450 C C . LYS A 1 695 ? -3.686 -3.156 -35.556 1.00 92.56 695 LYS A C 1
ATOM 5452 O O . LYS A 1 695 ? -2.988 -2.154 -35.506 1.00 92.56 695 LYS A O 1
ATOM 5457 N N . ASP A 1 696 ? -4.373 -3.516 -36.635 1.00 88.19 696 ASP A N 1
ATOM 5458 C CA . ASP A 1 696 ? -4.501 -2.713 -37.857 1.00 88.19 696 ASP A CA 1
ATOM 5459 C C . ASP A 1 696 ? -3.134 -2.263 -38.431 1.00 88.19 696 ASP A C 1
ATOM 5461 O O . ASP A 1 696 ? -2.976 -1.153 -38.932 1.00 88.19 696 ASP A O 1
ATOM 5465 N N . GLY A 1 697 ? -2.123 -3.139 -38.339 1.00 87.00 697 GLY A N 1
ATOM 5466 C CA . GLY A 1 697 ? -0.755 -2.875 -38.805 1.00 87.00 697 GLY A CA 1
ATOM 5467 C C . GLY A 1 697 ? 0.140 -2.092 -37.835 1.00 87.00 697 GLY A C 1
ATOM 5468 O O . GLY A 1 697 ? 1.269 -1.774 -38.198 1.00 87.00 697 GLY A O 1
ATOM 5469 N N . GLU A 1 698 ? -0.327 -1.807 -36.618 1.00 93.38 698 GLU A N 1
ATOM 5470 C CA . GLU A 1 698 ? 0.444 -1.180 -35.541 1.00 93.38 698 GLU A CA 1
ATOM 5471 C C . GLU A 1 698 ? 0.750 -2.192 -34.426 1.00 93.38 698 GLU A C 1
ATOM 5473 O O . GLU A 1 698 ? -0.145 -2.896 -33.955 1.00 93.38 698 GLU A O 1
ATOM 5478 N N . ILE A 1 699 ? 2.007 -2.252 -33.980 1.00 96.00 699 ILE A N 1
ATOM 5479 C CA . ILE A 1 699 ? 2.467 -3.074 -32.858 1.00 96.00 699 ILE A CA 1
ATOM 5480 C C . ILE A 1 699 ? 2.805 -2.181 -31.662 1.00 96.00 699 ILE A C 1
ATOM 5482 O O . ILE A 1 699 ? 3.624 -1.268 -31.761 1.00 96.00 699 ILE A O 1
ATOM 5486 N N . ASN A 1 700 ? 2.207 -2.494 -30.514 1.00 95.62 700 ASN A N 1
ATOM 5487 C CA . ASN A 1 700 ? 2.378 -1.802 -29.242 1.00 95.62 700 ASN A CA 1
ATOM 5488 C C . ASN A 1 700 ? 2.864 -2.762 -28.147 1.00 95.62 700 ASN A C 1
ATOM 5490 O O . ASN A 1 700 ? 2.371 -3.885 -28.037 1.00 95.62 700 ASN A O 1
ATOM 5494 N N . THR A 1 701 ? 3.813 -2.302 -27.326 1.00 95.94 701 THR A N 1
ATOM 5495 C CA . THR A 1 701 ? 4.274 -2.994 -26.106 1.00 95.94 701 THR A CA 1
ATOM 5496 C C . THR A 1 701 ? 3.986 -2.129 -24.887 1.00 95.94 701 THR A C 1
ATOM 5498 O O . THR A 1 701 ? 4.640 -1.097 -24.708 1.00 95.94 701 THR A O 1
ATOM 5501 N N . ASP A 1 702 ? 3.031 -2.548 -24.064 1.00 93.31 702 ASP A N 1
ATOM 5502 C CA . ASP A 1 702 ? 2.607 -1.862 -22.844 1.00 93.31 702 ASP A CA 1
ATOM 5503 C C . ASP A 1 702 ? 3.163 -2.575 -21.607 1.00 93.31 702 ASP A C 1
ATOM 5505 O O . ASP A 1 702 ? 3.164 -3.806 -21.536 1.00 93.31 702 ASP A O 1
ATOM 5509 N N . PHE A 1 703 ? 3.594 -1.795 -20.622 1.00 89.88 703 PHE A N 1
ATOM 5510 C CA . PHE A 1 703 ? 4.034 -2.263 -19.316 1.00 89.88 703 PHE A CA 1
ATOM 5511 C C . PHE A 1 703 ? 3.159 -1.638 -18.226 1.00 89.88 703 PHE A C 1
ATOM 5513 O O . PHE A 1 703 ? 3.100 -0.412 -18.138 1.00 89.88 703 PHE A O 1
ATOM 5520 N N . ASP A 1 704 ? 2.543 -2.461 -17.374 1.00 81.38 704 ASP A N 1
ATOM 5521 C CA . ASP A 1 704 ? 1.642 -2.014 -16.303 1.00 81.38 704 ASP A CA 1
ATOM 5522 C C . ASP A 1 704 ? 2.181 -2.392 -14.916 1.00 81.38 704 ASP A C 1
ATOM 5524 O O . ASP A 1 704 ? 2.403 -3.574 -14.628 1.00 81.38 704 ASP A O 1
ATOM 5528 N N . ASP A 1 705 ? 2.361 -1.380 -14.058 1.00 76.69 705 ASP A N 1
ATOM 5529 C CA . ASP A 1 705 ? 2.902 -1.470 -12.686 1.00 76.69 705 ASP A CA 1
ATOM 5530 C C . ASP A 1 705 ? 4.183 -2.323 -12.564 1.00 76.69 705 ASP A C 1
ATOM 5532 O O . ASP A 1 705 ? 4.478 -2.930 -11.532 1.00 76.69 705 ASP A O 1
ATOM 5536 N N . VAL A 1 706 ? 4.974 -2.382 -13.634 1.00 79.06 706 VAL A N 1
ATOM 5537 C CA . VAL A 1 706 ? 6.114 -3.288 -13.740 1.00 79.06 706 VAL A CA 1
ATOM 5538 C C . VAL A 1 706 ? 7.361 -2.664 -13.130 1.00 79.06 706 VAL A C 1
ATOM 5540 O O . VAL A 1 706 ? 7.591 -1.456 -13.187 1.00 79.06 706 VAL A O 1
ATOM 5543 N N . THR A 1 707 ? 8.204 -3.509 -12.561 1.00 83.38 707 THR A N 1
ATOM 5544 C CA . THR A 1 707 ? 9.587 -3.193 -12.229 1.00 83.38 707 THR A CA 1
ATOM 5545 C C . THR A 1 707 ? 10.461 -3.498 -13.452 1.00 83.38 707 THR A C 1
ATOM 5547 O O . THR A 1 707 ? 10.638 -4.661 -13.797 1.00 83.38 707 THR A O 1
ATOM 5550 N N . LEU A 1 708 ? 11.042 -2.485 -14.094 1.00 87.69 708 LEU A N 1
ATOM 5551 C CA . LEU A 1 708 ? 12.043 -2.667 -15.150 1.00 87.69 708 LEU A CA 1
ATOM 5552 C C . LEU A 1 708 ? 13.440 -2.524 -14.556 1.00 87.69 708 LEU A C 1
ATOM 5554 O O . LEU A 1 708 ? 13.780 -1.468 -14.020 1.00 87.69 708 LEU A O 1
ATOM 5558 N N . ASN A 1 709 ? 14.265 -3.556 -14.692 1.00 86.75 709 ASN A N 1
ATOM 5559 C CA . ASN A 1 709 ? 15.666 -3.543 -14.290 1.00 86.75 709 ASN A CA 1
ATOM 5560 C C . ASN A 1 709 ? 16.562 -3.819 -15.502 1.00 86.75 709 ASN A C 1
ATOM 5562 O O . ASN A 1 709 ? 16.191 -4.568 -16.398 1.00 86.75 709 ASN A O 1
ATOM 5566 N N . ALA A 1 710 ? 17.758 -3.239 -15.536 1.00 83.12 710 ALA A N 1
ATOM 5567 C CA . ALA A 1 710 ? 18.780 -3.634 -16.490 1.00 83.12 710 ALA A CA 1
ATOM 5568 C C . ALA A 1 710 ? 19.235 -5.064 -16.163 1.00 83.12 710 ALA A C 1
ATOM 5570 O O . ALA A 1 710 ? 19.611 -5.356 -15.018 1.00 83.12 710 ALA A O 1
ATOM 5571 N N . SER A 1 711 ? 19.192 -5.949 -17.160 1.00 80.12 711 SER A N 1
ATOM 5572 C CA . SER A 1 711 ? 19.553 -7.362 -17.012 1.00 80.12 711 SER A CA 1
ATOM 5573 C C . SER A 1 711 ? 20.984 -7.530 -16.475 1.00 80.12 711 SER A C 1
ATOM 5575 O O . SER A 1 711 ? 21.845 -6.669 -16.660 1.00 80.12 711 SER A O 1
ATOM 5577 N N . VAL A 1 712 ? 21.258 -8.668 -15.822 1.00 77.81 712 VAL A N 1
ATOM 5578 C CA . VAL A 1 712 ? 22.544 -9.046 -15.182 1.00 77.81 712 VAL A CA 1
ATOM 5579 C C . VAL A 1 712 ? 22.882 -8.271 -13.908 1.00 77.81 712 VAL A C 1
ATOM 5581 O O . VAL A 1 712 ? 23.186 -8.888 -12.889 1.00 77.81 712 VAL A O 1
ATOM 5584 N N . GLU A 1 713 ? 22.838 -6.942 -13.940 1.00 67.38 713 GLU A N 1
ATOM 5585 C CA . GLU A 1 713 ? 23.186 -6.108 -12.780 1.00 67.38 713 GLU A CA 1
ATOM 5586 C C . GLU A 1 713 ? 22.030 -5.897 -11.811 1.00 67.38 713 GLU A C 1
ATOM 5588 O O . GLU A 1 713 ? 22.258 -5.518 -10.662 1.00 67.38 713 GLU A O 1
ATOM 5593 N N . ASN A 1 714 ? 20.801 -6.155 -12.266 1.00 70.88 714 ASN A N 1
ATOM 5594 C CA . ASN A 1 714 ? 19.577 -5.903 -11.514 1.00 70.88 714 ASN A CA 1
ATOM 5595 C C . ASN A 1 714 ? 19.440 -4.424 -11.092 1.00 70.88 714 ASN A C 1
ATOM 5597 O O . ASN A 1 714 ? 18.850 -4.102 -10.060 1.00 70.88 714 ASN A O 1
ATOM 5601 N N . THR A 1 715 ? 20.015 -3.517 -11.888 1.00 73.25 715 THR A N 1
ATOM 5602 C CA . THR A 1 715 ? 19.941 -2.069 -11.670 1.00 73.25 715 THR A CA 1
ATOM 5603 C C . THR A 1 715 ? 18.564 -1.584 -12.100 1.00 73.25 715 THR A C 1
ATOM 5605 O O . THR A 1 715 ? 18.197 -1.737 -13.261 1.00 73.25 715 THR A O 1
ATOM 5608 N N . ARG A 1 716 ? 17.787 -1.001 -11.185 1.00 76.50 716 ARG A N 1
ATOM 5609 C CA . ARG A 1 716 ? 16.425 -0.546 -11.488 1.00 76.50 716 ARG A CA 1
ATOM 5610 C C . ARG A 1 716 ? 16.423 0.618 -12.476 1.00 76.50 716 ARG A C 1
ATOM 5612 O O . ARG A 1 716 ? 16.987 1.663 -12.191 1.00 76.50 716 ARG A O 1
ATOM 5619 N N . ILE A 1 717 ? 15.756 0.421 -13.612 1.00 78.81 717 ILE A N 1
ATOM 5620 C CA . ILE A 1 717 ? 15.513 1.438 -14.641 1.00 78.81 717 ILE A CA 1
ATOM 5621 C C . ILE A 1 717 ? 14.289 2.269 -14.265 1.00 78.81 717 ILE A C 1
ATOM 5623 O O . ILE A 1 717 ? 14.342 3.493 -14.349 1.00 78.81 717 ILE A O 1
ATOM 5627 N N . TYR A 1 718 ? 13.190 1.603 -13.888 1.00 79.31 718 TYR A N 1
ATOM 5628 C CA . TYR A 1 718 ? 11.903 2.240 -13.602 1.00 79.31 718 TYR A CA 1
ATOM 5629 C C . TYR A 1 718 ? 10.950 1.295 -12.834 1.00 79.31 718 TYR A C 1
ATOM 5631 O O . TYR A 1 718 ? 11.082 0.074 -12.917 1.00 79.31 718 TYR A O 1
ATOM 5639 N N . LYS A 1 719 ? 9.981 1.846 -12.085 1.00 78.50 719 LYS A N 1
ATOM 5640 C CA . LYS A 1 719 ? 8.850 1.110 -11.480 1.00 78.50 719 LYS A CA 1
ATOM 5641 C C . LYS A 1 719 ? 7.547 1.862 -11.764 1.00 78.50 719 LYS A C 1
ATOM 5643 O O . LYS A 1 719 ? 7.419 3.010 -11.337 1.00 78.50 719 LYS A O 1
ATOM 5648 N N . GLY A 1 720 ? 6.597 1.213 -12.434 1.00 75.56 720 GLY A N 1
ATOM 5649 C CA . GLY A 1 720 ? 5.292 1.783 -12.781 1.00 75.56 720 GLY A CA 1
ATOM 5650 C C . GLY A 1 720 ? 4.863 1.434 -14.209 1.00 75.56 720 GLY A C 1
ATOM 5651 O O . GLY A 1 720 ? 5.263 0.402 -14.745 1.00 75.56 720 GLY A O 1
ATOM 5652 N N . ASN A 1 721 ? 4.083 2.316 -14.839 1.00 82.88 721 ASN A N 1
ATOM 5653 C CA . ASN A 1 721 ? 3.627 2.136 -16.220 1.00 82.88 721 ASN A CA 1
ATOM 5654 C C . ASN A 1 721 ? 4.651 2.668 -17.234 1.00 82.88 721 ASN A C 1
ATOM 5656 O O . ASN A 1 721 ? 5.172 3.774 -17.081 1.00 82.88 721 ASN A O 1
ATOM 5660 N N . ALA A 1 722 ? 4.919 1.903 -18.289 1.00 87.62 722 ALA A N 1
ATOM 5661 C CA . ALA A 1 722 ? 5.862 2.258 -19.350 1.00 87.62 722 ALA A CA 1
ATOM 5662 C C . ALA A 1 722 ? 5.399 1.698 -20.705 1.00 87.62 722 ALA A C 1
ATOM 5664 O O . ALA A 1 722 ? 4.454 0.916 -20.780 1.00 87.62 722 ALA A O 1
ATOM 5665 N N . GLY A 1 723 ? 6.081 2.049 -21.794 1.00 91.38 723 GLY A N 1
ATOM 5666 C CA . GLY A 1 723 ? 5.835 1.430 -23.098 1.00 91.38 723 GLY A CA 1
ATOM 5667 C C . GLY A 1 723 ? 7.004 1.580 -24.062 1.00 91.38 723 GLY A C 1
ATOM 5668 O O . GLY A 1 723 ? 7.825 2.477 -23.904 1.00 91.38 723 GLY A O 1
ATOM 5669 N N . PHE A 1 724 ? 7.077 0.727 -25.084 1.00 94.06 724 PHE A N 1
ATOM 5670 C CA . PHE A 1 724 ? 7.875 1.042 -26.278 1.00 94.06 724 PHE A CA 1
ATOM 5671 C C . PHE A 1 724 ? 7.072 1.919 -27.239 1.00 94.06 724 PHE A C 1
ATOM 5673 O O . PHE A 1 724 ? 5.845 1.812 -27.278 1.00 94.06 724 PHE A O 1
ATOM 5680 N N . THR A 1 725 ? 7.745 2.759 -28.027 1.00 91.38 725 THR A N 1
ATOM 5681 C CA . THR A 1 725 ? 7.132 3.463 -29.164 1.00 91.38 725 THR A CA 1
ATOM 5682 C C . THR A 1 725 ? 6.474 2.479 -30.138 1.00 91.38 725 THR A C 1
ATOM 5684 O O . THR A 1 725 ? 6.943 1.352 -30.301 1.00 91.38 725 THR A O 1
ATOM 5687 N N . SER A 1 726 ? 5.367 2.895 -30.763 1.00 93.25 726 SER A N 1
ATOM 5688 C CA . SER A 1 726 ? 4.635 2.058 -31.719 1.00 93.25 726 SER A CA 1
ATOM 5689 C C . SER A 1 726 ? 5.501 1.721 -32.933 1.00 93.25 726 SER A C 1
ATOM 5691 O O . SER A 1 726 ? 6.187 2.604 -33.455 1.00 93.25 726 SER A O 1
ATOM 5693 N N . ILE A 1 727 ? 5.398 0.483 -33.419 1.00 94.06 727 ILE A N 1
ATOM 5694 C CA . ILE A 1 727 ? 5.961 0.042 -34.703 1.00 94.06 727 ILE A CA 1
ATOM 5695 C C . ILE A 1 727 ? 4.806 -0.053 -35.700 1.00 94.06 727 ILE A C 1
ATOM 5697 O O . ILE A 1 727 ? 3.837 -0.767 -35.445 1.00 94.06 727 ILE A O 1
ATOM 5701 N N . VAL A 1 728 ? 4.879 0.674 -36.813 1.00 93.06 728 VAL A N 1
ATOM 5702 C CA . VAL A 1 728 ? 3.769 0.821 -37.767 1.00 93.06 728 VAL A CA 1
ATOM 5703 C C . VAL A 1 728 ? 4.183 0.332 -39.150 1.00 93.06 728 VAL A C 1
ATOM 5705 O O . VAL A 1 728 ? 5.238 0.701 -39.658 1.00 93.06 728 VAL A O 1
ATOM 5708 N N . ASN A 1 729 ? 3.333 -0.471 -39.789 1.00 92.19 729 ASN A N 1
ATOM 5709 C CA . ASN A 1 729 ? 3.526 -0.869 -41.181 1.00 92.19 729 ASN A CA 1
ATOM 5710 C C . ASN A 1 729 ? 3.597 0.357 -42.111 1.00 92.19 729 ASN A C 1
ATOM 5712 O O . ASN A 1 729 ? 2.776 1.270 -42.016 1.00 92.19 729 ASN A O 1
ATOM 5716 N N . GLY A 1 730 ? 4.533 0.335 -43.060 1.00 89.44 730 GLY A N 1
ATOM 5717 C CA . GLY A 1 730 ? 4.779 1.426 -44.007 1.00 89.44 730 GLY A CA 1
ATOM 5718 C C . GLY A 1 730 ? 5.725 2.525 -43.508 1.00 89.44 730 GLY A C 1
ATOM 5719 O O . GLY A 1 730 ? 5.908 3.512 -44.214 1.00 89.44 730 GLY A O 1
ATOM 5720 N N . GLU A 1 731 ? 6.333 2.372 -42.329 1.00 89.25 731 GLU A N 1
ATOM 5721 C CA . GLU A 1 731 ? 7.468 3.180 -41.864 1.00 89.25 731 GLU A CA 1
ATOM 5722 C C . GLU A 1 731 ? 8.646 2.236 -41.547 1.00 89.25 731 GLU A C 1
ATOM 5724 O O . GLU A 1 731 ? 8.426 1.166 -40.987 1.00 89.25 731 GLU A O 1
ATOM 5729 N N . GLU A 1 732 ? 9.883 2.599 -41.915 1.00 90.62 732 GLU A N 1
ATOM 5730 C CA . GLU A 1 732 ? 11.071 1.770 -41.631 1.00 90.62 732 GLU A CA 1
ATOM 5731 C C . GLU A 1 732 ? 11.532 1.986 -40.186 1.00 90.62 732 GLU A C 1
ATOM 5733 O O . GLU A 1 732 ? 11.913 3.097 -39.816 1.00 90.62 732 GLU A O 1
ATOM 5738 N N . TYR A 1 733 ? 11.500 0.924 -39.386 1.00 90.75 733 TYR A N 1
ATOM 5739 C CA . TYR A 1 733 ? 12.050 0.836 -38.036 1.00 90.75 733 TYR A CA 1
ATOM 5740 C C . TYR A 1 733 ? 13.250 -0.100 -38.016 1.00 90.75 733 TYR A C 1
ATOM 5742 O O . TYR A 1 733 ? 13.157 -1.204 -38.549 1.00 90.75 733 TYR A O 1
ATOM 5750 N N . SER A 1 734 ? 14.311 0.308 -37.322 1.00 89.81 734 SER A N 1
ATOM 5751 C CA . SER A 1 734 ? 15.518 -0.497 -37.126 1.00 89.81 734 SER A CA 1
ATOM 5752 C C . SER A 1 734 ? 16.174 -0.193 -35.771 1.00 89.81 734 SER A C 1
ATOM 5754 O O . SER A 1 734 ? 15.817 0.768 -35.072 1.00 89.81 734 SER A O 1
ATOM 5756 N N . LEU A 1 735 ? 17.112 -1.041 -35.358 1.00 90.75 735 LEU A N 1
ATOM 5757 C CA . LEU A 1 735 ? 17.891 -0.873 -34.136 1.00 90.75 735 LEU A CA 1
ATOM 5758 C C . LEU A 1 735 ? 19.120 0.001 -34.389 1.00 90.75 735 LEU A C 1
ATOM 5760 O O . LEU A 1 735 ? 19.886 -0.231 -35.317 1.00 90.75 735 LEU A O 1
ATOM 5764 N N . VAL A 1 736 ? 19.356 0.974 -33.505 1.00 89.31 736 VAL A N 1
ATOM 5765 C CA . VAL A 1 736 ? 20.490 1.903 -33.633 1.00 89.31 736 VAL A CA 1
ATOM 5766 C C . VAL A 1 736 ? 21.820 1.131 -33.642 1.00 89.31 736 VAL A C 1
ATOM 5768 O O . VAL A 1 736 ? 22.111 0.434 -32.661 1.00 89.31 736 VAL A O 1
ATOM 5771 N N . PRO A 1 737 ? 22.639 1.243 -34.702 1.00 90.25 737 PRO A N 1
ATOM 5772 C CA . PRO A 1 737 ? 23.896 0.521 -34.795 1.00 90.25 737 PRO A CA 1
ATOM 5773 C C . PRO A 1 737 ? 25.001 1.230 -34.010 1.00 90.25 737 PRO A C 1
ATOM 5775 O O . PRO A 1 737 ? 25.262 2.420 -34.192 1.00 90.25 737 PRO A O 1
ATOM 5778 N N . TYR A 1 738 ? 25.680 0.472 -33.152 1.00 89.00 738 TYR A N 1
ATOM 5779 C CA . TYR A 1 738 ? 26.842 0.924 -32.392 1.00 89.00 738 TYR A CA 1
ATOM 5780 C C . TYR A 1 738 ? 28.067 0.079 -32.729 1.00 89.00 738 TYR A C 1
ATOM 5782 O O . TYR A 1 738 ? 27.964 -1.143 -32.830 1.00 89.00 738 TYR A O 1
ATOM 5790 N N . ASN A 1 739 ? 29.244 0.694 -32.813 1.00 88.12 739 ASN A N 1
ATOM 5791 C CA . ASN A 1 739 ? 30.498 -0.057 -32.831 1.00 88.12 739 ASN A CA 1
ATOM 5792 C C . ASN A 1 739 ? 30.857 -0.584 -31.422 1.00 88.12 739 ASN A C 1
ATOM 5794 O O . ASN A 1 739 ? 30.254 -0.219 -30.405 1.00 88.12 739 ASN A O 1
ATOM 5798 N N . THR A 1 740 ? 31.883 -1.431 -31.330 1.00 85.38 740 THR A N 1
ATOM 5799 C CA . THR A 1 740 ? 32.374 -1.964 -30.042 1.00 85.38 740 THR A CA 1
ATOM 5800 C C . THR A 1 740 ? 32.888 -0.891 -29.073 1.00 85.38 740 THR A C 1
ATOM 5802 O O . THR A 1 740 ? 32.954 -1.155 -27.874 1.00 85.38 740 THR A O 1
ATOM 5805 N N . ASN A 1 741 ? 33.216 0.322 -29.523 1.00 80.88 741 ASN A N 1
ATOM 5806 C CA . ASN A 1 741 ? 33.591 1.444 -28.651 1.00 80.88 741 ASN A CA 1
ATOM 5807 C C . ASN A 1 741 ? 32.374 2.230 -28.125 1.00 80.88 741 ASN A C 1
ATOM 5809 O O . ASN A 1 741 ? 32.547 3.212 -27.399 1.00 80.88 741 ASN A O 1
ATOM 5813 N N . GLY A 1 742 ? 31.151 1.797 -28.453 1.00 79.25 742 GLY A N 1
ATOM 5814 C CA . GLY A 1 742 ? 29.909 2.444 -28.036 1.00 79.25 742 GLY A CA 1
ATOM 5815 C C . GLY A 1 742 ? 29.637 3.762 -28.760 1.00 79.25 742 GLY A C 1
ATOM 5816 O O . GLY A 1 742 ? 28.983 4.645 -28.199 1.00 79.25 742 GLY A O 1
ATOM 5817 N N . GLU A 1 743 ? 30.172 3.922 -29.969 1.00 83.50 743 GLU A N 1
ATOM 5818 C CA . GLU A 1 743 ? 29.890 5.045 -30.865 1.00 83.50 743 GLU A CA 1
ATOM 5819 C C . GLU A 1 743 ? 28.774 4.642 -31.835 1.00 83.50 743 GLU A C 1
ATOM 5821 O O . GLU A 1 743 ? 28.773 3.525 -32.350 1.00 83.50 743 GLU A O 1
ATOM 5826 N N . GLU A 1 744 ? 27.796 5.530 -32.021 1.00 86.19 744 GLU A N 1
ATOM 5827 C CA . GLU A 1 744 ? 26.693 5.361 -32.979 1.00 86.19 744 GLU A CA 1
ATOM 5828 C C . GLU A 1 744 ? 27.243 5.545 -34.400 1.00 86.19 744 GLU A C 1
ATOM 5830 O O . GLU A 1 744 ? 27.979 6.506 -34.627 1.00 86.19 744 GLU A O 1
ATOM 5835 N N . LEU A 1 745 ? 26.920 4.634 -35.324 1.00 86.38 745 LEU A N 1
ATOM 5836 C CA . LEU A 1 745 ? 27.357 4.756 -36.721 1.00 86.38 745 LEU A CA 1
ATOM 5837 C C . LEU A 1 745 ? 26.621 5.907 -37.424 1.00 86.38 745 LEU A C 1
ATOM 5839 O O . LEU A 1 745 ? 25.459 6.193 -37.124 1.00 86.38 745 LEU A O 1
ATOM 5843 N N . GLU A 1 746 ? 27.297 6.569 -38.361 1.00 83.19 746 GLU A N 1
ATOM 5844 C CA . GLU A 1 746 ? 26.758 7.693 -39.128 1.00 83.19 746 GLU A CA 1
ATOM 5845 C C . GLU A 1 746 ? 25.678 7.240 -40.134 1.00 83.19 746 GLU A C 1
ATOM 5847 O O . GLU A 1 746 ? 25.519 6.052 -40.425 1.00 83.19 746 GLU A O 1
ATOM 5852 N N . ASP A 1 747 ? 24.906 8.198 -40.656 1.00 82.00 747 ASP A N 1
ATOM 5853 C CA . ASP A 1 747 ? 23.886 7.996 -41.700 1.00 82.00 747 ASP A CA 1
ATOM 5854 C C . ASP A 1 747 ? 22.743 7.005 -41.364 1.00 82.00 747 ASP A C 1
ATOM 5856 O O . ASP A 1 747 ? 22.107 6.441 -42.254 1.00 82.00 747 ASP A O 1
ATOM 5860 N N . PHE A 1 748 ? 22.420 6.817 -40.079 1.00 83.19 748 PHE A N 1
ATOM 5861 C CA . PHE A 1 748 ? 21.231 6.067 -39.657 1.00 83.19 748 PHE A CA 1
ATOM 5862 C C . PHE A 1 748 ? 19.956 6.924 -39.791 1.00 83.19 748 PHE A C 1
ATOM 5864 O O . PHE A 1 748 ? 19.775 7.892 -39.052 1.00 83.19 748 PHE A O 1
ATOM 5871 N N . GLU A 1 749 ? 19.049 6.585 -40.715 1.00 79.94 749 GLU A N 1
ATOM 5872 C CA . GLU A 1 749 ? 17.837 7.384 -40.998 1.00 79.94 749 GLU A CA 1
ATOM 5873 C C . GLU A 1 749 ? 16.509 6.754 -40.528 1.00 79.94 749 GLU A C 1
ATOM 5875 O O . GLU A 1 749 ? 15.465 7.421 -40.576 1.00 79.94 749 GLU A O 1
ATOM 5880 N N . ASP A 1 750 ? 16.542 5.512 -40.043 1.00 84.94 750 ASP A N 1
ATOM 5881 C CA . ASP A 1 750 ? 15.346 4.733 -39.707 1.00 84.94 750 ASP A CA 1
ATOM 5882 C C . ASP A 1 750 ? 14.689 5.181 -38.386 1.00 84.94 750 ASP A C 1
ATOM 5884 O O . ASP A 1 750 ? 15.265 5.888 -37.549 1.00 84.94 750 ASP A O 1
ATOM 5888 N N . GLN A 1 751 ? 13.427 4.791 -38.189 1.00 85.75 751 GLN A N 1
ATOM 5889 C CA . GLN A 1 751 ? 12.694 5.029 -36.947 1.00 85.75 751 GLN A CA 1
ATOM 5890 C C . GLN A 1 751 ? 13.261 4.172 -35.808 1.00 85.75 751 GLN A C 1
ATOM 5892 O O . GLN A 1 751 ? 13.460 2.968 -35.949 1.00 85.75 751 GLN A O 1
ATOM 5897 N N . VAL A 1 752 ? 13.469 4.787 -34.641 1.00 85.62 752 VAL A N 1
ATOM 5898 C CA . VAL A 1 752 ? 14.052 4.109 -33.474 1.00 85.62 752 VAL A CA 1
ATOM 5899 C C . VAL A 1 752 ? 12.970 3.648 -32.506 1.00 85.62 752 VAL A C 1
ATOM 5901 O O . VAL A 1 752 ? 12.109 4.427 -32.084 1.00 85.62 752 VAL A O 1
ATOM 5904 N N . ILE A 1 753 ? 13.077 2.399 -32.057 1.00 90.69 753 ILE A N 1
ATOM 5905 C CA . ILE A 1 753 ? 12.246 1.870 -30.974 1.00 90.69 753 ILE A CA 1
ATOM 5906 C C . ILE A 1 753 ? 12.781 2.390 -29.641 1.00 90.69 753 ILE A C 1
ATOM 5908 O O . ILE A 1 753 ? 13.937 2.158 -29.281 1.00 90.69 753 ILE A O 1
ATOM 5912 N N . THR A 1 754 ? 11.937 3.111 -28.906 1.00 89.00 754 THR A N 1
ATOM 5913 C CA . THR A 1 754 ? 12.327 3.796 -27.671 1.00 89.00 754 THR A CA 1
ATOM 5914 C C . THR A 1 754 ? 11.442 3.363 -26.511 1.00 89.00 754 THR A C 1
ATOM 5916 O O . THR A 1 754 ? 10.218 3.380 -26.621 1.00 89.00 754 THR A O 1
ATOM 5919 N N . LEU A 1 755 ? 12.057 2.987 -25.390 1.00 89.81 755 LEU A N 1
ATOM 5920 C CA . LEU A 1 755 ? 11.396 2.795 -24.106 1.00 89.81 755 LEU A CA 1
ATOM 5921 C C . LEU A 1 755 ? 11.063 4.163 -23.505 1.00 89.81 755 LEU A C 1
ATOM 5923 O O . LEU A 1 755 ? 11.970 4.942 -23.200 1.00 89.81 755 LEU A O 1
ATOM 5927 N N . VAL A 1 756 ? 9.772 4.421 -23.308 1.00 85.50 756 VAL A N 1
ATOM 5928 C CA . VAL A 1 756 ? 9.233 5.647 -22.717 1.00 85.50 756 VAL A CA 1
ATOM 5929 C C . VAL A 1 756 ? 8.564 5.347 -21.375 1.00 85.50 756 VAL A C 1
ATOM 5931 O O . VAL A 1 756 ? 7.812 4.380 -21.237 1.00 85.50 756 VAL A O 1
ATOM 5934 N N . TYR A 1 757 ? 8.855 6.173 -20.373 1.00 80.19 757 TYR A N 1
ATOM 5935 C CA . TYR A 1 757 ? 8.301 6.076 -19.022 1.00 80.19 757 TYR A CA 1
ATOM 5936 C C . TYR A 1 757 ? 8.308 7.453 -18.329 1.00 80.19 757 TYR A C 1
ATOM 5938 O O . TYR A 1 757 ? 9.058 8.342 -18.740 1.00 80.19 757 TYR A O 1
ATOM 5946 N N . PRO A 1 758 ? 7.504 7.644 -17.266 1.00 70.31 758 PRO A N 1
ATOM 5947 C CA . PRO A 1 758 ? 7.534 8.827 -16.409 1.00 70.31 758 PRO A CA 1
ATOM 5948 C C . PRO A 1 758 ? 8.905 9.140 -15.802 1.00 70.31 758 PRO A C 1
ATOM 5950 O O . PRO A 1 758 ? 9.311 8.569 -14.791 1.00 70.31 758 PRO A O 1
ATOM 5953 N N . THR A 1 759 ? 9.617 10.099 -16.393 1.00 57.00 759 THR A N 1
ATOM 5954 C CA . THR A 1 759 ? 10.974 10.498 -15.977 1.00 57.00 759 THR A CA 1
ATOM 5955 C C . THR A 1 759 ? 10.995 11.279 -14.666 1.00 57.00 759 THR A C 1
ATOM 5957 O O . THR A 1 759 ? 11.981 11.226 -13.935 1.00 57.00 759 THR A O 1
ATOM 5960 N N . ALA A 1 760 ? 9.886 11.938 -14.313 1.00 50.62 760 ALA A N 1
ATOM 5961 C CA . ALA A 1 760 ? 9.704 12.633 -13.036 1.00 50.62 760 ALA A CA 1
ATOM 5962 C C . ALA A 1 760 ? 9.819 11.709 -11.809 1.00 50.62 760 ALA A C 1
ATOM 5964 O O . ALA A 1 760 ? 10.092 12.179 -10.705 1.00 50.62 760 ALA A O 1
ATOM 5965 N N . LEU A 1 761 ? 9.590 10.406 -12.000 1.00 42.56 761 LEU A N 1
ATOM 5966 C CA . LEU A 1 761 ? 9.644 9.386 -10.956 1.00 42.56 761 LEU A CA 1
ATOM 5967 C C . LEU A 1 761 ? 11.040 8.782 -10.758 1.00 42.56 761 LEU A C 1
ATOM 5969 O O . LEU A 1 761 ? 11.256 8.111 -9.744 1.00 42.56 761 LEU A O 1
ATOM 5973 N N . ASN A 1 762 ? 11.972 8.993 -11.694 1.00 49.16 762 ASN A N 1
ATOM 5974 C CA . ASN A 1 762 ? 13.316 8.440 -11.586 1.00 49.16 762 ASN A CA 1
ATOM 5975 C C . ASN A 1 762 ? 14.181 9.309 -10.666 1.00 49.16 762 ASN A C 1
ATOM 5977 O O . ASN A 1 762 ? 14.445 10.480 -10.932 1.00 49.16 762 ASN A O 1
ATOM 5981 N N . GLY A 1 763 ? 14.634 8.719 -9.557 1.00 49.91 763 GLY A N 1
ATOM 5982 C CA . GLY A 1 763 ? 15.703 9.307 -8.752 1.00 49.91 763 GLY A CA 1
ATOM 5983 C C . GLY A 1 763 ? 17.027 9.282 -9.524 1.00 49.91 763 GLY A C 1
ATOM 5984 O O . GLY A 1 763 ? 17.213 8.433 -10.397 1.00 49.91 763 GLY A O 1
ATOM 5985 N N . LEU A 1 764 ? 17.965 10.183 -9.203 1.00 52.06 764 LEU A N 1
ATOM 5986 C CA . LEU A 1 764 ? 19.305 10.104 -9.799 1.00 52.06 764 LEU A CA 1
ATOM 5987 C C . LEU A 1 764 ? 19.961 8.769 -9.407 1.00 52.06 764 LEU A C 1
ATOM 5989 O O . LEU A 1 764 ? 19.838 8.315 -8.267 1.00 52.06 764 LEU A O 1
ATOM 5993 N N . MET A 1 765 ? 20.665 8.163 -10.356 1.00 59.50 765 MET A N 1
ATOM 5994 C CA . MET A 1 765 ? 21.473 6.964 -10.171 1.00 59.50 765 MET A CA 1
ATOM 5995 C C . MET A 1 765 ? 22.952 7.305 -10.261 1.00 59.50 765 MET A C 1
ATOM 5997 O O . MET A 1 765 ? 23.379 8.030 -11.164 1.00 59.50 765 MET A O 1
ATOM 6001 N N . THR A 1 766 ? 23.758 6.740 -9.364 1.00 56.44 766 THR A N 1
ATOM 6002 C CA . THR A 1 766 ? 25.209 6.915 -9.431 1.00 56.44 766 THR A CA 1
ATOM 6003 C C . THR A 1 766 ? 25.823 5.966 -10.469 1.00 56.44 766 THR A C 1
ATOM 6005 O O . THR A 1 766 ? 26.008 4.777 -10.210 1.00 56.44 766 THR A O 1
ATOM 6008 N N . ILE A 1 767 ? 26.227 6.486 -11.631 1.00 59.19 767 ILE A N 1
ATOM 6009 C CA . ILE A 1 767 ? 26.925 5.733 -12.687 1.00 59.19 767 ILE A CA 1
ATOM 6010 C C . ILE A 1 767 ? 28.352 6.273 -12.799 1.00 59.19 767 ILE A C 1
ATOM 6012 O O . ILE A 1 767 ? 28.572 7.476 -12.843 1.00 59.19 767 ILE A O 1
ATOM 6016 N N . ALA A 1 768 ? 29.362 5.399 -12.765 1.00 52.81 768 ALA A N 1
ATOM 6017 C CA . ALA A 1 768 ? 30.780 5.796 -12.802 1.00 52.81 768 ALA A CA 1
ATOM 6018 C C . ALA A 1 768 ? 31.197 6.891 -11.776 1.00 52.81 768 ALA A C 1
ATOM 6020 O O . ALA A 1 768 ? 32.210 7.561 -11.959 1.00 52.81 768 ALA A O 1
ATOM 6021 N N . GLY A 1 769 ? 30.458 7.041 -10.668 1.00 51.72 769 GLY A N 1
ATOM 6022 C CA . GLY A 1 769 ? 30.719 8.049 -9.631 1.00 51.72 769 GLY A CA 1
ATOM 6023 C C . GLY A 1 769 ? 30.088 9.423 -9.880 1.00 51.72 769 GLY A C 1
ATOM 6024 O O . GLY A 1 769 ? 30.406 10.352 -9.144 1.00 51.72 769 GLY A O 1
ATOM 6025 N N . MET A 1 770 ? 29.210 9.554 -10.877 1.00 57.16 770 MET A N 1
ATOM 6026 C CA . MET A 1 770 ? 28.424 10.762 -11.129 1.00 57.16 770 MET A CA 1
ATOM 6027 C C . MET A 1 770 ? 26.922 10.442 -11.087 1.00 57.16 770 MET A C 1
ATOM 6029 O O . MET A 1 770 ? 26.535 9.304 -11.340 1.00 57.16 770 MET A O 1
ATOM 6033 N N . ALA A 1 771 ? 26.085 11.426 -10.750 1.00 58.16 771 ALA A N 1
ATOM 6034 C CA . ALA A 1 771 ? 24.638 11.258 -10.614 1.00 58.16 771 ALA A CA 1
ATOM 6035 C C . ALA A 1 771 ? 23.923 11.537 -11.949 1.00 58.16 771 ALA A C 1
ATOM 6037 O O . ALA A 1 771 ? 23.982 12.653 -12.469 1.00 58.16 771 ALA A O 1
ATOM 6038 N N . PHE A 1 772 ? 23.246 10.524 -12.493 1.00 63.69 772 PHE A N 1
ATOM 6039 C CA . PHE A 1 772 ? 22.510 10.576 -13.758 1.00 63.69 772 PHE A CA 1
ATOM 6040 C C . PHE A 1 772 ? 21.013 10.385 -13.520 1.00 63.69 772 PHE A C 1
ATOM 6042 O O . PHE A 1 772 ? 20.617 9.466 -12.810 1.00 63.69 772 PHE A O 1
ATOM 6049 N N . ASN A 1 773 ? 20.167 11.191 -14.156 1.00 64.75 773 ASN A N 1
ATOM 6050 C CA . ASN A 1 773 ? 18.728 10.936 -14.239 1.00 64.75 773 ASN A CA 1
ATOM 6051 C C . ASN A 1 773 ? 18.413 10.331 -15.612 1.00 64.75 773 ASN A C 1
ATOM 6053 O O . ASN A 1 773 ? 18.500 11.040 -16.617 1.00 64.75 773 ASN A O 1
ATOM 6057 N N . LEU A 1 774 ? 18.089 9.035 -15.668 1.00 73.19 774 LEU A N 1
ATOM 6058 C CA . LEU A 1 774 ? 17.755 8.360 -16.925 1.00 73.19 774 LEU A CA 1
ATOM 6059 C C . LEU A 1 774 ? 16.363 8.771 -17.406 1.00 73.19 774 LEU A C 1
ATOM 6061 O O . LEU A 1 774 ? 15.381 8.604 -16.683 1.00 73.19 774 LEU A O 1
ATOM 6065 N N . SER A 1 775 ? 16.280 9.232 -18.652 1.00 71.62 775 SER A N 1
ATOM 6066 C CA . SER A 1 775 ? 15.047 9.750 -19.249 1.00 71.62 775 SER A CA 1
ATOM 6067 C C . SER A 1 775 ? 14.313 8.709 -20.102 1.00 71.62 775 SER A C 1
ATOM 6069 O O . SER A 1 775 ? 13.212 8.296 -19.774 1.00 71.62 775 SER A O 1
ATOM 6071 N N . PHE A 1 776 ? 14.906 8.268 -21.202 1.00 79.19 776 PHE A N 1
ATOM 6072 C CA . PHE A 1 776 ? 14.318 7.271 -22.100 1.00 79.19 776 PHE A CA 1
ATOM 6073 C C . PHE A 1 776 ? 15.436 6.426 -22.698 1.00 79.19 776 PHE A C 1
ATOM 6075 O O . PHE A 1 776 ? 16.599 6.845 -22.693 1.00 79.19 776 PHE A O 1
ATOM 6082 N N . ALA A 1 777 ? 15.091 5.248 -23.214 1.00 84.62 777 ALA A N 1
ATOM 6083 C CA . ALA A 1 777 ? 16.072 4.281 -23.696 1.00 84.62 777 ALA A CA 1
ATOM 6084 C C . ALA A 1 777 ? 15.840 3.925 -25.165 1.00 84.62 777 ALA A C 1
ATOM 6086 O O . ALA A 1 777 ? 14.780 3.414 -25.510 1.00 84.62 777 ALA A O 1
ATOM 6087 N N . ARG A 1 778 ? 16.827 4.161 -26.029 1.00 87.81 778 ARG A N 1
ATOM 6088 C CA . ARG A 1 778 ? 16.815 3.721 -27.432 1.00 87.81 778 ARG A CA 1
ATOM 6089 C C . ARG A 1 778 ? 17.303 2.279 -27.509 1.00 87.81 778 ARG A C 1
ATOM 6091 O O . ARG A 1 778 ? 18.320 1.942 -26.897 1.00 87.81 778 ARG A O 1
ATOM 6098 N N . LEU A 1 779 ? 16.596 1.442 -28.259 1.00 90.81 779 LEU A N 1
ATOM 6099 C CA . LEU A 1 779 ? 17.073 0.101 -28.580 1.00 90.81 779 LEU A CA 1
ATOM 6100 C C . LEU A 1 779 ? 18.112 0.163 -29.697 1.00 90.81 779 LEU A C 1
ATOM 6102 O O . LEU A 1 779 ? 17.967 0.919 -30.658 1.00 90.81 779 LEU A O 1
ATOM 6106 N N . GLY A 1 780 ? 19.156 -0.644 -29.557 1.00 90.75 780 GLY A N 1
ATOM 6107 C CA . GLY A 1 780 ? 20.256 -0.707 -30.502 1.00 90.75 780 GLY A CA 1
ATOM 6108 C C . GLY A 1 780 ? 20.882 -2.088 -30.603 1.00 90.75 780 GLY A C 1
ATOM 6109 O O . GLY A 1 780 ? 20.520 -3.027 -29.887 1.00 90.75 780 GLY A O 1
ATOM 6110 N N . MET A 1 781 ? 21.853 -2.185 -31.499 1.00 90.56 781 MET A N 1
ATOM 6111 C CA . MET A 1 781 ? 22.621 -3.390 -31.775 1.00 90.56 781 MET A CA 1
ATOM 6112 C C . MET A 1 781 ? 24.106 -3.039 -31.844 1.00 90.56 781 MET A C 1
ATOM 6114 O O . MET A 1 781 ? 24.479 -2.026 -32.432 1.00 90.56 781 MET A O 1
ATOM 6118 N N . MET A 1 782 ? 24.959 -3.861 -31.231 1.00 90.44 782 MET A N 1
ATOM 6119 C CA . MET A 1 782 ? 26.407 -3.656 -31.267 1.00 90.44 782 MET A CA 1
ATOM 6120 C C . MET A 1 782 ? 27.062 -4.523 -32.345 1.00 90.44 782 MET A C 1
ATOM 6122 O O . MET A 1 782 ? 26.830 -5.732 -32.397 1.00 90.44 782 MET A O 1
ATOM 6126 N N . TYR A 1 783 ? 27.931 -3.915 -33.148 1.00 90.00 783 TYR A N 1
ATOM 6127 C CA . TYR A 1 783 ? 28.664 -4.532 -34.249 1.00 90.00 783 TYR A CA 1
ATOM 6128 C C . TYR A 1 783 ? 30.170 -4.497 -33.989 1.00 90.00 783 TYR A C 1
ATOM 6130 O O . TYR A 1 783 ? 30.718 -3.526 -33.466 1.00 90.00 783 TYR A O 1
ATOM 6138 N N . ASP A 1 784 ? 30.844 -5.580 -34.363 1.00 86.25 784 ASP A N 1
ATOM 6139 C CA . ASP A 1 784 ? 32.304 -5.690 -34.354 1.00 86.25 784 ASP A CA 1
ATOM 6140 C C . ASP A 1 784 ? 32.829 -5.304 -35.725 1.00 86.25 784 ASP A C 1
ATOM 6142 O O . ASP A 1 784 ? 33.015 -6.147 -36.600 1.00 86.25 784 ASP A O 1
ATOM 6146 N N . THR A 1 785 ? 32.946 -3.993 -35.911 1.00 81.94 785 THR A N 1
ATOM 6147 C CA . THR A 1 785 ? 33.229 -3.361 -37.191 1.00 81.94 785 THR A CA 1
ATOM 6148 C C . THR A 1 785 ? 34.070 -2.102 -37.000 1.00 81.94 785 THR A C 1
ATOM 6150 O O . THR A 1 785 ? 33.980 -1.443 -35.960 1.00 81.94 785 THR A O 1
ATOM 6153 N N . ASP A 1 786 ? 34.858 -1.785 -38.025 1.00 78.81 786 ASP A N 1
ATOM 6154 C CA . ASP A 1 786 ? 35.561 -0.509 -38.187 1.00 78.81 786 ASP A CA 1
ATOM 6155 C C . ASP A 1 786 ? 34.816 0.425 -39.170 1.00 78.81 786 ASP A C 1
ATOM 6157 O O . ASP A 1 786 ? 35.312 1.507 -39.477 1.00 78.81 786 ASP A O 1
ATOM 6161 N N . GLU A 1 787 ? 33.655 0.005 -39.693 1.00 82.12 787 GLU A N 1
ATOM 6162 C CA . GLU A 1 787 ? 32.828 0.818 -40.593 1.00 82.12 787 GLU A CA 1
ATOM 6163 C C . GLU A 1 787 ? 32.254 2.039 -39.861 1.00 82.12 787 GLU A C 1
ATOM 6165 O O . GLU A 1 787 ? 31.857 1.954 -38.697 1.00 82.12 787 GLU A O 1
ATOM 6170 N N . GLU A 1 788 ? 32.189 3.175 -40.559 1.00 81.69 788 GLU A N 1
ATOM 6171 C CA . GLU A 1 788 ? 31.694 4.441 -40.001 1.00 81.69 788 GLU A CA 1
ATOM 6172 C C . GLU A 1 788 ? 30.187 4.638 -40.238 1.00 81.69 788 GLU A C 1
ATOM 6174 O O . GLU A 1 788 ? 29.550 5.329 -39.447 1.00 81.69 788 GLU A O 1
ATOM 6179 N N . ASN A 1 789 ? 29.595 4.003 -41.263 1.00 84.56 789 ASN A N 1
ATOM 6180 C CA . ASN A 1 789 ? 28.193 4.217 -41.649 1.00 84.56 789 ASN A CA 1
ATOM 6181 C C . ASN A 1 789 ? 27.290 3.020 -41.328 1.00 84.56 789 ASN A C 1
ATOM 6183 O O . ASN A 1 789 ? 27.658 1.858 -41.508 1.00 84.56 789 ASN A O 1
ATOM 6187 N N . ALA A 1 790 ? 26.044 3.312 -40.958 1.00 83.12 790 ALA A N 1
ATOM 6188 C CA . ALA A 1 790 ? 25.009 2.323 -40.666 1.00 83.12 790 ALA A CA 1
ATOM 6189 C C . ALA A 1 790 ? 24.649 1.423 -41.863 1.00 83.12 790 ALA A C 1
ATOM 6191 O O . ALA A 1 790 ? 24.291 0.264 -41.676 1.00 83.12 790 ALA A O 1
ATOM 6192 N N . ALA A 1 791 ? 24.754 1.930 -43.095 1.00 81.31 791 ALA A N 1
ATOM 6193 C CA . ALA A 1 791 ? 24.398 1.180 -44.303 1.00 81.31 791 ALA A CA 1
ATOM 6194 C C . ALA A 1 791 ? 25.378 0.039 -44.645 1.00 81.31 791 ALA A C 1
ATOM 6196 O O . ALA A 1 791 ? 25.044 -0.833 -45.452 1.00 81.31 791 ALA A O 1
ATOM 6197 N N . ASP A 1 792 ? 26.576 0.058 -44.056 1.00 83.19 792 ASP A N 1
ATOM 6198 C CA . ASP A 1 792 ? 27.671 -0.854 -44.394 1.00 83.19 792 ASP A CA 1
ATOM 6199 C C . ASP A 1 792 ? 27.714 -2.103 -43.489 1.00 83.19 792 ASP A C 1
ATOM 6201 O O . ASP A 1 792 ? 28.386 -3.081 -43.822 1.00 83.19 792 ASP A O 1
ATOM 6205 N N . VAL A 1 793 ? 26.949 -2.119 -42.389 1.00 83.38 793 VAL A N 1
ATOM 6206 C CA . VAL A 1 793 ? 26.853 -3.261 -41.464 1.00 83.38 793 VAL A CA 1
ATOM 6207 C C . VAL A 1 793 ? 25.680 -4.184 -41.787 1.00 83.38 793 VAL A C 1
ATOM 6209 O O . VAL A 1 793 ? 24.650 -3.765 -42.315 1.00 83.38 793 VAL A O 1
ATOM 6212 N N . LYS A 1 794 ? 25.819 -5.470 -41.448 1.00 77.56 794 LYS A N 1
ATOM 6213 C CA . LYS A 1 794 ? 24.759 -6.476 -41.624 1.00 77.56 794 LYS A CA 1
ATOM 6214 C C . LYS A 1 794 ? 24.382 -7.139 -40.310 1.00 77.56 794 LYS A C 1
ATOM 6216 O O . LYS A 1 794 ? 25.236 -7.388 -39.466 1.00 77.56 794 LYS A O 1
ATOM 6221 N N . GLU A 1 795 ? 23.108 -7.504 -40.164 1.00 72.31 795 GLU A N 1
ATOM 6222 C CA . GLU A 1 795 ? 22.569 -8.096 -38.929 1.00 72.31 795 GLU A CA 1
ATOM 6223 C C . GLU A 1 795 ? 23.284 -9.398 -38.500 1.00 72.31 795 GLU A C 1
ATOM 6225 O O . GLU A 1 795 ? 23.339 -9.717 -37.313 1.00 72.31 795 GLU A O 1
ATOM 6230 N N . ASP A 1 796 ? 23.864 -10.165 -39.429 1.00 72.31 796 ASP A N 1
ATOM 6231 C CA . ASP A 1 796 ? 24.615 -11.389 -39.117 1.00 72.31 796 ASP A CA 1
ATOM 6232 C C . ASP A 1 796 ? 26.001 -11.129 -38.498 1.00 72.31 796 ASP A C 1
ATOM 6234 O O . ASP A 1 796 ? 26.590 -12.038 -37.907 1.00 72.31 796 ASP A O 1
ATOM 6238 N N . GLU A 1 797 ? 26.494 -9.891 -38.565 1.00 78.00 797 GLU A N 1
ATOM 6239 C CA . GLU A 1 797 ? 27.729 -9.422 -37.921 1.00 78.00 797 GLU A CA 1
ATOM 6240 C C . GLU A 1 797 ? 27.477 -8.854 -36.510 1.00 78.00 797 GLU A C 1
ATOM 6242 O O . GLU A 1 797 ? 28.419 -8.529 -35.776 1.00 78.00 797 GLU A O 1
ATOM 6247 N N . ALA A 1 798 ? 26.208 -8.759 -36.099 1.00 84.38 798 ALA A N 1
ATOM 6248 C CA . ALA A 1 798 ? 25.816 -8.254 -34.794 1.00 84.38 798 ALA A CA 1
ATOM 6249 C C . ALA A 1 798 ? 26.319 -9.145 -33.645 1.00 84.38 798 ALA A C 1
ATOM 6251 O O . ALA A 1 798 ? 26.183 -10.371 -33.651 1.00 84.38 798 ALA A O 1
ATOM 6252 N N . LYS A 1 799 ? 26.854 -8.517 -32.595 1.00 85.62 799 LYS A N 1
ATOM 6253 C CA . LYS A 1 799 ? 27.295 -9.193 -31.365 1.00 85.62 799 LYS A CA 1
ATOM 6254 C C . LYS A 1 799 ? 26.188 -9.340 -30.328 1.00 85.62 799 LYS A C 1
ATOM 6256 O O . LYS A 1 799 ? 26.269 -10.241 -29.492 1.00 85.62 799 LYS A O 1
ATOM 6261 N N . GLY A 1 800 ? 25.187 -8.468 -30.360 1.00 87.81 800 GLY A N 1
ATOM 6262 C CA . GLY A 1 800 ? 24.057 -8.519 -29.443 1.00 87.81 800 GLY A CA 1
ATOM 6263 C C . GLY A 1 800 ? 23.378 -7.171 -29.240 1.00 87.81 800 GLY A C 1
ATOM 6264 O O . GLY A 1 800 ? 23.902 -6.115 -29.603 1.00 87.81 800 GLY A O 1
ATOM 6265 N N . PHE A 1 801 ? 22.192 -7.238 -28.641 1.00 90.75 801 PHE A N 1
ATOM 6266 C CA . PHE A 1 801 ? 21.372 -6.070 -28.361 1.00 90.75 801 PHE A CA 1
ATOM 6267 C C . PHE A 1 801 ? 22.005 -5.179 -27.292 1.00 90.75 801 PHE A C 1
ATOM 6269 O O . PHE A 1 801 ? 22.628 -5.650 -26.331 1.00 90.75 801 PHE A O 1
ATOM 6276 N N . VAL A 1 802 ? 21.774 -3.880 -27.450 1.00 90.75 802 VAL A N 1
ATOM 6277 C CA . VAL A 1 802 ? 22.121 -2.850 -26.479 1.00 90.75 802 VAL A CA 1
ATOM 6278 C C . VAL A 1 802 ? 20.956 -1.897 -26.263 1.00 90.75 802 VAL A C 1
ATOM 6280 O O . VAL A 1 802 ? 20.083 -1.718 -27.109 1.00 90.75 802 VAL A O 1
ATOM 6283 N N . MET A 1 803 ? 20.958 -1.269 -25.099 1.00 88.94 803 MET A N 1
ATOM 6284 C CA . MET A 1 803 ? 20.042 -0.216 -24.715 1.00 88.94 803 MET A CA 1
ATOM 6285 C C . MET A 1 803 ? 20.843 1.030 -24.381 1.00 88.94 803 MET A C 1
ATOM 6287 O O . MET A 1 803 ? 21.699 0.994 -23.496 1.00 88.94 803 MET A O 1
ATOM 6291 N N . SER A 1 804 ? 20.550 2.126 -25.075 1.00 87.44 804 SER A N 1
ATOM 6292 C CA . SER A 1 804 ? 21.183 3.417 -24.834 1.00 87.44 804 SER A CA 1
ATOM 6293 C C . SER A 1 804 ? 20.221 4.361 -24.135 1.00 87.44 804 SER A C 1
ATOM 6295 O O . SER A 1 804 ? 19.237 4.807 -24.729 1.00 87.44 804 SER A O 1
ATOM 6297 N N . PHE A 1 805 ? 20.497 4.681 -22.874 1.00 81.31 805 PHE A N 1
ATOM 6298 C CA . PHE A 1 805 ? 19.721 5.682 -22.156 1.00 81.31 805 PHE A CA 1
ATOM 6299 C C . PHE A 1 805 ? 20.250 7.085 -22.417 1.00 81.31 805 PHE A C 1
ATOM 6301 O O . PHE A 1 805 ? 21.437 7.364 -22.224 1.00 81.31 805 PHE A O 1
ATOM 6308 N N . SER A 1 806 ? 19.327 7.982 -22.752 1.00 75.38 806 SER A N 1
ATOM 6309 C CA . SER A 1 806 ? 19.544 9.414 -22.585 1.00 75.38 806 SER A CA 1
ATOM 6310 C C . SER A 1 806 ? 19.407 9.759 -21.104 1.00 75.38 806 SER A C 1
ATOM 6312 O O . SER A 1 806 ? 18.505 9.256 -20.424 1.00 75.38 806 SER A O 1
ATOM 6314 N N . ALA A 1 807 ? 20.294 10.603 -20.584 1.00 70.12 807 ALA A N 1
ATOM 6315 C CA . ALA A 1 807 ? 20.287 10.966 -19.173 1.00 70.12 807 ALA A CA 1
ATOM 6316 C C . ALA A 1 807 ? 20.645 12.436 -18.947 1.00 70.12 807 ALA A C 1
ATOM 6318 O O . ALA A 1 807 ? 21.327 13.045 -19.763 1.00 70.12 807 ALA A O 1
ATOM 6319 N N . SER A 1 808 ? 20.242 13.020 -17.820 1.00 65.44 808 SER A N 1
ATOM 6320 C CA . SER A 1 808 ? 20.797 14.300 -17.365 1.00 65.44 808 SER A CA 1
ATOM 6321 C C . SER A 1 808 ? 21.818 14.075 -16.254 1.00 65.44 808 SER A C 1
ATOM 6323 O O . SER A 1 808 ? 21.506 13.436 -15.252 1.00 65.44 808 SER A O 1
ATOM 6325 N N . LEU A 1 809 ? 23.014 14.623 -16.421 1.00 63.59 809 LEU A N 1
ATOM 6326 C CA . LEU A 1 809 ? 24.095 14.649 -15.446 1.00 63.59 809 LEU A CA 1
ATOM 6327 C C . LEU A 1 809 ? 23.982 15.898 -14.572 1.00 63.59 809 LEU A C 1
ATOM 6329 O O . LEU A 1 809 ? 23.971 17.012 -15.103 1.00 63.59 809 LEU A O 1
ATOM 6333 N N . ASP A 1 810 ? 23.939 15.727 -13.252 1.00 59.53 810 ASP A N 1
ATOM 6334 C CA . ASP A 1 810 ? 24.018 16.855 -12.319 1.00 59.53 810 ASP A CA 1
ATOM 6335 C C . ASP A 1 810 ? 25.482 17.283 -12.111 1.00 59.53 810 ASP A C 1
ATOM 6337 O O . ASP A 1 810 ? 26.327 16.513 -11.649 1.00 59.53 810 ASP A O 1
ATOM 6341 N N . LEU A 1 811 ? 25.781 18.535 -12.462 1.00 60.00 811 LEU A N 1
ATOM 6342 C CA . LEU A 1 811 ? 27.080 19.189 -12.304 1.00 60.00 811 LEU A CA 1
ATOM 6343 C C . LEU A 1 811 ? 27.055 20.290 -11.235 1.00 60.00 811 LEU A C 1
ATOM 6345 O O . LEU A 1 811 ? 28.005 21.068 -11.121 1.00 60.00 811 LEU A O 1
ATOM 6349 N N . SER A 1 812 ? 26.005 20.366 -10.415 1.00 53.69 812 SER A N 1
ATOM 6350 C CA . SER A 1 812 ? 25.864 21.357 -9.342 1.00 53.69 812 SER A CA 1
ATOM 6351 C C . SER A 1 812 ? 27.040 21.360 -8.354 1.00 53.69 812 SER A C 1
ATOM 6353 O O . SER A 1 812 ? 27.340 22.395 -7.750 1.00 53.69 812 SER A O 1
ATOM 6355 N N . PHE A 1 813 ? 27.775 20.246 -8.244 1.00 54.97 813 PHE A N 1
ATOM 6356 C CA . PHE A 1 813 ? 29.012 20.145 -7.466 1.00 54.97 813 PHE A CA 1
ATOM 6357 C C . PHE A 1 813 ? 30.136 21.077 -7.957 1.00 54.97 813 PHE A C 1
ATOM 6359 O O . PHE A 1 813 ? 30.993 21.461 -7.161 1.00 54.97 813 PHE A O 1
ATOM 6366 N N . LEU A 1 814 ? 30.132 21.484 -9.233 1.00 52.56 814 LEU A N 1
ATOM 6367 C CA . LEU A 1 814 ? 31.090 22.444 -9.797 1.00 52.56 814 LEU A CA 1
ATOM 6368 C C . LEU A 1 814 ? 30.763 23.900 -9.416 1.00 52.56 814 LEU A C 1
ATOM 6370 O O . LEU A 1 814 ? 31.606 24.784 -9.580 1.00 52.56 814 LEU A O 1
ATOM 6374 N N . ILE A 1 815 ? 29.562 24.165 -8.886 1.00 56.28 815 ILE A N 1
ATOM 6375 C CA . ILE A 1 815 ? 29.053 25.514 -8.619 1.00 56.28 815 ILE A CA 1
ATOM 6376 C C . ILE A 1 815 ? 29.291 25.903 -7.146 1.00 56.28 815 ILE A C 1
ATOM 6378 O O . ILE A 1 815 ? 28.846 25.194 -6.229 1.00 56.28 815 ILE A O 1
ATOM 6382 N N . PRO A 1 816 ? 29.939 27.057 -6.871 1.00 52.94 816 PRO A N 1
ATOM 6383 C CA . PRO A 1 816 ? 30.155 27.525 -5.506 1.00 52.94 816 PRO A CA 1
ATOM 6384 C C . PRO A 1 816 ? 28.833 27.739 -4.755 1.00 52.94 816 PRO A C 1
ATOM 6386 O O . PRO A 1 816 ? 27.875 28.304 -5.283 1.00 52.94 816 PRO A O 1
ATOM 6389 N N . VAL A 1 817 ? 28.809 27.315 -3.487 1.00 53.12 817 VAL A N 1
ATOM 6390 C CA . VAL A 1 817 ? 27.615 27.277 -2.616 1.00 53.12 817 VAL A CA 1
ATOM 6391 C C . VAL A 1 817 ? 26.871 28.617 -2.579 1.00 53.12 817 VAL A C 1
ATOM 6393 O O . VAL A 1 817 ? 25.648 28.645 -2.658 1.00 53.12 817 VAL A O 1
ATOM 6396 N N . SER A 1 818 ? 27.603 29.734 -2.529 1.00 50.91 818 SER A N 1
ATOM 6397 C CA . SER A 1 818 ? 27.041 31.091 -2.478 1.00 50.91 818 SER A CA 1
ATOM 6398 C C . SER A 1 818 ? 26.273 31.507 -3.736 1.00 50.91 818 SER A C 1
ATOM 6400 O O . SER A 1 818 ? 25.480 32.443 -3.672 1.00 50.91 818 SER A O 1
ATOM 6402 N N . LYS A 1 819 ? 26.493 30.829 -4.871 1.00 48.31 819 LYS A N 1
ATOM 6403 C CA . LYS A 1 819 ? 25.877 31.149 -6.166 1.00 48.31 819 LYS A CA 1
ATOM 6404 C C . LYS A 1 819 ? 24.878 30.092 -6.651 1.00 48.31 819 LYS A C 1
ATOM 6406 O O . LYS A 1 819 ? 24.193 30.349 -7.634 1.00 48.31 819 LYS A O 1
ATOM 6411 N N . ARG A 1 820 ? 24.708 28.958 -5.950 1.00 52.56 820 ARG A N 1
ATOM 6412 C CA . ARG A 1 820 ? 23.731 27.910 -6.328 1.00 52.56 820 ARG A CA 1
ATOM 6413 C C . ARG A 1 820 ? 22.279 28.394 -6.330 1.00 52.56 820 ARG A C 1
ATOM 6415 O O . ARG A 1 820 ? 21.536 28.028 -7.226 1.00 52.56 820 ARG A O 1
ATOM 6422 N N . ASN A 1 821 ? 21.895 29.277 -5.407 1.00 42.88 821 ASN A N 1
ATOM 6423 C CA . ASN A 1 821 ? 20.528 29.823 -5.343 1.00 42.88 821 ASN A CA 1
ATOM 6424 C C . ASN A 1 821 ? 20.184 30.770 -6.512 1.00 42.88 821 ASN A C 1
ATOM 6426 O O . ASN A 1 821 ? 19.018 31.100 -6.703 1.00 42.88 821 ASN A O 1
ATOM 6430 N N . ALA A 1 822 ? 21.190 31.236 -7.264 1.00 41.69 822 ALA A N 1
ATOM 6431 C CA . ALA A 1 822 ? 21.016 32.056 -8.465 1.00 41.69 822 ALA A CA 1
ATOM 6432 C C . ALA A 1 822 ? 20.978 31.214 -9.754 1.00 41.69 822 ALA A C 1
ATOM 6434 O O . ALA A 1 822 ? 20.751 31.754 -10.837 1.00 41.69 822 ALA A O 1
ATOM 6435 N N . VAL A 1 823 ? 21.206 29.902 -9.641 1.00 43.31 823 VAL A N 1
ATOM 6436 C CA . VAL A 1 823 ? 21.125 28.957 -10.750 1.00 43.31 823 VAL A CA 1
ATOM 6437 C C . VAL A 1 823 ? 19.708 28.419 -10.795 1.00 43.31 823 VAL A C 1
ATOM 6439 O O . VAL A 1 823 ? 19.229 27.774 -9.866 1.00 43.31 823 VAL A O 1
ATOM 6442 N N . THR A 1 824 ? 19.007 28.716 -11.879 1.00 39.78 824 THR A N 1
ATOM 6443 C CA . THR A 1 824 ? 17.740 28.058 -12.154 1.00 39.78 824 THR A CA 1
ATOM 6444 C C . THR A 1 824 ? 18.042 26.642 -12.631 1.00 39.78 824 THR A C 1
ATOM 6446 O O . THR A 1 824 ? 18.607 26.491 -13.712 1.00 39.78 824 THR A O 1
ATOM 6449 N N . ASN A 1 825 ? 17.569 25.620 -11.914 1.00 41.75 825 ASN A N 1
ATOM 6450 C CA . ASN A 1 825 ? 17.319 24.287 -12.489 1.00 41.75 825 ASN A CA 1
ATOM 6451 C C . ASN A 1 825 ? 16.108 24.322 -13.450 1.00 41.75 825 ASN A C 1
ATOM 6453 O O . ASN A 1 825 ? 15.390 23.340 -13.598 1.00 41.75 825 ASN A O 1
ATOM 6457 N N . ASP A 1 826 ? 15.869 25.464 -14.107 1.00 39.84 826 ASP A N 1
ATOM 6458 C CA . ASP A 1 826 ? 14.916 25.603 -15.203 1.00 39.84 826 ASP A CA 1
ATOM 6459 C C . ASP A 1 826 ? 15.543 25.000 -16.465 1.00 39.84 826 ASP A C 1
ATOM 6461 O O . ASP A 1 826 ? 15.589 25.632 -17.519 1.00 39.84 826 ASP A O 1
ATOM 6465 N N . ASP A 1 827 ? 15.951 23.734 -16.412 1.00 40.59 827 ASP A N 1
ATOM 6466 C CA . ASP A 1 827 ? 15.731 22.900 -17.582 1.00 40.59 827 ASP A CA 1
ATOM 6467 C C . ASP A 1 827 ? 14.223 22.572 -17.604 1.00 40.59 827 ASP A C 1
ATOM 6469 O O . ASP A 1 827 ? 13.784 21.426 -17.542 1.00 40.59 827 ASP A O 1
ATOM 6473 N N . LYS A 1 828 ? 13.425 23.617 -17.881 1.00 38.47 828 LYS A N 1
ATOM 6474 C CA . LYS A 1 828 ? 12.311 23.515 -18.832 1.00 38.47 828 LYS A CA 1
ATOM 6475 C C . LYS A 1 828 ? 12.885 23.249 -20.232 1.00 38.47 828 LYS A C 1
ATOM 6477 O O . LYS A 1 828 ? 12.535 23.911 -21.209 1.00 38.47 828 LYS A O 1
ATOM 6482 N N . ALA A 1 829 ? 13.847 22.332 -20.332 1.00 38.00 829 ALA A N 1
ATOM 6483 C CA . ALA A 1 829 ? 14.263 21.762 -21.588 1.00 38.00 829 ALA A CA 1
ATOM 6484 C C . ALA A 1 829 ? 13.024 21.014 -22.064 1.00 38.00 829 ALA A C 1
ATOM 6486 O O . ALA A 1 829 ? 12.637 20.028 -21.445 1.00 38.00 829 ALA A O 1
ATOM 6487 N N . ALA A 1 830 ? 12.351 21.586 -23.063 1.00 37.19 830 ALA A N 1
ATOM 6488 C CA . ALA A 1 830 ? 11.116 21.096 -23.660 1.00 37.19 830 ALA A CA 1
ATOM 6489 C C . ALA A 1 830 ? 11.167 19.565 -23.810 1.00 37.19 830 ALA A C 1
ATOM 6491 O O . ALA A 1 830 ? 11.818 19.069 -24.721 1.00 37.19 830 ALA A O 1
ATOM 6492 N N . GLY A 1 831 ? 10.596 18.830 -22.852 1.00 41.28 831 GLY A N 1
ATOM 6493 C CA . GLY A 1 831 ? 10.892 17.406 -22.665 1.00 41.28 831 GLY A CA 1
ATOM 6494 C C . GLY A 1 831 ? 10.744 16.904 -21.223 1.00 41.28 831 GLY A C 1
ATOM 6495 O O . GLY A 1 831 ? 10.228 15.813 -21.017 1.00 41.28 831 GLY A O 1
ATOM 6496 N N . SER A 1 832 ? 11.138 17.691 -20.213 1.00 40.59 832 SER A N 1
ATOM 6497 C CA . SER A 1 832 ? 11.052 17.281 -18.794 1.00 40.59 832 SER A CA 1
ATOM 6498 C C . SER A 1 832 ? 9.617 17.216 -18.247 1.00 40.59 832 SER A C 1
ATOM 6500 O O . SER A 1 832 ? 9.331 16.386 -17.389 1.00 40.59 832 SER A O 1
ATOM 6502 N N . ASP A 1 833 ? 8.700 18.022 -18.791 1.00 41.38 833 ASP A N 1
ATOM 6503 C CA . ASP A 1 833 ? 7.268 17.998 -18.443 1.00 41.38 833 ASP A CA 1
ATOM 6504 C C . ASP A 1 833 ? 6.490 16.841 -19.106 1.00 41.38 833 ASP A C 1
ATOM 6506 O O . ASP A 1 833 ? 5.372 16.539 -18.687 1.00 41.38 833 ASP A O 1
ATOM 6510 N N . VAL A 1 834 ? 7.065 16.188 -20.126 1.00 46.12 834 VAL A N 1
ATOM 6511 C CA . VAL A 1 834 ? 6.349 15.294 -21.064 1.00 46.12 834 VAL A CA 1
ATOM 6512 C C . VAL A 1 834 ? 5.812 14.032 -20.384 1.00 46.12 834 VAL A C 1
ATOM 6514 O O . VAL A 1 834 ? 4.840 13.452 -20.856 1.00 46.12 834 VAL A O 1
ATOM 6517 N N . PHE A 1 835 ? 6.376 13.638 -19.239 1.00 52.50 835 PHE A N 1
ATOM 6518 C CA . PHE A 1 835 ? 5.971 12.426 -18.521 1.00 52.50 835 PHE A CA 1
ATOM 6519 C C . PHE A 1 835 ? 5.916 12.635 -16.998 1.00 52.50 835 PHE A C 1
ATOM 6521 O O . PHE A 1 835 ? 6.449 11.845 -16.221 1.00 52.50 835 PHE A O 1
ATOM 6528 N N . SER A 1 836 ? 5.326 13.750 -16.560 1.00 49.03 836 SER A N 1
ATOM 6529 C CA . SER A 1 836 ? 5.186 14.090 -15.133 1.00 49.03 836 SER A CA 1
ATOM 6530 C C . SER A 1 836 ? 4.018 13.390 -14.424 1.00 49.03 836 SER A C 1
ATOM 6532 O O . SER A 1 836 ? 3.939 13.445 -13.193 1.00 49.03 836 SER A O 1
ATOM 6534 N N . ASP A 1 837 ? 3.141 12.726 -15.181 1.00 51.38 837 ASP A N 1
ATOM 6535 C CA . ASP A 1 837 ? 1.942 12.067 -14.668 1.00 51.38 837 ASP A CA 1
ATOM 6536 C C . ASP A 1 837 ? 2.198 10.599 -14.294 1.00 51.38 837 ASP A C 1
ATOM 6538 O O . ASP A 1 837 ? 2.828 9.821 -15.014 1.00 51.38 837 ASP A O 1
ATOM 6542 N N . THR A 1 838 ? 1.705 10.223 -13.124 1.00 46.53 838 THR A N 1
ATOM 6543 C CA . THR A 1 838 ? 1.958 8.954 -12.449 1.00 46.53 838 THR A CA 1
ATOM 6544 C C . THR A 1 838 ? 0.679 8.150 -12.436 1.00 46.53 838 THR A C 1
ATOM 6546 O O . THR A 1 838 ? -0.123 8.198 -11.506 1.00 46.53 838 THR A O 1
ATOM 6549 N N . GLY A 1 839 ? 0.488 7.446 -13.537 1.00 52.31 839 GLY A N 1
ATOM 6550 C CA . GLY A 1 839 ? -0.789 6.854 -13.908 1.00 52.31 839 GLY A CA 1
ATOM 6551 C C . GLY A 1 839 ? -0.969 6.870 -15.419 1.00 52.31 839 GLY A C 1
ATOM 6552 O O . GLY A 1 839 ? -1.661 5.999 -15.940 1.00 52.31 839 GLY A O 1
ATOM 6553 N N . ALA A 1 840 ? -0.258 7.776 -16.110 1.00 63.59 840 ALA A N 1
ATOM 6554 C CA . ALA A 1 840 ? -0.177 7.822 -17.562 1.00 63.59 840 ALA A CA 1
ATOM 6555 C C . ALA A 1 840 ? 0.067 6.422 -18.127 1.00 63.59 840 ALA A C 1
ATOM 6557 O O . ALA A 1 840 ? 1.031 5.729 -17.778 1.00 63.59 840 ALA A O 1
ATOM 6558 N N . LYS A 1 841 ? -0.851 5.989 -18.984 1.00 74.38 841 LYS A N 1
ATOM 6559 C CA . LYS A 1 841 ? -0.768 4.681 -19.621 1.00 74.38 841 LYS A CA 1
ATOM 6560 C C . LYS A 1 841 ? 0.271 4.733 -20.719 1.00 74.38 841 LYS A C 1
ATOM 6562 O O . LYS A 1 841 ? 0.587 5.800 -21.245 1.00 74.38 841 LYS A O 1
ATOM 6567 N N . ALA A 1 842 ? 0.744 3.567 -21.141 1.00 82.62 842 ALA A N 1
ATOM 6568 C CA . ALA A 1 842 ? 1.661 3.450 -22.270 1.00 82.62 842 ALA A CA 1
ATOM 6569 C C . ALA A 1 842 ? 1.183 4.233 -23.513 1.00 82.62 842 ALA A C 1
ATOM 6571 O O . ALA A 1 842 ? 1.989 4.864 -24.193 1.00 82.62 842 ALA A O 1
ATOM 6572 N N . SER A 1 843 ? -0.130 4.275 -23.769 1.00 80.75 843 SER A N 1
ATOM 6573 C CA . SER A 1 843 ? -0.729 5.073 -24.847 1.00 80.75 843 SER A CA 1
ATOM 6574 C C . SER A 1 843 ? -0.525 6.580 -24.690 1.00 80.75 843 SER A C 1
ATOM 6576 O O . SER A 1 843 ? -0.217 7.262 -25.668 1.00 80.75 843 SER A O 1
ATOM 6578 N N . ASP A 1 844 ? -0.678 7.101 -23.474 1.00 78.56 844 ASP A N 1
ATOM 6579 C CA . ASP A 1 844 ? -0.523 8.527 -23.181 1.00 78.56 844 ASP A CA 1
ATOM 6580 C C . ASP A 1 844 ? 0.947 8.917 -23.317 1.00 78.56 844 ASP A C 1
ATOM 6582 O O . ASP A 1 844 ? 1.272 9.894 -23.989 1.00 78.56 844 ASP A O 1
ATOM 6586 N N . LEU A 1 845 ? 1.842 8.068 -22.798 1.00 78.81 845 LEU A N 1
ATOM 6587 C CA . LEU A 1 845 ? 3.288 8.214 -22.950 1.00 78.81 845 LEU A CA 1
ATOM 6588 C C . LEU A 1 845 ? 3.696 8.231 -24.436 1.00 78.81 845 LEU A C 1
ATOM 6590 O O . LEU A 1 845 ? 4.428 9.114 -24.875 1.00 78.81 845 LEU A O 1
ATOM 6594 N N . ARG A 1 846 ? 3.185 7.318 -25.269 1.00 84.94 846 ARG A N 1
ATOM 6595 C CA . ARG A 1 846 ? 3.456 7.352 -26.721 1.00 84.94 846 ARG A CA 1
ATOM 6596 C C . ARG A 1 846 ? 2.911 8.604 -27.395 1.00 84.94 846 ARG A C 1
ATOM 6598 O O . ARG A 1 846 ? 3.574 9.176 -28.256 1.00 84.94 846 ARG A O 1
ATOM 6605 N N . SER A 1 847 ? 1.701 9.026 -27.032 1.00 80.06 847 SER A N 1
ATOM 6606 C CA . SER A 1 847 ? 1.085 10.240 -27.572 1.00 80.06 847 SER A CA 1
ATOM 6607 C C . SER A 1 847 ? 1.932 11.474 -27.254 1.00 80.06 847 SER A C 1
ATOM 6609 O O . SER A 1 847 ? 2.234 12.261 -28.151 1.00 80.06 847 SER A O 1
ATOM 6611 N N . GLU A 1 848 ? 2.358 11.631 -26.001 1.00 73.75 848 GLU A N 1
ATOM 6612 C CA . GLU A 1 848 ? 3.206 12.747 -25.575 1.00 73.75 848 GLU A CA 1
ATOM 6613 C C . GLU A 1 848 ? 4.609 12.680 -26.192 1.00 73.75 848 GLU A C 1
ATOM 6615 O O . GLU A 1 848 ? 5.148 13.709 -26.619 1.00 73.75 848 GLU A O 1
ATOM 6620 N N . TRP A 1 849 ? 5.160 11.472 -26.359 1.00 76.94 849 TRP A N 1
ATOM 6621 C CA . TRP A 1 849 ? 6.394 11.255 -27.113 1.00 76.94 849 TRP A CA 1
ATOM 6622 C C . TRP A 1 849 ? 6.264 11.768 -28.551 1.00 76.94 849 TRP A C 1
ATOM 6624 O O . TRP A 1 849 ? 7.056 12.603 -28.979 1.00 76.94 849 TRP A O 1
ATOM 6634 N N . ASN A 1 850 ? 5.219 11.350 -29.269 1.00 75.81 850 ASN A N 1
ATOM 6635 C CA . ASN A 1 850 ? 4.983 11.723 -30.666 1.00 75.81 850 ASN A CA 1
ATOM 6636 C C . ASN A 1 850 ? 4.713 13.225 -30.868 1.00 75.81 850 ASN A C 1
ATOM 6638 O O . ASN A 1 850 ? 4.979 13.760 -31.944 1.00 75.81 850 ASN A O 1
ATOM 6642 N N . LYS A 1 851 ? 4.167 13.917 -29.859 1.00 71.56 851 LYS A N 1
ATOM 6643 C CA . LYS A 1 851 ? 3.980 15.379 -29.887 1.00 71.56 851 LYS A CA 1
ATOM 6644 C C . LYS A 1 851 ? 5.295 16.133 -29.703 1.00 71.56 851 LYS A C 1
ATOM 6646 O O . LYS A 1 851 ? 5.475 17.200 -30.289 1.00 71.56 851 LYS A O 1
ATOM 6651 N N . THR A 1 852 ? 6.173 15.603 -28.856 1.00 64.31 852 THR A N 1
ATOM 6652 C CA . THR A 1 852 ? 7.383 16.295 -28.395 1.00 64.31 852 THR A CA 1
ATOM 6653 C C . THR A 1 852 ? 8.586 16.004 -29.290 1.00 64.31 852 THR A C 1
ATOM 6655 O O . THR A 1 852 ? 9.359 16.910 -29.604 1.00 64.31 852 THR A O 1
ATOM 6658 N N . TYR A 1 853 ? 8.740 14.755 -29.725 1.00 64.50 853 TYR A N 1
ATOM 6659 C CA . TYR A 1 853 ? 9.887 14.272 -30.487 1.00 64.50 853 TYR A CA 1
ATOM 6660 C C . TYR A 1 853 ? 9.486 14.013 -31.944 1.00 64.50 853 TYR A C 1
ATOM 6662 O O . TYR A 1 853 ? 8.483 13.364 -32.232 1.00 64.50 853 TYR A O 1
ATOM 6670 N N . SER A 1 854 ? 10.260 14.544 -32.897 1.00 54.50 854 SER A N 1
ATOM 6671 C CA . SER A 1 854 ? 10.029 14.282 -34.321 1.00 54.50 854 SER A CA 1
ATOM 6672 C C . SER A 1 854 ? 10.359 12.829 -34.657 1.00 54.50 854 SER A C 1
ATOM 6674 O O . SER A 1 854 ? 11.430 12.369 -34.281 1.00 54.50 854 SER A O 1
ATOM 6676 N N . LYS A 1 855 ? 9.516 12.163 -35.457 1.00 51.41 855 LYS A N 1
ATOM 6677 C CA . LYS A 1 855 ? 9.722 10.786 -35.943 1.00 51.41 855 LYS A CA 1
ATOM 6678 C C . LYS A 1 855 ? 11.153 10.507 -36.457 1.00 51.41 855 LYS A C 1
ATOM 6680 O O . LYS A 1 855 ? 11.745 9.482 -36.157 1.00 51.41 855 LYS A O 1
ATOM 6685 N N . LYS A 1 856 ? 11.798 11.437 -37.171 1.00 51.00 856 LYS A N 1
ATOM 6686 C CA . LYS A 1 856 ? 13.193 11.265 -37.630 1.00 51.00 856 LYS A CA 1
ATOM 6687 C C . LYS A 1 856 ? 14.214 11.575 -36.523 1.00 51.00 856 LYS A C 1
ATOM 6689 O O . LYS A 1 856 ? 14.681 12.707 -36.433 1.00 51.00 856 LYS A O 1
ATOM 6694 N N . THR A 1 857 ? 14.595 10.595 -35.707 1.00 52.22 857 THR A N 1
ATOM 6695 C CA . THR A 1 857 ? 15.708 10.723 -34.739 1.00 52.22 857 THR A CA 1
ATOM 6696 C C . THR A 1 857 ? 16.981 10.019 -35.217 1.00 52.22 857 THR A C 1
ATOM 6698 O O . THR A 1 857 ? 17.617 9.308 -34.444 1.00 52.22 857 THR A O 1
ATOM 6701 N N . GLY A 1 858 ? 17.352 10.233 -36.483 1.00 43.97 858 GLY A N 1
ATOM 6702 C CA . GLY A 1 858 ? 18.612 9.758 -37.074 1.00 43.97 858 GLY A CA 1
ATOM 6703 C C . GLY A 1 858 ? 19.858 10.571 -36.690 1.00 43.97 858 GLY A C 1
ATOM 6704 O O . GLY A 1 858 ? 20.975 10.229 -37.045 1.00 43.97 858 GLY A O 1
ATOM 6705 N N . THR A 1 859 ? 19.706 11.661 -35.936 1.00 44.47 859 THR A N 1
ATOM 6706 C CA . THR A 1 859 ? 20.848 12.449 -35.446 1.00 44.47 859 THR A CA 1
ATOM 6707 C C . THR A 1 859 ? 20.742 12.641 -33.950 1.00 44.47 859 THR A C 1
ATOM 6709 O O . THR A 1 859 ? 19.970 13.486 -33.503 1.00 44.47 859 THR A O 1
ATOM 6712 N N . SER A 1 860 ? 21.543 11.854 -33.222 1.00 47.06 860 SER A N 1
ATOM 6713 C CA . SER A 1 860 ? 21.957 11.980 -31.818 1.00 47.06 860 SER A CA 1
ATOM 6714 C C . SER A 1 860 ? 20.858 12.413 -30.840 1.00 47.06 860 SER A C 1
ATOM 6716 O O . SER A 1 860 ? 20.461 13.573 -30.870 1.00 47.06 860 SER A O 1
ATOM 6718 N N . GLY A 1 861 ? 20.436 11.515 -29.937 1.00 46.47 861 GLY A N 1
ATOM 6719 C CA . GLY A 1 861 ? 19.368 11.648 -28.920 1.00 46.47 861 GLY A CA 1
ATOM 6720 C C . GLY A 1 861 ? 19.441 12.829 -27.932 1.00 46.47 861 GLY A C 1
ATOM 6721 O O . GLY A 1 861 ? 19.306 12.652 -26.724 1.00 46.47 861 GLY A O 1
ATOM 6722 N N . ALA A 1 862 ? 19.634 14.041 -28.439 1.00 44.91 862 ALA A N 1
ATOM 6723 C CA . ALA A 1 862 ? 19.533 15.304 -27.746 1.00 44.91 862 ALA A CA 1
ATOM 6724 C C . ALA A 1 862 ? 18.098 15.817 -27.869 1.00 44.91 862 ALA A C 1
ATOM 6726 O O . ALA A 1 862 ? 17.514 15.860 -28.955 1.00 44.91 862 ALA A O 1
ATOM 6727 N N . ILE A 1 863 ? 17.547 16.265 -26.747 1.00 45.75 863 ILE A N 1
ATOM 6728 C CA . ILE A 1 863 ? 16.278 16.987 -26.729 1.00 45.75 863 ILE A CA 1
ATOM 6729 C C . ILE A 1 863 ? 16.488 18.284 -27.521 1.00 45.75 863 ILE A C 1
ATOM 6731 O O . ILE A 1 863 ? 17.447 19.019 -27.263 1.00 45.75 863 ILE A O 1
ATOM 6735 N N . ALA A 1 864 ? 15.630 18.561 -28.508 1.00 34.94 864 ALA A N 1
ATOM 6736 C CA . ALA A 1 864 ? 15.760 19.728 -29.374 1.00 34.94 864 ALA A CA 1
ATOM 6737 C C . ALA A 1 864 ? 15.942 21.008 -28.536 1.00 34.94 864 ALA A C 1
ATOM 6739 O O . ALA A 1 864 ? 15.033 21.454 -27.834 1.00 34.94 864 ALA A O 1
ATOM 6740 N N . LYS A 1 865 ? 17.133 21.626 -28.604 1.00 35.91 865 LYS A N 1
ATOM 6741 C CA . LYS A 1 865 ? 17.372 22.935 -27.985 1.00 35.91 865 LYS A CA 1
ATOM 6742 C C . LYS A 1 865 ? 16.449 23.944 -28.672 1.00 35.91 865 LYS A C 1
ATOM 6744 O O . LYS A 1 865 ? 16.707 24.337 -29.812 1.00 35.91 865 LYS A O 1
ATOM 6749 N N . ASN A 1 866 ? 15.430 24.441 -27.969 1.00 29.56 866 ASN A N 1
ATOM 6750 C CA . ASN A 1 866 ? 14.813 25.708 -28.347 1.00 29.56 866 ASN A CA 1
ATOM 6751 C C . ASN A 1 866 ? 15.917 26.774 -28.325 1.00 29.56 866 ASN A C 1
ATOM 6753 O O . ASN A 1 866 ? 16.449 27.135 -27.276 1.00 29.56 866 ASN A O 1
ATOM 6757 N N . LYS A 1 867 ? 16.314 27.250 -29.510 1.00 31.02 867 LYS A N 1
ATOM 6758 C CA . LYS A 1 867 ? 17.228 28.385 -29.672 1.00 31.02 867 LYS A CA 1
ATOM 6759 C C . LYS A 1 867 ? 16.523 29.651 -29.186 1.00 31.02 867 LYS A C 1
ATOM 6761 O O . LYS A 1 867 ? 15.993 30.392 -30.008 1.00 31.02 867 LYS A O 1
ATOM 6766 N N . LYS A 1 868 ? 16.513 29.888 -27.876 1.00 32.09 868 LYS A N 1
ATOM 6767 C CA . LYS A 1 868 ? 16.315 31.193 -27.228 1.00 32.09 868 LYS A CA 1
ATOM 6768 C C . LYS A 1 868 ? 16.475 31.012 -25.722 1.00 32.09 868 LYS A C 1
ATOM 6770 O O . LYS A 1 868 ? 15.557 30.561 -25.061 1.00 32.09 868 LYS A O 1
ATOM 6775 N N . ASP A 1 869 ? 17.701 31.234 -25.258 1.00 31.44 869 ASP A N 1
ATOM 6776 C CA . ASP A 1 869 ? 18.037 32.048 -24.080 1.00 31.44 869 ASP A CA 1
ATOM 6777 C C . ASP A 1 869 ? 19.516 31.809 -23.750 1.00 31.44 869 ASP A C 1
ATOM 6779 O O . ASP A 1 869 ? 19.907 30.900 -23.023 1.00 31.44 869 ASP A O 1
ATOM 6783 N N . LYS A 1 870 ? 20.369 32.617 -24.388 1.00 37.78 870 LYS A N 1
ATOM 6784 C CA . LYS A 1 870 ? 21.789 32.734 -24.053 1.00 37.78 870 LYS A CA 1
ATOM 6785 C C . LYS A 1 870 ? 21.902 33.724 -22.899 1.00 37.78 870 LYS A C 1
ATOM 6787 O O . LYS A 1 870 ? 22.063 34.898 -23.195 1.00 37.78 870 LYS A O 1
ATOM 6792 N N . GLU A 1 871 ? 21.768 33.289 -21.644 1.00 35.53 871 GLU A N 1
ATOM 6793 C CA . GLU A 1 871 ? 22.234 34.100 -20.495 1.00 35.53 871 GLU A CA 1
ATOM 6794 C C . GLU A 1 871 ? 22.251 33.407 -19.113 1.00 35.53 871 GLU A C 1
ATOM 6796 O O . GLU A 1 871 ? 22.473 34.087 -18.113 1.00 35.53 871 GLU A O 1
ATOM 6801 N N . LYS A 1 872 ? 22.061 32.081 -18.992 1.00 43.00 872 LYS A N 1
ATOM 6802 C CA . LYS A 1 872 ? 22.068 31.416 -17.673 1.00 43.00 872 LYS A CA 1
ATOM 6803 C C . LYS A 1 872 ? 23.026 30.227 -17.585 1.00 43.00 872 LYS A C 1
ATOM 6805 O O . LYS A 1 872 ? 22.973 29.314 -18.402 1.00 43.00 872 LYS A O 1
ATOM 6810 N N . THR A 1 873 ? 23.835 30.248 -16.526 1.00 45.28 873 THR A N 1
ATOM 6811 C CA . THR A 1 873 ? 24.676 29.155 -16.022 1.00 45.28 873 THR A CA 1
ATOM 6812 C C . THR A 1 873 ? 23.862 27.868 -15.856 1.00 45.28 873 THR A C 1
ATOM 6814 O O . THR A 1 873 ? 22.804 27.903 -15.227 1.00 45.28 873 THR A O 1
ATOM 6817 N N . LYS A 1 874 ? 24.345 26.737 -16.389 1.00 52.44 874 LYS A N 1
ATOM 6818 C CA . LYS A 1 874 ? 23.635 25.446 -16.353 1.00 52.44 874 LYS A CA 1
ATOM 6819 C C . LYS A 1 874 ? 24.223 24.506 -15.302 1.00 52.44 874 LYS A C 1
ATOM 6821 O O . LYS A 1 874 ? 25.409 24.199 -15.349 1.00 52.44 874 LYS A O 1
ATOM 6826 N N . GLY A 1 875 ? 23.388 24.052 -14.365 1.00 50.66 875 GLY A N 1
ATOM 6827 C CA . GLY A 1 875 ? 23.749 23.052 -13.350 1.00 50.66 875 GLY A CA 1
ATOM 6828 C C . GLY A 1 875 ? 23.623 21.600 -13.819 1.00 50.66 875 GLY A C 1
ATOM 6829 O O . GLY A 1 875 ? 24.160 20.714 -13.169 1.00 50.66 875 GLY A O 1
ATOM 6830 N N . THR A 1 876 ? 22.962 21.360 -14.951 1.00 54.12 876 THR A N 1
ATOM 6831 C CA . THR A 1 876 ? 22.666 20.034 -15.511 1.00 54.12 876 THR A CA 1
ATOM 6832 C C . THR A 1 876 ? 23.085 19.957 -16.977 1.00 54.12 876 THR A C 1
ATOM 6834 O O . THR A 1 876 ? 22.935 20.928 -17.724 1.00 54.12 876 THR A O 1
ATOM 6837 N N . VAL A 1 877 ? 23.617 18.808 -17.409 1.00 61.97 877 VAL A N 1
ATOM 6838 C CA . VAL A 1 877 ? 24.000 18.570 -18.814 1.00 61.97 877 VAL A CA 1
ATOM 6839 C C . VAL A 1 877 ? 23.410 17.261 -19.327 1.00 61.97 877 VAL A C 1
ATOM 6841 O O . VAL A 1 877 ? 23.335 16.283 -18.596 1.00 61.97 877 VAL A O 1
ATOM 6844 N N . GLN A 1 878 ? 22.978 17.231 -20.588 1.00 62.44 878 GLN A N 1
ATOM 6845 C CA . GLN A 1 878 ? 22.455 16.017 -21.212 1.00 62.44 878 GLN A CA 1
ATOM 6846 C C . GLN A 1 878 ? 23.586 15.084 -21.650 1.00 62.44 878 GLN A C 1
ATOM 6848 O O . GLN A 1 878 ? 24.562 15.505 -22.266 1.00 62.44 878 GLN A O 1
ATOM 6853 N N . VAL A 1 879 ? 23.410 13.809 -21.344 1.00 67.50 879 VAL A N 1
ATOM 6854 C CA . VAL A 1 879 ? 24.277 12.678 -21.651 1.00 67.50 879 VAL A CA 1
ATOM 6855 C C . VAL A 1 879 ? 23.565 11.865 -22.715 1.00 67.50 879 VAL A C 1
ATOM 6857 O O . VAL A 1 879 ? 22.405 11.489 -22.542 1.00 67.50 879 VAL A O 1
ATOM 6860 N N . LYS A 1 880 ? 24.263 11.618 -23.824 1.00 66.50 880 LYS A N 1
ATOM 6861 C CA . LYS A 1 880 ? 23.667 11.010 -25.015 1.00 66.50 880 LYS A CA 1
ATOM 6862 C C . LYS A 1 880 ? 23.474 9.506 -24.867 1.00 66.50 880 LYS A C 1
ATOM 6864 O O . LYS A 1 880 ? 22.384 9.030 -25.157 1.00 66.50 880 LYS A O 1
ATOM 6869 N N . ASN A 1 881 ? 24.510 8.792 -24.418 1.00 74.81 881 ASN A N 1
ATOM 6870 C CA . ASN A 1 881 ? 24.493 7.335 -24.364 1.00 74.81 881 ASN A CA 1
ATOM 6871 C C . ASN A 1 881 ? 25.023 6.813 -23.021 1.00 74.81 881 ASN A C 1
ATOM 6873 O O . ASN A 1 881 ? 26.221 6.871 -22.732 1.00 74.81 881 ASN A O 1
ATOM 6877 N N . VAL A 1 882 ? 24.127 6.257 -22.209 1.00 80.81 882 VAL A N 1
ATOM 6878 C CA . VAL A 1 882 ? 24.465 5.335 -21.119 1.00 80.81 882 VAL A CA 1
ATOM 6879 C C . VAL A 1 882 ? 24.084 3.933 -21.588 1.00 80.81 882 VAL A C 1
ATOM 6881 O O . VAL A 1 882 ? 22.900 3.622 -21.708 1.00 80.81 882 VAL A O 1
ATOM 6884 N N . LEU A 1 883 ? 25.083 3.107 -21.899 1.00 85.69 883 LEU A N 1
ATOM 6885 C CA . LEU A 1 883 ? 24.892 1.831 -22.585 1.00 85.69 883 LEU A CA 1
ATOM 6886 C C . LEU A 1 883 ? 24.806 0.655 -21.608 1.00 85.69 883 LEU A C 1
ATOM 6888 O O . LEU A 1 883 ? 25.687 0.451 -20.767 1.00 85.69 883 LEU A O 1
ATOM 6892 N N . TYR A 1 884 ? 23.762 -0.150 -21.786 1.00 86.81 884 TYR A N 1
ATOM 6893 C CA . TYR A 1 884 ? 23.530 -1.436 -21.129 1.00 86.81 884 TYR A CA 1
ATOM 6894 C C . TYR A 1 884 ? 23.287 -2.522 -22.182 1.00 86.81 884 TYR A C 1
ATOM 6896 O O . TYR A 1 884 ? 22.833 -2.218 -23.281 1.00 86.81 884 TYR A O 1
ATOM 6904 N N . GLY A 1 885 ? 23.546 -3.789 -21.861 1.00 85.88 885 GLY A N 1
ATOM 6905 C CA . GLY A 1 885 ? 23.155 -4.918 -22.712 1.00 85.88 885 GLY A CA 1
ATOM 6906 C C . GLY A 1 885 ? 24.243 -5.967 -22.881 1.00 85.88 885 GLY A C 1
ATOM 6907 O O . GLY A 1 885 ? 25.002 -6.242 -21.949 1.00 85.88 885 GLY A O 1
ATOM 6908 N N . MET A 1 886 ? 24.291 -6.591 -24.065 1.00 81.38 886 MET A N 1
ATOM 6909 C CA . MET A 1 886 ? 25.274 -7.625 -24.431 1.00 81.38 886 MET A CA 1
ATOM 6910 C C . MET A 1 886 ? 25.317 -8.832 -23.474 1.00 81.38 886 MET A C 1
ATOM 6912 O O . MET A 1 886 ? 26.337 -9.519 -23.383 1.00 81.38 886 MET A O 1
ATOM 6916 N N . ASN A 1 887 ? 24.230 -9.080 -22.730 1.00 72.94 887 ASN A N 1
ATOM 6917 C CA . ASN A 1 887 ? 24.175 -10.031 -21.612 1.00 72.94 887 ASN A CA 1
ATOM 6918 C C . ASN A 1 887 ? 25.285 -9.811 -20.559 1.00 72.94 887 ASN A C 1
ATOM 6920 O O . ASN A 1 887 ? 25.734 -10.758 -19.912 1.00 72.94 887 ASN A O 1
ATOM 6924 N N . GLN A 1 888 ? 25.754 -8.569 -20.400 1.00 76.94 888 GLN A N 1
ATOM 6925 C CA . GLN A 1 888 ? 26.825 -8.187 -19.471 1.00 76.94 888 GLN A CA 1
ATOM 6926 C C . GLN A 1 888 ? 26.402 -7.107 -18.468 1.00 76.94 888 GLN A C 1
ATOM 6928 O O . GLN A 1 888 ? 27.125 -6.879 -17.500 1.00 76.94 888 GLN A O 1
ATOM 6933 N N . GLY A 1 889 ? 25.234 -6.485 -18.654 1.00 80.00 889 GLY A N 1
ATOM 6934 C CA . GLY A 1 889 ? 24.760 -5.395 -17.802 1.00 80.00 889 GLY A CA 1
ATOM 6935 C C . GLY A 1 889 ? 25.281 -4.042 -18.276 1.00 80.00 889 GLY A C 1
ATOM 6936 O O . GLY A 1 889 ? 25.161 -3.736 -19.462 1.00 80.00 889 GLY A O 1
ATOM 6937 N N . PHE A 1 890 ? 25.821 -3.215 -17.378 1.00 80.62 890 PHE A N 1
ATOM 6938 C CA . PHE A 1 890 ? 26.352 -1.897 -17.726 1.00 80.62 890 PHE A CA 1
ATOM 6939 C C . PHE A 1 890 ? 27.628 -2.025 -18.562 1.00 80.62 890 PHE A C 1
ATOM 6941 O O . PHE A 1 890 ? 28.616 -2.629 -18.140 1.00 80.62 890 PHE A O 1
ATOM 6948 N N . ILE A 1 891 ? 27.615 -1.411 -19.746 1.00 81.56 891 ILE A N 1
ATOM 6949 C CA . ILE A 1 891 ? 28.742 -1.405 -20.685 1.00 81.56 891 ILE A CA 1
ATOM 6950 C C . ILE A 1 891 ? 29.613 -0.167 -20.438 1.00 81.56 891 ILE A C 1
ATOM 6952 O O . ILE A 1 891 ? 30.835 -0.273 -20.317 1.00 81.56 891 ILE A O 1
ATOM 6956 N N . GLY A 1 892 ? 28.996 1.013 -20.329 1.00 77.56 892 GLY A N 1
ATOM 6957 C CA . GLY A 1 892 ? 29.700 2.270 -20.085 1.00 77.56 892 GLY A CA 1
ATOM 6958 C C . GLY A 1 892 ? 28.891 3.508 -20.466 1.00 77.56 892 GLY A C 1
ATOM 6959 O O . GLY A 1 892 ? 27.728 3.419 -20.851 1.00 77.56 892 GLY A O 1
ATOM 6960 N N . VAL A 1 893 ? 29.518 4.678 -20.355 1.00 78.88 893 VAL A N 1
ATOM 6961 C CA . VAL A 1 893 ? 28.951 5.963 -20.785 1.00 78.88 893 VAL A CA 1
ATOM 6962 C C . VAL A 1 893 ? 29.764 6.545 -21.934 1.00 78.88 893 VAL A C 1
ATOM 6964 O O . VAL A 1 893 ? 30.992 6.495 -21.900 1.00 78.88 893 VAL A O 1
ATOM 6967 N N . ASN A 1 894 ? 29.077 7.118 -22.920 1.00 77.56 894 ASN A N 1
ATOM 6968 C CA . ASN A 1 894 ? 29.662 7.887 -24.013 1.00 77.56 894 ASN A CA 1
ATOM 6969 C C . ASN A 1 894 ? 28.859 9.183 -24.208 1.00 77.56 894 ASN A C 1
ATOM 6971 O O . ASN A 1 894 ? 27.678 9.149 -24.571 1.00 77.56 894 ASN A O 1
ATOM 6975 N N . PHE A 1 895 ? 29.468 10.332 -23.913 1.00 70.94 895 PHE A N 1
ATOM 6976 C CA . PHE A 1 895 ? 28.819 11.629 -24.075 1.00 70.94 895 PHE A CA 1
ATOM 6977 C C . PHE A 1 895 ? 29.791 12.792 -24.272 1.00 70.94 895 PHE A C 1
ATOM 6979 O O . PHE A 1 895 ? 30.905 12.808 -23.752 1.00 70.94 895 PHE A O 1
ATOM 6986 N N . ASP A 1 896 ? 29.292 13.824 -24.948 1.00 69.94 896 ASP A N 1
ATOM 6987 C CA . ASP A 1 896 ? 29.846 15.172 -24.983 1.00 69.94 896 ASP A CA 1
ATOM 6988 C C . ASP A 1 896 ? 28.910 16.159 -24.268 1.00 69.94 896 ASP A C 1
ATOM 6990 O O . ASP A 1 896 ? 27.694 16.152 -24.458 1.00 69.94 896 ASP A O 1
ATOM 6994 N N . ALA A 1 897 ? 29.489 17.014 -23.433 1.00 66.06 897 ALA A N 1
ATOM 6995 C CA . ALA A 1 897 ? 28.812 17.939 -22.539 1.00 66.06 897 ALA A CA 1
ATOM 6996 C C . ALA A 1 897 ? 29.423 19.341 -22.667 1.00 66.06 897 ALA A C 1
ATOM 6998 O O . ALA A 1 897 ? 30.621 19.527 -22.478 1.00 66.06 897 ALA A O 1
ATOM 6999 N N . GLU A 1 898 ? 28.603 20.351 -22.952 1.00 63.97 898 GLU A N 1
ATOM 7000 C CA . GLU A 1 898 ? 29.007 21.759 -22.855 1.00 63.97 898 GLU A CA 1
ATOM 7001 C C . GLU A 1 898 ? 28.702 22.258 -21.435 1.00 63.97 898 GLU A C 1
ATOM 7003 O O . GLU A 1 898 ? 27.568 22.149 -20.966 1.00 63.97 898 GLU A O 1
ATOM 7008 N N . ILE A 1 899 ? 29.713 22.772 -20.740 1.00 63.81 899 ILE A N 1
ATOM 7009 C CA . ILE A 1 899 ? 29.659 23.174 -19.333 1.00 63.81 899 ILE A CA 1
ATOM 7010 C C . ILE A 1 899 ? 29.932 24.673 -19.256 1.00 63.81 899 ILE A C 1
ATOM 7012 O O . ILE A 1 899 ? 30.956 25.151 -19.741 1.00 63.81 899 ILE A O 1
ATOM 7016 N N . GLU A 1 900 ? 29.045 25.413 -18.596 1.00 60.00 900 GLU A N 1
ATOM 7017 C CA . GLU A 1 900 ? 29.275 26.811 -18.239 1.00 60.00 900 GLU A CA 1
ATOM 7018 C C . GLU A 1 900 ? 29.292 26.943 -16.713 1.00 60.00 900 GLU A C 1
ATOM 7020 O O . GLU A 1 900 ? 28.257 26.821 -16.059 1.00 60.00 900 GLU A O 1
ATOM 7025 N N . VAL A 1 901 ? 30.473 27.186 -16.139 1.00 62.19 901 VAL A N 1
ATOM 7026 C CA . VAL A 1 901 ? 30.667 27.367 -14.692 1.00 62.19 901 VAL A CA 1
ATOM 7027 C C . VAL A 1 901 ? 30.721 28.865 -14.382 1.00 62.19 901 VAL A C 1
ATOM 7029 O O . VAL A 1 901 ? 31.457 29.598 -15.054 1.00 62.19 901 VAL A O 1
ATOM 7032 N N . PRO A 1 902 ? 29.985 29.363 -13.370 1.00 57.84 902 PRO A N 1
ATOM 7033 C CA . PRO A 1 902 ? 29.999 30.780 -13.054 1.00 57.84 902 PRO A CA 1
ATOM 7034 C C . PRO A 1 902 ? 31.331 31.167 -12.409 1.00 57.84 902 PRO A C 1
ATOM 7036 O O . PRO A 1 902 ? 31.941 30.382 -11.679 1.00 57.84 902 PRO A O 1
ATOM 7039 N N . GLY A 1 903 ? 31.763 32.410 -12.620 1.00 58.25 903 GLY A N 1
ATOM 7040 C CA . GLY A 1 903 ? 32.959 32.933 -11.967 1.00 58.25 903 GLY A CA 1
ATOM 7041 C C . GLY A 1 903 ? 32.881 32.825 -10.435 1.00 58.25 903 GLY A C 1
ATOM 7042 O O . GLY A 1 903 ? 31.925 33.301 -9.807 1.00 58.25 903 GLY A O 1
ATOM 7043 N N . TYR A 1 904 ? 33.919 32.245 -9.818 1.00 57.66 904 TYR A N 1
ATOM 7044 C CA . TYR A 1 904 ? 34.021 32.056 -8.359 1.00 57.66 904 TYR A CA 1
ATOM 7045 C C . TYR A 1 904 ? 34.030 33.377 -7.568 1.00 57.66 904 TYR A C 1
ATOM 7047 O O . TYR A 1 904 ? 33.762 33.387 -6.369 1.00 57.66 904 TYR A O 1
ATOM 7055 N N . THR A 1 905 ? 34.299 34.500 -8.238 1.00 56.59 905 THR A N 1
ATOM 7056 C CA . THR A 1 905 ? 34.214 35.864 -7.695 1.00 56.59 905 THR A CA 1
ATOM 7057 C C . THR A 1 905 ? 33.500 36.768 -8.698 1.00 56.59 905 THR A C 1
ATOM 7059 O O . THR A 1 905 ? 33.419 36.429 -9.876 1.00 56.59 905 THR A O 1
ATOM 7062 N N . ASP A 1 906 ? 33.001 37.926 -8.267 1.00 55.44 906 ASP A N 1
ATOM 7063 C CA . ASP A 1 906 ? 32.300 38.874 -9.156 1.00 55.44 906 ASP A CA 1
ATOM 7064 C C . ASP A 1 906 ? 33.214 39.485 -10.233 1.00 55.44 906 ASP A C 1
ATOM 7066 O O . ASP A 1 906 ? 32.745 40.007 -11.240 1.00 55.44 906 ASP A O 1
ATOM 7070 N N . SER A 1 907 ? 34.529 39.379 -10.038 1.00 53.09 907 SER A N 1
ATOM 7071 C CA . SER A 1 907 ? 35.564 39.835 -10.969 1.00 53.09 907 SER A CA 1
ATOM 7072 C C . SER A 1 907 ? 35.966 38.776 -12.003 1.00 53.09 907 SER A C 1
ATOM 7074 O O . SER A 1 907 ? 36.780 39.067 -12.881 1.00 53.09 907 SER A O 1
ATOM 7076 N N . MET A 1 908 ? 35.460 37.544 -11.883 1.00 52.56 908 MET A N 1
ATOM 7077 C CA . MET A 1 908 ? 35.836 36.413 -12.730 1.00 52.56 908 MET A CA 1
ATOM 7078 C C . MET A 1 908 ? 34.762 36.169 -13.803 1.00 52.56 908 MET A C 1
ATOM 7080 O O . MET A 1 908 ? 33.582 36.108 -13.457 1.00 52.56 908 MET A O 1
ATOM 7084 N N . PRO A 1 909 ? 35.135 36.025 -15.089 1.00 59.75 909 PRO A N 1
ATOM 7085 C CA . PRO A 1 909 ? 34.189 35.653 -16.139 1.00 59.75 909 PRO A CA 1
ATOM 7086 C C . PRO A 1 909 ? 33.667 34.226 -15.917 1.00 59.75 909 PRO A C 1
ATOM 7088 O O . PRO A 1 909 ? 34.314 33.419 -15.244 1.00 59.75 909 PRO A O 1
ATOM 7091 N N . ASN A 1 910 ? 32.523 33.901 -16.521 1.00 62.66 910 ASN A N 1
ATOM 7092 C CA . ASN A 1 910 ? 32.086 32.511 -16.631 1.00 62.66 910 ASN A CA 1
ATOM 7093 C C . ASN A 1 910 ? 33.114 31.718 -17.448 1.00 62.66 910 ASN A C 1
ATOM 7095 O O . ASN A 1 910 ? 33.693 32.233 -18.409 1.00 62.66 910 ASN A O 1
ATOM 7099 N N . ILE A 1 911 ? 33.339 30.472 -17.050 1.00 62.91 911 ILE A N 1
ATOM 7100 C CA . ILE A 1 911 ? 34.195 29.535 -17.771 1.00 62.91 911 ILE A CA 1
ATOM 7101 C C . ILE A 1 911 ? 33.277 28.683 -18.634 1.00 62.91 911 ILE A C 1
ATOM 7103 O O . ILE A 1 911 ? 32.401 28.006 -18.098 1.00 62.91 911 ILE A O 1
ATOM 7107 N N . VAL A 1 912 ? 33.489 28.709 -19.948 1.00 64.81 912 VAL A N 1
ATOM 7108 C CA . VAL A 1 912 ? 32.797 27.817 -20.882 1.00 64.81 912 VAL A CA 1
ATOM 7109 C C . VAL A 1 912 ? 33.771 26.727 -21.294 1.00 64.81 912 VAL A C 1
ATOM 7111 O O . VAL A 1 912 ? 34.905 27.019 -21.682 1.00 64.81 912 VAL A O 1
ATOM 7114 N N . GLY A 1 913 ? 33.340 25.476 -21.206 1.00 66.31 913 GLY A N 1
ATOM 7115 C CA . GLY A 1 913 ? 34.134 24.333 -21.613 1.00 66.31 913 GLY A CA 1
ATOM 7116 C C . GLY A 1 913 ? 33.317 23.217 -22.242 1.00 66.31 913 GLY A C 1
ATOM 7117 O O . GLY A 1 913 ? 32.098 23.163 -22.108 1.00 66.31 913 GLY A O 1
ATOM 7118 N N . LYS A 1 914 ? 34.007 22.322 -22.940 1.00 70.06 914 LYS A N 1
ATOM 7119 C CA . LYS A 1 914 ? 33.472 21.080 -23.486 1.00 70.06 914 LYS A CA 1
ATOM 7120 C C . LYS A 1 914 ? 34.129 19.914 -22.758 1.00 70.06 914 LYS A C 1
ATOM 7122 O O . LYS A 1 914 ? 35.347 19.883 -22.624 1.00 70.06 914 LYS A O 1
ATOM 7127 N N . LEU A 1 915 ? 33.323 18.981 -22.284 1.00 70.50 915 LEU A N 1
ATOM 7128 C CA . LEU A 1 915 ? 33.728 17.727 -21.672 1.00 70.50 915 LEU A CA 1
ATOM 7129 C C . LEU A 1 915 ? 33.308 16.592 -22.607 1.00 70.50 915 LEU A C 1
ATOM 7131 O O . LEU A 1 915 ? 32.139 16.509 -22.959 1.00 70.50 915 LEU A O 1
ATOM 7135 N N . GLU A 1 916 ? 34.221 15.711 -22.984 1.00 73.00 916 GLU A N 1
ATOM 7136 C CA . GLU A 1 916 ? 33.918 14.473 -23.705 1.00 73.00 916 GLU A CA 1
ATOM 7137 C C . GLU A 1 916 ? 34.376 13.296 -22.849 1.00 73.00 916 GLU A C 1
ATOM 7139 O O . GLU A 1 916 ? 35.504 13.280 -22.353 1.00 73.00 916 GLU A O 1
ATOM 7144 N N . VAL A 1 917 ? 33.498 12.320 -22.643 1.00 74.19 917 VAL A N 1
ATOM 7145 C CA . VAL A 1 917 ? 33.772 11.133 -21.833 1.00 74.19 917 VAL A CA 1
ATOM 7146 C C . VAL A 1 917 ? 33.290 9.907 -22.587 1.00 74.19 917 VAL A C 1
ATOM 7148 O O . VAL A 1 917 ? 32.103 9.797 -22.874 1.00 74.19 917 VAL A O 1
ATOM 7151 N N . ASN A 1 918 ? 34.189 8.956 -22.826 1.00 77.88 918 ASN A N 1
ATOM 7152 C CA . ASN A 1 918 ? 33.851 7.600 -23.234 1.00 77.88 918 ASN A CA 1
ATOM 7153 C C . ASN A 1 918 ? 34.501 6.618 -22.250 1.00 77.88 918 ASN A C 1
ATOM 7155 O O . ASN A 1 918 ? 35.715 6.634 -22.073 1.00 77.88 918 ASN A O 1
ATOM 7159 N N . THR A 1 919 ? 33.722 5.769 -21.580 1.00 77.19 919 THR A N 1
ATOM 7160 C CA . THR A 1 919 ? 34.248 4.747 -20.656 1.00 77.19 919 THR A CA 1
ATOM 7161 C C . THR A 1 919 ? 34.232 3.332 -21.233 1.00 77.19 919 THR A C 1
ATOM 7163 O O . THR A 1 919 ? 34.510 2.385 -20.499 1.00 77.19 919 THR A O 1
ATOM 7166 N N . ILE A 1 920 ? 33.863 3.168 -22.502 1.00 77.06 920 ILE A N 1
ATOM 7167 C CA . ILE A 1 920 ? 33.655 1.875 -23.154 1.00 77.06 920 ILE A CA 1
ATOM 7168 C C . ILE A 1 920 ? 34.953 1.453 -23.843 1.00 77.06 920 ILE A C 1
ATOM 7170 O O . ILE A 1 920 ? 35.567 2.233 -24.564 1.00 77.06 920 ILE A O 1
ATOM 7174 N N . ASN A 1 921 ? 35.390 0.214 -23.595 1.00 77.69 921 ASN A N 1
ATOM 7175 C CA . ASN A 1 921 ? 36.624 -0.367 -24.136 1.00 77.69 921 ASN A CA 1
ATOM 7176 C C . ASN A 1 921 ? 37.850 0.562 -24.020 1.00 77.69 921 ASN A C 1
ATOM 7178 O O . ASN A 1 921 ? 38.382 0.743 -22.919 1.00 77.69 921 ASN A O 1
ATOM 7182 N N . ASN A 1 922 ? 38.317 1.135 -25.135 1.00 73.06 922 ASN A N 1
ATOM 7183 C CA . ASN A 1 922 ? 39.403 2.113 -25.159 1.00 73.06 922 ASN A CA 1
ATOM 7184 C C . ASN A 1 922 ? 38.885 3.484 -24.704 1.00 73.06 922 ASN A C 1
ATOM 7186 O O . ASN A 1 922 ? 38.750 4.417 -25.492 1.00 73.06 922 ASN A O 1
ATOM 7190 N N . TRP A 1 923 ? 38.615 3.593 -23.402 1.00 75.75 923 TRP A N 1
ATOM 7191 C CA . TRP A 1 923 ? 38.067 4.791 -22.779 1.00 75.75 923 TRP A CA 1
ATOM 7192 C C . TRP A 1 923 ? 38.868 6.055 -23.119 1.00 75.75 923 TRP A C 1
ATOM 7194 O O . TRP A 1 923 ? 40.099 6.017 -23.222 1.00 75.75 923 TRP A O 1
ATOM 7204 N N . SER A 1 924 ? 38.179 7.185 -23.235 1.00 75.44 924 SER A N 1
ATOM 7205 C CA . SER A 1 924 ? 38.742 8.506 -23.487 1.00 75.44 924 SER A CA 1
ATOM 7206 C C . SER A 1 924 ? 38.074 9.571 -22.614 1.00 75.44 924 SER A C 1
ATOM 7208 O O . SER A 1 924 ? 36.940 9.436 -22.159 1.00 75.44 924 SER A O 1
ATOM 7210 N N . PHE A 1 925 ? 38.823 10.627 -22.320 1.00 74.12 925 PHE A N 1
ATOM 7211 C CA . PHE A 1 925 ? 38.362 11.776 -21.557 1.00 74.12 925 PHE A CA 1
ATOM 7212 C C . PHE A 1 925 ? 39.011 13.028 -22.128 1.00 74.12 925 PHE A C 1
ATOM 7214 O O . PHE A 1 925 ? 40.240 13.119 -22.151 1.00 74.12 925 PHE A O 1
ATOM 7221 N N . SER A 1 926 ? 38.216 13.999 -22.558 1.00 70.94 926 SER A N 1
ATOM 7222 C CA . SER A 1 926 ? 38.698 15.272 -23.079 1.00 70.94 926 SER A CA 1
ATOM 7223 C C . SER A 1 926 ? 38.000 16.437 -22.379 1.00 70.94 926 SER A C 1
ATOM 7225 O O . SER A 1 926 ? 36.802 16.406 -22.121 1.00 70.94 926 SER A O 1
ATOM 7227 N N . VAL A 1 927 ? 38.770 17.458 -22.008 1.00 69.38 927 VAL A N 1
ATOM 7228 C CA . VAL A 1 927 ? 38.272 18.726 -21.475 1.00 69.38 927 VAL A CA 1
ATOM 7229 C C . VAL A 1 927 ? 38.879 19.851 -22.287 1.00 69.38 927 VAL A C 1
ATOM 7231 O O . VAL A 1 927 ? 40.097 19.964 -22.409 1.00 69.38 927 VAL A O 1
ATOM 7234 N N . GLU A 1 928 ? 38.022 20.713 -22.801 1.00 73.12 928 GLU A N 1
ATOM 7235 C CA . GLU A 1 928 ? 38.367 21.956 -23.471 1.00 73.12 928 GLU A CA 1
ATOM 7236 C C . GLU A 1 928 ? 37.717 23.112 -22.713 1.00 73.12 928 GLU A C 1
ATOM 7238 O O . GLU A 1 928 ? 36.593 22.980 -22.243 1.00 73.12 928 GLU A O 1
ATOM 7243 N N . GLY A 1 929 ? 38.400 24.240 -22.550 1.00 69.44 929 GLY A N 1
ATOM 7244 C CA . GLY A 1 929 ? 37.881 25.389 -21.818 1.00 69.44 929 GLY A CA 1
ATOM 7245 C C . GLY A 1 929 ? 38.467 26.702 -22.313 1.00 69.44 929 GLY A C 1
ATOM 7246 O O . GLY A 1 929 ? 39.666 26.791 -22.574 1.00 69.44 929 GLY A O 1
ATOM 7247 N N . ASN A 1 930 ? 37.626 27.731 -22.402 1.00 70.50 930 ASN A N 1
ATOM 7248 C CA . ASN A 1 930 ? 38.025 29.104 -22.697 1.00 70.50 930 ASN A CA 1
ATOM 7249 C C . ASN A 1 930 ? 37.513 30.046 -21.598 1.00 70.50 930 ASN A C 1
ATOM 7251 O O . ASN A 1 930 ? 36.365 29.954 -21.157 1.00 70.50 930 ASN A O 1
ATOM 7255 N N . ALA A 1 931 ? 38.368 30.973 -21.170 1.00 62.88 931 ALA A N 1
ATOM 7256 C CA . ALA A 1 931 ? 37.990 32.065 -20.285 1.00 62.88 931 ALA A CA 1
ATOM 7257 C C . ALA A 1 931 ? 38.655 33.378 -20.715 1.00 62.88 931 ALA A C 1
ATOM 7259 O O . ALA A 1 931 ? 39.868 33.452 -20.908 1.00 62.88 931 ALA A O 1
ATOM 7260 N N . SER A 1 932 ? 37.858 34.443 -20.811 1.00 60.78 932 SER A N 1
ATOM 7261 C CA . SER A 1 932 ? 38.325 35.790 -21.169 1.00 60.78 932 SER A CA 1
ATOM 7262 C C . SER A 1 932 ? 38.224 36.746 -19.974 1.00 60.78 932 SER A C 1
ATOM 7264 O O . SER A 1 932 ? 37.143 37.222 -19.626 1.00 60.78 932 SER A O 1
ATOM 7266 N N . PHE A 1 933 ? 39.353 37.02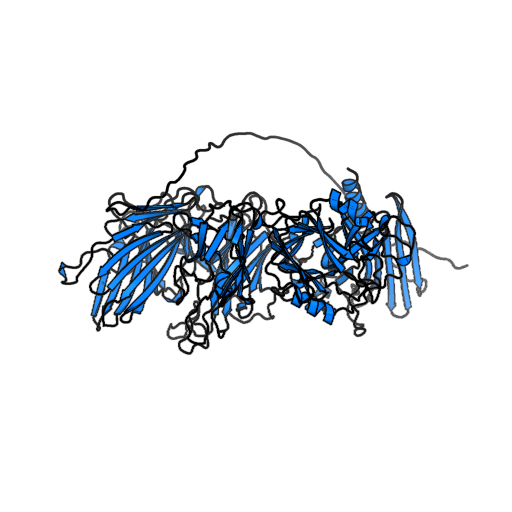8 -19.326 1.00 56.06 933 PHE A N 1
ATOM 7267 C CA . PHE A 1 933 ? 39.477 37.884 -18.145 1.00 56.06 933 PHE A CA 1
ATOM 7268 C C . PHE A 1 933 ? 39.706 39.343 -18.551 1.00 56.06 933 PHE A C 1
ATOM 7270 O O . PHE A 1 933 ? 40.800 39.722 -18.983 1.00 56.06 933 PHE A O 1
ATOM 7277 N N . LEU A 1 934 ? 38.677 40.184 -18.364 1.00 55.25 934 LEU A N 1
ATOM 7278 C CA . LEU A 1 934 ? 38.658 41.592 -18.797 1.00 55.25 934 LEU A CA 1
ATOM 7279 C C . LEU A 1 934 ? 38.983 41.716 -20.311 1.00 55.25 934 LEU A C 1
ATOM 7281 O O . LEU A 1 934 ? 39.248 40.733 -20.991 1.00 55.25 934 LEU A O 1
ATOM 7285 N N . LYS A 1 935 ? 38.947 42.913 -20.913 1.00 53.50 935 LYS A N 1
ATOM 7286 C CA . LYS A 1 935 ? 39.191 43.091 -22.371 1.00 53.50 935 LYS A CA 1
ATOM 7287 C C . LYS A 1 935 ? 40.622 42.731 -22.842 1.00 53.50 935 LYS A C 1
ATOM 7289 O O . LYS A 1 935 ? 41.018 43.140 -23.930 1.00 53.50 935 LYS A O 1
ATOM 7294 N N . SER A 1 936 ? 41.429 42.063 -22.021 1.00 54.78 936 SER A N 1
ATOM 7295 C CA . SER A 1 936 ? 42.882 42.019 -22.172 1.00 54.78 936 SER A CA 1
ATOM 7296 C C . SER A 1 936 ? 43.557 40.694 -21.839 1.00 54.78 936 SER A C 1
ATOM 7298 O O . SER A 1 936 ? 44.747 40.630 -22.100 1.00 54.78 936 SER A O 1
ATOM 7300 N N . ILE A 1 937 ? 42.901 39.671 -21.274 1.00 61.50 937 ILE A N 1
ATOM 7301 C CA . ILE A 1 937 ? 43.539 38.359 -21.057 1.00 61.50 937 ILE A CA 1
ATOM 7302 C C . ILE A 1 937 ? 42.610 37.232 -21.513 1.00 61.50 937 ILE A C 1
ATOM 7304 O O . ILE A 1 937 ? 41.499 37.123 -21.007 1.00 61.50 937 ILE A O 1
ATOM 7308 N N . THR A 1 938 ? 43.078 36.368 -22.413 1.00 64.62 938 THR A N 1
ATOM 7309 C CA . THR A 1 938 ? 42.346 35.165 -22.859 1.00 64.62 938 THR A CA 1
ATOM 7310 C C . THR A 1 938 ? 43.136 33.924 -22.469 1.00 64.62 938 THR A C 1
ATOM 7312 O O . THR A 1 938 ? 44.338 33.875 -22.727 1.00 64.62 938 THR A O 1
ATOM 7315 N N . LEU A 1 939 ? 42.474 32.948 -21.849 1.00 68.88 939 LEU A N 1
ATOM 7316 C CA . LEU A 1 939 ? 43.004 31.631 -21.506 1.00 68.88 939 LEU A CA 1
ATOM 7317 C C . LEU A 1 939 ? 42.227 30.564 -22.279 1.00 68.88 939 LEU A C 1
ATOM 7319 O O . LEU A 1 939 ? 41.003 30.512 -22.187 1.00 68.88 939 LEU A O 1
ATOM 7323 N N . GLU A 1 940 ? 42.946 29.689 -22.967 1.00 74.62 940 GLU A N 1
ATOM 7324 C CA . GLU A 1 940 ? 42.408 28.492 -23.613 1.00 74.62 940 GLU A CA 1
ATOM 7325 C C . GLU A 1 940 ? 43.183 27.265 -23.133 1.00 74.62 940 GLU A C 1
ATOM 7327 O O . GLU A 1 940 ? 44.416 27.268 -23.087 1.00 74.62 940 GLU A O 1
ATOM 7332 N N . VAL A 1 941 ? 42.456 26.215 -22.760 1.00 72.50 941 VAL A N 1
ATOM 7333 C CA . VAL A 1 941 ? 43.008 24.942 -22.293 1.00 72.50 941 VAL A CA 1
ATOM 7334 C C . VAL A 1 941 ? 42.311 23.810 -23.031 1.00 72.50 941 VAL A C 1
ATOM 7336 O O . VAL A 1 941 ? 41.087 23.779 -23.073 1.00 72.50 941 VAL A O 1
ATOM 7339 N N . LYS A 1 942 ? 43.073 22.856 -23.567 1.00 77.19 942 LYS A N 1
ATOM 7340 C CA . LYS A 1 942 ? 42.551 21.572 -24.050 1.00 77.19 942 LYS A CA 1
ATOM 7341 C C . LYS A 1 942 ? 43.423 20.442 -23.526 1.00 77.19 942 LYS A C 1
ATOM 7343 O O . LYS A 1 942 ? 44.635 20.447 -23.725 1.00 77.19 942 LYS A O 1
ATOM 7348 N N . LEU A 1 943 ? 42.813 19.482 -22.851 1.00 75.81 943 LEU A N 1
ATOM 7349 C CA . LEU A 1 943 ? 43.469 18.326 -22.260 1.00 75.81 943 LEU A CA 1
ATOM 7350 C C . LEU A 1 943 ? 42.650 17.079 -22.581 1.00 75.81 943 LEU A C 1
ATOM 7352 O O . LEU A 1 943 ? 41.508 16.971 -22.156 1.00 75.81 943 LEU A O 1
ATOM 7356 N N . GLY A 1 944 ? 43.239 16.138 -23.308 1.00 75.31 944 GLY A N 1
ATOM 7357 C CA . GLY A 1 944 ? 42.623 14.873 -23.683 1.00 75.31 944 GLY A CA 1
ATOM 7358 C C . GLY A 1 944 ? 43.508 13.688 -23.326 1.00 75.31 944 GLY A C 1
ATOM 7359 O O . GLY A 1 944 ? 44.716 13.709 -23.566 1.00 75.31 944 GLY A O 1
ATOM 7360 N N . PHE A 1 945 ? 42.895 12.640 -22.793 1.00 75.75 945 PHE A N 1
ATOM 7361 C CA . PHE A 1 945 ? 43.489 11.333 -22.559 1.00 75.75 945 PHE A CA 1
ATOM 7362 C C . PHE A 1 945 ? 42.666 10.274 -23.286 1.00 75.75 945 PHE A C 1
ATOM 7364 O O . PHE A 1 945 ? 41.442 10.346 -23.314 1.00 75.75 945 PHE A O 1
ATOM 7371 N N . LYS A 1 946 ? 43.332 9.256 -23.818 1.00 81.31 946 LYS A N 1
ATOM 7372 C CA . LYS A 1 946 ? 42.699 8.039 -24.330 1.00 81.31 946 LYS A CA 1
ATOM 7373 C C . LYS A 1 946 ? 43.438 6.823 -23.822 1.00 81.31 946 LYS A C 1
ATOM 7375 O O . LYS A 1 946 ? 44.622 6.914 -23.505 1.00 81.31 946 LYS A O 1
ATOM 7380 N N . SER A 1 947 ? 42.775 5.685 -23.757 1.00 76.56 947 SER A N 1
ATOM 7381 C CA . SER A 1 947 ? 43.429 4.431 -23.432 1.00 76.56 947 SER A CA 1
ATOM 7382 C C . SER A 1 947 ? 43.661 3.579 -24.666 1.00 76.56 947 SER A C 1
ATOM 7384 O O . SER A 1 947 ? 42.925 3.636 -25.645 1.00 76.56 947 SER A O 1
ATOM 7386 N N . HIS A 1 948 ? 44.720 2.782 -24.616 1.00 75.31 948 HIS A N 1
ATOM 7387 C CA . HIS A 1 948 ? 44.937 1.685 -25.543 1.00 75.31 948 HIS A CA 1
ATOM 7388 C C . HIS A 1 948 ? 45.339 0.466 -24.719 1.00 75.31 948 HIS A C 1
ATOM 7390 O O . HIS A 1 948 ? 46.310 0.534 -23.961 1.00 75.31 948 HIS A O 1
ATOM 7396 N N . ASN A 1 949 ? 44.576 -0.628 -24.798 1.00 69.75 949 ASN A N 1
ATOM 7397 C CA . ASN A 1 949 ? 44.773 -1.816 -23.951 1.00 69.75 949 ASN A CA 1
ATOM 7398 C C . ASN A 1 949 ? 44.814 -1.483 -22.443 1.00 69.75 949 ASN A C 1
ATOM 7400 O O . ASN A 1 949 ? 45.672 -1.979 -21.712 1.00 69.75 949 ASN A O 1
ATOM 7404 N N . ASN A 1 950 ? 43.910 -0.613 -21.975 1.00 64.50 950 ASN A N 1
ATOM 7405 C CA . ASN A 1 950 ? 43.859 -0.093 -20.598 1.00 64.50 950 ASN A CA 1
ATOM 7406 C C . ASN A 1 950 ? 45.079 0.734 -20.141 1.00 64.50 950 ASN A C 1
ATOM 7408 O O . ASN A 1 950 ? 45.198 1.037 -18.951 1.00 64.50 950 ASN A O 1
ATOM 7412 N N . VAL A 1 951 ? 45.970 1.142 -21.050 1.00 68.31 951 VAL A N 1
ATOM 7413 C CA . VAL A 1 951 ? 47.079 2.056 -20.739 1.00 68.31 951 VAL A CA 1
ATOM 7414 C C . VAL A 1 951 ? 46.683 3.485 -21.121 1.00 68.31 951 VAL A C 1
ATOM 7416 O O . VAL A 1 951 ? 46.354 3.700 -22.286 1.00 68.31 951 VAL A O 1
ATOM 7419 N N . PRO A 1 952 ? 46.714 4.462 -20.192 1.00 71.00 952 PRO A N 1
ATOM 7420 C CA . PRO A 1 952 ? 46.390 5.852 -20.495 1.00 71.00 952 PRO A CA 1
ATOM 7421 C C . PRO A 1 952 ? 47.492 6.514 -21.329 1.00 71.00 952 PRO A C 1
ATOM 7423 O O . PRO A 1 952 ? 48.678 6.423 -21.011 1.00 71.00 952 PRO A O 1
ATOM 7426 N N . ILE A 1 953 ? 47.088 7.224 -22.375 1.00 78.38 953 ILE A N 1
ATOM 7427 C CA . ILE A 1 953 ? 47.934 7.955 -23.314 1.00 78.38 953 ILE A CA 1
ATOM 7428 C C . ILE A 1 953 ? 47.378 9.378 -23.419 1.00 78.38 953 ILE A C 1
ATOM 7430 O O . ILE A 1 953 ? 46.167 9.575 -23.502 1.00 78.38 953 ILE A O 1
ATOM 7434 N N . VAL A 1 954 ? 48.258 10.382 -23.402 1.00 76.19 954 VAL A N 1
ATOM 7435 C CA . VAL A 1 954 ? 47.862 11.772 -23.671 1.00 76.19 954 VAL A CA 1
ATOM 7436 C C . VAL A 1 954 ? 47.496 11.879 -25.147 1.00 76.19 954 VAL A C 1
ATOM 7438 O O . VAL A 1 954 ? 48.333 11.617 -26.007 1.00 76.19 954 VAL A O 1
ATOM 7441 N N . ASP A 1 955 ? 46.249 12.239 -25.423 1.00 78.62 955 ASP A N 1
ATOM 7442 C CA . ASP A 1 955 ? 45.739 12.420 -26.778 1.00 78.62 955 ASP A CA 1
ATOM 7443 C C . ASP A 1 955 ? 46.014 13.843 -27.271 1.00 78.62 955 ASP A C 1
ATOM 7445 O O . ASP A 1 955 ? 46.585 14.026 -28.340 1.00 78.62 955 ASP A O 1
ATOM 7449 N N . ASN A 1 956 ? 45.699 14.852 -26.448 1.00 74.94 956 ASN A N 1
ATOM 7450 C CA . ASN A 1 956 ? 45.875 16.267 -26.779 1.00 74.94 956 ASN A CA 1
ATOM 7451 C C . ASN A 1 956 ? 46.244 17.092 -25.528 1.00 74.94 956 ASN A C 1
ATOM 7453 O O . ASN A 1 956 ? 45.638 16.918 -24.474 1.00 74.94 956 ASN A O 1
ATOM 7457 N N . LEU A 1 957 ? 47.217 18.007 -25.631 1.00 77.56 957 LEU A N 1
ATOM 7458 C CA . LEU A 1 957 ? 47.602 18.944 -24.562 1.00 77.56 957 LEU A CA 1
ATOM 7459 C C . LEU A 1 957 ? 47.881 20.330 -25.154 1.00 77.56 957 LEU A C 1
ATOM 7461 O O . LEU A 1 957 ? 48.866 20.516 -25.867 1.00 77.56 957 LEU A O 1
ATOM 7465 N N . TYR A 1 958 ? 47.033 21.304 -24.843 1.00 76.31 958 TYR A N 1
ATOM 7466 C CA . TYR A 1 958 ? 47.110 22.668 -25.353 1.00 76.31 958 TYR A CA 1
ATOM 7467 C C . TYR A 1 958 ? 46.845 23.676 -24.236 1.00 76.31 958 TYR A C 1
ATOM 7469 O O . TYR A 1 958 ? 45.854 23.571 -23.515 1.00 76.31 958 TYR A O 1
ATOM 7477 N N . PHE A 1 959 ? 47.727 24.667 -24.122 1.00 73.06 959 PHE A N 1
ATOM 7478 C CA . PHE A 1 959 ? 47.574 25.812 -23.231 1.00 73.06 959 PHE A CA 1
ATOM 7479 C C . PHE A 1 959 ? 47.920 27.078 -24.003 1.00 73.06 959 PHE A C 1
ATOM 7481 O O . PHE A 1 959 ? 49.034 27.207 -24.516 1.00 73.06 959 PHE A O 1
ATOM 7488 N N . TYR A 1 960 ? 46.989 28.022 -24.059 1.00 71.62 960 TYR A N 1
ATOM 7489 C CA . TYR A 1 960 ? 47.186 29.301 -24.723 1.00 71.62 960 TYR A CA 1
ATOM 7490 C C . TYR A 1 960 ? 46.760 30.454 -23.823 1.00 71.62 960 TYR A C 1
ATOM 7492 O O . TYR A 1 960 ? 45.711 30.418 -23.185 1.00 71.62 960 TYR A O 1
ATOM 7500 N N . ILE A 1 961 ? 47.620 31.472 -23.749 1.00 68.81 961 ILE A N 1
ATOM 7501 C CA . ILE A 1 961 ? 47.409 32.666 -22.934 1.00 68.81 961 ILE A CA 1
ATOM 7502 C C . ILE A 1 961 ? 47.743 33.895 -23.778 1.00 68.81 961 ILE A C 1
ATOM 7504 O O . ILE A 1 961 ? 48.872 34.045 -24.247 1.00 68.81 961 ILE A O 1
ATOM 7508 N N . GLN A 1 962 ? 46.782 34.802 -23.940 1.00 67.19 962 GLN A N 1
ATOM 7509 C CA . GLN A 1 962 ? 46.943 36.040 -24.702 1.00 67.19 962 GLN A CA 1
ATOM 7510 C C . GLN A 1 962 ? 46.807 37.268 -23.799 1.00 67.19 962 GLN A C 1
ATOM 7512 O O . GLN A 1 962 ? 45.983 37.274 -22.894 1.00 67.19 962 GLN A O 1
ATOM 7517 N N . GLY A 1 963 ? 47.583 38.326 -24.071 1.00 61.56 963 GLY A N 1
ATOM 7518 C CA . GLY A 1 963 ? 47.343 39.676 -23.540 1.00 61.56 963 GLY A CA 1
ATOM 7519 C C . GLY A 1 963 ? 47.967 40.020 -22.174 1.00 61.56 963 GLY A C 1
ATOM 7520 O O . GLY A 1 963 ? 47.709 41.084 -21.607 1.00 61.56 963 GLY A O 1
ATOM 7521 N N . ILE A 1 964 ? 48.888 39.188 -21.682 1.00 57.28 964 ILE A N 1
ATOM 7522 C CA . ILE A 1 964 ? 49.745 39.536 -20.541 1.00 57.28 964 ILE A CA 1
ATOM 7523 C C . ILE A 1 964 ? 50.766 40.609 -20.965 1.00 57.28 964 ILE A C 1
ATOM 7525 O O . ILE A 1 964 ? 51.591 40.382 -21.850 1.00 57.28 964 ILE A O 1
ATOM 7529 N N . LYS A 1 965 ? 50.762 41.777 -20.303 1.00 51.66 965 LYS A N 1
ATOM 7530 C CA . LYS A 1 965 ? 51.916 42.696 -20.330 1.00 51.66 965 LYS A CA 1
ATOM 7531 C C . LYS A 1 965 ? 53.022 42.126 -19.429 1.00 51.66 965 LYS A C 1
ATOM 7533 O O . LYS A 1 965 ? 52.720 41.814 -18.275 1.00 51.66 965 LYS A O 1
ATOM 7538 N N . PRO A 1 966 ? 54.285 42.027 -19.885 1.00 43.84 966 PRO A N 1
ATOM 7539 C CA . PRO A 1 966 ? 55.382 41.577 -19.030 1.00 43.84 966 PRO A CA 1
ATOM 7540 C C . PRO A 1 966 ? 55.493 42.478 -17.792 1.00 43.84 966 PRO A C 1
ATOM 7542 O O . PRO A 1 966 ? 55.629 43.693 -17.938 1.00 43.84 966 PRO A O 1
ATOM 7545 N N . GLY A 1 967 ? 55.417 41.898 -16.587 1.00 45.25 967 GLY A N 1
ATOM 7546 C CA . GLY A 1 967 ? 55.646 42.620 -15.326 1.00 45.25 967 GLY A CA 1
ATOM 7547 C C . GLY A 1 967 ? 54.595 42.474 -14.216 1.00 45.25 967 GLY A C 1
ATOM 7548 O O . GLY A 1 967 ? 54.742 43.139 -13.195 1.00 45.25 967 GLY A O 1
ATOM 7549 N N . ILE A 1 968 ? 53.564 41.633 -14.356 1.00 40.97 968 ILE A N 1
ATOM 7550 C CA . ILE A 1 968 ? 52.670 41.302 -13.230 1.00 40.97 968 ILE A CA 1
ATOM 7551 C C . ILE A 1 968 ? 53.221 40.068 -12.507 1.00 40.97 968 ILE A C 1
ATOM 7553 O O . ILE A 1 968 ? 53.357 39.005 -13.106 1.00 40.97 968 ILE A O 1
ATOM 7557 N N . ASN A 1 969 ? 53.555 40.223 -11.226 1.00 40.00 969 ASN A N 1
ATOM 7558 C CA . ASN A 1 969 ? 53.989 39.131 -10.360 1.00 40.00 969 ASN A CA 1
ATOM 7559 C C . ASN A 1 969 ? 52.754 38.338 -9.889 1.00 40.00 969 ASN A C 1
ATOM 7561 O O . ASN A 1 969 ? 51.912 38.888 -9.180 1.00 40.00 969 ASN A O 1
ATOM 7565 N N . LEU A 1 970 ? 52.628 37.073 -10.302 1.00 39.72 970 LEU A N 1
ATOM 7566 C CA . LEU A 1 970 ? 51.673 36.121 -9.727 1.00 39.72 970 LEU A CA 1
ATOM 7567 C C . LEU A 1 970 ? 52.370 35.436 -8.550 1.00 39.72 970 LEU A C 1
ATOM 7569 O O . LEU A 1 970 ? 53.099 34.460 -8.721 1.00 39.72 970 LEU A O 1
ATOM 7573 N N . ASP A 1 971 ? 52.193 35.992 -7.357 1.00 41.34 971 ASP A N 1
ATOM 7574 C CA . ASP A 1 971 ? 52.795 35.459 -6.138 1.00 41.34 971 ASP A CA 1
ATOM 7575 C C . ASP A 1 971 ? 52.133 34.116 -5.782 1.00 41.34 971 ASP A C 1
ATOM 7577 O O . ASP A 1 971 ? 51.031 34.097 -5.236 1.00 41.34 971 ASP A O 1
ATOM 7581 N N . SER A 1 972 ? 52.775 33.009 -6.190 1.00 35.97 972 SER A N 1
ATOM 7582 C CA . SER A 1 972 ? 52.854 31.672 -5.545 1.00 35.97 972 SER A CA 1
ATOM 7583 C C . SER A 1 972 ? 53.118 30.490 -6.503 1.00 35.97 972 SER A C 1
ATOM 7585 O O . SER A 1 972 ? 53.242 29.358 -6.038 1.00 35.97 972 SER A O 1
ATOM 7587 N N . VAL A 1 973 ? 53.345 30.713 -7.805 1.00 36.44 973 VAL A N 1
ATOM 7588 C CA . VAL A 1 973 ? 53.940 29.693 -8.697 1.00 36.44 973 VAL A CA 1
ATOM 7589 C C . VAL A 1 973 ? 55.069 30.337 -9.504 1.00 36.44 973 VAL A C 1
ATOM 7591 O O . VAL A 1 973 ? 54.894 31.404 -10.081 1.00 36.44 973 VAL A O 1
ATOM 7594 N N . GLY A 1 974 ? 56.256 29.730 -9.461 1.00 33.22 974 GLY A N 1
ATOM 7595 C CA . GLY A 1 974 ? 57.527 30.329 -9.872 1.00 33.22 974 GLY A CA 1
ATOM 7596 C C . GLY A 1 974 ? 57.555 30.993 -11.256 1.00 33.22 974 GLY A C 1
ATOM 7597 O O . GLY A 1 974 ? 56.932 30.548 -12.217 1.00 33.22 974 GLY A O 1
ATOM 7598 N N . VAL A 1 975 ? 58.354 32.059 -11.333 1.00 30.41 975 VAL A N 1
ATOM 7599 C CA . VAL A 1 975 ? 58.657 32.861 -12.524 1.00 30.41 975 VAL A CA 1
ATOM 7600 C C . VAL A 1 975 ? 59.029 31.972 -13.718 1.00 30.41 975 VAL A C 1
ATOM 7602 O O . VAL A 1 975 ? 60.083 31.343 -13.717 1.00 30.41 975 VAL A O 1
ATOM 7605 N N . SER A 1 976 ? 58.205 31.984 -14.769 1.00 30.23 976 SER A N 1
ATOM 7606 C CA . SER A 1 976 ? 58.608 31.561 -16.115 1.00 30.23 976 SER A CA 1
ATOM 7607 C C . SER A 1 976 ? 58.802 32.803 -16.978 1.00 30.23 976 SER A C 1
ATOM 7609 O O . SER A 1 976 ? 57.847 33.485 -17.343 1.00 30.23 976 SER A O 1
ATOM 7611 N N . CYS A 1 977 ? 60.056 33.132 -17.272 1.00 27.28 977 CYS A N 1
ATOM 7612 C CA . CYS A 1 977 ? 60.425 34.180 -18.212 1.00 27.28 977 CYS A CA 1
ATOM 7613 C C . CYS A 1 977 ? 60.547 33.587 -19.624 1.00 27.28 977 CYS A C 1
ATOM 7615 O O . CYS A 1 977 ? 61.474 32.836 -19.908 1.00 27.28 977 CYS A O 1
ATOM 7617 N N . PHE A 1 978 ? 59.640 33.961 -20.530 1.00 31.42 978 PHE A N 1
ATOM 7618 C CA . PHE A 1 978 ? 59.892 33.855 -21.968 1.00 31.42 978 PHE A CA 1
ATOM 7619 C C . PHE A 1 978 ? 60.652 35.108 -22.416 1.00 31.42 978 PHE A C 1
ATOM 7621 O O . PHE A 1 978 ? 60.146 36.226 -22.306 1.00 31.42 978 PHE A O 1
ATOM 7628 N N . ILE A 1 979 ? 61.887 34.927 -22.885 1.00 28.70 979 ILE A N 1
ATOM 7629 C CA . ILE A 1 979 ? 62.656 35.969 -23.578 1.00 28.70 979 ILE A CA 1
ATOM 7630 C C . ILE A 1 979 ? 62.282 35.895 -25.066 1.00 28.70 979 ILE A C 1
ATOM 7632 O O . ILE A 1 979 ? 62.276 34.791 -25.611 1.00 28.70 979 ILE A O 1
ATOM 7636 N N . PRO A 1 980 ? 61.983 37.019 -25.739 1.00 36.47 980 PRO A N 1
ATOM 7637 C CA . PRO A 1 980 ? 61.711 37.005 -27.167 1.00 36.47 980 PRO A CA 1
ATOM 7638 C C . PRO A 1 980 ? 63.019 36.911 -27.966 1.00 36.47 980 PRO A C 1
ATOM 7640 O O . PRO A 1 980 ? 63.904 37.755 -27.811 1.00 36.47 980 PRO A O 1
ATOM 7643 N N . ASN A 1 981 ? 63.112 35.890 -28.819 1.00 31.25 981 ASN A N 1
ATOM 7644 C CA . ASN A 1 981 ? 63.580 35.977 -30.208 1.00 31.25 981 ASN A CA 1
ATOM 7645 C C . ASN A 1 981 ? 63.169 34.725 -30.978 1.00 31.25 981 ASN A C 1
ATOM 7647 O O . ASN A 1 981 ? 63.456 33.616 -30.475 1.00 31.25 981 ASN A O 1
#

Foldseek 3Di:
DVVVVLLVVLCCVVCVVVPPDDDDDDDDDDDDDDDDDDDDDDDDDDDDDKDWDQAWDWDDDCFKIKIAGQFFRAIFIATAQFAVLFRLAHGFGFFDDDPVDRLWWKKKWKAFPNDTDIDTGQDDPVVVVWDKDHWTWTDDPFWIWIWIDTHQKIKIWIWGAFFPPDLLHSWIKTKIKIFGQDQTKMWMKMKTKTQGDWGPRQAWFKWADDAQPDIDTDQFWDKAFLLNGDQKIKTAPDPPDGSHIKMKGFLVSLFWGIKIKHFSVQVVPDSDDHDTPRVAGLQDCCGPPRSHNHIMMMTMGTQGIAHHRGMGMGIMIMGHRHLVVDDLVQFQKGKGKHFHQEWDADPQLFATFESNDDDPVRGTDRQQKYKMKMKMWGSHPDDWFQKKKKFKAWFPQKAWADPVRHHDPDGAFLLRTDIDMDGRRGHGDMTMHMIMIGGGAAQAKAKIKMKIWMFGDPDPPDPFRAPVRTRDIDMDIYIHGHSNPDFDDWFWDAKPDQEAAQAAKDKIKTATAQLSLVQPVSFWWKWWDFPPDIDTFDSLQWDTPRVRRMIIGMDGDRHDWGKTWIWTQGPDHGVPADNTDGDPNRIHTHDNPCVNVQDWFQKKWWFWAPPADALRIAIAIDTDNDPVRCVVCCVRTQDTQKMKGFTKGKRPVPDCPPVNRKTKIKAAARPAPPGWIQMQLFKTKHSWMWMWIDDPQKIWIKTAQIFIATHPVRHTPDGGIKIKAIDGGRFFEDAFEAELLRDTAAPDFGFWTKIAAQLSNHTFDQDSNWTKRWGIKTKHWYAHDPHRHPVVDGPVRTLGIKIWTKIKTFQCVLADPVCSVVADPPVCLVRNVLRSDRSQTNVSRNVSCPVQDPRGPSDFPDRDDPPDDPDGFDRMWMFGGQMAGSNNGGQWGWGKTWGWYCAPDPQFHIKTKIWTWRPHDFTKIKIWIWGDRPPAKIWTWIWMWTGDPNRIDTPDTDIDITGDDPDDDPPDDDDDDDDDD